Protein AF-I1L4G7-F1 (afdb_monomer_lite)

Structure (mmCIF, N/CA/C/O backbone):
data_AF-I1L4G7-F1
#
_entry.id   AF-I1L4G7-F1
#
loop_
_atom_site.group_PDB
_atom_site.id
_atom_site.type_symbol
_atom_site.label_atom_id
_atom_site.label_alt_id
_atom_site.label_comp_id
_atom_site.label_asym_id
_atom_site.label_entity_id
_atom_site.label_seq_id
_atom_site.pdbx_PDB_ins_code
_atom_site.Cartn_x
_atom_site.Cartn_y
_atom_site.Cartn_z
_atom_site.occupancy
_atom_site.B_iso_or_equiv
_atom_site.auth_seq_id
_atom_site.auth_comp_id
_atom_site.auth_asym_id
_atom_site.auth_atom_id
_atom_site.pdbx_PDB_model_num
ATOM 1 N N . MET A 1 1 ? 3.525 -75.421 36.377 1.00 30.59 1 MET A N 1
ATOM 2 C CA . MET A 1 1 ? 3.636 -74.479 35.249 1.00 30.59 1 MET A CA 1
ATOM 3 C C . MET A 1 1 ? 3.169 -73.144 35.765 1.00 30.59 1 MET A C 1
ATOM 5 O O . MET A 1 1 ? 2.004 -73.036 36.117 1.00 30.59 1 MET A O 1
ATOM 9 N N . GLU A 1 2 ? 4.141 -72.256 35.947 1.00 32.69 2 GLU A N 1
ATOM 10 C CA . GLU A 1 2 ? 4.046 -70.801 36.100 1.00 32.69 2 GLU A CA 1
ATOM 11 C C . GLU A 1 2 ? 2.660 -70.237 36.428 1.00 32.69 2 GLU A C 1
ATOM 13 O O . GLU A 1 2 ? 1.808 -70.086 35.557 1.00 32.69 2 GLU A O 1
ATOM 18 N N . LYS A 1 3 ? 2.482 -69.908 37.708 1.00 35.00 3 LYS A N 1
ATOM 19 C CA . LYS A 1 3 ? 1.844 -68.676 38.192 1.00 35.00 3 LYS A CA 1
ATOM 20 C C . LYS A 1 3 ? 2.205 -68.527 39.673 1.00 35.00 3 LYS A C 1
ATOM 22 O O . LYS A 1 3 ? 1.368 -68.604 40.564 1.00 35.00 3 LYS A O 1
ATOM 27 N N . GLU A 1 4 ? 3.506 -68.407 39.914 1.00 33.47 4 GLU A N 1
ATOM 28 C CA . GLU A 1 4 ? 4.057 -67.818 41.133 1.00 33.47 4 GLU A CA 1
ATOM 29 C C . GLU A 1 4 ? 4.459 -66.391 40.766 1.00 33.47 4 GLU A C 1
ATOM 31 O O . GLU A 1 4 ? 5.563 -66.186 40.293 1.00 33.47 4 GLU A O 1
ATOM 36 N N . GLU A 1 5 ? 3.517 -65.455 40.872 1.00 33.84 5 GLU A N 1
ATOM 37 C CA . GLU A 1 5 ? 3.715 -64.002 40.997 1.00 33.84 5 GLU A CA 1
ATOM 38 C C . GLU A 1 5 ? 2.311 -63.378 40.971 1.00 33.84 5 GLU A C 1
ATOM 40 O O . GLU A 1 5 ? 1.745 -63.203 39.902 1.00 33.84 5 GLU A O 1
ATOM 45 N N . ASP A 1 6 ? 1.687 -63.239 42.153 1.00 34.72 6 ASP A N 1
ATOM 46 C CA . ASP A 1 6 ? 0.624 -62.256 42.490 1.00 34.72 6 ASP A CA 1
ATOM 47 C C . ASP A 1 6 ? -0.043 -62.572 43.851 1.00 34.72 6 ASP A C 1
ATOM 49 O O . ASP A 1 6 ? -1.261 -62.603 44.005 1.00 34.72 6 ASP A O 1
ATOM 53 N N . PHE A 1 7 ? 0.765 -62.798 44.894 1.00 36.66 7 PHE A N 1
ATOM 54 C CA . PHE A 1 7 ? 0.280 -62.918 46.284 1.00 36.66 7 PHE A CA 1
ATOM 55 C C . PHE A 1 7 ? 0.758 -61.772 47.192 1.00 36.66 7 PHE A C 1
ATOM 57 O O . PHE A 1 7 ? 0.937 -61.949 48.395 1.00 36.66 7 PHE A O 1
ATOM 64 N N . MET A 1 8 ? 0.934 -60.568 46.632 1.00 36.12 8 MET A N 1
ATOM 65 C CA . MET A 1 8 ? 1.314 -59.356 47.377 1.00 36.12 8 MET A CA 1
ATOM 66 C C . MET A 1 8 ? 0.514 -58.107 46.944 1.00 36.12 8 MET A C 1
ATOM 68 O O . MET A 1 8 ? 1.087 -57.040 46.780 1.00 36.12 8 MET A O 1
ATOM 72 N N . HIS A 1 9 ? -0.815 -58.192 46.794 1.00 36.53 9 HIS A N 1
ATOM 73 C CA . HIS A 1 9 ? -1.684 -57.006 46.648 1.00 36.53 9 HIS A CA 1
ATOM 74 C C . HIS A 1 9 ? -3.100 -57.218 47.237 1.00 36.53 9 HIS A C 1
ATOM 76 O O . HIS A 1 9 ? -4.095 -57.104 46.538 1.00 36.53 9 HIS A O 1
ATOM 82 N N . ASP A 1 10 ? -3.223 -57.479 48.546 1.00 45.41 10 ASP A N 1
ATOM 83 C CA . ASP A 1 10 ? -4.520 -57.347 49.265 1.00 45.41 10 ASP A CA 1
ATOM 84 C C . ASP A 1 10 ? -4.439 -56.425 50.501 1.00 45.41 10 ASP A C 1
ATOM 86 O O . ASP A 1 10 ? -5.319 -56.360 51.357 1.00 45.41 10 ASP A O 1
ATOM 90 N N . ASP A 1 11 ? -3.365 -55.637 50.583 1.00 48.50 11 ASP A N 1
ATOM 91 C CA . ASP A 1 11 ? -3.226 -54.586 51.596 1.00 48.50 11 ASP A CA 1
ATOM 92 C C . ASP A 1 11 ? -3.733 -53.219 51.080 1.00 48.50 11 ASP A C 1
ATOM 94 O O . ASP A 1 11 ? -3.867 -52.267 51.847 1.00 48.50 11 ASP A O 1
ATOM 98 N N . GLY A 1 12 ? -4.067 -53.121 49.783 1.00 48.00 12 GLY A N 1
ATOM 99 C CA . GLY A 1 12 ? -4.656 -51.934 49.147 1.00 48.00 12 GLY A CA 1
ATOM 100 C C . GLY A 1 12 ? -6.128 -51.722 49.518 1.00 48.00 12 GLY A C 1
ATOM 101 O O . GLY A 1 12 ? -6.483 -50.646 49.991 1.00 48.00 12 GLY A O 1
ATOM 102 N N . SER A 1 13 ? -6.954 -52.772 49.431 1.00 50.81 13 SER A N 1
ATOM 103 C CA . SER A 1 13 ? -8.403 -52.737 49.715 1.00 50.81 13 SER A CA 1
ATOM 104 C C . SER A 1 13 ? -8.709 -52.417 51.191 1.00 50.81 13 SER A C 1
ATOM 106 O O . SER A 1 13 ? -9.568 -51.592 51.527 1.00 50.81 13 SER A O 1
ATOM 108 N N . LYS A 1 14 ? -7.933 -52.999 52.118 1.00 51.75 14 LYS A N 1
ATOM 109 C CA . LYS A 1 14 ? -7.999 -52.694 53.558 1.00 51.75 14 LYS A CA 1
ATOM 110 C C . LYS A 1 14 ? -7.421 -51.320 53.901 1.00 51.75 14 LYS A C 1
ATOM 112 O O . LYS A 1 14 ? -7.923 -50.671 54.823 1.00 51.75 14 LYS A O 1
ATOM 117 N N . LYS A 1 15 ? -6.392 -50.841 53.186 1.00 54.00 15 LYS A N 1
ATOM 118 C CA . LYS A 1 15 ? -5.889 -49.464 53.348 1.00 54.00 15 LYS A CA 1
ATOM 119 C C . LYS A 1 15 ? -6.890 -48.433 52.840 1.00 54.00 15 LYS A C 1
ATOM 121 O O . LYS A 1 15 ? -7.075 -47.431 53.525 1.00 54.00 15 LYS A O 1
ATOM 126 N N . GLU A 1 16 ? -7.554 -48.671 51.714 1.00 57.62 16 GLU A N 1
ATOM 127 C CA . GLU A 1 16 ? -8.590 -47.783 51.177 1.00 57.62 16 GLU A CA 1
ATOM 128 C C . GLU A 1 16 ? -9.814 -47.722 52.083 1.00 57.62 16 GLU A C 1
ATOM 130 O O . GLU A 1 16 ? -10.214 -46.631 52.476 1.00 57.62 16 GLU A O 1
ATOM 135 N N . THR A 1 17 ? -10.338 -48.861 52.539 1.00 64.31 17 THR A N 1
ATOM 136 C CA . THR A 1 17 ? -11.467 -48.880 53.488 1.00 64.31 17 THR A CA 1
ATOM 137 C C . THR A 1 17 ? -11.116 -48.243 54.838 1.00 64.31 17 THR A C 1
ATOM 139 O O . THR A 1 17 ? -11.939 -47.529 55.417 1.00 64.31 17 THR A O 1
ATOM 142 N N . ARG A 1 18 ? -9.883 -48.415 55.349 1.00 70.75 18 ARG A N 1
ATOM 143 C CA . ARG A 1 18 ? -9.408 -47.692 56.549 1.00 70.75 18 ARG A CA 1
ATOM 144 C C . ARG A 1 18 ? -9.251 -46.191 56.305 1.00 70.75 18 ARG A C 1
ATOM 146 O O . ARG A 1 18 ? -9.633 -45.412 57.178 1.00 70.75 18 ARG A O 1
ATOM 153 N N . LYS A 1 19 ? -8.697 -45.775 55.160 1.00 75.75 19 LYS A N 1
ATOM 154 C CA . LYS A 1 19 ? -8.604 -44.358 54.762 1.00 75.75 19 LYS A CA 1
ATOM 155 C C . LYS A 1 19 ? -9.996 -43.739 54.638 1.00 75.75 19 LYS A C 1
ATOM 157 O O . LYS A 1 19 ? -10.215 -42.659 55.173 1.00 75.75 19 LYS A O 1
ATOM 162 N N . PHE A 1 20 ? -10.935 -44.450 54.021 1.00 76.31 20 PHE A N 1
ATOM 163 C CA . PHE A 1 20 ? -12.320 -44.032 53.849 1.00 76.31 20 PHE A CA 1
ATOM 164 C C . PHE A 1 20 ? -13.026 -43.836 55.193 1.00 76.31 20 PHE A C 1
ATOM 166 O O . PHE A 1 20 ? -13.511 -42.744 55.473 1.00 76.31 20 PHE A O 1
ATOM 173 N N . LYS A 1 21 ? -12.985 -44.835 56.088 1.00 75.25 21 LYS A N 1
ATOM 174 C CA . LYS A 1 21 ? -13.561 -44.709 57.440 1.00 75.25 21 LYS A CA 1
ATOM 175 C C . LYS A 1 21 ? -12.927 -43.573 58.248 1.00 75.25 21 LYS A C 1
ATOM 177 O O . LYS A 1 21 ? -13.637 -42.851 58.939 1.00 75.25 21 LYS A O 1
ATOM 182 N N . ARG A 1 22 ? -11.603 -43.378 58.148 1.00 79.75 22 ARG A N 1
ATOM 183 C CA . ARG A 1 22 ? -10.918 -42.232 58.778 1.00 79.75 22 ARG A CA 1
ATOM 184 C C . ARG A 1 22 ? -11.379 -40.895 58.198 1.00 79.75 22 ARG A C 1
ATOM 186 O O . ARG A 1 22 ? -11.544 -39.954 58.965 1.00 79.75 22 ARG A O 1
ATOM 193 N N . ARG A 1 23 ? -11.607 -40.811 56.882 1.00 81.88 23 ARG A N 1
ATOM 194 C CA . ARG A 1 23 ? -12.144 -39.611 56.223 1.00 81.88 23 ARG A CA 1
ATOM 195 C C . ARG A 1 23 ? -13.555 -39.301 56.726 1.00 81.88 23 ARG A C 1
ATOM 197 O O . ARG A 1 23 ? -13.777 -38.184 57.171 1.00 81.88 23 ARG A O 1
ATOM 204 N N . GLN A 1 24 ? -14.454 -40.288 56.755 1.00 81.56 24 GLN A N 1
ATOM 205 C CA . GLN A 1 24 ? -15.820 -40.122 57.278 1.00 81.56 24 GLN A CA 1
ATOM 206 C C . GLN A 1 24 ? -15.825 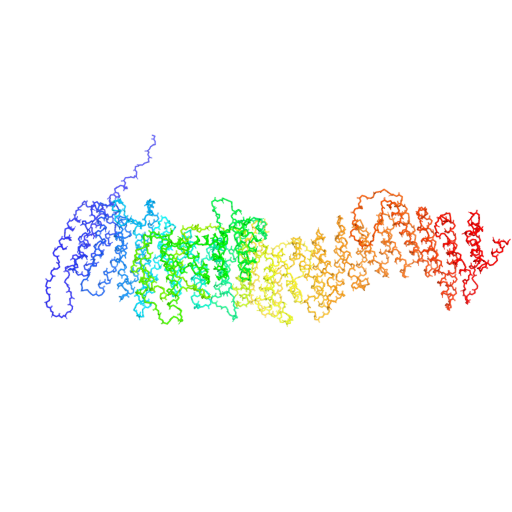-39.676 58.747 1.00 81.56 24 GLN A C 1
ATOM 208 O O . GLN A 1 24 ? -16.501 -38.715 59.101 1.00 81.56 24 GLN A O 1
ATOM 213 N N . MET A 1 25 ? -14.994 -40.300 59.592 1.00 82.44 25 MET A N 1
ATOM 214 C CA . MET A 1 25 ? -14.829 -39.882 60.988 1.00 82.44 25 MET A CA 1
ATOM 215 C C . MET A 1 25 ? -14.300 -38.445 61.099 1.00 82.44 25 MET A C 1
ATOM 217 O O . MET A 1 25 ? -14.779 -37.681 61.933 1.00 82.44 25 MET A O 1
ATOM 221 N N . GLY A 1 26 ? -13.349 -38.058 60.243 1.00 86.31 26 GLY A N 1
ATOM 222 C CA . GLY A 1 26 ? -12.851 -36.685 60.156 1.00 86.31 26 GLY A CA 1
ATOM 223 C C . GLY A 1 26 ? -13.949 -35.673 59.814 1.00 86.31 26 GLY A C 1
ATOM 224 O O . GLY A 1 26 ? -14.021 -34.627 60.458 1.00 86.31 26 GLY A O 1
ATOM 225 N N . LEU A 1 27 ? -14.836 -36.003 58.868 1.00 87.75 27 LEU A N 1
ATOM 226 C CA . LEU A 1 27 ? -15.993 -35.173 58.506 1.00 87.75 27 LEU A CA 1
ATOM 227 C C . LEU A 1 27 ? -17.011 -35.075 59.652 1.00 87.75 27 LEU A C 1
ATOM 229 O O . LEU A 1 27 ? -17.458 -33.976 59.969 1.00 87.75 27 LEU A O 1
ATOM 233 N N . SER A 1 28 ? -17.311 -36.181 60.342 1.00 87.44 28 SER A N 1
ATOM 234 C CA . SER A 1 28 ? -18.175 -36.167 61.532 1.00 87.44 28 SER A CA 1
ATOM 235 C C . SER A 1 28 ? -17.598 -35.287 62.645 1.00 87.44 28 SER A C 1
ATOM 237 O O . SER A 1 28 ? -18.309 -34.473 63.234 1.00 87.44 28 SER A O 1
ATOM 239 N N . CYS A 1 29 ? -16.294 -35.404 62.928 1.00 87.62 29 CYS A N 1
ATOM 240 C CA . CYS A 1 29 ? -15.620 -34.548 63.904 1.00 87.62 29 CYS A CA 1
ATOM 241 C C . CYS A 1 29 ? -15.711 -33.073 63.510 1.00 87.62 29 CYS A C 1
ATOM 243 O O . CYS A 1 29 ? -16.047 -32.247 64.354 1.00 87.62 29 CYS A O 1
ATOM 245 N N . MET A 1 30 ? -15.462 -32.765 62.237 1.00 91.56 30 MET A N 1
ATOM 246 C CA . MET A 1 30 ? -15.588 -31.417 61.698 1.00 91.56 30 MET A CA 1
ATOM 247 C C . MET A 1 30 ? -17.007 -30.867 61.886 1.00 91.56 30 MET A C 1
ATOM 249 O O . MET A 1 30 ? -17.147 -29.825 62.515 1.00 91.56 30 MET A O 1
ATOM 253 N N . LEU A 1 31 ? -18.048 -31.564 61.414 1.00 90.00 31 LEU A N 1
ATOM 254 C CA . LEU A 1 31 ? -19.442 -31.121 61.547 1.00 90.00 31 LEU A CA 1
ATOM 255 C C . LEU A 1 31 ? -19.833 -30.900 63.013 1.00 90.00 31 LEU A C 1
ATOM 257 O O . LEU A 1 31 ? -20.485 -29.912 63.338 1.00 90.00 31 LEU A O 1
ATOM 261 N N . ASN A 1 32 ? -19.388 -31.767 63.927 1.00 88.94 32 ASN A N 1
ATOM 262 C CA . ASN A 1 32 ? -19.646 -31.580 65.356 1.00 88.94 32 ASN A CA 1
ATOM 263 C C . ASN A 1 32 ? -18.934 -30.338 65.918 1.00 88.94 32 ASN A C 1
ATOM 265 O O . ASN A 1 32 ? -19.498 -29.646 66.769 1.00 88.94 32 ASN A O 1
ATOM 269 N N . THR A 1 33 ? -17.712 -30.047 65.463 1.00 92.12 33 THR A N 1
ATOM 270 C CA . THR A 1 33 ? -17.001 -28.809 65.813 1.00 92.12 33 THR A CA 1
ATOM 271 C C . THR A 1 33 ? -17.748 -27.581 65.299 1.00 92.12 33 THR A C 1
ATOM 273 O O . THR A 1 33 ? -17.924 -26.638 66.065 1.00 92.12 33 THR A O 1
ATOM 276 N N . GLU A 1 34 ? -18.237 -27.613 64.059 1.00 92.75 34 GLU A N 1
ATOM 277 C CA . GLU A 1 34 ? -19.009 -26.523 63.450 1.00 92.75 34 GLU A CA 1
ATOM 278 C C . GLU A 1 34 ? -20.331 -26.265 64.197 1.00 92.75 34 GLU A C 1
ATOM 280 O O . GLU A 1 34 ? -20.578 -25.149 64.652 1.00 92.75 34 GLU A O 1
ATOM 285 N N . VAL A 1 35 ? -21.134 -27.308 64.453 1.00 90.88 35 VAL A N 1
ATOM 286 C CA . VAL A 1 35 ? -22.365 -27.204 65.266 1.00 90.88 35 VAL A CA 1
ATOM 287 C C . VAL A 1 35 ? -22.059 -26.657 66.664 1.00 90.88 35 VAL A C 1
ATOM 289 O O . VAL A 1 35 ? -22.798 -25.833 67.204 1.00 90.88 35 VAL A O 1
ATOM 292 N N . GLY A 1 36 ? -20.959 -27.112 67.272 1.00 88.44 36 GLY A N 1
ATOM 293 C CA . GLY A 1 36 ? -20.502 -26.627 68.571 1.00 88.44 36 GLY A CA 1
ATOM 294 C C . GLY A 1 36 ? -20.130 -25.144 68.562 1.00 88.44 36 GLY A C 1
ATOM 295 O O . GLY A 1 36 ? -20.474 -24.439 69.509 1.00 88.44 36 GLY A O 1
ATOM 296 N N . ALA A 1 37 ? -19.466 -24.674 67.506 1.00 90.81 37 ALA A N 1
ATOM 297 C CA . ALA A 1 37 ? -19.070 -23.280 67.347 1.00 90.81 37 ALA A CA 1
ATOM 298 C C . ALA A 1 37 ? -20.291 -22.361 67.197 1.00 90.81 37 ALA A C 1
ATOM 300 O O . ALA A 1 37 ? -20.397 -21.383 67.937 1.00 90.81 37 ALA A O 1
ATOM 301 N N . VAL A 1 38 ? -21.248 -22.713 66.329 1.00 90.31 38 VAL A N 1
ATOM 302 C CA . VAL A 1 38 ? -22.491 -21.942 66.139 1.00 90.31 38 VAL A CA 1
ATOM 303 C C . VAL A 1 38 ? -23.276 -21.845 67.450 1.00 90.31 38 VAL A C 1
ATOM 305 O O . VAL A 1 38 ? -23.602 -20.751 67.908 1.00 90.31 38 VAL A O 1
ATOM 308 N N . LEU A 1 39 ? -23.495 -22.978 68.129 1.00 87.00 39 LEU A N 1
ATOM 309 C CA . LEU A 1 39 ? -24.181 -23.003 69.425 1.00 87.00 39 LEU A CA 1
ATOM 310 C C . LEU A 1 39 ? -23.457 -22.189 70.505 1.00 87.00 39 LEU A C 1
ATOM 312 O O . LEU A 1 39 ? -24.114 -21.631 71.383 1.00 87.00 39 LEU A O 1
ATOM 316 N N . ALA A 1 40 ? -22.122 -22.155 70.493 1.00 86.25 40 ALA A N 1
ATOM 317 C CA . ALA A 1 40 ? -21.348 -21.385 71.461 1.00 86.25 40 ALA A CA 1
ATOM 318 C C . ALA A 1 40 ? -21.528 -19.875 71.265 1.00 86.25 40 ALA A C 1
ATOM 320 O O . ALA A 1 40 ? -21.610 -19.152 72.256 1.00 86.25 40 ALA A O 1
ATOM 321 N N . VAL A 1 41 ? -21.616 -19.409 70.013 1.00 87.12 41 VAL A N 1
ATOM 322 C CA . VAL A 1 41 ? -21.833 -17.989 69.708 1.00 87.12 41 VAL A CA 1
ATOM 323 C C . VAL A 1 41 ? -23.273 -17.569 69.992 1.00 87.12 41 VAL A C 1
ATOM 325 O O . VAL A 1 41 ? -23.454 -16.564 70.669 1.00 87.12 41 VAL A O 1
ATOM 328 N N . ILE A 1 42 ? -24.276 -18.367 69.600 1.00 84.06 42 ILE A N 1
ATOM 329 C CA . ILE A 1 42 ? -25.697 -18.096 69.910 1.00 84.06 42 ILE A CA 1
ATOM 330 C C . ILE A 1 42 ? -25.931 -17.977 71.428 1.00 84.06 42 ILE A C 1
ATOM 332 O O . ILE A 1 42 ? -26.753 -17.193 71.882 1.00 84.06 42 ILE A O 1
ATOM 336 N N . ARG A 1 43 ? -25.196 -18.745 72.245 1.00 81.88 43 ARG A N 1
ATOM 337 C CA . ARG A 1 43 ? -25.318 -18.716 73.716 1.00 81.88 43 ARG A CA 1
ATOM 338 C C . ARG A 1 43 ? -24.495 -17.622 74.398 1.00 81.88 43 ARG A C 1
ATOM 340 O O . ARG A 1 43 ? -24.540 -17.529 75.626 1.00 81.88 43 ARG A O 1
ATOM 347 N N . ARG A 1 44 ? -23.677 -16.864 73.665 1.00 74.19 44 ARG A N 1
ATOM 348 C CA . ARG A 1 44 ? -22.784 -15.863 74.256 1.00 74.19 44 ARG A CA 1
ATOM 349 C C . ARG A 1 44 ? -23.597 -14.603 74.598 1.00 74.19 44 ARG A C 1
ATOM 351 O O . ARG A 1 44 ? -24.172 -14.026 73.687 1.00 74.19 44 ARG A O 1
ATOM 358 N N . PRO A 1 45 ? -23.640 -14.147 75.864 1.00 57.62 45 PRO A N 1
ATOM 359 C CA . PRO A 1 45 ? -24.321 -12.898 76.207 1.00 57.62 45 PRO A CA 1
ATOM 360 C C . PRO A 1 45 ? -23.586 -11.693 75.596 1.00 57.62 45 PRO A C 1
ATOM 362 O O . PRO A 1 45 ? -22.353 -11.627 75.664 1.00 57.62 45 PRO A O 1
ATOM 365 N N . GLU A 1 46 ? -24.327 -10.752 75.005 1.00 55.97 46 GLU A N 1
ATOM 366 C CA . GLU A 1 46 ? -23.786 -9.500 74.464 1.00 55.97 46 GLU A CA 1
ATOM 367 C C . GLU A 1 46 ? -23.139 -8.666 75.585 1.00 55.97 46 GLU A C 1
ATOM 369 O O . GLU A 1 46 ? -23.774 -8.309 76.575 1.00 55.97 46 GLU A O 1
ATOM 374 N N . LEU A 1 47 ? -21.844 -8.359 75.459 1.00 47.19 47 LEU A N 1
ATOM 375 C CA . LEU A 1 47 ? -21.142 -7.437 76.359 1.00 47.19 47 LEU A CA 1
ATOM 376 C C . LEU A 1 47 ? -21.376 -6.000 75.875 1.00 47.19 47 LEU A C 1
ATOM 378 O O . LEU A 1 47 ? -20.511 -5.412 75.230 1.00 47.19 47 LEU A O 1
ATOM 382 N N . THR A 1 48 ? -22.540 -5.425 76.167 1.00 50.19 48 THR A N 1
ATOM 383 C CA . THR A 1 48 ? -22.800 -4.002 75.907 1.00 50.19 48 THR A CA 1
ATOM 384 C C . THR A 1 48 ? -21.996 -3.137 76.898 1.00 50.19 48 THR A C 1
ATOM 386 O O . THR A 1 48 ? -22.115 -3.337 78.113 1.00 50.19 48 THR A O 1
ATOM 389 N N . PRO A 1 49 ? -21.176 -2.161 76.456 1.00 42.53 49 PRO A N 1
ATOM 390 C CA . PRO A 1 49 ? -20.520 -1.226 77.363 1.00 42.53 49 PRO A CA 1
ATOM 391 C C . PRO A 1 49 ? -21.544 -0.220 77.908 1.00 42.53 49 PRO A C 1
ATOM 393 O O . PRO A 1 49 ? -22.065 0.601 77.163 1.00 42.53 49 PRO A O 1
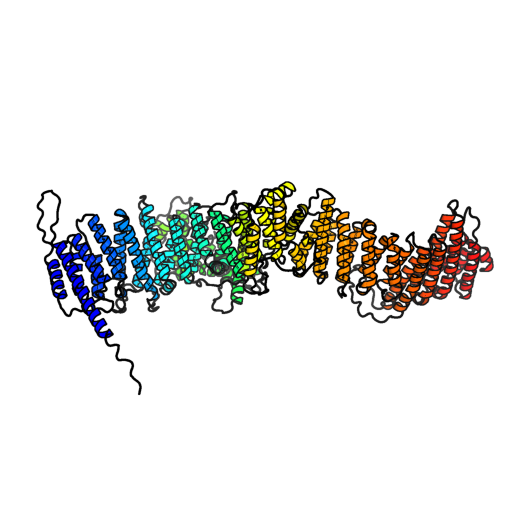ATOM 396 N N . LEU A 1 50 ? -21.807 -0.301 79.216 1.00 40.88 50 LEU A N 1
ATOM 397 C CA . LEU A 1 50 ? -22.274 0.769 80.113 1.00 40.88 50 LEU A CA 1
ATOM 398 C C . LEU A 1 50 ? -23.147 1.873 79.476 1.00 40.88 50 LEU A C 1
ATOM 400 O O . LEU A 1 50 ? -22.640 2.960 79.251 1.00 40.88 50 LEU A O 1
ATOM 404 N N . TYR A 1 51 ? -24.454 1.646 79.308 1.00 41.53 51 TYR A N 1
ATOM 405 C CA . TYR A 1 51 ? -25.509 2.614 79.664 1.00 41.53 51 TYR A CA 1
ATOM 406 C C . TYR A 1 51 ? -26.849 1.878 79.836 1.00 41.53 51 TYR A C 1
ATOM 408 O O . TYR A 1 51 ? -27.325 1.177 78.951 1.00 41.53 51 TYR A O 1
ATOM 416 N N . ASN A 1 52 ? -27.424 2.022 81.031 1.00 38.19 52 ASN A N 1
ATOM 417 C CA . ASN A 1 52 ? -28.614 1.326 81.516 1.00 38.19 52 ASN A CA 1
ATOM 418 C C . ASN A 1 52 ? -29.896 1.753 80.779 1.00 38.19 52 ASN A C 1
ATOM 420 O O . ASN A 1 52 ? -30.456 2.801 81.102 1.00 38.19 52 ASN A O 1
ATOM 424 N N . ILE A 1 53 ? -30.419 0.899 79.898 1.00 40.31 53 ILE A N 1
ATOM 425 C CA . ILE A 1 53 ? -31.858 0.779 79.612 1.00 40.31 53 ILE A CA 1
ATOM 426 C C . ILE A 1 53 ? -32.167 -0.726 79.519 1.00 40.31 53 ILE A C 1
ATOM 428 O O . ILE A 1 53 ? -31.516 -1.411 78.735 1.00 40.31 53 ILE A O 1
ATOM 432 N N . PRO A 1 54 ? -33.106 -1.277 80.310 1.00 42.12 54 PRO A N 1
ATOM 433 C CA . PRO A 1 54 ? -33.501 -2.673 80.192 1.00 42.12 54 PRO A CA 1
ATOM 434 C C . PRO A 1 54 ? -34.496 -2.809 79.032 1.00 42.12 54 PRO A C 1
ATOM 436 O O . PRO A 1 54 ? -35.680 -2.517 79.194 1.00 42.12 54 PRO A O 1
ATOM 439 N N . SER A 1 55 ? -34.020 -3.213 77.857 1.00 40.69 55 SER A N 1
ATOM 440 C CA . SER A 1 55 ? -34.874 -3.740 76.788 1.00 40.69 55 SER A CA 1
ATOM 441 C C . SER A 1 55 ? -34.863 -5.268 76.833 1.00 40.69 55 SER A C 1
ATOM 443 O O . SER A 1 55 ? -33.810 -5.867 77.032 1.00 40.69 55 SER A O 1
ATOM 445 N N . SER A 1 56 ? -36.075 -5.817 76.738 1.00 40.97 56 SER A N 1
ATOM 446 C CA . SER A 1 56 ? -36.512 -7.211 76.583 1.00 40.97 56 SER A CA 1
ATOM 447 C C . SER A 1 56 ? -35.442 -8.301 76.462 1.00 40.97 56 SER A C 1
ATOM 449 O O . SER A 1 56 ? -34.580 -8.278 75.592 1.00 40.97 56 SER A O 1
ATOM 451 N N . GLU A 1 57 ? -35.597 -9.331 77.298 1.00 38.75 57 GLU A N 1
ATOM 452 C CA . GLU A 1 57 ? -35.090 -10.684 77.057 1.00 38.75 57 GLU A CA 1
ATOM 453 C C . GLU A 1 57 ? -35.747 -11.258 75.786 1.00 38.75 57 GLU A C 1
ATOM 455 O O . GLU A 1 57 ? -36.645 -12.094 75.867 1.00 38.75 57 GLU A O 1
ATOM 460 N N . ASP A 1 58 ? -35.347 -10.789 74.606 1.00 43.34 58 ASP A N 1
ATOM 461 C CA . ASP A 1 58 ? -35.728 -11.425 73.348 1.00 43.34 58 ASP A CA 1
ATOM 462 C C . ASP A 1 58 ? -34.889 -12.700 73.205 1.00 43.34 58 ASP A C 1
ATOM 464 O O . ASP A 1 58 ? -33.690 -12.708 72.921 1.00 43.34 58 ASP A O 1
ATOM 468 N N . SER A 1 59 ? -35.527 -13.812 73.560 1.00 49.88 59 SER A N 1
ATOM 469 C CA . SER A 1 59 ? -34.988 -15.156 73.452 1.00 49.88 59 SER A CA 1
ATOM 470 C C . SER A 1 59 ? -34.762 -15.505 71.982 1.00 49.88 59 SER A C 1
ATOM 472 O O . SER A 1 59 ? -35.729 -15.716 71.257 1.00 49.88 59 SER A O 1
ATOM 474 N N . CYS A 1 60 ? -33.498 -15.618 71.574 1.00 51.44 60 CYS A N 1
ATOM 475 C CA . CYS A 1 60 ? -33.094 -16.201 70.293 1.00 51.44 60 CYS A CA 1
ATOM 476 C C . CYS A 1 60 ? -33.847 -17.530 70.060 1.00 51.44 60 CYS A C 1
ATOM 478 O O . CYS A 1 60 ? -33.918 -18.380 70.959 1.00 51.44 60 CYS A O 1
ATOM 480 N N . ASP A 1 61 ? -34.450 -17.668 68.883 1.00 58.06 61 ASP A N 1
ATOM 481 C CA . ASP A 1 61 ? -35.551 -18.582 68.589 1.00 58.06 61 ASP A CA 1
ATOM 482 C C . ASP A 1 61 ? -35.280 -20.058 68.995 1.00 58.06 61 ASP A C 1
ATOM 484 O O . ASP A 1 61 ? -34.237 -20.655 68.693 1.00 58.06 61 ASP A O 1
ATOM 488 N N . SER A 1 62 ? -36.224 -20.701 69.702 1.00 69.06 62 SER A N 1
ATOM 489 C CA . SER A 1 62 ? -36.066 -22.087 70.203 1.00 69.06 62 SER A CA 1
ATOM 490 C C . SER A 1 62 ? -35.956 -23.125 69.071 1.00 69.06 62 SER A C 1
ATOM 492 O O . SER A 1 62 ? -35.504 -24.254 69.309 1.00 69.06 62 SER A O 1
ATOM 494 N N . SER A 1 63 ? -36.388 -22.762 67.864 1.00 78.75 63 SER A N 1
ATOM 495 C CA . SER A 1 63 ? -36.397 -23.570 66.643 1.00 78.75 63 SER A CA 1
ATOM 496 C C . SER A 1 63 ? -34.969 -23.887 66.162 1.00 78.75 63 SER A C 1
ATOM 498 O O . SER A 1 63 ? -34.600 -25.061 66.065 1.00 78.75 63 SER A O 1
ATOM 500 N N . VAL A 1 64 ? -34.120 -22.869 66.002 1.00 81.62 64 VAL A N 1
ATOM 501 C CA . VAL A 1 64 ? -32.739 -22.959 65.488 1.00 81.62 64 VAL A CA 1
ATOM 502 C C . VAL A 1 64 ? -31.846 -23.810 66.396 1.00 81.62 64 VAL A C 1
ATOM 504 O O . VAL A 1 64 ? -31.080 -24.674 65.963 1.00 81.62 64 VAL A O 1
ATOM 507 N N . ILE A 1 65 ? -31.974 -23.640 67.715 1.00 82.00 65 ILE A N 1
ATOM 508 C CA . ILE A 1 65 ? -31.214 -24.450 68.678 1.00 82.00 65 ILE A CA 1
ATOM 509 C C . ILE A 1 65 ? -31.648 -25.927 68.610 1.00 82.00 65 ILE A C 1
ATOM 511 O O . ILE A 1 65 ? -30.833 -26.825 68.858 1.00 82.00 65 ILE A O 1
ATOM 515 N N . SER A 1 66 ? -32.917 -26.201 68.289 1.00 82.94 66 SER A N 1
ATOM 516 C CA . SER A 1 66 ? -33.444 -27.564 68.160 1.00 82.94 66 SER A CA 1
ATOM 517 C C . SER A 1 66 ? -32.964 -28.271 66.883 1.00 82.94 66 SER A C 1
ATOM 519 O O . SER A 1 66 ? -32.596 -29.450 66.957 1.00 82.94 66 SER A O 1
ATOM 521 N N . SER A 1 67 ? -32.862 -27.563 65.751 1.00 85.25 67 SER A N 1
ATOM 522 C CA . SER A 1 67 ? -32.346 -28.122 64.492 1.00 85.25 67 SER A CA 1
ATOM 523 C C . SER A 1 67 ? -30.858 -28.483 64.618 1.00 85.25 67 SER A C 1
ATOM 525 O O . SER A 1 67 ? -30.464 -29.614 64.319 1.00 85.25 67 SER A O 1
ATOM 527 N N . LEU A 1 68 ? -30.045 -27.610 65.229 1.00 86.38 68 LEU A N 1
ATOM 528 C CA . LEU A 1 68 ? -28.626 -27.876 65.526 1.00 86.38 68 LEU A CA 1
ATOM 529 C C . LEU A 1 68 ? -28.420 -29.074 66.477 1.00 86.38 68 LEU A C 1
ATOM 531 O O . LEU A 1 68 ? -27.471 -29.851 66.326 1.00 86.38 68 LEU A O 1
ATOM 535 N N . ARG A 1 69 ? -29.310 -29.270 67.462 1.00 83.38 69 ARG A N 1
ATOM 536 C CA . ARG A 1 69 ? -29.280 -30.456 68.345 1.00 83.38 69 ARG A CA 1
ATOM 537 C C . ARG A 1 69 ? -29.639 -31.740 67.597 1.00 83.38 69 ARG A C 1
ATOM 539 O O . ARG A 1 69 ? -29.016 -32.771 67.854 1.00 83.38 69 ARG A O 1
ATOM 546 N N . SER A 1 70 ? -30.601 -31.672 66.681 1.00 84.88 70 SER A N 1
ATOM 547 C CA . SER A 1 70 ? -31.019 -32.812 65.859 1.00 84.88 70 SER A CA 1
ATOM 548 C C . SER A 1 70 ? -29.874 -33.288 64.963 1.00 84.88 70 SER A C 1
ATOM 550 O O . SER A 1 70 ? -29.545 -34.474 64.973 1.00 84.88 70 SER A O 1
ATOM 552 N N . LEU A 1 71 ? -29.151 -32.366 64.320 1.00 86.62 71 LEU A N 1
ATOM 553 C CA . LEU A 1 71 ? -27.943 -32.690 63.553 1.00 86.62 71 LEU A CA 1
ATOM 554 C C . LEU A 1 71 ? -26.847 -33.328 64.417 1.00 86.62 71 LEU A C 1
ATOM 556 O O . LEU A 1 71 ? -26.227 -34.315 64.023 1.00 86.62 71 LEU A O 1
ATOM 560 N N . ARG A 1 72 ? -26.641 -32.830 65.641 1.00 83.25 72 ARG A N 1
ATOM 561 C CA . ARG A 1 72 ? -25.677 -33.430 66.575 1.00 83.25 72 ARG A CA 1
ATOM 562 C C . ARG A 1 72 ? -25.997 -34.893 66.891 1.00 83.25 72 ARG A C 1
ATOM 564 O O . ARG A 1 72 ? -25.066 -35.674 67.068 1.00 83.25 72 ARG A O 1
ATOM 571 N N . SER A 1 73 ? -27.275 -35.280 66.930 1.00 80.62 73 SER A N 1
ATOM 572 C CA . SER A 1 73 ? -27.668 -36.684 67.123 1.00 80.62 73 SER A CA 1
ATOM 573 C C . SER A 1 73 ? -27.296 -37.580 65.930 1.00 80.62 73 SER A C 1
ATOM 575 O O . SER A 1 73 ? -26.854 -38.707 66.142 1.00 80.62 73 SER A O 1
ATOM 577 N N . LEU A 1 74 ? -27.372 -37.053 64.700 1.00 81.75 74 LEU A N 1
ATOM 578 C CA . LEU A 1 74 ? -26.978 -37.747 63.468 1.00 81.75 74 LEU A CA 1
ATOM 579 C C . LEU A 1 74 ? -25.456 -37.970 63.395 1.00 81.75 74 LEU A C 1
ATOM 581 O O . LEU A 1 74 ? -24.996 -39.042 63.008 1.00 81.75 74 LEU A O 1
ATOM 585 N N . ILE A 1 75 ? -24.661 -36.980 63.823 1.00 82.56 75 ILE A N 1
ATOM 586 C CA . ILE A 1 75 ? -23.190 -37.019 63.742 1.00 82.56 75 ILE A CA 1
ATOM 587 C C . ILE A 1 75 ? -22.573 -38.161 64.574 1.00 82.56 75 ILE A C 1
ATOM 589 O O . ILE A 1 75 ? -21.537 -38.710 64.193 1.00 82.56 75 ILE A O 1
ATOM 593 N N . PHE A 1 76 ? -23.190 -38.547 65.697 1.00 77.00 76 PHE A N 1
ATOM 594 C CA . PHE A 1 76 ? -22.686 -39.617 66.570 1.00 77.00 76 PHE A CA 1
ATOM 595 C C . PHE A 1 76 ? -23.053 -41.041 66.103 1.00 77.00 76 PHE A C 1
ATOM 597 O O . PHE A 1 76 ? -22.804 -42.001 66.836 1.00 77.00 76 PHE A O 1
ATOM 604 N N . ASN A 1 77 ? -23.590 -41.211 64.888 1.00 75.50 77 ASN A N 1
ATOM 605 C CA . ASN A 1 77 ? -23.848 -42.527 64.303 1.00 75.50 77 ASN A CA 1
ATOM 606 C C . ASN A 1 77 ? -22.537 -43.207 63.823 1.00 75.50 77 ASN A C 1
ATOM 608 O O . ASN A 1 77 ? -21.870 -42.697 62.920 1.00 75.50 77 ASN A O 1
ATOM 612 N N . PRO A 1 78 ? -22.143 -44.376 64.371 1.00 65.38 78 PRO A N 1
ATOM 613 C CA . PRO A 1 78 ? -20.859 -45.020 64.065 1.00 65.38 78 PRO A CA 1
ATOM 614 C C . PRO A 1 78 ? -20.723 -45.584 62.637 1.00 65.38 78 PRO A C 1
ATOM 616 O O . PRO A 1 78 ? -19.613 -45.956 62.252 1.00 65.38 78 PRO A O 1
ATOM 619 N N . GLN A 1 79 ? -21.807 -45.671 61.857 1.00 69.00 79 GLN A N 1
ATOM 620 C CA . GLN A 1 79 ? -21.787 -46.141 60.461 1.00 69.00 79 GLN A CA 1
ATOM 621 C C . GLN A 1 79 ? -22.078 -45.032 59.437 1.00 69.00 79 GLN A C 1
ATOM 623 O O . GLN A 1 79 ? -22.495 -45.327 58.322 1.00 69.00 79 GLN A O 1
ATOM 628 N N . GLN A 1 80 ? -21.867 -43.762 59.797 1.00 76.00 80 GLN A N 1
ATOM 629 C CA . GLN A 1 80 ? -22.234 -42.660 58.913 1.00 76.00 80 GLN A CA 1
ATOM 630 C C . GLN A 1 80 ? -21.313 -42.546 57.691 1.00 76.00 80 GLN A C 1
ATOM 632 O O . GLN A 1 80 ? -20.095 -42.406 57.814 1.00 76.00 80 GLN A O 1
ATOM 637 N N . GLU A 1 81 ? -21.924 -42.556 56.511 1.00 81.88 81 GLU A N 1
ATOM 638 C CA . GLU A 1 81 ? -21.289 -42.232 55.241 1.00 81.88 81 GLU A CA 1
ATOM 639 C C . GLU A 1 81 ? -21.928 -40.949 54.709 1.00 81.88 81 GLU A C 1
ATOM 641 O O . GLU A 1 81 ? -23.068 -40.956 54.270 1.00 81.88 81 GLU A O 1
ATOM 646 N N . TRP A 1 82 ? -21.226 -39.819 54.798 1.00 83.75 82 TRP A N 1
ATOM 647 C CA . TRP A 1 82 ? -21.832 -38.512 54.511 1.00 83.75 82 TRP A CA 1
ATOM 648 C C . TRP A 1 82 ? -22.285 -38.352 53.052 1.00 83.75 82 TRP A C 1
ATOM 650 O O . TRP A 1 82 ? -23.295 -37.705 52.811 1.00 83.75 82 TRP A O 1
ATOM 660 N N . ARG A 1 83 ? -21.613 -39.019 52.102 1.00 85.12 83 ARG A N 1
ATOM 661 C CA . ARG A 1 83 ? -21.948 -38.984 50.663 1.00 85.12 83 ARG A CA 1
ATOM 662 C C . ARG A 1 83 ? -23.218 -39.756 50.284 1.00 85.12 83 ARG A C 1
ATOM 664 O O . ARG A 1 83 ? -23.660 -39.655 49.148 1.00 85.12 83 ARG A O 1
ATOM 671 N N . THR A 1 84 ? -23.793 -40.545 51.194 1.00 84.94 84 THR A N 1
ATOM 672 C CA . THR A 1 84 ? -25.048 -41.287 50.950 1.00 84.94 84 THR A CA 1
ATOM 673 C C . THR A 1 84 ? -26.259 -40.648 51.623 1.00 84.94 84 THR A C 1
ATOM 675 O O . THR A 1 84 ? -27.377 -41.134 51.465 1.00 84.94 84 THR A O 1
ATOM 678 N N . ILE A 1 85 ? -26.053 -39.563 52.371 1.00 86.88 85 ILE A N 1
ATOM 679 C CA . ILE A 1 85 ? -27.119 -38.776 52.987 1.00 86.88 85 ILE A CA 1
ATOM 680 C C . ILE A 1 85 ? -27.459 -37.623 52.048 1.00 86.88 85 ILE A C 1
ATOM 682 O O . ILE A 1 85 ? -26.555 -37.026 51.468 1.00 86.88 85 ILE A O 1
ATOM 686 N N . ASP A 1 86 ? -28.740 -37.271 51.977 1.00 89.12 86 ASP A N 1
ATOM 687 C CA . ASP A 1 86 ? -29.167 -36.007 51.383 1.00 89.12 86 ASP A CA 1
ATOM 688 C C . ASP A 1 86 ? -28.480 -34.817 52.084 1.00 89.12 86 ASP A C 1
ATOM 690 O O . ASP A 1 86 ? -28.663 -34.637 53.299 1.00 89.12 86 ASP A O 1
ATOM 694 N N . PRO A 1 87 ? -27.701 -33.991 51.357 1.00 91.69 87 PRO A N 1
ATOM 695 C CA . PRO A 1 87 ? -27.032 -32.834 51.928 1.00 91.69 87 PRO A CA 1
ATOM 696 C C . PRO A 1 87 ? -27.952 -31.865 52.661 1.00 91.69 87 PRO A C 1
ATOM 698 O O . PRO A 1 87 ? -27.543 -31.275 53.666 1.00 91.69 87 PRO A O 1
ATOM 701 N N . SER A 1 88 ? -29.203 -31.744 52.218 1.00 91.25 88 SER A N 1
ATOM 702 C CA . SER A 1 88 ? -30.218 -30.865 52.806 1.00 91.25 88 SER A CA 1
ATOM 703 C C . SER A 1 88 ? -30.402 -31.129 54.304 1.00 91.25 88 SER A C 1
ATOM 705 O O . SER A 1 88 ? -30.571 -30.196 55.088 1.00 91.25 88 SER A O 1
ATOM 707 N N . ILE A 1 89 ? -30.265 -32.390 54.732 1.00 88.56 89 ILE A N 1
ATOM 708 C CA . ILE A 1 89 ? -30.461 -32.820 56.125 1.00 88.56 89 ILE A CA 1
ATOM 709 C C . ILE A 1 89 ? -29.440 -32.178 57.072 1.00 88.56 89 ILE A C 1
ATOM 711 O O . ILE A 1 89 ? -29.784 -31.808 58.196 1.00 88.56 89 ILE A O 1
ATOM 715 N N . TYR A 1 90 ? -28.177 -32.066 56.653 1.00 90.44 90 TYR A N 1
ATOM 716 C CA . TYR A 1 90 ? -27.115 -31.497 57.489 1.00 90.44 90 TYR A CA 1
ATOM 717 C C . TYR A 1 90 ? -26.759 -30.051 57.140 1.00 90.44 90 TYR A C 1
ATOM 719 O O . TYR A 1 90 ? -26.043 -29.419 57.915 1.00 90.44 90 TYR A O 1
ATOM 727 N N . LEU A 1 91 ? -27.260 -29.517 56.025 1.00 93.50 91 LEU A N 1
ATOM 728 C CA . LEU A 1 91 ? -27.136 -28.105 55.658 1.00 93.50 91 LEU A CA 1
ATOM 729 C C . LEU A 1 91 ? -28.216 -27.239 56.315 1.00 93.50 91 LEU A C 1
ATOM 731 O O . LEU A 1 91 ? -27.878 -26.179 56.840 1.00 93.50 91 LEU A O 1
ATOM 735 N N . ALA A 1 92 ? -29.475 -27.700 56.344 1.00 92.56 92 ALA A N 1
ATOM 736 C CA . ALA A 1 92 ? -30.617 -26.922 56.835 1.00 92.56 92 ALA A CA 1
ATOM 737 C C . ALA A 1 92 ? -30.383 -26.266 58.211 1.00 92.56 92 ALA A C 1
ATOM 739 O O . ALA A 1 92 ? -30.566 -25.061 58.308 1.00 92.56 92 ALA A O 1
ATOM 740 N N . PRO A 1 93 ? -29.835 -26.950 59.240 1.00 92.12 93 PRO A N 1
ATOM 741 C CA . PRO A 1 93 ? -29.604 -26.324 60.545 1.00 92.12 93 PRO A CA 1
ATOM 742 C C . PRO A 1 93 ? -28.627 -25.143 60.531 1.00 92.12 93 PRO A C 1
ATOM 744 O O . PRO A 1 93 ? -28.668 -24.316 61.434 1.00 92.12 93 PRO A O 1
ATOM 747 N N . PHE A 1 94 ? -27.710 -25.081 59.561 1.00 94.44 94 PHE A N 1
ATOM 748 C CA . PHE A 1 94 ? -26.827 -23.926 59.381 1.00 94.44 94 PHE A CA 1
ATOM 749 C C . PHE A 1 94 ? -27.500 -22.834 58.547 1.00 94.44 94 PHE A C 1
ATOM 751 O O . PHE A 1 94 ? -27.293 -21.658 58.827 1.00 94.44 94 PHE A O 1
ATOM 758 N N . LEU A 1 95 ? -28.302 -23.209 57.547 1.00 92.94 95 LEU A N 1
ATOM 759 C CA . LEU A 1 95 ? -29.060 -22.269 56.718 1.00 92.94 95 LEU A CA 1
ATOM 760 C C . LEU A 1 95 ? -30.155 -21.563 57.530 1.00 92.94 95 LEU A C 1
ATOM 762 O O . LEU A 1 95 ? -30.259 -20.347 57.439 1.00 92.94 95 LEU A O 1
ATOM 766 N N . ASP A 1 96 ? -30.853 -22.276 58.419 1.00 89.94 96 ASP A N 1
ATOM 767 C CA . ASP A 1 96 ? -31.818 -21.705 59.369 1.00 89.94 96 ASP A CA 1
ATOM 768 C C . ASP A 1 96 ? -31.180 -20.584 60.209 1.00 89.94 96 ASP A C 1
ATOM 770 O O . ASP A 1 96 ? -31.791 -19.549 60.448 1.00 89.94 96 ASP A O 1
ATOM 774 N N . VAL A 1 97 ? -29.922 -20.767 60.639 1.00 90.38 97 VAL A N 1
ATOM 775 C CA . VAL A 1 97 ? -29.164 -19.753 61.399 1.00 90.38 97 VAL A CA 1
ATOM 776 C C . VAL A 1 97 ? -28.858 -18.529 60.533 1.00 90.38 97 VAL A C 1
ATOM 778 O O . VAL A 1 97 ? -28.864 -17.414 61.039 1.00 90.38 97 VAL A O 1
ATOM 781 N N . ILE A 1 98 ? -28.557 -18.730 59.246 1.00 91.12 98 ILE A N 1
ATOM 782 C CA . ILE A 1 98 ? -28.214 -17.660 58.295 1.00 91.12 98 ILE A CA 1
ATOM 783 C C . ILE A 1 98 ? -29.451 -16.841 57.904 1.00 91.12 98 ILE A C 1
ATOM 785 O O . ILE A 1 98 ? -29.345 -15.636 57.692 1.00 91.12 98 ILE A O 1
ATOM 789 N N . GLN A 1 99 ? -30.608 -17.493 57.800 1.00 89.44 99 GLN A N 1
ATOM 790 C CA . GLN A 1 99 ? -31.876 -16.881 57.399 1.00 89.44 99 GLN A CA 1
ATOM 791 C C . GLN A 1 99 ? -32.676 -16.295 58.571 1.00 89.44 99 GLN A C 1
ATOM 793 O O . GLN A 1 99 ? -33.684 -15.636 58.340 1.00 89.44 99 GLN A O 1
ATOM 798 N N . SER A 1 100 ? -32.266 -16.560 59.812 1.00 86.12 100 SER A N 1
ATOM 799 C CA . SER A 1 100 ? -32.951 -16.083 61.011 1.00 86.12 100 SER A CA 1
ATOM 800 C C . SER A 1 100 ? -32.598 -14.629 61.317 1.00 86.12 100 SER A C 1
ATOM 802 O O . SER A 1 100 ? -31.435 -14.317 61.569 1.00 86.12 100 SER A O 1
ATOM 804 N N . ASP A 1 101 ? -33.617 -13.780 61.439 1.00 79.25 101 ASP A N 1
ATOM 805 C CA . ASP A 1 101 ? -33.459 -12.370 61.820 1.00 79.25 101 ASP A CA 1
ATOM 806 C C . ASP A 1 101 ? -33.051 -12.198 63.307 1.00 79.25 101 ASP A C 1
ATOM 808 O O . ASP A 1 101 ? -32.388 -11.228 63.666 1.00 79.25 101 ASP A O 1
ATOM 812 N N . ASP A 1 102 ? -33.364 -13.177 64.169 1.00 79.25 102 ASP A N 1
ATOM 813 C CA . ASP A 1 102 ? -33.123 -13.122 65.627 1.00 79.25 102 ASP A CA 1
ATOM 814 C C . ASP A 1 102 ? -31.715 -13.575 66.079 1.00 79.25 102 ASP A C 1
ATOM 816 O O . ASP A 1 102 ? -31.457 -13.767 67.273 1.00 79.25 102 ASP A O 1
ATOM 820 N N . VAL A 1 103 ? -30.794 -13.832 65.147 1.00 82.38 103 VAL A N 1
ATOM 821 C CA . VAL A 1 103 ? -29.466 -14.395 65.441 1.00 82.38 103 VAL A CA 1
ATOM 822 C C . VAL A 1 103 ? -28.396 -13.295 65.388 1.00 82.38 103 VAL A C 1
ATOM 824 O O . VAL A 1 103 ? -28.360 -12.516 64.439 1.00 82.38 103 VAL A O 1
ATOM 827 N N . PRO A 1 104 ? -27.454 -13.232 66.353 1.00 84.56 104 PRO A N 1
ATOM 828 C CA . PRO A 1 104 ? -26.389 -12.233 66.313 1.00 84.56 104 PRO A CA 1
ATOM 829 C C . PRO A 1 104 ? -25.480 -12.439 65.093 1.00 84.56 104 PRO A C 1
ATOM 831 O O . PRO A 1 104 ? -25.106 -13.572 64.783 1.00 84.56 104 PRO A O 1
ATOM 834 N N . ALA A 1 105 ? -25.003 -11.354 64.473 1.00 85.81 105 ALA A N 1
ATOM 835 C CA . ALA A 1 105 ? -24.159 -11.406 63.266 1.00 85.81 105 ALA A CA 1
ATOM 836 C C . ALA A 1 105 ? -22.928 -12.321 63.385 1.00 85.81 105 ALA A C 1
ATOM 838 O O . ALA A 1 105 ? -22.510 -12.956 62.416 1.00 85.81 105 ALA A O 1
ATOM 839 N N . ALA A 1 106 ? -22.351 -12.437 64.585 1.00 87.06 106 ALA A N 1
ATOM 840 C CA . ALA A 1 106 ? -21.249 -13.358 64.840 1.00 87.06 106 ALA A CA 1
ATOM 841 C C . ALA A 1 106 ? -21.652 -14.832 64.638 1.00 87.06 106 ALA A C 1
ATOM 843 O O . ALA A 1 106 ? -20.844 -15.625 64.156 1.00 87.06 106 ALA A O 1
ATOM 844 N N . ALA A 1 107 ? -22.880 -15.217 64.998 1.00 88.88 107 ALA A N 1
ATOM 845 C CA . ALA A 1 107 ? -23.392 -16.568 64.786 1.00 88.88 107 ALA A CA 1
ATOM 846 C C . ALA A 1 107 ? -23.702 -16.816 63.304 1.00 88.88 107 ALA A C 1
ATOM 848 O O . ALA A 1 107 ? -23.294 -17.860 62.794 1.00 88.88 107 ALA A O 1
ATOM 849 N N . THR A 1 108 ? -24.283 -15.838 62.598 1.00 90.81 108 THR A N 1
ATOM 850 C CA . THR A 1 108 ? -24.425 -15.860 61.130 1.00 90.81 108 THR A CA 1
ATOM 851 C C . THR A 1 108 ? -23.062 -16.072 60.462 1.00 90.81 108 THR A C 1
ATOM 853 O O . THR A 1 108 ? -22.891 -16.987 59.661 1.00 90.81 108 THR A O 1
ATOM 856 N N . GLY A 1 109 ? -22.033 -15.315 60.864 1.00 91.12 109 GLY A N 1
ATOM 857 C CA . GLY A 1 109 ? -20.669 -15.443 60.337 1.00 91.12 109 GLY A CA 1
ATOM 858 C C . GLY A 1 109 ? -20.014 -16.813 60.581 1.00 91.12 109 GLY A C 1
ATOM 859 O O . GLY A 1 109 ? -19.280 -17.318 59.719 1.00 91.12 109 GLY A O 1
ATOM 860 N N . VAL A 1 110 ? -20.283 -17.451 61.728 1.00 93.19 110 VAL A N 1
ATOM 861 C CA . VAL A 1 110 ? -19.816 -18.822 62.004 1.00 93.19 110 VAL A CA 1
ATOM 862 C C . VAL A 1 110 ? -20.598 -19.842 61.180 1.00 93.19 110 VAL A C 1
ATOM 864 O O . VAL A 1 110 ? -19.965 -20.705 60.579 1.00 93.19 110 VAL A O 1
ATOM 867 N N . ALA A 1 111 ? -21.925 -19.721 61.072 1.00 93.38 111 ALA A N 1
ATOM 868 C CA . ALA A 1 111 ? -22.747 -20.617 60.256 1.00 93.38 111 ALA A CA 1
ATOM 869 C C . ALA A 1 111 ? -22.348 -20.570 58.771 1.00 93.38 111 ALA A C 1
ATOM 871 O O . ALA A 1 111 ? -22.148 -21.617 58.153 1.00 93.38 111 ALA A O 1
ATOM 872 N N . LEU A 1 112 ? -22.099 -19.372 58.233 1.00 94.81 112 LEU A N 1
ATOM 873 C CA . LEU A 1 112 ? -21.528 -19.175 56.898 1.00 94.81 112 LEU A CA 1
ATOM 874 C C . LEU A 1 112 ? -20.172 -19.887 56.759 1.00 94.81 112 LEU A C 1
ATOM 876 O O . LEU A 1 112 ? -19.932 -20.623 55.801 1.00 94.81 112 LEU A O 1
ATOM 880 N N . SER A 1 113 ? -19.284 -19.736 57.746 1.00 95.00 113 SER A N 1
ATOM 881 C CA . SER A 1 113 ? -17.983 -20.423 57.743 1.00 95.00 113 SER A CA 1
ATOM 882 C C . SER A 1 113 ? -18.126 -21.951 57.768 1.00 95.00 113 SER A C 1
ATOM 884 O O . SER A 1 113 ? -17.335 -22.645 57.126 1.00 95.00 113 SER A O 1
ATOM 886 N N . SER A 1 114 ? -19.142 -22.473 58.455 1.00 95.62 114 SER A N 1
ATOM 887 C CA . SER A 1 114 ? -19.455 -23.900 58.489 1.00 95.62 114 SER A CA 1
ATOM 888 C C . SER A 1 114 ? -19.955 -24.408 57.133 1.00 95.62 114 SER A C 1
ATOM 890 O O . SER A 1 114 ? -19.420 -25.401 56.640 1.00 95.62 114 SER A O 1
ATOM 892 N N . VAL A 1 115 ? -20.887 -23.702 56.478 1.00 95.69 115 VAL A N 1
ATOM 893 C CA . VAL A 1 115 ? -21.360 -24.036 55.116 1.00 95.69 115 VAL A CA 1
ATOM 894 C C . VAL A 1 115 ? -20.204 -24.005 54.111 1.00 95.69 115 VAL A C 1
ATOM 896 O O . VAL A 1 115 ? -20.007 -24.960 53.359 1.00 95.69 115 VAL A O 1
ATOM 899 N N . LEU A 1 116 ? -19.363 -22.966 54.157 1.00 95.12 116 LEU A N 1
ATOM 900 C CA . LEU A 1 116 ? -18.171 -22.866 53.311 1.00 95.12 116 LEU A CA 1
ATOM 901 C C . LEU A 1 116 ? -17.234 -24.065 53.490 1.00 95.12 116 LEU A C 1
ATOM 903 O O . LEU A 1 116 ? -16.662 -24.576 52.528 1.00 95.12 116 LEU A O 1
ATOM 907 N N . LYS A 1 117 ? -17.047 -24.509 54.734 1.00 95.12 117 LYS A N 1
ATOM 908 C CA . LYS A 1 117 ? -16.187 -25.649 55.046 1.00 95.12 117 LYS A CA 1
ATOM 909 C C . LYS A 1 117 ? -16.784 -26.964 54.551 1.00 95.12 117 LYS A C 1
ATOM 911 O O . LYS A 1 117 ? -16.031 -27.793 54.048 1.00 95.12 117 LYS A O 1
ATOM 916 N N . ILE A 1 118 ? -18.106 -27.132 54.642 1.00 94.38 118 ILE A N 1
ATOM 917 C CA . ILE A 1 118 ? -18.831 -28.287 54.092 1.00 94.38 118 ILE A CA 1
ATOM 918 C C . ILE A 1 118 ? -18.601 -28.394 52.577 1.00 94.38 118 ILE A C 1
ATOM 920 O O . ILE A 1 118 ? -18.244 -29.474 52.102 1.00 94.38 118 ILE A O 1
ATOM 924 N N . LEU A 1 119 ? -18.713 -27.276 51.849 1.00 94.25 119 LEU A N 1
ATOM 925 C CA . LEU A 1 119 ? -18.424 -27.208 50.411 1.00 94.25 119 LEU A CA 1
ATOM 926 C C . LEU A 1 119 ? -16.951 -27.528 50.113 1.00 94.25 119 LEU A C 1
ATOM 928 O O . LEU A 1 119 ? -16.648 -28.429 49.335 1.00 94.25 119 LEU A O 1
ATOM 932 N N . LYS A 1 120 ? -16.009 -26.847 50.781 1.00 92.81 120 LYS A N 1
ATOM 933 C CA . LYS A 1 120 ? -14.563 -27.012 50.526 1.00 92.81 120 LYS A CA 1
ATOM 934 C C . LYS A 1 120 ? -14.028 -28.409 50.838 1.00 92.81 120 LYS A C 1
ATOM 936 O O . LYS A 1 120 ? -13.038 -28.826 50.247 1.00 92.81 120 LYS A O 1
ATOM 941 N N . PHE A 1 121 ? -14.627 -29.113 51.795 1.00 91.06 121 PHE A N 1
ATOM 942 C CA . PHE A 1 121 ? -14.197 -30.460 52.178 1.00 91.06 121 PHE A CA 1
ATOM 943 C C . PHE A 1 121 ? -14.853 -31.558 51.317 1.00 91.06 121 PHE A C 1
ATOM 945 O O . PHE A 1 121 ? -14.556 -32.739 51.541 1.00 91.06 121 PHE A O 1
ATOM 952 N N . GLU A 1 122 ? -15.703 -31.189 50.344 1.00 89.88 122 GLU A N 1
ATOM 953 C CA . GLU A 1 122 ? -16.495 -32.104 49.506 1.00 89.88 122 GLU A CA 1
ATOM 954 C C . GLU A 1 122 ? -17.196 -33.176 50.365 1.00 89.88 122 GLU A C 1
ATOM 956 O O . GLU A 1 122 ? -17.021 -34.391 50.156 1.00 89.88 122 GLU A O 1
ATOM 961 N N . VAL A 1 123 ? -17.921 -32.725 51.405 1.00 90.06 123 VAL A N 1
ATOM 962 C CA . VAL A 1 123 ? -18.726 -33.609 52.276 1.00 90.06 123 VAL A CA 1
ATOM 963 C C . VAL A 1 123 ? -19.718 -34.411 51.429 1.00 90.06 123 VAL A C 1
ATOM 965 O O . VAL A 1 123 ? -19.911 -35.602 51.677 1.00 90.06 123 VAL A O 1
ATOM 968 N N . PHE A 1 124 ? -20.244 -33.767 50.388 1.00 92.12 124 PHE A N 1
ATOM 969 C CA . PHE A 1 124 ? -20.986 -34.347 49.277 1.00 92.12 124 PHE A CA 1
ATOM 970 C C . PHE A 1 124 ? -20.287 -34.029 47.947 1.00 92.12 124 PHE A C 1
ATOM 972 O O . PHE A 1 124 ? -19.377 -33.205 47.896 1.00 92.12 124 PHE A O 1
ATOM 979 N N . ASP A 1 125 ? -20.693 -34.706 46.880 1.00 87.94 125 ASP A N 1
ATOM 980 C CA . ASP A 1 125 ? -20.225 -34.507 45.505 1.00 87.94 125 ASP A CA 1
ATOM 981 C C . ASP A 1 125 ? -21.410 -34.517 44.523 1.00 87.94 125 ASP A C 1
ATOM 983 O O . ASP A 1 125 ? -22.562 -34.635 44.933 1.00 87.94 125 ASP A O 1
ATOM 987 N N . ASP A 1 126 ? -21.130 -34.407 43.225 1.00 86.25 126 ASP A N 1
ATOM 988 C CA . ASP A 1 126 ? -22.099 -34.445 42.119 1.00 86.25 126 ASP A CA 1
ATOM 989 C C . ASP A 1 126 ? -22.918 -35.748 42.036 1.00 86.25 126 ASP A C 1
ATOM 991 O O . ASP A 1 126 ? -23.915 -35.803 41.323 1.00 86.25 126 ASP A O 1
ATOM 995 N N . LYS A 1 127 ? -22.531 -36.791 42.784 1.00 86.19 127 LYS A N 1
ATOM 996 C CA . LYS A 1 127 ? -23.192 -38.106 42.809 1.00 86.19 127 LYS A CA 1
ATOM 997 C C . LYS A 1 127 ? -23.966 -38.367 44.097 1.00 86.19 127 LYS A C 1
ATOM 999 O O . LYS A 1 127 ? -24.592 -39.419 44.229 1.00 86.19 127 LYS A O 1
ATOM 1004 N N . SER A 1 128 ? -23.898 -37.453 45.060 1.00 89.25 128 SER A N 1
ATOM 1005 C CA . SER A 1 128 ? -24.614 -37.588 46.324 1.00 89.25 128 SER A CA 1
ATOM 1006 C C . SER A 1 128 ? -26.130 -37.450 46.097 1.00 89.25 128 SER A C 1
ATOM 1008 O O . SER A 1 128 ? -26.562 -36.612 45.305 1.00 89.25 128 SER A O 1
ATOM 1010 N N . PRO A 1 129 ? -26.964 -38.270 46.758 1.00 88.50 129 PRO A N 1
ATOM 1011 C CA . PRO A 1 129 ? -28.412 -38.221 46.574 1.00 88.50 129 PRO A CA 1
ATOM 1012 C C . PRO A 1 129 ? -28.960 -36.880 47.075 1.00 88.50 129 PRO A C 1
ATOM 1014 O O . PRO A 1 129 ? -28.517 -36.403 48.112 1.00 88.50 129 PRO A O 1
ATOM 1017 N N . GLY A 1 130 ? -29.902 -36.263 46.359 1.00 89.44 130 GLY A N 1
ATOM 1018 C CA . GLY A 1 130 ? -30.472 -34.965 46.756 1.00 89.44 130 GLY A CA 1
ATOM 1019 C C . GLY A 1 130 ? -29.497 -33.782 46.664 1.00 89.44 130 GLY A C 1
ATOM 1020 O O . GLY A 1 130 ? -29.746 -32.719 47.228 1.00 89.44 130 GLY A O 1
ATOM 1021 N N . VAL A 1 131 ? -28.345 -33.944 45.992 1.00 90.25 131 VAL A N 1
ATOM 1022 C CA . VAL A 1 131 ? -27.333 -32.878 45.911 1.00 90.25 131 VAL A CA 1
ATOM 1023 C C . VAL A 1 131 ? -27.855 -31.620 45.225 1.00 90.25 131 VAL A C 1
ATOM 1025 O O . VAL A 1 131 ? -27.459 -30.524 45.612 1.00 90.25 131 VAL A O 1
ATOM 1028 N N . ARG A 1 132 ? -28.748 -31.754 44.239 1.00 90.00 132 ARG A N 1
ATOM 1029 C CA . ARG A 1 132 ? -29.338 -30.607 43.548 1.00 90.00 132 ARG A CA 1
ATOM 1030 C C . ARG A 1 132 ? -30.148 -29.769 44.528 1.00 90.00 132 ARG A C 1
ATOM 1032 O O . ARG A 1 132 ? -29.851 -28.596 44.696 1.00 90.00 132 ARG A O 1
ATOM 1039 N N . GLU A 1 133 ? -31.095 -30.383 45.227 1.00 91.50 133 GLU A N 1
ATOM 1040 C CA . GLU A 1 133 ? -31.923 -29.739 46.247 1.00 91.50 133 GLU A CA 1
ATOM 1041 C C . GLU A 1 133 ? -31.065 -29.154 47.376 1.00 91.50 133 GLU A C 1
ATOM 1043 O O . GLU A 1 133 ? -31.318 -28.040 47.836 1.00 91.50 133 GLU A O 1
ATOM 1048 N N . GLY A 1 134 ? -30.004 -29.862 47.775 1.00 92.12 134 GLY A N 1
ATOM 1049 C CA . GLY A 1 134 ? -29.035 -29.375 48.752 1.00 92.12 134 GLY A CA 1
ATOM 1050 C C . GLY A 1 134 ? -28.286 -28.127 48.278 1.00 92.12 134 GLY A C 1
ATOM 1051 O O . GLY A 1 134 ? -28.175 -27.159 49.027 1.00 92.12 134 GLY A O 1
ATOM 1052 N N . MET A 1 135 ? -27.803 -28.116 47.034 1.00 93.94 135 MET A N 1
ATOM 1053 C CA . MET A 1 135 ? -27.135 -26.960 46.428 1.00 93.94 135 MET A CA 1
ATOM 1054 C C . MET A 1 135 ? -28.099 -25.779 46.269 1.00 93.94 135 MET A C 1
ATOM 1056 O O . MET A 1 135 ? -27.755 -24.668 46.661 1.00 93.94 135 MET A O 1
ATOM 1060 N N . GLU A 1 136 ? -29.316 -26.021 45.785 1.00 93.25 136 GLU A N 1
ATOM 1061 C CA . GLU A 1 136 ? -30.376 -25.012 45.657 1.00 93.25 136 GLU A CA 1
ATOM 1062 C C . GLU A 1 136 ? -30.761 -24.405 47.014 1.00 93.25 136 GLU A C 1
ATOM 1064 O O . GLU A 1 136 ? -30.907 -23.189 47.146 1.00 93.25 136 GLU A O 1
ATOM 1069 N N . SER A 1 137 ? -30.831 -25.231 48.062 1.00 93.81 137 SER A N 1
ATOM 1070 C CA . SER A 1 137 ? -31.074 -24.771 49.434 1.00 93.81 137 SER A CA 1
ATOM 1071 C C . SER A 1 137 ? -29.949 -23.864 49.935 1.00 93.81 137 SER A C 1
ATOM 1073 O O . SER A 1 137 ? -30.224 -22.850 50.575 1.00 93.81 137 SER A O 1
ATOM 1075 N N . ILE A 1 138 ? -28.683 -24.180 49.618 1.00 95.19 138 ILE A N 1
ATOM 1076 C CA . ILE A 1 138 ? -27.554 -23.291 49.932 1.00 95.19 138 ILE A CA 1
ATOM 1077 C C . ILE A 1 138 ? -27.714 -21.959 49.192 1.00 95.19 138 ILE A C 1
ATOM 1079 O O . ILE A 1 138 ? -27.585 -20.913 49.824 1.00 95.19 138 ILE A O 1
ATOM 1083 N N . VAL A 1 139 ? -28.010 -21.967 47.887 1.00 95.00 139 VAL A N 1
ATOM 1084 C CA . VAL A 1 139 ? -28.208 -20.729 47.111 1.00 95.00 139 VAL A CA 1
ATOM 1085 C C . VAL A 1 139 ? -29.320 -19.881 47.732 1.00 95.00 139 VAL A C 1
ATOM 1087 O O . VAL A 1 139 ? -29.085 -18.726 48.090 1.00 95.00 139 VAL A O 1
ATOM 1090 N N . SER A 1 140 ? -30.506 -20.455 47.939 1.00 93.00 140 SER A N 1
ATOM 1091 C CA . SER A 1 140 ? -31.633 -19.752 48.559 1.00 93.00 140 SER A CA 1
ATOM 1092 C C . SER A 1 140 ? -31.278 -19.207 49.944 1.00 93.00 140 SER A C 1
ATOM 1094 O O . SER A 1 140 ? -31.604 -18.062 50.241 1.00 93.00 140 SER A O 1
ATOM 1096 N N . GLY A 1 141 ? -30.604 -19.998 50.784 1.00 91.62 141 GLY A N 1
ATOM 1097 C CA . GLY A 1 141 ? -30.240 -19.594 52.141 1.00 91.62 141 GLY A CA 1
ATOM 1098 C C . GLY A 1 141 ? -29.216 -18.465 52.208 1.00 91.62 141 GLY A C 1
ATOM 1099 O O . GLY A 1 141 ? -29.331 -17.576 53.047 1.00 91.62 141 GLY A O 1
ATOM 1100 N N . ILE A 1 142 ? -28.230 -18.468 51.310 1.00 93.19 142 ILE A N 1
ATOM 1101 C CA . ILE A 1 142 ? -27.178 -17.445 51.270 1.00 93.19 142 ILE A CA 1
ATOM 1102 C C . ILE A 1 142 ? -27.695 -16.138 50.662 1.00 93.19 142 ILE A C 1
ATOM 1104 O O . ILE A 1 142 ? -27.415 -15.066 51.194 1.00 93.19 142 ILE A O 1
ATOM 1108 N N . THR A 1 143 ? -28.464 -16.214 49.574 1.00 90.31 143 THR A N 1
ATOM 1109 C CA . THR A 1 143 ? -29.016 -15.032 48.886 1.00 90.31 143 THR A CA 1
ATOM 1110 C C . THR A 1 143 ? -30.108 -14.318 49.690 1.00 90.31 143 THR A C 1
ATOM 1112 O O . THR A 1 143 ? -30.295 -13.114 49.520 1.00 90.31 143 THR A O 1
ATOM 1115 N N . SER A 1 144 ? -30.796 -15.014 50.603 1.00 87.81 144 SER A N 1
ATOM 1116 C CA . SER A 1 144 ? -31.789 -14.418 51.507 1.00 87.81 144 SER A CA 1
ATOM 1117 C C . SER A 1 144 ? -31.213 -13.930 52.843 1.00 87.81 144 SER A C 1
ATOM 1119 O O . SER A 1 144 ? -31.987 -13.515 53.702 1.00 87.81 144 SER A O 1
ATOM 1121 N N . CYS A 1 145 ? -29.894 -14.005 53.052 1.00 88.19 145 CYS A N 1
ATOM 1122 C CA . CYS A 1 145 ? -29.241 -13.578 54.291 1.00 88.19 145 CYS A CA 1
ATOM 1123 C C . CYS A 1 145 ? -29.488 -12.082 54.548 1.00 88.19 145 CYS A C 1
ATOM 1125 O O . CYS A 1 145 ? -29.131 -11.234 53.727 1.00 88.19 145 CYS A O 1
ATOM 1127 N N . ARG A 1 146 ? -30.057 -11.750 55.710 1.00 80.19 146 ARG A N 1
ATOM 1128 C CA . ARG A 1 146 ? -30.303 -10.374 56.161 1.00 80.19 146 ARG A CA 1
ATOM 1129 C C . ARG A 1 146 ? -29.648 -10.153 57.518 1.00 80.19 146 ARG A C 1
ATOM 1131 O O . ARG A 1 146 ? -29.567 -11.064 58.331 1.00 80.19 146 ARG A O 1
ATOM 1138 N N . LEU A 1 147 ? -29.139 -8.945 57.736 1.00 74.62 147 LEU A N 1
ATOM 1139 C CA . LEU A 1 147 ? -28.591 -8.512 59.018 1.00 74.62 147 LEU A CA 1
ATOM 1140 C C . LEU A 1 147 ? -29.379 -7.288 59.467 1.00 74.62 147 LEU A C 1
ATOM 1142 O O . LEU A 1 147 ? -29.387 -6.273 58.771 1.00 74.62 147 LEU A O 1
ATOM 1146 N N . GLU A 1 148 ? -30.042 -7.373 60.616 1.00 68.75 148 GLU A N 1
ATOM 1147 C CA . GLU A 1 148 ? -30.711 -6.226 61.223 1.00 68.75 148 GLU A CA 1
ATOM 1148 C C . GLU A 1 148 ? -29.856 -5.642 62.360 1.00 68.75 148 GLU A C 1
ATOM 1150 O O . GLU A 1 148 ? -29.399 -6.360 63.245 1.00 68.75 148 GLU A O 1
ATOM 1155 N N . LYS A 1 149 ? -29.674 -4.312 62.363 1.00 62.09 149 LYS A N 1
ATOM 1156 C CA . LYS A 1 149 ? -29.075 -3.526 63.468 1.00 62.09 149 LYS A CA 1
ATOM 1157 C C . LYS A 1 149 ? -27.672 -3.975 63.920 1.00 62.09 149 LYS A C 1
ATOM 1159 O O . LYS A 1 149 ? -27.419 -4.145 65.111 1.00 62.09 149 LYS A O 1
ATOM 1164 N N . THR A 1 150 ? -26.733 -4.084 62.989 1.00 75.44 150 THR A N 1
ATOM 1165 C CA . THR A 1 150 ? -25.344 -4.490 63.265 1.00 75.44 150 THR A CA 1
ATOM 1166 C C . THR A 1 150 ? -24.346 -3.350 63.099 1.00 75.44 150 THR A C 1
ATOM 1168 O O . THR A 1 150 ? -24.630 -2.338 62.461 1.00 75.44 150 THR A O 1
ATOM 1171 N N . ASP A 1 151 ? -23.162 -3.482 63.701 1.00 82.19 151 ASP A N 1
ATOM 1172 C CA . ASP A 1 151 ? -22.066 -2.560 63.417 1.00 82.19 151 ASP A CA 1
ATOM 1173 C C . ASP A 1 151 ? -21.500 -2.811 61.999 1.00 82.19 151 ASP A C 1
ATOM 1175 O O . ASP A 1 151 ? -21.492 -3.958 61.538 1.00 82.19 151 ASP A O 1
ATOM 1179 N N . PRO A 1 152 ? -20.976 -1.778 61.311 1.00 82.88 152 PRO A N 1
ATOM 1180 C CA . PRO A 1 152 ? -20.462 -1.921 59.946 1.00 82.88 152 PRO A CA 1
ATOM 1181 C C . PRO A 1 152 ? -19.366 -2.985 59.781 1.00 82.88 152 PRO A C 1
ATOM 1183 O O . PRO A 1 152 ? -19.281 -3.614 58.730 1.00 82.88 152 PRO A O 1
ATOM 1186 N N . ALA A 1 153 ? -18.536 -3.229 60.805 1.00 84.38 153 ALA A N 1
ATOM 1187 C CA . ALA A 1 153 ? -17.455 -4.209 60.704 1.00 84.38 153 ALA A CA 1
ATOM 1188 C C . ALA A 1 153 ? -17.986 -5.652 60.716 1.00 84.38 153 ALA A C 1
ATOM 1190 O O . ALA A 1 153 ? -17.458 -6.510 60.004 1.00 84.38 153 ALA A O 1
ATOM 1191 N N . SER A 1 154 ? -19.042 -5.920 61.489 1.00 86.06 154 SER A N 1
ATOM 1192 C CA . SER A 1 154 ? -19.744 -7.207 61.471 1.00 86.06 154 SER A CA 1
ATOM 1193 C C . SER A 1 154 ? -20.445 -7.462 60.133 1.00 86.06 154 SER A C 1
ATOM 1195 O O . SER A 1 154 ? -20.378 -8.579 59.617 1.00 86.06 154 SER A O 1
ATOM 1197 N N . GLU A 1 155 ? -21.060 -6.438 59.536 1.00 86.44 155 GLU A N 1
ATOM 1198 C CA . GLU A 1 155 ? -21.676 -6.551 58.207 1.00 86.44 155 GLU A CA 1
ATOM 1199 C C . GLU A 1 155 ? -20.646 -6.868 57.124 1.00 86.44 155 GLU A C 1
ATOM 1201 O O . GLU A 1 155 ? -20.835 -7.804 56.349 1.00 86.44 155 GLU A O 1
ATOM 1206 N N . ASP A 1 156 ? -19.524 -6.145 57.106 1.00 88.50 156 ASP A N 1
ATOM 1207 C CA . ASP A 1 156 ? -18.452 -6.367 56.135 1.00 88.50 156 ASP A CA 1
ATOM 1208 C C . ASP A 1 156 ? -17.849 -7.773 56.275 1.00 88.50 156 ASP A C 1
ATOM 1210 O O . ASP A 1 156 ? -17.550 -8.435 55.276 1.00 88.50 156 ASP A O 1
ATOM 1214 N N . ALA A 1 157 ? -17.715 -8.274 57.509 1.00 88.94 157 ALA A N 1
ATOM 1215 C CA . ALA A 1 157 ? -17.260 -9.636 57.768 1.00 88.94 157 ALA A CA 1
ATOM 1216 C C . ALA A 1 157 ? -18.238 -10.687 57.220 1.00 88.94 157 ALA A C 1
ATOM 1218 O O . ALA A 1 157 ? -17.798 -11.689 56.651 1.00 88.94 157 ALA A O 1
ATOM 1219 N N . VAL A 1 158 ? -19.548 -10.467 57.358 1.00 91.00 158 VAL A N 1
ATOM 1220 C CA . VAL A 1 158 ? -20.580 -11.357 56.808 1.00 91.00 158 VAL A CA 1
ATOM 1221 C C . VAL A 1 158 ? -20.624 -11.280 55.283 1.00 91.00 158 VAL A C 1
ATOM 1223 O O . VAL A 1 158 ? -20.601 -12.329 54.643 1.00 91.00 158 VAL A O 1
ATOM 1226 N N . MET A 1 159 ? -20.586 -10.087 54.680 1.00 90.94 159 MET A N 1
ATOM 1227 C CA . MET A 1 159 ? -20.521 -9.927 53.220 1.00 90.94 159 MET A CA 1
ATOM 1228 C C . MET A 1 159 ? -19.296 -10.633 52.636 1.00 90.94 159 MET A C 1
ATOM 1230 O O . MET A 1 159 ? -19.409 -11.380 51.667 1.00 90.94 159 MET A O 1
ATOM 1234 N N . MET A 1 160 ? -18.131 -10.495 53.276 1.00 92.62 160 MET A N 1
ATOM 1235 C CA . MET A 1 160 ? -16.919 -11.214 52.880 1.00 92.62 160 MET A CA 1
ATOM 1236 C C . MET A 1 160 ? -17.101 -12.740 52.937 1.00 92.62 160 MET A C 1
ATOM 1238 O O . MET A 1 160 ? -16.561 -13.469 52.104 1.00 92.62 160 MET A O 1
ATOM 1242 N N . LYS A 1 161 ? -17.865 -13.250 53.910 1.00 93.81 161 LYS A N 1
ATOM 1243 C CA . LYS A 1 161 ? -18.187 -14.680 54.015 1.00 93.81 161 LYS A CA 1
ATOM 1244 C C . LYS A 1 161 ? -19.194 -15.136 52.968 1.00 93.81 161 LYS A C 1
ATOM 1246 O O . LYS A 1 161 ? -19.002 -16.218 52.420 1.00 93.81 161 LYS A O 1
ATOM 1251 N N . ILE A 1 162 ? -20.198 -14.316 52.659 1.00 94.38 162 ILE A N 1
ATOM 1252 C CA . ILE A 1 162 ? -21.135 -14.553 51.556 1.00 94.38 162 ILE A CA 1
ATOM 1253 C C . ILE A 1 162 ? -20.344 -14.701 50.256 1.00 94.38 162 ILE A C 1
ATOM 1255 O O . ILE A 1 162 ? -20.442 -15.746 49.625 1.00 94.38 162 ILE A O 1
ATOM 1259 N N . LEU A 1 163 ? -19.471 -13.743 49.923 1.00 95.38 163 LEU A N 1
ATOM 1260 C CA . LEU A 1 163 ? -18.619 -13.802 48.728 1.00 95.38 163 LEU A CA 1
ATOM 1261 C C . LEU A 1 163 ? -17.805 -15.107 48.651 1.00 95.38 163 LEU A C 1
ATOM 1263 O O . LEU A 1 163 ? -17.839 -15.798 47.637 1.00 95.38 163 LEU A O 1
ATOM 1267 N N . GLN A 1 164 ? -17.149 -15.506 49.750 1.00 95.94 164 GLN A N 1
ATOM 1268 C CA . GLN A 1 164 ? -16.392 -16.767 49.813 1.00 95.94 164 GLN A CA 1
ATOM 1269 C C . GLN A 1 164 ? -17.259 -18.004 49.538 1.00 95.94 164 GLN A C 1
ATOM 1271 O O . GLN A 1 164 ? -16.765 -18.987 48.981 1.00 95.94 164 GLN A O 1
ATOM 1276 N N . ILE A 1 165 ? -18.527 -17.978 49.950 1.00 96.19 165 ILE A N 1
ATOM 1277 C CA . ILE A 1 165 ? -19.480 -19.061 49.708 1.00 96.19 165 ILE A CA 1
ATOM 1278 C C . ILE A 1 165 ? -19.992 -19.028 48.276 1.00 96.19 165 ILE A C 1
ATOM 1280 O O . ILE A 1 165 ? -20.023 -20.091 47.674 1.00 96.19 165 ILE A O 1
ATOM 1284 N N . LEU A 1 166 ? -20.312 -17.864 47.699 1.00 96.44 166 LEU A N 1
ATOM 1285 C CA . LEU A 1 166 ? -20.705 -17.760 46.286 1.00 96.44 166 LEU A CA 1
ATOM 1286 C C . LEU A 1 166 ? -19.639 -18.400 45.381 1.00 96.44 166 LEU A C 1
ATOM 1288 O O . LEU A 1 166 ? -19.952 -19.274 44.572 1.00 96.44 166 LEU A O 1
ATOM 1292 N N . THR A 1 167 ? -18.362 -18.060 45.598 1.00 96.06 167 THR A N 1
ATOM 1293 C CA . THR A 1 167 ? -17.233 -18.703 44.907 1.00 96.06 167 THR A CA 1
ATOM 1294 C C . THR A 1 167 ? -17.169 -20.201 45.197 1.00 96.06 167 THR A C 1
ATOM 1296 O O . THR A 1 167 ? -16.963 -20.997 44.285 1.00 96.06 167 THR A O 1
ATOM 1299 N N . GLY A 1 168 ? -17.344 -20.598 46.462 1.00 95.00 168 GLY A N 1
ATOM 1300 C CA . GLY A 1 168 ? -17.311 -21.997 46.886 1.00 95.00 168 GLY A CA 1
ATOM 1301 C C . GLY A 1 168 ? -18.425 -22.856 46.282 1.00 95.00 168 GLY A C 1
ATOM 1302 O O . GLY A 1 168 ? -18.177 -24.021 45.991 1.00 95.00 168 GLY A O 1
ATOM 1303 N N . ILE A 1 169 ? -19.616 -22.288 46.069 1.00 96.19 169 ILE A N 1
ATOM 1304 C CA . ILE A 1 169 ? -20.753 -22.931 45.400 1.00 96.19 169 ILE A CA 1
ATOM 1305 C C . ILE A 1 169 ? -20.393 -23.184 43.938 1.00 96.19 169 ILE A C 1
ATOM 1307 O O . ILE A 1 169 ? -20.478 -24.324 43.491 1.00 96.19 169 ILE A O 1
ATOM 1311 N N . MET A 1 170 ? -19.949 -22.152 43.212 1.00 95.25 170 MET A N 1
ATOM 1312 C CA . MET A 1 170 ? -19.667 -22.268 41.775 1.00 95.25 170 MET A CA 1
ATOM 1313 C C . MET A 1 170 ? -18.466 -23.171 41.463 1.00 95.25 170 MET A C 1
ATOM 1315 O O . MET A 1 170 ? -18.499 -23.905 40.479 1.00 95.25 170 MET A O 1
ATOM 1319 N N . HIS A 1 171 ? -17.449 -23.203 42.328 1.00 94.12 171 HIS A N 1
ATOM 1320 C CA . HIS A 1 171 ? -16.292 -24.098 42.183 1.00 94.12 171 HIS A CA 1
ATOM 1321 C C . HIS A 1 171 ? -16.545 -25.543 42.640 1.00 94.12 171 HIS A C 1
ATOM 1323 O O . HIS A 1 171 ? -15.683 -26.408 42.471 1.00 94.12 171 HIS A O 1
ATOM 1329 N N . HIS A 1 172 ? -17.690 -25.827 43.261 1.00 94.69 172 HIS A N 1
ATOM 1330 C CA . HIS A 1 172 ? -18.017 -27.179 43.691 1.00 94.69 172 HIS A CA 1
ATOM 1331 C C . HIS A 1 172 ? -18.381 -28.056 42.485 1.00 94.69 172 HIS A C 1
ATOM 1333 O O . HIS A 1 172 ? -19.064 -27.601 41.577 1.00 94.69 172 HIS A O 1
ATOM 1339 N N . ARG A 1 173 ? -18.022 -29.347 42.496 1.00 89.69 173 ARG A N 1
ATOM 1340 C CA . ARG A 1 173 ? -18.316 -30.278 41.378 1.00 89.69 173 ARG A CA 1
ATOM 1341 C C . ARG A 1 173 ? -19.803 -30.370 41.028 1.00 89.69 173 ARG A C 1
ATOM 1343 O O . ARG A 1 173 ? -20.160 -30.595 39.881 1.00 89.69 173 ARG A O 1
ATOM 1350 N N . ALA A 1 174 ? -20.663 -30.189 42.028 1.00 91.31 174 ALA A N 1
ATOM 1351 C CA . ALA A 1 174 ? -22.113 -30.205 41.860 1.00 91.31 174 ALA A CA 1
ATOM 1352 C C . ALA A 1 174 ? -22.699 -28.883 41.321 1.00 91.31 174 ALA A C 1
ATOM 1354 O O . ALA A 1 174 ? -23.909 -28.806 41.130 1.00 91.31 174 ALA A O 1
ATOM 1355 N N . SER A 1 175 ? -21.889 -27.841 41.081 1.00 92.38 175 SER A N 1
ATOM 1356 C CA . SER A 1 175 ? -22.376 -26.557 40.551 1.00 92.38 175 SER A CA 1
ATOM 1357 C C . SER A 1 175 ? -23.026 -26.710 39.177 1.00 92.38 175 SER A C 1
ATOM 1359 O O . SER A 1 175 ? -24.004 -26.030 38.883 1.00 92.38 175 SER A O 1
ATOM 1361 N N . ALA A 1 176 ? -22.559 -27.674 38.379 1.00 88.12 176 ALA A N 1
ATOM 1362 C CA . ALA A 1 176 ? -23.118 -28.017 37.075 1.00 88.12 176 ALA A CA 1
ATOM 1363 C C . ALA A 1 176 ? -24.576 -28.517 37.119 1.00 88.12 176 ALA A C 1
ATOM 1365 O O . ALA A 1 176 ? -25.182 -28.646 36.060 1.00 88.12 176 ALA A O 1
ATOM 1366 N N . LEU A 1 177 ? -25.128 -28.802 38.309 1.00 90.06 177 LEU A N 1
ATOM 1367 C CA . LEU A 1 177 ? -26.514 -29.243 38.530 1.00 90.06 177 LEU A CA 1
ATOM 1368 C C . LEU A 1 177 ? -27.462 -28.104 38.952 1.00 90.06 177 LEU A C 1
ATOM 1370 O O . LEU A 1 177 ? -28.672 -28.323 39.019 1.00 90.06 177 LEU A O 1
ATOM 1374 N N . LEU A 1 178 ? -26.935 -26.910 39.253 1.00 93.06 178 LEU A N 1
ATOM 1375 C CA . LEU A 1 178 ? -27.739 -25.733 39.608 1.00 93.06 178 LEU A CA 1
ATOM 1376 C C . LEU A 1 178 ? -28.648 -25.317 38.450 1.00 93.06 178 LEU A C 1
ATOM 1378 O O . LEU A 1 178 ? -28.282 -25.502 37.292 1.00 93.06 178 LEU A O 1
ATOM 1382 N N . SER A 1 179 ? -29.807 -24.730 38.746 1.00 91.94 179 SER A N 1
ATOM 1383 C CA . SER A 1 179 ? -30.667 -24.130 37.719 1.00 91.94 179 SER A CA 1
ATOM 1384 C C . SER A 1 179 ? -30.094 -22.816 37.158 1.00 91.94 179 SER A C 1
ATOM 1386 O O . SER A 1 179 ? -29.281 -22.155 37.812 1.00 91.94 179 SER A O 1
ATOM 1388 N N . ASP A 1 180 ? -30.552 -22.405 35.967 1.00 91.31 180 ASP A N 1
ATOM 1389 C CA . ASP A 1 180 ? -30.195 -21.107 35.367 1.00 91.31 180 ASP A CA 1
ATOM 1390 C C . ASP A 1 180 ? -30.503 -19.944 36.318 1.00 91.31 180 ASP A C 1
ATOM 1392 O O . ASP A 1 180 ? -29.649 -19.096 36.582 1.00 91.31 180 ASP A O 1
ATOM 1396 N N . GLN A 1 181 ? -31.711 -19.957 36.894 1.00 92.00 181 GLN A N 1
ATOM 1397 C CA . GLN A 1 181 ? -32.173 -18.943 37.837 1.00 92.00 181 GLN A CA 1
ATOM 1398 C C . GLN A 1 181 ? -31.239 -18.847 39.043 1.00 92.00 181 GLN A C 1
ATOM 1400 O O . GLN A 1 181 ? -30.896 -17.749 39.479 1.00 92.00 181 GLN A O 1
ATOM 1405 N N . SER A 1 182 ? -30.791 -19.985 39.565 1.00 93.81 182 SER A N 1
ATOM 1406 C CA . SER A 1 182 ? -29.936 -20.044 40.748 1.00 93.81 182 SER A CA 1
ATOM 1407 C C . SER A 1 182 ? -28.568 -19.436 40.474 1.00 93.81 182 SER A C 1
ATOM 1409 O O . SER A 1 182 ? -28.100 -18.607 41.253 1.00 93.81 182 SER A O 1
ATOM 1411 N N . VAL A 1 183 ? -27.956 -19.735 39.329 1.00 95.06 183 VAL A N 1
ATOM 1412 C CA . VAL A 1 183 ? -26.684 -19.107 38.946 1.00 95.06 183 VAL A CA 1
ATOM 1413 C C . VAL A 1 183 ? -26.850 -17.600 38.723 1.00 95.06 183 VAL A C 1
ATOM 1415 O O . VAL A 1 183 ? -26.066 -16.818 39.264 1.00 95.06 183 VAL A O 1
ATOM 1418 N N . CYS A 1 184 ? -27.908 -17.163 38.036 1.00 94.44 184 CYS A N 1
ATOM 1419 C CA . CYS A 1 184 ? -28.211 -15.737 37.881 1.00 94.44 184 CYS A CA 1
ATOM 1420 C C . CYS A 1 184 ? -28.433 -15.043 39.235 1.00 94.44 184 CYS A C 1
ATOM 1422 O O . CYS A 1 184 ? -27.969 -13.922 39.436 1.00 94.44 184 CYS A O 1
ATOM 1424 N N . THR A 1 185 ? -29.085 -15.702 40.201 1.00 94.88 185 THR A N 1
ATOM 1425 C CA . THR A 1 185 ? -29.252 -15.150 41.556 1.00 94.88 185 THR A CA 1
ATOM 1426 C C . THR A 1 185 ? -27.924 -15.024 42.297 1.00 94.88 185 THR A C 1
ATOM 1428 O O . THR A 1 185 ? -27.699 -13.992 42.919 1.00 94.88 185 THR A O 1
ATOM 1431 N N . LEU A 1 186 ? -27.003 -15.990 42.171 1.00 95.94 186 LEU A N 1
ATOM 1432 C CA . LEU A 1 186 ? -25.659 -15.897 42.758 1.00 95.94 186 LEU A CA 1
ATOM 1433 C C . LEU A 1 186 ? -24.882 -14.699 42.199 1.00 95.94 186 LEU A C 1
ATOM 1435 O O . LEU A 1 186 ? -24.280 -13.939 42.960 1.00 95.94 186 LEU A O 1
ATOM 1439 N N . VAL A 1 187 ? -24.931 -14.513 40.878 1.00 95.00 187 VAL A N 1
ATOM 1440 C CA . VAL A 1 187 ? -24.304 -13.380 40.182 1.00 95.00 187 VAL A CA 1
ATOM 1441 C C . VAL A 1 187 ? -24.928 -12.056 40.633 1.00 95.00 187 VAL A C 1
ATOM 1443 O O . VAL A 1 187 ? -24.204 -11.133 41.003 1.00 95.00 187 VAL A O 1
ATOM 1446 N N . ASN A 1 188 ? -26.259 -11.976 40.703 1.00 93.62 188 ASN A N 1
ATOM 1447 C CA . ASN A 1 188 ? -26.971 -10.788 41.179 1.00 93.62 188 ASN A CA 1
ATOM 1448 C C . ASN A 1 188 ? -26.651 -10.460 42.641 1.00 93.62 188 ASN A C 1
ATOM 1450 O O . ASN A 1 188 ? -26.399 -9.302 42.964 1.00 93.62 188 ASN A O 1
ATOM 1454 N N . THR A 1 189 ? -26.611 -11.453 43.530 1.00 93.88 189 THR A N 1
ATOM 1455 C CA . THR A 1 189 ? -26.220 -11.249 44.931 1.00 93.88 189 THR A CA 1
ATOM 1456 C C . THR A 1 189 ? -24.772 -10.777 45.032 1.00 93.88 189 THR A C 1
ATOM 1458 O O . THR A 1 189 ? -24.490 -9.842 45.779 1.00 93.88 189 THR A O 1
ATOM 1461 N N . CYS A 1 190 ? -23.851 -11.345 44.247 1.00 95.19 190 CYS A N 1
ATOM 1462 C CA . CYS A 1 190 ? -22.474 -10.855 44.188 1.00 95.19 190 CYS A CA 1
ATOM 1463 C C . CYS A 1 190 ? -22.420 -9.392 43.729 1.00 95.19 190 CYS A C 1
ATOM 1465 O O . CYS A 1 190 ? -21.734 -8.573 44.340 1.00 95.19 190 CYS A O 1
ATOM 1467 N N . PHE A 1 191 ? -23.176 -9.042 42.690 1.00 92.75 191 PHE A N 1
ATOM 1468 C CA . PHE A 1 191 ? -23.240 -7.677 42.183 1.00 92.75 191 PHE A CA 1
ATOM 1469 C C . PHE A 1 191 ? -23.853 -6.694 43.190 1.00 92.75 191 PHE A C 1
ATOM 1471 O O . PHE A 1 191 ? -23.346 -5.585 43.347 1.00 92.75 191 PHE A O 1
ATOM 1478 N N . GLN A 1 192 ? -24.876 -7.100 43.945 1.00 90.19 192 GLN A N 1
ATOM 1479 C CA . GLN A 1 192 ? -25.414 -6.293 45.044 1.00 90.19 192 GLN A CA 1
ATOM 1480 C C . GLN A 1 192 ? -24.342 -6.005 46.100 1.00 90.19 192 GLN A C 1
ATOM 1482 O O . GLN A 1 192 ? -24.229 -4.867 46.553 1.00 90.19 192 GLN A O 1
ATOM 1487 N N . VAL A 1 193 ? -23.504 -6.990 46.448 1.00 90.56 193 VAL A N 1
ATOM 1488 C CA . VAL A 1 193 ? -22.363 -6.768 47.352 1.00 90.56 193 VAL A CA 1
ATOM 1489 C C . VAL A 1 193 ? -21.344 -5.812 46.723 1.00 90.56 193 VAL A C 1
ATOM 1491 O O . VAL A 1 193 ? -20.856 -4.916 47.410 1.00 90.56 193 VAL A O 1
ATOM 1494 N N . VAL A 1 194 ? -21.062 -5.924 45.417 1.00 89.19 194 VAL A N 1
ATOM 1495 C CA . VAL A 1 194 ? -20.210 -4.959 44.694 1.00 89.19 194 VAL A CA 1
ATOM 1496 C C . VAL A 1 194 ? -20.767 -3.537 44.832 1.00 89.19 194 VAL A C 1
ATOM 1498 O O . VAL A 1 194 ? -20.027 -2.640 45.235 1.00 89.19 194 VAL A O 1
ATOM 1501 N N . GLN A 1 195 ? -22.061 -3.329 44.586 1.00 86.25 195 GLN A N 1
ATOM 1502 C CA . GLN A 1 195 ? -22.703 -2.016 44.710 1.00 86.25 195 GLN A CA 1
ATOM 1503 C C . GLN A 1 195 ? -22.688 -1.486 46.151 1.00 86.25 195 GLN A C 1
ATOM 1505 O O . GLN A 1 195 ? -22.332 -0.333 46.383 1.00 86.25 195 GLN A O 1
ATOM 1510 N N . GLN A 1 196 ? -23.021 -2.326 47.133 1.00 85.25 196 GLN A N 1
ATOM 1511 C CA . GLN A 1 196 ? -23.036 -1.944 48.550 1.00 85.25 196 GLN A CA 1
ATOM 1512 C C . GLN A 1 196 ? -21.636 -1.632 49.090 1.00 85.25 196 GLN A C 1
ATOM 1514 O O . GLN A 1 196 ? -21.485 -0.776 49.961 1.00 85.25 196 GLN A O 1
ATOM 1519 N N . SER A 1 197 ? -20.605 -2.306 48.578 1.00 85.88 197 SER A N 1
ATOM 1520 C CA . SER A 1 197 ? -19.218 -2.109 49.005 1.00 85.88 197 SER A CA 1
ATOM 1521 C C . SER A 1 197 ? -18.593 -0.801 48.507 1.00 85.88 197 SER A C 1
ATOM 1523 O O . SER A 1 197 ? -17.609 -0.351 49.095 1.00 85.88 197 SER A O 1
ATOM 1525 N N . ALA A 1 198 ? -19.173 -0.160 47.483 1.00 79.12 198 ALA A N 1
ATOM 1526 C CA . ALA A 1 198 ? -18.633 1.053 46.865 1.00 79.12 198 ALA A CA 1
ATOM 1527 C C . ALA A 1 198 ? -18.525 2.248 47.832 1.00 79.12 198 ALA A C 1
ATOM 1529 O O . ALA A 1 198 ? -17.658 3.100 47.660 1.00 79.12 198 ALA A O 1
ATOM 1530 N N . THR A 1 199 ? -19.369 2.306 48.868 1.00 77.94 199 THR A N 1
ATOM 1531 C CA . THR A 1 199 ? -19.369 3.375 49.887 1.00 77.94 199 THR A CA 1
ATOM 1532 C C . THR A 1 199 ? -18.763 2.949 51.227 1.00 77.94 199 THR A C 1
ATOM 1534 O O . THR A 1 199 ? -18.729 3.751 52.160 1.00 77.94 199 THR A O 1
ATOM 1537 N N . ARG A 1 200 ? -18.295 1.698 51.340 1.00 74.50 200 ARG A N 1
ATOM 1538 C CA . ARG A 1 200 ? -17.830 1.095 52.598 1.00 74.50 200 ARG A CA 1
ATOM 1539 C C . ARG A 1 200 ? -16.304 1.074 52.694 1.00 74.50 200 ARG A C 1
ATOM 1541 O O . ARG A 1 200 ? -15.715 1.971 53.292 1.00 74.50 200 ARG A O 1
ATOM 1548 N N . GLY A 1 201 ? -15.656 0.058 52.114 1.00 76.62 201 GLY A N 1
ATOM 1549 C CA . GLY A 1 201 ? -14.223 -0.197 52.284 1.00 76.62 201 GLY A CA 1
ATOM 1550 C C . GLY A 1 201 ? -13.558 -0.875 51.082 1.00 76.62 201 GLY A C 1
ATOM 1551 O O . GLY A 1 201 ? -14.103 -1.809 50.493 1.00 76.62 201 GLY A O 1
ATOM 1552 N N . ASP A 1 202 ? -12.331 -0.441 50.777 1.00 83.31 202 ASP A N 1
ATOM 1553 C CA . ASP A 1 202 ? -11.545 -0.846 49.596 1.00 83.31 202 ASP A CA 1
ATOM 1554 C C . ASP A 1 202 ? -11.306 -2.369 49.522 1.00 83.31 202 ASP A C 1
ATOM 1556 O O . ASP A 1 202 ? -11.427 -2.982 48.463 1.00 83.31 202 ASP A O 1
ATOM 1560 N N . LEU A 1 203 ? -11.050 -3.034 50.659 1.00 88.56 203 LEU A N 1
ATOM 1561 C CA . LEU A 1 203 ? -10.824 -4.486 50.676 1.00 88.56 203 LEU A CA 1
ATOM 1562 C C . LEU A 1 203 ? -12.078 -5.283 50.286 1.00 88.56 203 LEU A C 1
ATOM 1564 O O . LEU A 1 203 ? -11.973 -6.251 49.528 1.00 88.56 203 LEU A O 1
ATOM 1568 N N . LEU A 1 204 ? -13.249 -4.899 50.805 1.00 89.62 204 LEU A N 1
ATOM 1569 C CA . LEU A 1 204 ? -14.509 -5.571 50.485 1.00 89.62 204 LEU A CA 1
ATOM 1570 C C . LEU A 1 204 ? -14.871 -5.344 49.019 1.00 89.62 204 LEU A C 1
ATOM 1572 O O . LEU A 1 204 ? -15.203 -6.303 48.331 1.00 89.62 204 LEU A O 1
ATOM 1576 N N . GLN A 1 205 ? -14.714 -4.115 48.525 1.00 88.19 205 GLN A N 1
ATOM 1577 C CA . GLN A 1 205 ? -14.974 -3.777 47.129 1.00 88.19 205 GLN A CA 1
ATOM 1578 C C . GLN A 1 205 ? -14.090 -4.572 46.163 1.00 88.19 205 GLN A C 1
ATOM 1580 O O . GLN A 1 205 ? -14.599 -5.191 45.227 1.00 88.19 205 GLN A O 1
ATOM 1585 N N . ARG A 1 206 ? -12.775 -4.636 46.415 1.00 89.69 206 ARG A N 1
ATOM 1586 C CA . ARG A 1 206 ? -11.852 -5.456 45.611 1.00 89.69 206 ARG A CA 1
ATOM 1587 C C . ARG A 1 206 ? -12.201 -6.938 45.672 1.00 89.69 206 ARG A C 1
ATOM 1589 O O . ARG A 1 206 ? -12.188 -7.604 44.642 1.00 89.69 206 ARG A O 1
ATOM 1596 N N . SER A 1 207 ? -12.551 -7.444 46.853 1.00 92.69 207 SER A N 1
ATOM 1597 C CA . SER A 1 207 ? -12.927 -8.851 47.031 1.00 92.69 207 SER A CA 1
ATOM 1598 C C . SER A 1 207 ? -14.241 -9.188 46.323 1.00 92.69 207 SER A C 1
ATOM 1600 O O . SER A 1 207 ? -14.353 -10.260 45.736 1.00 92.69 207 SER A O 1
ATOM 1602 N N . ALA A 1 208 ? -15.216 -8.275 46.326 1.00 93.12 208 ALA A N 1
ATOM 1603 C CA . ALA A 1 208 ? -16.490 -8.434 45.631 1.00 93.12 208 ALA A CA 1
ATOM 1604 C C . ALA A 1 208 ? -16.306 -8.414 44.109 1.00 93.12 208 ALA A C 1
ATOM 1606 O O . ALA A 1 208 ? -16.816 -9.295 43.421 1.00 93.12 208 ALA A O 1
ATOM 1607 N N . ARG A 1 209 ? -15.516 -7.464 43.582 1.00 92.62 209 ARG A N 1
ATOM 1608 C CA . ARG A 1 209 ? -15.174 -7.404 42.149 1.00 92.62 209 ARG A CA 1
ATOM 1609 C C . ARG A 1 209 ? -14.418 -8.659 41.698 1.00 92.62 209 ARG A C 1
ATOM 1611 O O . ARG A 1 209 ? -14.761 -9.230 40.668 1.00 92.62 209 ARG A O 1
ATOM 1618 N N . TYR A 1 210 ? -13.447 -9.119 42.491 1.00 94.81 210 TYR A N 1
ATOM 1619 C CA . TYR A 1 210 ? -12.725 -10.369 42.232 1.00 94.81 210 TYR A CA 1
ATOM 1620 C C . TYR A 1 210 ? -13.661 -11.584 42.251 1.00 94.81 210 TYR A C 1
ATOM 1622 O O . TYR A 1 210 ? -13.626 -12.410 41.348 1.00 94.81 210 TYR A O 1
ATOM 1630 N N . THR A 1 211 ? -14.558 -11.660 43.237 1.00 96.38 211 THR A N 1
ATOM 1631 C CA . THR A 1 211 ? -15.548 -12.742 43.323 1.00 96.38 211 THR A CA 1
ATOM 1632 C C . THR A 1 211 ? -16.451 -12.759 42.097 1.00 96.38 211 THR A C 1
ATOM 1634 O O . THR A 1 211 ? -16.657 -13.817 41.519 1.00 96.38 211 THR A O 1
ATOM 1637 N N . MET A 1 212 ? -16.947 -11.600 41.661 1.00 95.75 212 MET A N 1
ATOM 1638 C CA . MET A 1 212 ? -17.764 -11.502 40.453 1.00 95.75 212 MET A CA 1
ATOM 1639 C C . MET A 1 212 ? -17.011 -12.023 39.227 1.00 95.75 212 MET A C 1
ATOM 1641 O O . MET A 1 212 ? -17.576 -12.779 38.444 1.00 95.75 212 MET A O 1
ATOM 1645 N N . HIS A 1 213 ? -15.734 -11.657 39.080 1.00 95.88 213 HIS A N 1
ATOM 1646 C CA . HIS A 1 213 ? -14.886 -12.144 37.993 1.00 95.88 213 HIS A CA 1
ATOM 1647 C C . HIS A 1 213 ? -14.783 -13.669 37.999 1.00 95.88 213 HIS A C 1
ATOM 1649 O O . HIS A 1 213 ? -15.062 -14.286 36.978 1.00 95.88 213 HIS A O 1
ATOM 1655 N N . GLU A 1 214 ? -14.516 -14.278 39.153 1.00 96.56 214 GLU A N 1
ATOM 1656 C CA . GLU A 1 214 ? -14.487 -15.738 39.317 1.00 96.56 214 GLU A CA 1
ATOM 1657 C C . GLU A 1 214 ? -15.825 -16.401 38.939 1.00 96.56 214 GLU A C 1
ATOM 1659 O O . GLU A 1 214 ? -15.835 -17.434 38.273 1.00 96.56 214 GLU A O 1
ATOM 1664 N N . LEU A 1 215 ? -16.969 -15.808 39.313 1.00 97.00 215 LEU A N 1
ATOM 1665 C CA . LEU A 1 215 ? -18.285 -16.343 38.935 1.00 97.00 215 LEU A CA 1
ATOM 1666 C C . LEU A 1 215 ? -18.481 -16.329 37.413 1.00 97.00 215 LEU A C 1
ATOM 1668 O O . LEU A 1 215 ? -18.901 -17.335 36.845 1.00 97.00 215 LEU A O 1
ATOM 1672 N N . ILE A 1 216 ? -18.144 -15.216 36.754 1.00 96.06 216 ILE A N 1
ATOM 1673 C CA . ILE A 1 216 ? -18.203 -15.099 35.290 1.00 96.06 216 ILE A CA 1
ATOM 1674 C C . ILE A 1 216 ? -17.274 -16.123 34.634 1.00 96.06 216 ILE A C 1
ATOM 1676 O O . ILE A 1 216 ? -17.680 -16.786 33.681 1.00 96.06 216 ILE A O 1
ATOM 1680 N N . GLN A 1 217 ? -16.066 -16.317 35.170 1.00 95.62 217 GLN A N 1
ATOM 1681 C CA . GLN A 1 217 ? -15.136 -17.301 34.626 1.00 95.62 217 GLN A CA 1
ATOM 1682 C C . GLN A 1 217 ? -15.706 -18.719 34.666 1.00 95.62 217 GLN A C 1
ATOM 1684 O O . GLN A 1 217 ? -15.675 -19.415 33.652 1.00 95.62 217 GLN A O 1
ATOM 1689 N N . VAL A 1 218 ? -16.278 -19.141 35.798 1.00 94.62 218 VAL A N 1
ATOM 1690 C CA . VAL A 1 218 ? -16.881 -20.478 35.916 1.00 94.62 218 VAL A CA 1
ATOM 1691 C C . VAL A 1 218 ? -18.032 -20.658 34.922 1.00 94.62 218 VAL A C 1
ATOM 1693 O O . VAL A 1 218 ? -18.118 -21.703 34.279 1.00 94.62 218 VAL A O 1
ATOM 1696 N N . VAL A 1 219 ? -18.889 -19.645 34.762 1.00 94.31 219 VAL A N 1
ATOM 1697 C CA . VAL A 1 219 ? -20.038 -19.713 33.847 1.00 94.31 219 VAL A CA 1
ATOM 1698 C C . VAL A 1 219 ? -19.592 -19.847 32.389 1.00 94.31 219 VAL A C 1
ATOM 1700 O O . VAL A 1 219 ? -20.052 -20.753 31.697 1.00 94.31 219 VAL A O 1
ATOM 1703 N N . PHE A 1 220 ? -18.690 -18.983 31.914 1.00 94.69 220 PHE A N 1
ATOM 1704 C CA . PHE A 1 220 ? -18.306 -18.959 30.497 1.00 94.69 220 PHE A CA 1
ATOM 1705 C C . PHE A 1 220 ? -17.276 -20.031 30.117 1.00 94.69 220 PHE A C 1
ATOM 1707 O O . PHE A 1 220 ? -17.278 -20.471 28.973 1.00 94.69 220 PHE A O 1
ATOM 1714 N N . THR A 1 221 ? -16.484 -20.551 31.066 1.00 93.38 221 THR A N 1
ATOM 1715 C CA . THR A 1 221 ? -15.615 -21.726 30.821 1.00 93.38 221 THR A CA 1
ATOM 1716 C C . THR A 1 221 ? -16.428 -22.971 30.456 1.00 93.38 221 THR A C 1
ATOM 1718 O O . THR A 1 221 ? -15.937 -23.841 29.744 1.00 93.38 221 THR A O 1
ATOM 1721 N N . ARG A 1 222 ? -17.681 -23.059 30.920 1.00 90.12 222 ARG A N 1
ATOM 1722 C CA . ARG A 1 222 ? -18.587 -24.171 30.609 1.00 90.12 222 ARG A CA 1
ATOM 1723 C C . ARG A 1 222 ? -19.284 -24.017 29.254 1.00 90.12 222 ARG A C 1
ATOM 1725 O O . ARG A 1 222 ? -19.793 -25.006 28.738 1.00 90.12 222 ARG A O 1
ATOM 1732 N N . LEU A 1 223 ? -19.318 -22.818 28.662 1.00 89.19 223 LEU A N 1
ATOM 1733 C CA . LEU A 1 223 ? -20.051 -22.573 27.413 1.00 89.19 223 LEU A CA 1
ATOM 1734 C C . LEU A 1 223 ? -19.657 -23.540 26.272 1.00 89.19 223 LEU A C 1
ATOM 1736 O O . LEU A 1 223 ? -20.573 -24.089 25.664 1.00 89.19 223 LEU A O 1
ATOM 1740 N N . PRO A 1 224 ? -18.363 -23.853 26.035 1.00 86.75 224 PRO A N 1
ATOM 1741 C CA . PRO A 1 224 ? -17.949 -24.841 25.030 1.00 86.75 224 PRO A CA 1
ATOM 1742 C C . PRO A 1 224 ? -18.488 -26.267 25.241 1.00 86.75 224 PRO A C 1
ATOM 1744 O O . PRO A 1 224 ? -18.511 -27.063 24.305 1.00 86.75 224 PRO A O 1
ATOM 1747 N N . GLU A 1 225 ? -18.894 -26.621 26.464 1.00 83.69 225 GLU A N 1
ATOM 1748 C CA . GLU A 1 225 ? -19.440 -27.944 26.804 1.00 83.69 225 GLU A CA 1
ATOM 1749 C C . GLU A 1 225 ? -20.956 -28.036 26.561 1.00 83.69 225 GLU A C 1
ATOM 1751 O O . GLU A 1 225 ? -21.528 -29.128 26.583 1.00 83.69 225 GLU A O 1
ATOM 1756 N N . ILE A 1 226 ? -21.628 -26.898 26.360 1.00 81.62 226 ILE A N 1
ATOM 1757 C CA . ILE A 1 226 ? -23.077 -26.833 26.178 1.00 81.62 226 ILE A CA 1
ATOM 1758 C C . ILE A 1 226 ? -23.388 -27.113 24.707 1.00 81.62 226 ILE A C 1
ATOM 1760 O O . ILE A 1 226 ? -23.226 -26.254 23.842 1.00 81.62 226 ILE A O 1
ATOM 1764 N N . GLU A 1 227 ? -23.876 -28.322 24.417 1.00 69.19 227 GLU A N 1
ATOM 1765 C CA . GLU A 1 227 ? -24.362 -28.664 23.079 1.00 69.19 227 GLU A CA 1
ATOM 1766 C C . GLU A 1 227 ? -25.431 -27.658 22.621 1.00 69.19 227 GLU A C 1
ATOM 1768 O O . GLU A 1 227 ? -26.399 -27.374 23.335 1.00 69.19 227 GLU A O 1
ATOM 1773 N N . ALA A 1 228 ? -25.273 -27.130 21.405 1.00 62.00 228 ALA A N 1
ATOM 1774 C CA . ALA A 1 228 ? -26.288 -26.311 20.757 1.00 62.00 228 ALA A CA 1
ATOM 1775 C C . ALA A 1 228 ? -27.498 -27.196 20.411 1.00 62.00 228 ALA A C 1
ATOM 1777 O O . ALA A 1 228 ? -27.575 -27.742 19.312 1.00 62.00 228 ALA A O 1
ATOM 1778 N N . LYS A 1 229 ? -28.419 -27.386 21.363 1.00 52.75 229 LYS A N 1
ATOM 1779 C CA . LYS A 1 229 ? -29.691 -28.074 21.113 1.00 52.75 229 LYS A CA 1
ATOM 1780 C C . LYS A 1 229 ? -30.508 -27.278 20.093 1.00 52.75 229 LYS A C 1
ATOM 1782 O O . LYS A 1 229 ? -30.969 -26.183 20.387 1.00 52.75 229 LYS A O 1
ATOM 1787 N N . ASP A 1 230 ? -30.567 -27.869 18.904 1.00 41.12 230 ASP A N 1
ATOM 1788 C CA . ASP A 1 230 ? -31.449 -27.716 17.749 1.00 41.12 230 ASP A CA 1
ATOM 1789 C C . ASP A 1 230 ? -31.974 -26.327 17.345 1.00 41.12 230 ASP A C 1
ATOM 1791 O O . ASP A 1 230 ? -32.638 -25.598 18.074 1.00 41.12 230 ASP A O 1
ATOM 1795 N N . ARG A 1 231 ? -31.725 -26.030 16.062 1.00 37.75 231 ARG A N 1
ATOM 1796 C CA . ARG A 1 231 ? -32.215 -24.904 15.250 1.00 37.75 231 ARG A CA 1
ATOM 1797 C C . ARG A 1 231 ? -33.742 -24.923 15.027 1.00 37.75 231 ARG A C 1
ATOM 1799 O O . ARG A 1 231 ? -34.195 -24.703 13.902 1.00 37.75 231 ARG A O 1
ATOM 1806 N N . GLU A 1 232 ? -34.553 -25.197 16.040 1.00 32.09 232 GLU A N 1
ATOM 1807 C CA . GLU A 1 232 ? -36.010 -25.133 15.896 1.00 32.09 232 GLU A CA 1
ATOM 1808 C C . GLU A 1 232 ? -36.530 -23.719 16.196 1.00 32.09 232 GLU A C 1
ATOM 1810 O O . GLU A 1 232 ? -36.770 -23.341 17.336 1.00 32.09 232 GLU A O 1
ATOM 1815 N N . GLY A 1 233 ? -36.717 -22.942 15.122 1.00 33.44 233 GLY A N 1
ATOM 1816 C CA . GLY A 1 233 ? -37.681 -21.841 15.066 1.00 33.44 233 GLY A CA 1
ATOM 1817 C C . GLY A 1 233 ? -37.121 -20.426 15.226 1.00 33.44 233 GLY A C 1
ATOM 1818 O O . GLY A 1 233 ? -37.238 -19.827 16.288 1.00 33.44 233 GLY A O 1
ATOM 1819 N N . ASP A 1 234 ? -36.671 -19.824 14.120 1.00 34.19 234 ASP A N 1
ATOM 1820 C CA . ASP A 1 234 ? -36.512 -18.365 13.938 1.00 34.19 234 ASP A CA 1
ATOM 1821 C C . ASP A 1 234 ? -37.871 -17.611 13.948 1.00 34.19 234 ASP A C 1
ATOM 1823 O O . ASP A 1 234 ? -38.133 -16.745 13.114 1.00 34.19 234 ASP A O 1
ATOM 1827 N N . SER A 1 235 ? -38.778 -17.938 14.872 1.00 34.25 235 SER A N 1
ATOM 1828 C CA . SER A 1 235 ? -40.023 -17.185 15.058 1.00 34.25 235 SER A CA 1
ATOM 1829 C C . SER A 1 235 ? -39.801 -16.139 16.147 1.00 34.25 235 SER A C 1
ATOM 1831 O O . SER A 1 235 ? -39.754 -16.467 17.328 1.00 34.25 235 SER A O 1
ATOM 1833 N N . GLU A 1 236 ? -39.663 -14.870 15.749 1.00 40.97 236 GLU A N 1
ATOM 1834 C CA . GLU A 1 236 ? -39.480 -13.718 16.649 1.00 40.97 236 GLU A CA 1
ATOM 1835 C C . GLU A 1 236 ? -40.657 -13.481 17.627 1.00 40.97 236 GLU A C 1
ATOM 1837 O O . GLU A 1 236 ? -40.581 -12.553 18.427 1.00 40.97 236 GLU A O 1
ATOM 1842 N N . SER A 1 237 ? -41.728 -14.288 17.605 1.00 37.88 237 SER A N 1
ATOM 1843 C CA . SER A 1 237 ? -42.951 -14.027 18.381 1.00 37.88 237 SER A CA 1
ATOM 1844 C C . SER A 1 237 ? -43.359 -15.065 19.432 1.00 37.88 237 SER A C 1
ATOM 1846 O O . SER A 1 237 ? -44.178 -14.713 20.270 1.00 37.88 237 SER A O 1
ATOM 1848 N N . ASP A 1 238 ? -42.802 -16.279 19.475 1.00 30.83 238 ASP A N 1
ATOM 1849 C CA . ASP A 1 238 ? -43.356 -17.343 20.335 1.00 30.83 238 ASP A CA 1
ATOM 1850 C C . ASP A 1 238 ? -42.277 -18.026 21.190 1.00 30.83 238 ASP A C 1
ATOM 1852 O O . ASP A 1 238 ? -41.837 -19.123 20.877 1.00 30.83 238 ASP A O 1
ATOM 1856 N N . MET A 1 239 ? -41.837 -17.378 22.272 1.00 36.19 239 MET A N 1
ATOM 1857 C CA . MET A 1 239 ? -41.227 -18.048 23.440 1.00 36.19 239 MET A CA 1
ATOM 1858 C C . MET A 1 239 ? -41.443 -17.233 24.735 1.00 36.19 239 MET A C 1
ATOM 1860 O O . MET A 1 239 ? -40.651 -17.313 25.676 1.00 36.19 239 MET A O 1
ATOM 1864 N N . GLU A 1 240 ? -42.524 -16.451 24.812 1.00 36.91 240 GLU A N 1
ATOM 1865 C CA . GLU A 1 240 ? -43.164 -16.252 26.114 1.00 36.91 240 GLU A CA 1
ATOM 1866 C C . GLU A 1 240 ? -43.840 -17.600 26.447 1.00 36.91 240 GLU A C 1
ATOM 1868 O O . GLU A 1 240 ? -44.713 -18.063 25.719 1.00 36.91 240 GLU A O 1
ATOM 1873 N N . ASP A 1 241 ? -43.348 -18.275 27.489 1.00 43.72 241 ASP A N 1
ATOM 1874 C CA . ASP A 1 241 ? -43.933 -19.468 28.136 1.00 43.72 241 ASP A CA 1
ATOM 1875 C C . ASP A 1 241 ? -43.818 -20.853 27.454 1.00 43.72 241 ASP A C 1
ATOM 1877 O O . ASP A 1 241 ? -44.673 -21.721 27.647 1.00 43.72 241 ASP A O 1
ATOM 1881 N N . GLY A 1 242 ? -42.730 -21.125 26.724 1.00 36.81 242 GLY A N 1
ATOM 1882 C CA . GLY A 1 242 ? -42.637 -22.311 25.860 1.00 36.81 242 GLY A CA 1
ATOM 1883 C C . GLY A 1 242 ? -41.541 -23.359 26.090 1.00 36.81 242 GLY A C 1
ATOM 1884 O O . GLY A 1 242 ? -41.283 -24.070 25.133 1.00 36.81 242 GLY A O 1
ATOM 1885 N N . ASP A 1 243 ? -40.883 -23.500 27.255 1.00 38.75 243 ASP A N 1
ATOM 1886 C CA . ASP A 1 243 ? -40.157 -24.760 27.555 1.00 38.75 243 ASP A CA 1
ATOM 1887 C C . ASP A 1 243 ? -39.783 -24.947 29.046 1.00 38.75 243 ASP A C 1
ATOM 1889 O O . ASP A 1 243 ? -38.627 -24.862 29.458 1.00 38.75 243 ASP A O 1
ATOM 1893 N N . GLU A 1 244 ? -40.767 -25.265 29.892 1.00 40.12 244 GLU A N 1
ATOM 1894 C CA . GLU A 1 244 ? -40.511 -25.948 31.178 1.00 40.12 244 GLU A CA 1
ATOM 1895 C C . GLU A 1 244 ? -40.199 -27.460 30.980 1.00 40.12 244 GLU A C 1
ATOM 1897 O O . GLU A 1 244 ? -40.114 -28.215 31.948 1.00 40.12 244 GLU A O 1
ATOM 1902 N N . GLY A 1 245 ? -40.022 -27.939 29.735 1.00 38.44 245 GLY A N 1
ATOM 1903 C CA . GLY A 1 245 ? -39.900 -29.365 29.390 1.00 38.44 245 GLY A CA 1
ATOM 1904 C C . GLY A 1 245 ? -38.482 -29.909 29.149 1.00 38.44 245 GLY A C 1
ATOM 1905 O O . GLY A 1 245 ? -38.302 -31.126 29.041 1.00 38.44 245 GLY A O 1
ATOM 1906 N N . GLY A 1 246 ? -37.457 -29.057 29.086 1.00 37.75 246 GLY A N 1
ATOM 1907 C CA . GLY A 1 246 ? -36.093 -29.437 28.703 1.00 37.75 246 GLY A CA 1
ATOM 1908 C C . GLY A 1 246 ? -35.256 -30.096 29.807 1.00 37.75 246 GLY A C 1
ATOM 1909 O O . GLY A 1 246 ? -34.319 -29.491 30.306 1.00 37.75 246 GLY A O 1
ATOM 1910 N N . GLY A 1 247 ? -35.541 -31.358 30.142 1.00 40.81 247 GLY A N 1
ATOM 1911 C CA . GLY A 1 247 ? -34.603 -32.268 30.817 1.00 40.81 247 GLY A CA 1
ATOM 1912 C C . GLY A 1 247 ? -34.289 -31.946 32.282 1.00 40.81 247 GLY A C 1
ATOM 1913 O O . GLY A 1 247 ? -33.297 -31.299 32.600 1.00 40.81 247 GLY A O 1
ATOM 1914 N N . LEU A 1 248 ? -35.060 -32.542 33.192 1.00 43.12 248 LEU A N 1
ATOM 1915 C CA . LEU A 1 248 ? -34.876 -32.506 34.651 1.00 43.12 248 LEU A CA 1
ATOM 1916 C C . LEU A 1 248 ? -33.477 -32.976 35.146 1.00 43.12 248 LEU A C 1
ATOM 1918 O O . LEU A 1 248 ? -33.210 -32.894 36.341 1.00 43.12 248 LEU A O 1
ATOM 1922 N N . GLU A 1 249 ? -32.580 -33.433 34.263 1.00 49.69 249 GLU A N 1
ATOM 1923 C CA . GLU A 1 249 ? -31.233 -33.943 34.577 1.00 49.69 249 GLU A CA 1
ATOM 1924 C C . GLU A 1 249 ? -30.059 -33.046 34.116 1.00 49.69 249 GLU A C 1
ATOM 1926 O O . GLU A 1 249 ? -28.929 -33.295 34.531 1.00 49.69 249 GLU A O 1
ATOM 1931 N N . SER A 1 250 ? -30.270 -31.988 33.318 1.00 65.38 250 SER A N 1
ATOM 1932 C CA . SER A 1 250 ? -29.192 -31.053 32.934 1.00 65.38 250 SER A CA 1
ATOM 1933 C C . SER A 1 250 ? -29.248 -29.782 33.784 1.00 65.38 250 SER A C 1
ATOM 1935 O O . SER A 1 250 ? -30.294 -29.140 33.828 1.00 65.38 250 SER A O 1
ATOM 1937 N N . GLY A 1 251 ? -28.165 -29.404 34.477 1.00 81.50 251 GLY A N 1
ATOM 1938 C CA . GLY A 1 251 ? -28.118 -28.102 35.166 1.00 81.50 251 GLY A CA 1
ATOM 1939 C C . GLY A 1 251 ? -27.923 -26.926 34.203 1.00 81.50 251 GLY A C 1
ATOM 1940 O O . GLY A 1 251 ? -28.191 -27.065 33.014 1.00 81.50 251 GLY A O 1
ATOM 1941 N N . TYR A 1 252 ? -27.466 -25.775 34.709 1.00 88.19 252 TYR A N 1
ATOM 1942 C CA . TYR A 1 252 ? -27.548 -24.486 34.009 1.00 88.19 252 TYR A CA 1
ATOM 1943 C C . TYR A 1 252 ? -26.943 -24.527 32.598 1.00 88.19 252 TYR A C 1
ATOM 1945 O O . TYR A 1 252 ? -25.898 -25.147 32.385 1.00 88.19 252 TYR A O 1
ATOM 1953 N N . GLY A 1 253 ? -27.616 -23.896 31.640 1.00 85.94 253 GLY A N 1
ATOM 1954 C CA . GLY A 1 253 ? -27.319 -23.954 30.212 1.00 85.94 253 GLY A CA 1
ATOM 1955 C C . GLY A 1 253 ? -27.066 -22.579 29.589 1.00 85.94 253 GLY A C 1
ATOM 1956 O O . GLY A 1 253 ? -26.701 -21.613 30.261 1.00 85.94 253 GLY A O 1
ATOM 1957 N N . VAL A 1 254 ? -27.274 -22.481 28.271 1.00 88.44 254 VAL A N 1
ATOM 1958 C CA . VAL A 1 254 ? -26.991 -21.257 27.496 1.00 88.44 254 VAL A CA 1
ATOM 1959 C C . VAL A 1 254 ? -27.858 -20.065 27.917 1.00 88.44 254 VAL A C 1
ATOM 1961 O O . VAL A 1 254 ? -27.408 -18.927 27.827 1.00 88.44 254 VAL A O 1
ATOM 1964 N N . ARG A 1 255 ? -29.082 -20.303 28.413 1.00 89.38 255 ARG A N 1
ATOM 1965 C CA . ARG A 1 255 ? -29.986 -19.242 28.887 1.00 89.38 255 ARG A CA 1
ATOM 1966 C C . ARG A 1 255 ? -29.346 -18.427 30.009 1.00 89.38 255 ARG A C 1
ATOM 1968 O O . ARG A 1 255 ? -29.352 -17.205 29.938 1.00 89.38 255 ARG A O 1
ATOM 1975 N N . CYS A 1 256 ? -28.709 -19.093 30.972 1.00 91.31 256 CYS A N 1
ATOM 1976 C CA . CYS A 1 256 ? -27.966 -18.424 32.036 1.00 91.31 256 CYS A CA 1
ATOM 1977 C C . CYS A 1 256 ? -26.842 -17.527 31.486 1.00 91.31 256 CYS A C 1
ATOM 1979 O O . CYS A 1 256 ? -26.716 -16.372 31.891 1.00 91.31 256 CYS A O 1
ATOM 1981 N N . ALA A 1 257 ? -26.056 -18.026 30.525 1.00 92.06 257 ALA A N 1
ATOM 1982 C CA . ALA A 1 257 ? -24.991 -17.246 29.892 1.00 92.06 257 ALA A CA 1
ATOM 1983 C C . ALA A 1 257 ? -25.537 -16.024 29.130 1.00 92.06 257 ALA A C 1
ATOM 1985 O O . ALA A 1 257 ? -24.939 -14.953 29.201 1.00 92.06 257 ALA A O 1
ATOM 1986 N N . ILE A 1 258 ? -26.685 -16.162 28.454 1.00 93.12 258 ILE A N 1
ATOM 1987 C CA . ILE A 1 258 ? -27.393 -15.063 27.776 1.00 93.12 258 ILE A CA 1
ATOM 1988 C C . ILE A 1 258 ? -27.827 -13.998 28.787 1.00 93.12 258 ILE A C 1
ATOM 1990 O O . ILE A 1 258 ? -27.489 -12.830 28.614 1.00 93.12 258 ILE A O 1
ATOM 1994 N N . ASP A 1 259 ? -28.520 -14.388 29.857 1.00 93.25 259 ASP A N 1
ATOM 1995 C CA . ASP A 1 259 ? -29.033 -13.449 30.862 1.00 93.25 259 ASP A CA 1
ATOM 1996 C C . ASP A 1 259 ? -27.887 -12.697 31.559 1.00 93.25 259 ASP A C 1
ATOM 1998 O O . ASP A 1 259 ? -27.951 -11.480 31.759 1.00 93.25 259 ASP A O 1
ATOM 2002 N N . ILE A 1 260 ? -26.793 -13.402 31.867 1.00 94.69 260 ILE A N 1
ATOM 2003 C CA . ILE A 1 260 ? -25.588 -12.805 32.449 1.00 94.69 260 ILE A CA 1
ATOM 2004 C C . ILE A 1 260 ? -24.907 -11.865 31.452 1.00 94.69 260 ILE A C 1
ATOM 2006 O O . ILE A 1 260 ? -24.582 -10.741 31.823 1.00 94.69 260 ILE A O 1
ATOM 2010 N N . PHE A 1 261 ? -24.700 -12.271 30.197 1.00 94.88 261 PHE A N 1
ATOM 2011 C CA . PHE A 1 261 ? -24.068 -11.403 29.199 1.00 94.88 261 PHE A CA 1
ATOM 2012 C C . PHE A 1 261 ? -24.910 -10.148 28.935 1.00 94.88 261 PHE A C 1
ATOM 2014 O O . PHE A 1 261 ? -24.364 -9.054 28.826 1.00 94.88 261 PHE A O 1
ATOM 2021 N N . HIS A 1 262 ? -26.240 -10.281 28.922 1.00 92.81 262 HIS A N 1
ATOM 2022 C CA . HIS A 1 262 ? -27.172 -9.163 28.761 1.00 92.81 262 HIS A CA 1
ATOM 2023 C C . HIS A 1 262 ? -27.023 -8.183 29.916 1.00 92.81 262 HIS A C 1
ATOM 2025 O O . HIS A 1 262 ? -26.884 -6.977 29.710 1.00 92.81 262 HIS A O 1
ATOM 2031 N N . PHE A 1 263 ? -26.998 -8.715 31.139 1.00 92.62 263 PHE A N 1
ATOM 2032 C CA . PHE A 1 263 ? -26.726 -7.934 32.330 1.00 92.62 263 PHE A CA 1
ATOM 2033 C C . PHE A 1 263 ? -25.380 -7.199 32.219 1.00 92.62 263 PHE A C 1
ATOM 2035 O O . PHE A 1 263 ? -25.345 -5.987 32.422 1.00 92.62 263 PHE A O 1
ATOM 2042 N N . LEU A 1 264 ? -24.299 -7.871 31.808 1.00 93.38 264 LEU A N 1
ATOM 2043 C CA . LEU A 1 264 ? -22.990 -7.234 31.623 1.00 93.38 264 LEU A CA 1
ATOM 2044 C C . LEU A 1 264 ? -23.020 -6.112 30.573 1.00 93.38 264 LEU A C 1
ATOM 2046 O O . LEU A 1 264 ? -22.480 -5.036 30.824 1.00 93.38 264 LEU A O 1
ATOM 2050 N N . CYS A 1 265 ? -23.685 -6.315 29.432 1.00 91.31 265 CYS A N 1
ATOM 2051 C CA . CYS A 1 265 ? -23.875 -5.266 28.429 1.00 91.31 265 CYS A CA 1
ATOM 2052 C C . CYS A 1 265 ? -24.699 -4.093 28.980 1.00 91.31 265 CYS A C 1
ATOM 2054 O O . CYS A 1 265 ? -24.359 -2.939 28.728 1.00 91.31 265 CYS A O 1
ATOM 2056 N N . SER A 1 266 ? -25.733 -4.360 29.786 1.00 88.06 266 SER A N 1
ATOM 2057 C CA . SER A 1 266 ? -26.567 -3.317 30.398 1.00 88.06 266 SER A CA 1
ATOM 2058 C C . SER A 1 266 ? -25.793 -2.421 31.374 1.00 88.06 266 SER A C 1
ATOM 2060 O O . SER A 1 266 ? -26.108 -1.239 31.497 1.00 88.06 266 SER A O 1
ATOM 2062 N N . LEU A 1 267 ? -24.727 -2.935 32.004 1.00 87.44 267 LEU A N 1
ATOM 2063 C CA . LEU A 1 267 ? -23.841 -2.140 32.863 1.00 87.44 267 LEU A CA 1
ATOM 2064 C C . LEU A 1 267 ? -23.046 -1.082 32.087 1.00 87.44 267 LEU A C 1
ATOM 2066 O O . LEU A 1 267 ? -22.589 -0.109 32.683 1.00 87.44 267 LEU A O 1
ATOM 2070 N N . LEU A 1 268 ? -22.905 -1.226 30.766 1.00 84.94 268 LEU A N 1
ATOM 2071 C CA . LEU A 1 268 ? -22.313 -0.183 29.927 1.00 84.94 268 LEU A CA 1
ATOM 2072 C C . LEU A 1 268 ? -23.270 1.014 29.738 1.00 84.94 268 LEU A C 1
ATOM 2074 O O . LEU A 1 268 ? -22.796 2.122 29.493 1.00 84.94 268 LEU A O 1
ATOM 2078 N N . ASN A 1 269 ? -24.588 0.812 29.904 1.00 72.81 269 ASN A N 1
ATOM 2079 C CA . ASN A 1 269 ? -25.670 1.763 29.592 1.00 72.81 269 ASN A CA 1
ATOM 2080 C C . ASN A 1 269 ? -26.066 2.716 30.751 1.00 72.81 269 ASN A C 1
ATOM 2082 O O . ASN A 1 269 ? -27.038 3.465 30.644 1.00 72.81 269 ASN A O 1
ATOM 2086 N N . VAL A 1 270 ? -25.340 2.738 31.877 1.00 55.53 270 VAL A N 1
ATOM 2087 C CA . VAL A 1 270 ? -25.735 3.513 33.083 1.00 55.53 270 VAL A CA 1
ATOM 2088 C C . VAL A 1 270 ? -25.839 5.036 32.831 1.00 55.53 270 VAL A C 1
ATOM 2090 O O . VAL A 1 270 ? -26.533 5.742 33.558 1.00 55.53 270 VAL A O 1
ATOM 2093 N N . VAL A 1 271 ? -25.264 5.550 31.739 1.00 49.44 271 VAL A N 1
ATOM 2094 C CA . VAL A 1 271 ? -25.280 6.987 31.404 1.00 49.44 271 VAL A CA 1
ATOM 2095 C C . VAL A 1 271 ? -26.647 7.493 30.903 1.00 49.44 271 VAL A C 1
ATOM 2097 O O . VAL A 1 271 ? -26.945 8.676 31.063 1.00 49.44 271 VAL A O 1
ATOM 2100 N N . SER A 1 272 ? -27.531 6.638 30.370 1.00 42.66 272 SER A N 1
ATOM 2101 C CA . SER A 1 272 ? -28.842 7.108 29.874 1.00 42.66 272 SER A CA 1
ATOM 2102 C C . SER A 1 272 ? -29.796 7.586 30.981 1.00 42.66 272 SER A C 1
ATOM 2104 O O . SER A 1 272 ? -30.737 8.325 30.701 1.00 42.66 272 SER A O 1
ATOM 2106 N N . ILE A 1 273 ? -29.541 7.239 32.248 1.00 39.62 273 ILE A N 1
ATOM 2107 C CA . ILE A 1 273 ? -30.407 7.633 33.371 1.00 39.62 273 ILE A CA 1
ATOM 2108 C C . ILE A 1 273 ? -30.099 9.061 33.867 1.00 39.62 273 ILE A C 1
ATOM 2110 O O . ILE A 1 273 ? -30.967 9.696 34.461 1.00 39.62 273 ILE A O 1
ATOM 2114 N N . VAL A 1 274 ? -28.911 9.618 33.592 1.00 36.28 274 VAL A N 1
ATOM 2115 C CA . VAL A 1 274 ? -28.447 10.861 34.248 1.00 36.28 274 VAL A CA 1
ATOM 2116 C C . VAL A 1 274 ? -28.367 12.071 33.307 1.00 36.28 274 VAL A C 1
ATOM 2118 O O . VAL A 1 274 ? -28.324 13.199 33.785 1.00 36.28 274 VAL A O 1
ATOM 2121 N N . GLU A 1 275 ? -28.508 11.918 31.982 1.00 37.62 275 GLU A N 1
ATOM 2122 C CA . GLU A 1 275 ? -28.772 13.098 31.127 1.00 37.62 275 GLU A CA 1
ATOM 2123 C C . GLU A 1 275 ? -30.091 13.817 31.501 1.00 37.62 275 GLU A C 1
ATOM 2125 O O . GLU A 1 275 ? -30.284 14.979 31.143 1.00 37.62 275 GLU A O 1
ATOM 2130 N N . ALA A 1 276 ? -30.963 13.177 32.293 1.00 42.84 276 ALA A N 1
ATOM 2131 C CA . ALA A 1 276 ? -32.138 13.806 32.891 1.00 42.84 276 ALA A CA 1
ATOM 2132 C C . ALA A 1 276 ? -31.833 14.669 34.135 1.00 42.84 276 ALA A C 1
ATOM 2134 O O . ALA A 1 276 ? -32.521 15.666 34.350 1.00 42.84 276 ALA A O 1
ATOM 2135 N N . ASP A 1 277 ? -30.799 14.346 34.920 1.00 32.25 277 ASP A N 1
ATOM 2136 C CA . ASP A 1 277 ? -30.495 15.005 36.195 1.00 32.25 277 ASP A CA 1
ATOM 2137 C C . ASP A 1 277 ? -29.011 15.395 36.246 1.00 32.25 277 ASP A C 1
ATOM 2139 O O . ASP A 1 277 ? -28.141 14.567 36.482 1.00 32.25 277 ASP A O 1
ATOM 2143 N N . GLY A 1 278 ? -28.706 16.679 36.031 1.00 40.94 278 GLY A N 1
ATOM 2144 C CA . GLY A 1 278 ? -27.347 17.232 35.901 1.00 40.94 278 GLY A CA 1
ATOM 2145 C C . GLY A 1 278 ? -26.442 17.184 37.148 1.00 40.94 278 GLY A C 1
ATOM 2146 O O . GLY A 1 278 ? -25.846 18.202 37.505 1.00 40.94 278 GLY A O 1
ATOM 2147 N N . SER A 1 279 ? -26.311 16.036 37.817 1.00 36.31 279 SER A N 1
ATOM 2148 C CA . SER A 1 279 ? -25.403 15.810 38.945 1.00 36.31 279 SER A CA 1
ATOM 2149 C C . SER A 1 279 ? -24.056 15.217 38.512 1.00 36.31 279 SER A C 1
ATOM 2151 O O . SER A 1 279 ? -23.974 14.196 37.839 1.00 36.31 279 SER A O 1
ATOM 2153 N N . THR A 1 280 ? -22.981 15.875 38.942 1.00 38.53 280 THR A N 1
ATOM 2154 C CA . THR A 1 280 ? -21.569 15.660 38.591 1.00 38.53 280 THR A CA 1
ATOM 2155 C C . THR A 1 280 ? -20.891 14.489 39.326 1.00 38.53 280 THR A C 1
ATOM 2157 O O . THR A 1 280 ? -20.063 14.725 40.208 1.00 38.53 280 THR A O 1
ATOM 2160 N N . SER A 1 281 ? -21.150 13.233 38.950 1.00 41.41 281 SER A N 1
ATOM 2161 C CA . SER A 1 281 ? -20.346 12.087 39.430 1.00 41.41 281 SER A CA 1
ATOM 2162 C C . SER A 1 281 ? -19.817 11.175 38.318 1.00 41.41 281 SER A C 1
ATOM 2164 O O . SER A 1 281 ? -19.857 9.958 38.457 1.00 41.41 281 SER A O 1
ATOM 2166 N N . HIS A 1 282 ? -19.250 11.750 37.250 1.00 49.06 282 HIS A N 1
ATOM 2167 C CA . HIS A 1 282 ? -18.644 11.000 36.135 1.00 49.06 282 HIS A CA 1
ATOM 2168 C C . HIS A 1 282 ? -17.668 9.881 36.571 1.00 49.06 282 HIS A C 1
ATOM 2170 O O . HIS A 1 282 ? -17.570 8.862 35.902 1.00 49.06 282 HIS A O 1
ATOM 2176 N N . THR A 1 283 ? -16.968 10.021 37.705 1.00 52.53 283 THR A N 1
ATOM 2177 C CA . THR A 1 283 ? -15.965 9.039 38.160 1.00 52.53 283 THR A CA 1
ATOM 2178 C C . THR A 1 283 ? -16.551 7.718 38.662 1.00 52.53 283 THR A C 1
ATOM 2180 O O . THR A 1 283 ? -15.895 6.691 38.544 1.00 52.53 283 THR A O 1
ATOM 2183 N N . ALA A 1 284 ? -17.748 7.725 39.262 1.00 54.34 284 ALA A N 1
ATOM 2184 C CA . ALA A 1 284 ? -18.360 6.498 39.783 1.00 54.34 284 ALA A CA 1
ATOM 2185 C C . ALA A 1 284 ? -18.886 5.602 38.647 1.00 54.34 284 ALA A C 1
ATOM 2187 O O . ALA A 1 284 ? -18.857 4.378 38.767 1.00 54.34 284 ALA A O 1
ATOM 2188 N N . ASP A 1 285 ? -19.302 6.216 37.538 1.00 67.69 285 ASP A N 1
ATOM 2189 C CA . ASP A 1 285 ? -19.845 5.525 36.368 1.00 67.69 285 ASP A CA 1
ATOM 2190 C C . ASP A 1 285 ? -18.738 4.883 35.518 1.00 67.69 285 ASP A C 1
ATOM 2192 O O . ASP A 1 285 ? -18.889 3.741 35.078 1.00 67.69 285 ASP A O 1
ATOM 2196 N N . GLU A 1 286 ? -17.589 5.558 35.359 1.00 78.88 286 GLU A N 1
ATOM 2197 C CA . GLU A 1 286 ? -16.423 4.993 34.659 1.00 78.88 286 GLU A CA 1
ATOM 2198 C C . GLU A 1 286 ? -15.951 3.689 35.320 1.00 78.88 286 GLU A C 1
ATOM 2200 O O . GLU A 1 286 ? -15.675 2.704 34.640 1.00 78.88 286 GLU A O 1
ATOM 2205 N N . ASP A 1 287 ? -15.933 3.648 36.652 1.00 82.38 287 ASP A N 1
ATOM 2206 C CA . ASP A 1 287 ? -15.551 2.477 37.444 1.00 82.38 287 ASP A CA 1
ATOM 2207 C C . ASP A 1 287 ? -16.447 1.253 37.177 1.00 82.38 287 ASP A C 1
ATOM 2209 O O . ASP A 1 287 ? -15.964 0.116 37.129 1.00 82.38 287 ASP A O 1
ATOM 2213 N N . VAL A 1 288 ? -17.754 1.477 36.994 1.00 85.44 288 VAL A N 1
ATOM 2214 C CA . VAL A 1 288 ? -18.726 0.426 36.653 1.00 85.44 288 VAL A CA 1
ATOM 2215 C C . VAL A 1 288 ? -18.536 -0.036 35.210 1.00 85.44 288 VAL A C 1
ATOM 2217 O O . VAL A 1 288 ? -18.554 -1.240 34.957 1.00 85.44 288 VAL A O 1
ATOM 2220 N N . GLN A 1 289 ? -18.291 0.887 34.276 1.00 86.81 289 GLN A N 1
ATOM 2221 C CA . GLN A 1 289 ? -18.032 0.557 32.871 1.00 86.81 289 GLN A CA 1
ATOM 2222 C C . GLN A 1 289 ? -16.736 -0.240 32.698 1.00 86.81 289 GLN A C 1
ATOM 2224 O O . GLN A 1 289 ? -16.729 -1.256 32.008 1.00 86.81 289 GLN A O 1
ATOM 2229 N N . ILE A 1 290 ? -15.652 0.172 33.360 1.00 88.94 290 ILE A N 1
ATOM 2230 C CA . ILE A 1 290 ? -14.376 -0.557 33.386 1.00 88.94 290 ILE A CA 1
ATOM 2231 C C . ILE A 1 290 ? -14.604 -1.967 33.921 1.00 88.94 290 ILE A C 1
ATOM 2233 O O . ILE A 1 290 ? -14.158 -2.944 33.322 1.00 88.94 290 ILE A O 1
ATOM 2237 N N . PHE A 1 291 ? -15.318 -2.080 35.041 1.00 91.38 291 PHE A N 1
ATOM 2238 C CA . PHE A 1 291 ? -15.634 -3.368 35.636 1.00 91.38 291 PHE A CA 1
ATOM 2239 C C . PHE A 1 291 ? -16.439 -4.256 34.677 1.00 91.38 291 PHE A C 1
ATOM 2241 O O . PHE A 1 291 ? -16.079 -5.415 34.485 1.00 91.38 291 PHE A O 1
ATOM 2248 N N . ALA A 1 292 ? -17.463 -3.714 34.018 1.00 92.88 292 ALA A N 1
ATOM 2249 C CA . ALA A 1 292 ? -18.244 -4.434 33.018 1.00 92.88 292 ALA A CA 1
ATOM 2250 C C . ALA A 1 292 ? -17.386 -4.886 31.826 1.00 92.88 292 ALA A C 1
ATOM 2252 O O . ALA A 1 292 ? -17.462 -6.049 31.440 1.00 92.88 292 ALA A O 1
ATOM 2253 N N . LEU A 1 293 ? -16.524 -4.016 31.287 1.00 94.25 293 LEU A N 1
ATOM 2254 C CA . LEU A 1 293 ? -15.617 -4.351 30.185 1.00 94.25 293 LEU A CA 1
ATOM 2255 C C . LEU A 1 293 ? -14.652 -5.479 30.560 1.00 94.25 293 LEU A C 1
ATOM 2257 O O . LEU A 1 293 ? -14.468 -6.391 29.762 1.00 94.25 293 LEU A O 1
ATOM 2261 N N . VAL A 1 294 ? -14.094 -5.479 31.776 1.00 94.69 294 VAL A N 1
ATOM 2262 C CA . VAL A 1 294 ? -13.236 -6.578 32.260 1.00 94.69 294 VAL A CA 1
ATOM 2263 C C . VAL A 1 294 ? -13.997 -7.907 32.267 1.00 94.69 294 VAL A C 1
ATOM 2265 O O . VAL A 1 294 ? -13.474 -8.918 31.799 1.00 94.69 294 VAL A O 1
ATOM 2268 N N . LEU A 1 295 ? -15.242 -7.913 32.752 1.00 96.50 295 LEU A N 1
ATOM 2269 C CA . LEU A 1 295 ? -16.072 -9.121 32.794 1.00 96.50 295 LEU A CA 1
ATOM 2270 C C . LEU A 1 295 ? -16.486 -9.595 31.394 1.00 96.50 295 LEU A C 1
ATOM 2272 O O . LEU A 1 295 ? -16.406 -10.789 31.114 1.00 96.50 295 LEU A O 1
ATOM 2276 N N . ILE A 1 296 ? -16.890 -8.677 30.510 1.00 96.00 296 ILE A N 1
ATOM 2277 C CA . ILE A 1 296 ? -17.240 -8.975 29.111 1.00 96.00 296 ILE A CA 1
ATOM 2278 C C . ILE A 1 296 ? -16.030 -9.551 28.382 1.00 96.00 296 ILE A C 1
ATOM 2280 O O . ILE A 1 296 ? -16.150 -10.548 27.673 1.00 96.00 296 ILE A O 1
ATOM 2284 N N . ASN A 1 297 ? -14.859 -8.950 28.580 1.00 94.81 297 ASN A N 1
ATOM 2285 C CA . ASN A 1 297 ? -13.633 -9.396 27.949 1.00 94.81 297 ASN A CA 1
ATOM 2286 C C . ASN A 1 297 ? -13.287 -10.834 28.366 1.00 94.81 297 ASN A C 1
ATOM 2288 O O . ASN A 1 297 ? -13.053 -11.678 27.506 1.00 94.81 297 ASN A O 1
ATOM 2292 N N . SER A 1 298 ? -13.374 -11.152 29.662 1.00 95.62 298 SER A N 1
ATOM 2293 C CA . SER A 1 298 ? -13.182 -12.526 30.143 1.00 95.62 298 SER A CA 1
ATOM 2294 C C . SER A 1 298 ? -14.255 -13.499 29.655 1.00 95.62 298 SER A C 1
ATOM 2296 O O . SER A 1 298 ? -13.939 -14.649 29.363 1.00 95.62 298 SER A O 1
ATOM 2298 N N . ALA A 1 299 ? -15.509 -13.059 29.520 1.00 95.88 299 ALA A N 1
ATOM 2299 C CA . ALA A 1 299 ? -16.563 -13.886 28.939 1.00 95.88 299 ALA A CA 1
ATOM 2300 C C . ALA A 1 299 ? -16.248 -14.257 27.478 1.00 95.88 299 ALA A C 1
ATOM 2302 O O . ALA A 1 299 ? -16.394 -15.419 27.102 1.00 95.88 299 ALA A O 1
ATOM 2303 N N . ILE A 1 300 ? -15.763 -13.305 26.673 1.00 95.25 300 ILE A N 1
ATOM 2304 C CA . ILE A 1 300 ? -15.360 -13.544 25.277 1.00 95.25 300 ILE A CA 1
ATOM 2305 C C . ILE A 1 300 ? -14.129 -14.460 25.208 1.00 95.25 300 ILE A C 1
ATOM 2307 O O . ILE A 1 300 ? -14.140 -15.429 24.453 1.00 95.25 300 ILE A O 1
ATOM 2311 N N . GLU A 1 301 ? -13.094 -14.188 26.009 1.00 94.62 301 GLU A N 1
ATOM 2312 C CA . GLU A 1 301 ? -11.842 -14.962 26.031 1.00 94.62 301 GLU A CA 1
ATOM 2313 C C . GLU A 1 301 ? -12.056 -16.437 26.390 1.00 94.62 301 GLU A C 1
ATOM 2315 O O . GLU A 1 301 ? -11.453 -17.314 25.776 1.00 94.62 301 GLU A O 1
ATOM 2320 N N . LEU A 1 302 ? -12.918 -16.718 27.371 1.00 94.44 302 LEU A N 1
ATOM 2321 C CA . LEU A 1 302 ? -13.183 -18.085 27.829 1.00 94.44 302 LEU A CA 1
ATOM 2322 C C . LEU A 1 302 ? -14.113 -18.860 26.902 1.00 94.44 302 LEU A C 1
ATOM 2324 O O . LEU A 1 302 ? -14.006 -20.079 26.800 1.00 94.44 302 LEU A O 1
ATOM 2328 N N . SER A 1 303 ? -15.026 -18.156 26.240 1.00 92.81 303 SER A N 1
ATOM 2329 C CA . SER A 1 303 ? -15.980 -18.781 25.332 1.00 92.81 303 SER A CA 1
ATOM 2330 C C . SER A 1 303 ? -15.377 -19.101 23.967 1.00 92.81 303 SER A C 1
ATOM 2332 O O . SER A 1 303 ? -15.808 -20.046 23.312 1.00 92.81 303 SER A O 1
ATOM 2334 N N . GLY A 1 304 ? -14.418 -18.299 23.502 1.00 89.94 304 GLY A N 1
ATOM 2335 C CA . GLY A 1 304 ? -13.824 -18.462 22.181 1.00 89.94 304 GLY A CA 1
ATOM 2336 C C . GLY A 1 304 ? -14.839 -18.332 21.038 1.00 89.94 304 GLY A C 1
ATOM 2337 O O . GLY A 1 304 ? -15.753 -17.505 21.074 1.00 89.94 304 GLY A O 1
ATOM 2338 N N . ASP A 1 305 ? -14.667 -19.137 19.990 1.00 89.12 305 ASP A N 1
ATOM 2339 C CA . ASP A 1 305 ? -15.524 -19.160 18.798 1.00 89.12 305 ASP A CA 1
ATOM 2340 C C . ASP A 1 305 ? -16.879 -19.856 19.023 1.00 89.12 305 ASP A C 1
ATOM 2342 O O . ASP A 1 305 ? -17.805 -19.683 18.223 1.00 89.12 305 ASP A O 1
ATOM 2346 N N . GLU A 1 306 ? -17.041 -20.570 20.143 1.00 90.00 306 GLU A N 1
ATOM 2347 C CA . GLU A 1 306 ? -18.266 -21.287 20.523 1.00 90.00 306 GLU A CA 1
ATOM 2348 C C . GLU A 1 306 ? -19.466 -20.354 20.717 1.00 90.00 306 GLU A C 1
ATOM 2350 O O . GLU A 1 306 ? -20.603 -20.744 20.450 1.00 90.00 306 GLU A O 1
ATOM 2355 N N . ILE A 1 307 ? -19.229 -19.079 21.049 1.00 91.44 307 ILE A N 1
ATOM 2356 C CA . ILE A 1 307 ? -20.271 -18.040 21.044 1.00 91.44 307 ILE A CA 1
ATOM 2357 C C . ILE A 1 307 ? -21.027 -18.021 19.709 1.00 91.44 307 ILE A C 1
ATOM 2359 O O . ILE A 1 307 ? -22.247 -17.853 19.682 1.00 91.44 307 ILE A O 1
ATOM 2363 N N . GLY A 1 308 ? -20.317 -18.230 18.594 1.00 87.62 308 GLY A N 1
ATOM 2364 C CA . GLY A 1 308 ? -20.898 -18.250 17.255 1.00 87.62 308 GLY A CA 1
ATOM 2365 C C . GLY A 1 308 ? -21.907 -19.380 17.026 1.00 87.62 308 GLY A C 1
ATOM 2366 O O . GLY A 1 308 ? -22.720 -19.281 16.107 1.00 87.62 308 GLY A O 1
ATOM 2367 N N . LYS A 1 309 ? -21.904 -20.434 17.856 1.00 87.44 309 LYS A N 1
ATOM 2368 C CA . LYS A 1 309 ? -22.888 -21.528 17.800 1.00 87.44 309 LYS A CA 1
ATOM 2369 C C . LYS A 1 309 ? -24.216 -21.174 18.476 1.00 87.44 309 LYS A C 1
ATOM 2371 O O . LYS A 1 309 ? -25.194 -21.894 18.280 1.00 87.44 309 LYS A O 1
ATOM 2376 N N . HIS A 1 310 ? -24.278 -20.068 19.221 1.00 90.00 310 HIS A N 1
ATOM 2377 C CA . HIS A 1 310 ? -25.456 -19.635 19.972 1.00 90.00 310 HIS A CA 1
ATOM 2378 C C . HIS A 1 310 ? -26.022 -18.314 19.405 1.00 90.00 310 HIS A C 1
ATOM 2380 O O . HIS A 1 310 ? -25.539 -17.236 19.756 1.00 90.00 310 HIS A O 1
ATOM 2386 N N . PRO A 1 311 ? -27.080 -18.350 18.564 1.00 88.88 311 PRO A N 1
ATOM 2387 C CA . PRO A 1 311 ? -27.550 -17.181 17.807 1.00 88.88 311 PRO A CA 1
ATOM 2388 C C . PRO A 1 311 ? -27.933 -15.966 18.658 1.00 88.88 311 PRO A C 1
ATOM 2390 O O . PRO A 1 311 ? -27.628 -14.837 18.282 1.00 88.88 311 PRO A O 1
ATOM 2393 N N . LYS A 1 312 ? -28.576 -16.180 19.816 1.00 90.44 312 LYS A N 1
ATOM 2394 C CA . LYS A 1 312 ? -28.955 -15.088 20.728 1.00 90.44 312 LYS A CA 1
ATOM 2395 C C . LYS A 1 312 ? -27.725 -14.392 21.316 1.00 90.44 312 LYS A C 1
ATOM 2397 O O . LYS A 1 312 ? -27.652 -13.172 21.267 1.00 90.44 312 LYS A O 1
ATOM 2402 N N . LEU A 1 313 ? -26.738 -15.156 21.789 1.00 92.50 313 LEU A N 1
ATOM 2403 C CA . LEU A 1 313 ? -25.497 -14.602 22.337 1.00 92.50 313 LEU A CA 1
ATOM 2404 C C . LEU A 1 313 ? -24.686 -13.878 21.252 1.00 92.50 313 LEU A C 1
ATOM 2406 O O . LEU A 1 313 ? -24.202 -12.769 21.466 1.00 92.50 313 LEU A O 1
ATOM 2410 N N . LEU A 1 314 ? -24.608 -14.463 20.052 1.00 92.31 314 LEU A N 1
ATOM 2411 C CA . LEU A 1 314 ? -23.970 -13.825 18.905 1.00 92.31 314 LEU A CA 1
ATOM 2412 C C . LEU A 1 314 ? -24.659 -12.507 18.522 1.00 92.31 314 LEU A C 1
ATOM 2414 O O . LEU A 1 314 ? -23.973 -11.514 18.284 1.00 92.31 314 LEU A O 1
ATOM 2418 N N . ARG A 1 315 ? -25.999 -12.477 18.497 1.00 91.31 315 ARG A N 1
ATOM 2419 C CA . ARG A 1 315 ? -26.778 -11.257 18.234 1.00 91.31 315 ARG A CA 1
ATOM 2420 C C . ARG A 1 315 ? -26.474 -10.178 19.266 1.00 91.31 315 ARG A C 1
ATOM 2422 O O . ARG A 1 315 ? -26.281 -9.035 18.875 1.00 91.31 315 ARG A O 1
ATOM 2429 N N . MET A 1 316 ? -26.382 -10.528 20.545 1.00 92.94 316 MET A N 1
ATOM 2430 C CA . MET A 1 316 ? -26.046 -9.562 21.594 1.00 92.94 316 MET A CA 1
ATOM 2431 C C . MET A 1 316 ? -24.641 -8.997 21.431 1.00 92.94 316 MET A C 1
ATOM 2433 O O . MET A 1 316 ? -24.413 -7.832 21.720 1.00 92.94 316 MET A O 1
ATOM 2437 N N . ILE A 1 317 ? -23.686 -9.779 20.928 1.00 93.81 317 ILE A N 1
ATOM 2438 C CA . ILE A 1 317 ? -22.378 -9.224 20.574 1.00 93.81 317 ILE A CA 1
ATOM 2439 C C . ILE A 1 317 ? -22.516 -8.274 19.388 1.00 93.81 317 ILE A C 1
ATOM 2441 O O . ILE A 1 317 ? -22.097 -7.122 19.468 1.00 93.81 317 ILE A O 1
ATOM 2445 N N . GLN A 1 318 ? -23.104 -8.752 18.293 1.00 92.88 318 GLN A N 1
ATOM 2446 C CA . GLN A 1 318 ? -23.210 -8.017 17.035 1.00 92.88 318 GLN A CA 1
ATOM 2447 C C . GLN A 1 318 ? -23.995 -6.710 17.148 1.00 92.88 318 GLN A C 1
ATOM 2449 O O . GLN A 1 318 ? -23.631 -5.759 16.455 1.00 92.88 318 GLN A O 1
ATOM 2454 N N . ASP A 1 319 ? -25.064 -6.707 17.942 1.00 91.12 319 ASP A N 1
ATOM 2455 C CA . ASP A 1 319 ? -26.020 -5.614 18.102 1.00 91.12 319 ASP A CA 1
ATOM 2456 C C . ASP A 1 319 ? -25.758 -4.871 19.415 1.00 91.12 319 ASP A C 1
ATOM 2458 O O . ASP A 1 319 ? -25.217 -3.773 19.385 1.00 91.12 319 ASP A O 1
ATOM 2462 N N . ASP A 1 320 ? -26.009 -5.487 20.571 1.00 90.00 320 ASP A N 1
ATOM 2463 C CA . ASP A 1 320 ? -25.931 -4.780 21.853 1.00 90.00 320 ASP A CA 1
ATOM 2464 C C . ASP A 1 320 ? -24.498 -4.334 22.178 1.00 90.00 320 ASP A C 1
ATOM 2466 O O . ASP A 1 320 ? -24.230 -3.143 22.315 1.00 90.00 320 ASP A O 1
ATOM 2470 N N . LEU A 1 321 ? -23.535 -5.253 22.277 1.00 94.38 321 LEU A N 1
ATOM 2471 C CA . LEU A 1 321 ? -22.170 -4.931 22.693 1.00 94.38 321 LEU A CA 1
ATOM 2472 C C . LEU A 1 321 ? -21.522 -3.924 21.742 1.00 94.38 321 LEU A C 1
ATOM 2474 O O . LEU A 1 321 ? -21.091 -2.861 22.187 1.00 94.38 321 LEU A O 1
ATOM 2478 N N . PHE A 1 322 ? -21.453 -4.222 20.441 1.00 94.25 322 PHE A N 1
ATOM 2479 C CA . PHE A 1 322 ? -20.787 -3.319 19.502 1.00 94.25 322 PHE A CA 1
ATOM 2480 C C . PHE A 1 322 ? -21.492 -1.962 19.372 1.00 94.25 322 PHE A C 1
ATOM 2482 O O . PHE A 1 322 ? -20.795 -0.967 19.155 1.00 94.25 322 PHE A O 1
ATOM 2489 N N . HIS A 1 323 ? -22.816 -1.881 19.565 1.00 90.69 323 HIS A N 1
ATOM 2490 C CA . HIS A 1 323 ? -23.513 -0.595 19.638 1.00 90.69 323 HIS A CA 1
ATOM 2491 C C . HIS A 1 323 ? -22.941 0.265 20.764 1.00 90.69 323 HIS A C 1
ATOM 2493 O O . HIS A 1 323 ? -22.517 1.398 20.524 1.00 90.69 323 HIS A O 1
ATOM 2499 N N . HIS A 1 324 ? -22.853 -0.298 21.974 1.00 88.94 324 HIS A N 1
ATOM 2500 C CA . HIS A 1 324 ? -22.300 0.397 23.135 1.00 88.94 324 HIS A CA 1
ATOM 2501 C C . HIS A 1 324 ? -20.814 0.732 22.936 1.00 88.94 324 HIS A C 1
ATOM 2503 O O . HIS A 1 324 ? -20.409 1.866 23.182 1.00 88.94 324 HIS A O 1
ATOM 2509 N N . LEU A 1 325 ? -19.996 -0.204 22.440 1.00 92.81 325 LEU A N 1
ATOM 2510 C CA . LEU A 1 325 ? -18.559 0.025 22.230 1.00 92.81 325 LEU A CA 1
ATOM 2511 C C . LEU A 1 325 ? -18.288 1.146 21.215 1.00 92.81 325 LEU A C 1
ATOM 2513 O O . LEU A 1 325 ? -17.377 1.949 21.416 1.00 92.81 325 LEU A O 1
ATOM 2517 N N . ILE A 1 326 ? -19.076 1.232 20.139 1.00 91.31 326 ILE A N 1
ATOM 2518 C CA . ILE A 1 326 ? -18.920 2.284 19.126 1.00 91.31 326 ILE A CA 1
ATOM 2519 C C . ILE A 1 326 ? -19.460 3.619 19.627 1.00 91.31 326 ILE A C 1
ATOM 2521 O O . ILE A 1 326 ? -18.806 4.645 19.434 1.00 91.31 326 ILE A O 1
ATOM 2525 N N . TYR A 1 327 ? -20.629 3.612 20.270 1.00 84.31 327 TYR A N 1
ATOM 2526 C CA . TYR A 1 327 ? -21.230 4.824 20.807 1.00 84.31 327 TYR A CA 1
ATOM 2527 C C . TYR A 1 327 ? -20.347 5.446 21.890 1.00 84.31 327 TYR A C 1
ATOM 2529 O O . TYR A 1 327 ? -20.001 6.616 21.783 1.00 84.31 327 TYR A O 1
ATOM 2537 N N . TYR A 1 328 ? -19.917 4.678 22.894 1.00 78.88 328 TYR A N 1
ATOM 2538 C CA . TYR A 1 328 ? -19.089 5.200 23.984 1.00 78.88 328 TYR A CA 1
ATOM 2539 C C . TYR A 1 328 ? -17.632 5.397 23.599 1.00 78.88 328 TYR A C 1
ATOM 2541 O O . TYR A 1 328 ? -17.013 6.330 24.103 1.00 78.88 328 TYR A O 1
ATOM 2549 N N . GLY A 1 329 ? -17.094 4.592 22.678 1.00 83.69 329 GLY A N 1
ATOM 2550 C CA . GLY A 1 329 ? -15.714 4.735 22.222 1.00 83.69 329 GLY A CA 1
ATOM 2551 C C . GLY A 1 329 ? -15.397 6.155 21.750 1.00 83.69 329 GLY A C 1
ATOM 2552 O O . GLY A 1 329 ? -14.298 6.643 21.981 1.00 83.69 329 GLY A O 1
ATOM 2553 N N . THR A 1 330 ? -16.364 6.872 21.164 1.00 78.31 330 THR A N 1
ATOM 2554 C CA . THR A 1 330 ? -16.158 8.258 20.709 1.00 78.31 330 THR A CA 1
ATOM 2555 C C . THR A 1 330 ? -16.112 9.310 21.820 1.00 78.31 330 THR A C 1
ATOM 2557 O O . THR A 1 330 ? -15.643 10.417 21.560 1.00 78.31 330 THR A O 1
ATOM 2560 N N . TRP A 1 331 ? -16.577 8.991 23.031 1.00 77.75 331 TRP A N 1
ATOM 2561 C CA . TRP A 1 331 ? -16.694 9.932 24.159 1.00 77.75 331 TRP A CA 1
ATOM 2562 C C . TRP A 1 331 ? -15.975 9.454 25.428 1.00 77.75 331 TRP A C 1
ATOM 2564 O O . TRP A 1 331 ? -16.043 10.115 26.461 1.00 77.75 331 TRP A O 1
ATOM 2574 N N . SER A 1 332 ? -15.312 8.302 25.370 1.00 82.88 332 SER A N 1
ATOM 2575 C CA . SER A 1 332 ? -14.703 7.645 26.523 1.00 82.88 332 SER A CA 1
ATOM 2576 C C . SER A 1 332 ? -13.393 8.293 26.975 1.00 82.88 332 SER A C 1
ATOM 2578 O O . SER A 1 332 ? -12.666 8.890 26.176 1.00 82.88 332 SER A O 1
ATOM 2580 N N . SER A 1 333 ? -13.038 8.091 28.249 1.00 88.06 333 SER A N 1
ATOM 2581 C CA . SER A 1 333 ? -11.695 8.371 28.762 1.00 88.06 333 SER A CA 1
ATOM 2582 C C . SER A 1 333 ? -10.645 7.448 28.116 1.00 88.06 333 SER A C 1
ATOM 2584 O O . SER A 1 333 ? -10.966 6.397 27.561 1.00 88.06 333 SER A O 1
ATOM 2586 N N . SER A 1 334 ? -9.364 7.833 28.178 1.00 90.94 334 SER A N 1
ATOM 2587 C CA . SER A 1 334 ? -8.246 7.077 27.576 1.00 90.94 334 SER A CA 1
ATOM 2588 C C . SER A 1 334 ? -8.171 5.630 28.086 1.00 90.94 334 SER A C 1
ATOM 2590 O O . SER A 1 334 ? -7.947 4.702 27.309 1.00 90.94 334 SER A O 1
ATOM 2592 N N . PHE A 1 335 ? -8.462 5.415 29.371 1.00 90.62 335 PHE A N 1
ATOM 2593 C CA . PHE A 1 335 ? -8.470 4.078 29.954 1.00 90.62 335 PHE A CA 1
ATOM 2594 C C . PHE A 1 335 ? -9.647 3.226 29.460 1.00 90.62 335 PHE A C 1
ATOM 2596 O O . PHE A 1 335 ? -9.444 2.081 29.060 1.00 90.62 335 PHE A O 1
ATOM 2603 N N . ILE A 1 336 ? -10.857 3.791 29.405 1.00 91.06 336 ILE A N 1
ATOM 2604 C CA . ILE A 1 336 ? -12.030 3.089 28.866 1.00 91.06 336 ILE A CA 1
ATOM 2605 C C . ILE A 1 336 ? -11.819 2.750 27.389 1.00 91.06 336 ILE A C 1
ATOM 2607 O O . ILE A 1 336 ? -12.077 1.617 26.991 1.00 91.06 336 ILE A O 1
ATOM 2611 N N . LEU A 1 337 ? -11.284 3.678 26.588 1.00 93.06 337 LEU A N 1
ATOM 2612 C CA . LEU A 1 337 ? -10.974 3.415 25.182 1.00 93.06 337 LEU A CA 1
ATOM 2613 C C . LEU A 1 337 ? -9.995 2.242 25.027 1.00 93.06 337 LEU A C 1
ATOM 2615 O O . LEU A 1 337 ? -10.191 1.399 24.158 1.00 93.06 337 LEU A O 1
ATOM 2619 N N . SER A 1 338 ? -8.984 2.146 25.894 1.00 94.75 338 SER A N 1
ATOM 2620 C CA . SER A 1 338 ? -8.039 1.022 25.902 1.00 94.75 338 SER A CA 1
ATOM 2621 C C . SER A 1 338 ? -8.742 -0.315 26.179 1.00 94.75 338 SER A C 1
ATOM 2623 O O . SER A 1 338 ? -8.529 -1.297 25.463 1.00 94.75 338 SER A O 1
ATOM 2625 N N . MET A 1 339 ? -9.662 -0.347 27.149 1.00 94.50 339 MET A N 1
ATOM 2626 C CA . MET A 1 339 ? -10.458 -1.543 27.456 1.00 94.50 339 MET A CA 1
ATOM 2627 C C . MET A 1 339 ? -11.431 -1.907 26.326 1.00 94.50 339 MET A C 1
ATOM 2629 O O . MET A 1 339 ? -11.591 -3.088 26.007 1.00 94.50 339 MET A O 1
ATOM 2633 N N . ILE A 1 340 ? -12.029 -0.910 25.666 1.00 95.19 340 ILE A N 1
ATOM 2634 C CA . ILE A 1 340 ? -12.847 -1.106 24.462 1.00 95.19 340 ILE A CA 1
ATOM 2635 C C . ILE A 1 340 ? -11.994 -1.731 23.349 1.00 95.19 340 ILE A C 1
ATOM 2637 O O . ILE A 1 340 ? -12.392 -2.748 22.784 1.00 95.19 340 ILE A O 1
ATOM 2641 N N . CYS A 1 341 ? -10.808 -1.182 23.067 1.00 96.25 341 CYS A N 1
ATOM 2642 C CA . CYS A 1 341 ? -9.883 -1.726 22.069 1.00 96.25 341 CYS A CA 1
ATOM 2643 C C . CYS A 1 341 ? -9.517 -3.188 22.363 1.00 96.25 341 CYS A C 1
ATOM 2645 O O . CYS A 1 341 ? -9.574 -4.014 21.454 1.00 96.25 341 CYS A O 1
ATOM 2647 N N . SER A 1 342 ? -9.209 -3.522 23.621 1.00 95.62 342 SER A N 1
ATOM 2648 C CA . SER A 1 342 ? -8.918 -4.901 24.043 1.00 95.62 342 SER A CA 1
ATOM 2649 C C . SER A 1 342 ? -10.109 -5.836 23.814 1.00 95.62 342 SER A C 1
ATOM 2651 O O . SER A 1 342 ? -9.954 -6.921 23.256 1.00 95.62 342 SER A O 1
ATOM 2653 N N . THR A 1 343 ? -11.315 -5.389 24.172 1.00 95.94 343 THR A N 1
ATOM 2654 C CA . THR A 1 343 ? -12.550 -6.168 23.992 1.00 95.94 343 THR A CA 1
ATOM 2655 C C . THR A 1 343 ? -12.818 -6.446 22.511 1.00 95.94 343 THR A C 1
ATOM 2657 O O . THR A 1 343 ? -13.113 -7.579 22.129 1.00 95.94 343 THR A O 1
ATOM 2660 N N . VAL A 1 344 ? -12.667 -5.435 21.646 1.00 97.19 344 VAL A N 1
ATOM 2661 C CA . VAL A 1 344 ? -12.847 -5.604 20.195 1.00 97.19 344 VAL A CA 1
ATOM 2662 C C . VAL A 1 344 ? -11.742 -6.472 19.589 1.00 97.19 344 VAL A C 1
ATOM 2664 O O . VAL A 1 344 ? -12.021 -7.254 18.682 1.00 97.19 344 VAL A O 1
ATOM 2667 N N . LEU A 1 345 ? -10.504 -6.384 20.085 1.00 97.06 345 LEU A N 1
ATOM 2668 C CA . LEU A 1 345 ? -9.400 -7.233 19.632 1.00 97.06 345 LEU A CA 1
ATOM 2669 C C . LEU A 1 345 ? -9.660 -8.711 19.942 1.00 97.06 345 LEU A C 1
ATOM 2671 O O . LEU A 1 345 ? -9.482 -9.559 19.067 1.00 97.06 345 LEU A O 1
ATOM 2675 N N . ASN A 1 346 ? -10.157 -9.017 21.139 1.00 95.81 346 ASN A N 1
ATOM 2676 C CA . ASN A 1 346 ? -10.569 -10.374 21.492 1.00 95.81 346 ASN A CA 1
ATOM 2677 C C . ASN A 1 346 ? -11.773 -10.836 20.663 1.00 95.81 346 ASN A C 1
ATOM 2679 O O . ASN A 1 346 ? -11.767 -11.947 20.129 1.00 95.81 346 ASN A O 1
ATOM 2683 N N . ALA A 1 347 ? -12.762 -9.966 20.438 1.00 96.12 347 ALA A N 1
ATOM 2684 C CA . ALA A 1 347 ? -13.866 -10.266 19.529 1.00 96.12 347 ALA A CA 1
ATOM 2685 C C . ALA A 1 347 ? -13.377 -10.540 18.092 1.00 96.12 347 ALA A C 1
ATOM 2687 O O . ALA A 1 347 ? -13.891 -11.430 17.423 1.00 96.12 347 ALA A O 1
ATOM 2688 N N . TYR A 1 348 ? -12.352 -9.842 17.603 1.00 95.88 348 TYR A N 1
ATOM 2689 C CA . TYR A 1 348 ? -11.713 -10.164 16.326 1.00 95.88 348 TYR A CA 1
ATOM 2690 C C . TYR A 1 348 ? -11.013 -11.534 16.362 1.00 95.88 348 TYR A C 1
ATOM 2692 O O . TYR A 1 348 ? -11.195 -12.350 15.453 1.00 95.88 348 TYR A O 1
ATOM 2700 N N . HIS A 1 349 ? -10.248 -11.822 17.415 1.00 94.25 349 HIS A N 1
ATOM 2701 C CA . HIS A 1 349 ? -9.499 -13.071 17.523 1.00 94.25 349 HIS A CA 1
ATOM 2702 C C . HIS A 1 349 ? -10.417 -14.304 17.467 1.00 94.25 349 HIS A C 1
ATOM 2704 O O . HIS A 1 349 ? -10.140 -15.238 16.712 1.00 94.25 349 HIS A O 1
ATOM 2710 N N . PHE A 1 350 ? -11.547 -14.267 18.175 1.00 94.06 350 PHE A N 1
ATOM 2711 C CA . PHE A 1 350 ? -12.455 -15.412 18.285 1.00 94.06 350 PHE A CA 1
ATOM 2712 C C . PHE A 1 350 ? -13.664 -15.355 17.339 1.00 94.06 350 PHE A C 1
ATOM 2714 O O . PHE A 1 350 ? -14.138 -16.388 16.876 1.00 94.06 350 PHE A O 1
ATOM 2721 N N . LEU A 1 351 ? -14.160 -14.160 16.999 1.00 94.62 351 LEU A N 1
ATOM 2722 C CA . LEU A 1 351 ? -15.460 -13.978 16.339 1.00 94.62 351 LEU A CA 1
ATOM 2723 C C . LEU A 1 351 ? -15.401 -13.212 15.014 1.00 94.62 351 LEU A C 1
ATOM 2725 O O . LEU A 1 351 ? -16.464 -12.971 14.440 1.00 94.62 351 LEU A O 1
ATOM 2729 N N . ARG A 1 352 ? -14.215 -12.868 14.471 1.00 94.38 352 ARG A N 1
ATOM 2730 C CA . ARG A 1 352 ? -14.090 -12.068 13.223 1.00 94.38 352 ARG A CA 1
ATOM 2731 C C . ARG A 1 352 ? -14.995 -12.531 12.086 1.00 94.38 352 ARG A C 1
ATOM 2733 O O . ARG A 1 352 ? -15.543 -11.680 11.393 1.00 94.38 352 ARG A O 1
ATOM 2740 N N . ARG A 1 353 ? -15.232 -13.847 11.955 1.00 91.69 353 ARG A N 1
ATOM 2741 C CA . ARG A 1 353 ? -16.160 -14.451 10.977 1.00 91.69 353 ARG A CA 1
ATOM 2742 C C . ARG A 1 353 ? -17.532 -13.762 10.960 1.00 91.69 353 ARG A C 1
ATOM 2744 O O . ARG A 1 353 ? -18.109 -13.593 9.891 1.00 91.69 353 ARG A O 1
ATOM 2751 N N . PHE A 1 354 ? -18.032 -13.343 12.119 1.00 92.56 354 PHE A N 1
ATOM 2752 C CA . PHE A 1 354 ? -19.392 -12.842 12.302 1.00 92.56 354 PHE A CA 1
ATOM 2753 C C . PHE A 1 354 ? -19.489 -11.317 12.464 1.00 92.56 354 PHE A C 1
ATOM 2755 O O . PHE A 1 354 ? -20.596 -10.789 12.461 1.00 92.56 354 PHE A O 1
ATOM 2762 N N . ILE A 1 355 ? -18.376 -10.590 12.602 1.00 94.50 355 ILE A N 1
ATOM 2763 C CA . ILE A 1 355 ? -18.381 -9.159 12.979 1.00 94.50 355 ILE A CA 1
ATOM 2764 C C . ILE A 1 355 ? -17.789 -8.231 11.903 1.00 94.50 355 ILE A C 1
ATOM 2766 O O . ILE A 1 355 ? -17.267 -7.164 12.216 1.00 94.50 355 ILE A O 1
ATOM 2770 N N . ARG A 1 356 ? -17.865 -8.616 10.618 1.00 94.69 356 ARG A N 1
ATOM 2771 C CA . ARG A 1 356 ? -17.295 -7.867 9.471 1.00 94.69 356 ARG A CA 1
ATOM 2772 C C . ARG A 1 356 ? -17.656 -6.373 9.494 1.00 94.69 356 ARG A C 1
ATOM 2774 O O . ARG A 1 356 ? -16.780 -5.516 9.513 1.00 94.69 356 ARG A O 1
ATOM 2781 N N . PHE A 1 357 ? -18.941 -6.029 9.521 1.00 94.38 357 PHE A N 1
ATOM 2782 C CA . PHE A 1 357 ? -19.352 -4.618 9.443 1.00 94.38 357 PHE A CA 1
ATOM 2783 C C . PHE A 1 357 ? -19.221 -3.872 10.771 1.00 94.38 357 PHE A C 1
ATOM 2785 O O . PHE A 1 357 ? -19.022 -2.660 10.772 1.00 94.38 357 PHE A O 1
ATOM 2792 N N . GLN A 1 358 ? -19.282 -4.579 11.898 1.00 95.06 358 GLN A N 1
ATOM 2793 C CA . GLN A 1 358 ? -19.005 -4.012 13.213 1.00 95.06 358 GLN A CA 1
ATOM 2794 C C . GLN A 1 358 ? -17.535 -3.595 13.331 1.00 95.06 358 GLN A C 1
ATOM 2796 O O . GLN A 1 358 ? -17.256 -2.510 13.833 1.00 95.06 358 GLN A O 1
ATOM 2801 N N . LEU A 1 359 ? -16.605 -4.397 12.800 1.00 96.44 359 LEU A N 1
ATOM 2802 C CA . LEU A 1 359 ? -15.190 -4.033 12.710 1.00 96.44 359 LEU A CA 1
ATOM 2803 C C . LEU A 1 359 ? -14.988 -2.819 11.800 1.00 96.44 359 LEU A C 1
ATOM 2805 O O . LEU A 1 359 ? -14.363 -1.850 12.224 1.00 96.44 359 LEU A O 1
ATOM 2809 N N . GLU A 1 360 ? -15.559 -2.814 10.589 1.00 95.62 360 GLU A N 1
ATOM 2810 C CA . GLU A 1 360 ? -15.496 -1.641 9.700 1.00 95.62 360 GLU A CA 1
ATOM 2811 C C . GLU A 1 360 ? -16.002 -0.371 10.407 1.00 95.62 360 GLU A C 1
ATOM 2813 O O . GLU A 1 360 ? -15.372 0.688 10.334 1.00 95.62 360 GLU A O 1
ATOM 2818 N N . ALA A 1 361 ? -17.124 -0.480 11.122 1.00 94.06 361 ALA A N 1
ATOM 2819 C CA . ALA A 1 361 ? -17.709 0.624 11.862 1.00 94.06 361 ALA A CA 1
ATOM 2820 C C . ALA A 1 361 ? -16.829 1.070 13.038 1.00 94.06 361 ALA A C 1
ATOM 2822 O O . ALA A 1 361 ? -16.623 2.268 13.216 1.00 94.06 361 ALA A O 1
ATOM 2823 N N . PHE A 1 362 ? -16.263 0.140 13.806 1.00 96.38 362 PHE A N 1
ATOM 2824 C CA . PHE A 1 362 ? -15.355 0.456 14.905 1.00 96.38 362 PHE A CA 1
ATOM 2825 C C . PHE A 1 362 ? -14.114 1.212 14.413 1.00 96.38 362 PHE A C 1
ATOM 2827 O O . PHE A 1 362 ? -13.795 2.285 14.928 1.00 96.38 362 PHE A O 1
ATOM 2834 N N . PHE A 1 363 ? -13.467 0.731 13.349 1.00 96.56 363 PHE A N 1
ATOM 2835 C CA . PHE A 1 363 ? -12.335 1.437 12.749 1.00 96.56 363 PHE A CA 1
ATOM 2836 C C . PHE A 1 363 ? -12.743 2.817 12.218 1.00 96.56 363 PHE A C 1
ATOM 2838 O O . PHE A 1 363 ? -12.107 3.821 12.538 1.00 96.56 363 PHE A O 1
ATOM 2845 N N . GLY A 1 364 ? -13.830 2.887 11.447 1.00 92.81 364 GLY A N 1
ATOM 2846 C CA . GLY A 1 364 ? -14.244 4.109 10.762 1.00 92.81 364 GLY A CA 1
ATOM 2847 C C . GLY A 1 364 ? -14.835 5.199 11.661 1.00 92.81 364 GLY A C 1
ATOM 2848 O O . GLY A 1 364 ? -14.645 6.380 11.371 1.00 92.81 364 GLY A O 1
ATOM 2849 N N . TYR A 1 365 ? -15.575 4.832 12.709 1.00 91.56 365 TYR A N 1
ATOM 2850 C CA . TYR A 1 365 ? -16.295 5.778 13.573 1.00 91.56 365 TYR A CA 1
ATOM 2851 C C . TYR A 1 365 ? -15.597 6.038 14.910 1.00 91.56 365 TYR A C 1
ATOM 2853 O O . TYR A 1 365 ? -15.804 7.111 15.478 1.00 91.56 365 TYR A O 1
ATOM 2861 N N . VAL A 1 366 ? -14.755 5.110 15.382 1.00 93.31 366 VAL A N 1
ATOM 2862 C CA . VAL A 1 366 ? -14.022 5.234 16.651 1.00 93.31 366 VAL A CA 1
ATOM 2863 C C . VAL A 1 366 ? -12.539 5.468 16.386 1.00 93.31 366 VAL A C 1
ATOM 2865 O O . VAL A 1 366 ? -12.072 6.594 16.548 1.00 93.31 366 VAL A O 1
ATOM 2868 N N . LEU A 1 367 ? -11.798 4.453 15.925 1.00 95.00 367 LEU A N 1
ATOM 2869 C CA . LEU A 1 367 ? -10.330 4.514 15.878 1.00 95.00 367 LEU A CA 1
ATOM 2870 C C . LEU A 1 367 ? -9.811 5.626 14.962 1.00 95.00 367 LEU A C 1
ATOM 2872 O O . LEU A 1 367 ? -9.079 6.496 15.423 1.00 95.00 367 LEU A O 1
ATOM 2876 N N . PHE A 1 368 ? -10.214 5.663 13.689 1.00 94.62 368 PHE A N 1
ATOM 2877 C CA . PHE A 1 368 ? -9.722 6.676 12.744 1.00 94.62 368 PHE A CA 1
ATOM 2878 C C . PHE A 1 368 ? -10.183 8.085 13.101 1.00 94.62 368 PHE A C 1
ATOM 2880 O O . PHE A 1 368 ? -9.455 9.061 12.898 1.00 94.62 368 PHE A O 1
ATOM 2887 N N . ARG A 1 369 ? -11.379 8.201 13.683 1.00 90.88 369 ARG A N 1
ATOM 2888 C CA . ARG A 1 369 ? -11.912 9.475 14.155 1.00 90.88 369 ARG A CA 1
ATOM 2889 C C . ARG A 1 369 ? -11.094 10.015 15.326 1.00 90.88 369 ARG A C 1
ATOM 2891 O O . ARG A 1 369 ? -10.705 11.179 15.293 1.00 90.88 369 ARG A O 1
ATOM 2898 N N . ILE A 1 370 ? -10.837 9.188 16.337 1.00 92.12 370 ILE A N 1
ATOM 2899 C CA . ILE A 1 370 ? -10.091 9.586 17.536 1.00 92.12 370 ILE A CA 1
ATOM 2900 C C . ILE A 1 370 ? -8.619 9.762 17.211 1.00 92.12 370 ILE A C 1
ATOM 2902 O O . ILE A 1 370 ? -8.010 10.694 17.704 1.00 92.12 370 ILE A O 1
ATOM 2906 N N . ALA A 1 371 ? -8.035 8.941 16.350 1.00 91.94 371 ALA A N 1
ATOM 2907 C CA . ALA A 1 371 ? -6.655 9.134 15.937 1.00 91.94 371 ALA A CA 1
ATOM 2908 C C . ALA A 1 371 ? -6.479 10.359 15.019 1.00 91.94 371 ALA A C 1
ATOM 2910 O O . ALA A 1 371 ? -5.364 10.830 14.839 1.00 91.94 371 ALA A O 1
ATOM 2911 N N . SER A 1 372 ? -7.536 10.921 14.429 1.00 87.56 372 SER A N 1
ATOM 2912 C CA . SER A 1 372 ? -7.424 12.160 13.649 1.00 87.56 372 SER A CA 1
ATOM 2913 C C . SER A 1 372 ? -7.098 13.382 14.531 1.00 87.56 372 SER A C 1
ATOM 2915 O O . SER A 1 372 ? -7.374 13.405 15.726 1.00 87.56 372 SER A O 1
ATOM 2917 N N . PHE A 1 373 ? -6.568 14.450 13.919 1.00 74.56 373 PHE A N 1
ATOM 2918 C CA . PHE A 1 373 ? -6.010 15.660 14.568 1.00 74.56 373 PHE A CA 1
ATOM 2919 C C . PHE A 1 373 ? -7.023 16.572 15.313 1.00 74.56 373 PHE A C 1
ATOM 2921 O O . PHE A 1 373 ? -6.792 17.770 15.444 1.00 74.56 373 PHE A O 1
ATOM 2928 N N . GLY A 1 374 ? -8.155 16.047 15.788 1.00 76.25 374 GLY A N 1
ATOM 2929 C CA . GLY A 1 374 ? -9.173 16.799 16.541 1.00 76.25 374 GLY A CA 1
ATOM 2930 C C . GLY A 1 374 ? -9.302 16.422 18.021 1.00 76.25 374 GLY A C 1
ATOM 2931 O O . GLY A 1 374 ? -9.950 17.140 18.775 1.00 76.25 374 GLY A O 1
ATOM 2932 N N . SER A 1 375 ? -8.715 15.304 18.433 1.00 82.50 375 SER A N 1
ATOM 2933 C CA . SER A 1 375 ? -8.784 14.740 19.789 1.00 82.50 375 SER A CA 1
ATOM 2934 C C . SER A 1 375 ? -7.559 15.107 20.642 1.00 82.50 375 SER A C 1
ATOM 2936 O O . SER A 1 375 ? -6.592 15.699 20.158 1.00 82.50 375 SER A O 1
ATOM 2938 N N . THR A 1 376 ? -7.595 14.766 21.933 1.00 88.44 376 THR A N 1
ATOM 2939 C CA . THR A 1 376 ? -6.458 14.961 22.845 1.00 88.44 376 THR A CA 1
ATOM 2940 C C . THR A 1 376 ? -5.354 13.932 22.585 1.00 88.44 376 THR A C 1
ATOM 2942 O O . THR A 1 376 ? -5.636 12.793 22.218 1.00 88.44 376 THR A O 1
ATOM 2945 N N . ILE A 1 377 ? -4.092 14.308 22.820 1.00 90.00 377 ILE A N 1
ATOM 2946 C CA . ILE A 1 377 ? -2.927 13.437 22.568 1.00 90.00 377 ILE A CA 1
ATOM 2947 C C . ILE A 1 377 ? -3.047 12.072 23.280 1.00 90.00 377 ILE A C 1
ATOM 2949 O O . ILE A 1 377 ? -2.901 11.066 22.595 1.00 90.00 377 ILE A O 1
ATOM 2953 N N . PRO A 1 378 ? -3.426 11.973 24.573 1.00 91.94 378 PRO A N 1
ATOM 2954 C CA . PRO A 1 378 ? -3.561 10.666 25.231 1.00 91.94 378 PRO A CA 1
ATOM 2955 C C . PRO A 1 378 ? -4.654 9.769 24.630 1.00 91.94 378 PRO A C 1
ATOM 2957 O O . PRO A 1 378 ? -4.588 8.546 24.728 1.00 91.94 378 PRO A O 1
ATOM 2960 N N . LEU A 1 379 ? -5.692 10.355 24.019 1.00 92.06 379 LEU A N 1
ATOM 2961 C CA . LEU A 1 379 ? -6.704 9.589 23.286 1.00 92.06 379 LEU A CA 1
ATOM 2962 C C . LEU A 1 379 ? -6.175 9.131 21.924 1.00 92.06 379 LEU A C 1
ATOM 2964 O O . LEU A 1 379 ? -6.469 8.013 21.506 1.00 92.06 379 LEU A O 1
ATOM 2968 N N . GLN A 1 380 ? -5.381 9.967 21.250 1.00 94.12 380 GLN A N 1
ATOM 2969 C CA . GLN A 1 380 ? -4.708 9.595 20.002 1.00 94.12 380 GLN A CA 1
ATOM 2970 C C . GLN A 1 380 ? -3.738 8.440 20.224 1.00 94.12 380 GLN A C 1
ATOM 2972 O O . GLN A 1 380 ? -3.790 7.481 19.464 1.00 94.12 380 GLN A O 1
ATOM 2977 N N . GLU A 1 381 ? -2.923 8.494 21.279 1.00 94.69 381 GLU A N 1
ATOM 2978 C CA . GLU A 1 381 ? -1.976 7.431 21.648 1.00 94.69 381 GLU A CA 1
ATOM 2979 C C . GLU A 1 381 ? -2.686 6.093 21.871 1.00 94.69 381 GLU A C 1
ATOM 2981 O O . GLU A 1 381 ? -2.252 5.071 21.346 1.00 94.69 381 GLU A O 1
ATOM 2986 N N . VAL A 1 382 ? -3.825 6.085 22.570 1.00 95.50 382 VAL A N 1
ATOM 2987 C CA . VAL A 1 382 ? -4.601 4.851 22.781 1.00 95.50 382 VAL A CA 1
ATOM 2988 C C . VAL A 1 382 ? -5.288 4.366 21.505 1.00 95.50 382 VAL A C 1
ATOM 2990 O O . VAL A 1 382 ? -5.326 3.164 21.252 1.00 95.50 382 VAL A O 1
ATOM 2993 N N . ALA A 1 383 ? -5.824 5.265 20.677 1.00 95.50 383 ALA A N 1
ATOM 2994 C CA . ALA A 1 383 ? -6.424 4.872 19.402 1.00 95.50 383 ALA A CA 1
ATOM 2995 C C . ALA A 1 383 ? -5.374 4.288 18.442 1.00 95.50 383 ALA A C 1
ATOM 2997 O O . ALA A 1 383 ? -5.631 3.280 17.782 1.00 95.50 383 ALA A O 1
ATOM 2998 N N . VAL A 1 384 ? -4.184 4.891 18.397 1.00 96.50 384 VAL A N 1
ATOM 2999 C CA . VAL A 1 384 ? -3.033 4.381 17.647 1.00 96.50 384 VAL A CA 1
ATOM 3000 C C . VAL A 1 384 ? -2.571 3.042 18.223 1.00 96.50 384 VAL A C 1
ATOM 3002 O O . VAL A 1 384 ? -2.431 2.100 17.450 1.00 96.50 384 VAL A O 1
ATOM 3005 N N . GLU A 1 385 ? -2.455 2.896 19.547 1.00 97.00 385 GLU A N 1
ATOM 3006 C CA . GLU A 1 385 ? -2.127 1.611 20.191 1.00 97.00 385 GLU A CA 1
ATOM 3007 C C . GLU A 1 385 ? -3.134 0.523 19.819 1.00 97.00 385 GLU A C 1
ATOM 3009 O O . GLU A 1 385 ? -2.764 -0.611 19.524 1.00 97.00 385 GLU A O 1
ATOM 3014 N N . GLY A 1 386 ? -4.421 0.876 19.790 1.00 96.56 386 GLY A N 1
ATOM 3015 C CA . GLY A 1 386 ? -5.487 -0.003 19.327 1.00 96.56 386 GLY A CA 1
ATOM 3016 C C . GLY A 1 386 ? -5.206 -0.514 17.916 1.00 96.56 386 GLY A C 1
ATOM 3017 O O . GLY A 1 386 ? -5.141 -1.723 17.711 1.00 96.56 386 GLY A O 1
ATOM 3018 N N . ILE A 1 387 ? -4.968 0.391 16.960 1.00 97.69 387 ILE A N 1
ATOM 3019 C CA . ILE A 1 387 ? -4.637 0.042 15.566 1.00 97.69 387 ILE A CA 1
ATOM 3020 C C . ILE A 1 387 ? -3.394 -0.858 15.502 1.00 97.69 387 ILE A C 1
ATOM 3022 O O . ILE A 1 387 ? -3.401 -1.862 14.791 1.00 97.69 387 ILE A O 1
ATOM 3026 N N . ILE A 1 388 ? -2.346 -0.533 16.259 1.00 97.69 388 ILE A N 1
ATOM 3027 C CA . ILE A 1 388 ? -1.088 -1.288 16.274 1.00 97.69 388 ILE A CA 1
ATOM 3028 C C . ILE A 1 388 ? -1.305 -2.709 16.789 1.00 97.69 388 ILE A C 1
ATOM 3030 O O . ILE A 1 388 ? -0.828 -3.659 16.172 1.00 97.69 388 ILE A O 1
ATOM 3034 N N . ASN A 1 389 ? -2.074 -2.883 17.863 1.00 97.75 389 ASN A N 1
ATOM 3035 C CA . ASN A 1 389 ? -2.375 -4.205 18.410 1.00 97.75 389 ASN A CA 1
ATOM 3036 C C . ASN A 1 389 ? -3.119 -5.108 17.422 1.00 97.75 389 ASN A C 1
ATOM 3038 O O . ASN A 1 389 ? -2.859 -6.313 17.384 1.00 97.75 389 ASN A O 1
ATOM 3042 N N . PHE A 1 390 ? -3.980 -4.538 16.576 1.00 97.56 390 PHE A N 1
ATOM 3043 C CA . PHE A 1 390 ? -4.540 -5.276 15.447 1.00 97.56 390 PHE A CA 1
ATOM 3044 C C . PHE A 1 390 ? -3.472 -5.608 14.397 1.00 97.56 390 PHE A C 1
ATOM 3046 O O . PHE A 1 390 ? -3.380 -6.757 13.975 1.00 97.56 390 PHE A O 1
ATOM 3053 N N . CYS A 1 391 ? -2.626 -4.651 14.007 1.00 95.62 391 CYS A N 1
ATOM 3054 C CA . CYS A 1 391 ? -1.548 -4.876 13.035 1.00 95.62 391 CYS A CA 1
ATOM 3055 C C . CYS A 1 391 ? -0.508 -5.920 13.482 1.00 95.62 391 CYS A C 1
ATOM 3057 O O . CYS A 1 391 ? 0.096 -6.564 12.624 1.00 95.62 391 CYS A O 1
ATOM 3059 N N . ARG A 1 392 ? -0.314 -6.116 14.795 1.00 94.88 392 ARG A N 1
ATOM 3060 C CA . ARG A 1 392 ? 0.537 -7.178 15.367 1.00 94.88 392 ARG A CA 1
ATOM 3061 C C . ARG A 1 392 ? -0.022 -8.584 15.117 1.00 94.88 392 ARG A C 1
ATOM 3063 O O . ARG A 1 392 ? 0.736 -9.549 15.147 1.00 94.88 392 ARG A O 1
ATOM 3070 N N . GLN A 1 393 ? -1.325 -8.724 14.862 1.00 93.06 393 GLN A N 1
ATOM 3071 C CA . GLN A 1 393 ? -1.922 -10.023 14.555 1.00 93.06 393 GLN A CA 1
ATOM 3072 C C . GLN A 1 393 ? -1.473 -10.493 13.161 1.00 93.06 393 GLN A C 1
ATOM 3074 O O . GLN A 1 393 ? -1.685 -9.758 12.193 1.00 93.06 393 GLN A O 1
ATOM 3079 N N . PRO A 1 394 ? -0.927 -11.720 13.017 1.00 86.50 394 PRO A N 1
ATOM 3080 C CA . PRO A 1 394 ? -0.302 -12.166 11.775 1.00 86.50 394 PRO A CA 1
ATOM 3081 C C . PRO A 1 394 ? -1.178 -11.969 10.534 1.00 86.50 394 PRO A C 1
ATOM 3083 O O . PRO A 1 394 ? -0.744 -11.342 9.583 1.00 86.50 394 PRO A O 1
ATOM 3086 N N . THR A 1 395 ? -2.430 -12.425 10.524 1.00 90.88 395 THR A N 1
ATOM 3087 C CA . THR A 1 395 ? -3.273 -12.363 9.315 1.00 90.88 395 THR A CA 1
ATOM 3088 C C . THR A 1 395 ? -4.057 -11.058 9.155 1.00 90.88 395 THR A C 1
ATOM 3090 O O . THR A 1 395 ? -4.665 -10.841 8.109 1.00 90.88 395 THR A O 1
ATOM 3093 N N . PHE A 1 396 ? -4.035 -10.148 10.135 1.00 95.12 396 PHE A N 1
ATOM 3094 C CA . PHE A 1 396 ? -4.959 -9.008 10.158 1.00 95.12 396 PHE A CA 1
ATOM 3095 C C . PHE A 1 396 ? -4.816 -8.093 8.945 1.00 95.12 396 PHE A C 1
ATOM 3097 O O . PHE A 1 396 ? -5.807 -7.788 8.284 1.00 95.12 396 PHE A O 1
ATOM 3104 N N . ILE A 1 397 ? -3.595 -7.674 8.604 1.00 94.81 397 ILE A N 1
ATOM 3105 C CA . ILE A 1 397 ? -3.407 -6.685 7.535 1.00 94.81 397 ILE A CA 1
ATOM 3106 C C . ILE A 1 397 ? -3.837 -7.214 6.158 1.00 94.81 397 ILE A C 1
ATOM 3108 O O . ILE A 1 397 ? -4.366 -6.447 5.354 1.00 94.81 397 ILE A O 1
ATOM 3112 N N . VAL A 1 398 ? -3.657 -8.514 5.889 1.00 93.38 398 VAL A N 1
ATOM 3113 C CA . VAL A 1 398 ? -4.087 -9.138 4.626 1.00 93.38 398 VAL A CA 1
ATOM 3114 C C . VAL A 1 398 ? -5.593 -9.387 4.620 1.00 93.38 398 VAL A C 1
ATOM 3116 O O . VAL A 1 398 ? -6.251 -9.101 3.620 1.00 93.38 398 VAL A O 1
ATOM 3119 N N . GLU A 1 399 ? -6.159 -9.829 5.744 1.00 94.19 399 GLU A N 1
ATOM 3120 C CA . GLU A 1 399 ? -7.597 -10.046 5.883 1.00 94.19 399 GLU A CA 1
ATOM 3121 C C . GLU A 1 399 ? -8.377 -8.734 5.733 1.00 94.19 399 GLU A C 1
ATOM 3123 O O . GLU A 1 399 ? -9.343 -8.671 4.973 1.00 94.19 399 GLU A O 1
ATOM 3128 N N . VAL A 1 400 ? -7.941 -7.656 6.387 1.00 95.81 400 VAL A N 1
ATOM 3129 C CA . VAL A 1 400 ? -8.561 -6.328 6.266 1.00 95.81 400 VAL A CA 1
ATOM 3130 C C . VAL A 1 400 ? -8.443 -5.794 4.842 1.00 95.81 400 VAL A C 1
ATOM 3132 O O . VAL A 1 400 ? -9.419 -5.280 4.291 1.00 95.81 400 VAL A O 1
ATOM 3135 N N . PHE A 1 401 ? -7.283 -5.962 4.204 1.00 95.69 401 PHE A N 1
ATOM 3136 C CA . PHE A 1 401 ? -7.107 -5.550 2.816 1.00 95.69 401 PHE A CA 1
ATOM 3137 C C . PHE A 1 401 ? -8.051 -6.305 1.863 1.00 95.69 401 PHE A C 1
ATOM 3139 O O . PHE A 1 401 ? -8.678 -5.692 0.996 1.00 95.69 401 PHE A O 1
ATOM 3146 N N . ALA A 1 402 ? -8.193 -7.622 2.029 1.00 92.62 402 ALA A N 1
ATOM 3147 C CA . ALA A 1 402 ? -9.063 -8.442 1.190 1.00 92.62 402 ALA A CA 1
ATOM 3148 C C . ALA A 1 402 ? -10.558 -8.152 1.426 1.00 92.62 402 ALA A C 1
ATOM 3150 O O . ALA A 1 402 ? -11.310 -8.015 0.462 1.00 92.62 402 ALA A O 1
ATOM 3151 N N . ASN A 1 403 ? -10.984 -8.019 2.687 1.00 93.19 403 ASN A N 1
ATOM 3152 C CA . ASN A 1 403 ? -12.397 -7.854 3.048 1.00 93.19 403 ASN A CA 1
ATOM 3153 C C . ASN A 1 403 ? -12.931 -6.431 2.848 1.00 93.19 403 ASN A C 1
ATOM 3155 O O . ASN A 1 403 ? -14.132 -6.271 2.624 1.00 93.19 403 ASN A O 1
ATOM 3159 N N . TYR A 1 404 ? -12.075 -5.406 2.943 1.00 95.75 404 TYR A N 1
ATOM 3160 C CA . TYR A 1 404 ? -12.507 -4.005 2.897 1.00 95.75 404 TYR A CA 1
ATOM 3161 C C . TYR A 1 404 ? -11.883 -3.245 1.724 1.00 95.75 404 TYR A C 1
ATOM 3163 O O . TYR A 1 404 ? -12.600 -2.772 0.841 1.00 95.75 404 TYR A O 1
ATOM 3171 N N . ASP A 1 405 ? -10.554 -3.158 1.640 1.00 95.69 405 ASP A N 1
ATOM 3172 C CA . ASP A 1 405 ? -9.861 -2.354 0.619 1.00 95.69 405 ASP A CA 1
ATOM 3173 C C . ASP A 1 405 ? -10.045 -2.880 -0.806 1.00 95.69 405 ASP A C 1
ATOM 3175 O O . ASP A 1 405 ? -9.985 -2.101 -1.768 1.00 95.69 405 ASP A O 1
ATOM 3179 N N . CYS A 1 406 ? -10.278 -4.184 -0.945 1.00 93.19 406 CYS A N 1
ATOM 3180 C CA . CYS A 1 406 ? -10.597 -4.823 -2.214 1.00 93.19 406 CYS A CA 1
ATOM 3181 C C . CYS A 1 406 ? -12.101 -4.889 -2.487 1.00 93.19 406 CYS A C 1
ATOM 3183 O O . CYS A 1 406 ? -12.463 -4.980 -3.653 1.00 93.19 406 CYS A O 1
ATOM 3185 N N . ASP A 1 407 ? -12.972 -4.775 -1.481 1.00 92.62 407 ASP A N 1
ATOM 3186 C CA . ASP A 1 407 ? -14.425 -4.743 -1.678 1.00 92.62 407 ASP A CA 1
ATOM 3187 C C . ASP A 1 407 ? -14.882 -3.335 -2.115 1.00 92.62 407 ASP A C 1
ATOM 3189 O O . ASP A 1 407 ? -14.740 -2.369 -1.354 1.00 92.62 407 ASP A O 1
ATOM 3193 N N . PRO A 1 408 ? -15.456 -3.168 -3.323 1.00 90.94 408 PRO A N 1
ATOM 3194 C CA . PRO A 1 408 ? -15.960 -1.880 -3.793 1.00 90.94 408 PRO A CA 1
ATOM 3195 C C . PRO A 1 408 ? -17.087 -1.285 -2.940 1.00 90.94 408 PRO A C 1
ATOM 3197 O O . PRO A 1 408 ? -17.336 -0.085 -3.041 1.00 90.94 408 PRO A O 1
ATOM 3200 N N . CYS A 1 409 ? -17.753 -2.098 -2.116 1.00 90.44 409 CYS A N 1
ATOM 3201 C CA . CYS A 1 409 ? -18.871 -1.693 -1.268 1.00 90.44 409 CYS A CA 1
ATOM 3202 C C . CYS A 1 409 ? -18.463 -1.314 0.168 1.00 90.44 409 CYS A C 1
ATOM 3204 O O . CYS A 1 409 ? -19.335 -0.970 0.974 1.00 90.44 409 CYS A O 1
ATOM 3206 N N . CYS A 1 410 ? -17.175 -1.397 0.507 1.00 92.00 410 CYS A N 1
ATOM 3207 C CA . CYS A 1 410 ? -16.641 -1.114 1.844 1.00 92.00 410 CYS A CA 1
ATOM 3208 C C . CYS A 1 410 ? -15.615 0.032 1.828 1.00 92.00 410 CYS A C 1
ATOM 3210 O O . CYS A 1 410 ? -15.143 0.467 0.773 1.00 92.00 410 CYS A O 1
ATOM 3212 N N . ARG A 1 411 ? -15.245 0.537 3.007 1.00 91.31 411 ARG A N 1
ATOM 3213 C CA . ARG A 1 411 ? -14.155 1.510 3.200 1.00 91.31 411 ARG A CA 1
ATOM 3214 C C . ARG A 1 411 ? -12.777 0.880 2.959 1.00 91.31 411 ARG A C 1
ATOM 3216 O O . ARG A 1 411 ? -12.646 -0.333 2.874 1.00 91.31 411 ARG A O 1
ATOM 3223 N N . ASN A 1 412 ? -11.743 1.706 2.802 1.00 94.81 412 ASN A N 1
ATOM 3224 C CA . ASN A 1 412 ? -10.357 1.239 2.671 1.00 94.81 412 ASN A CA 1
ATOM 3225 C C . ASN A 1 412 ? -9.679 1.241 4.048 1.00 94.81 412 ASN A C 1
ATOM 3227 O O . ASN A 1 412 ? -8.923 2.157 4.364 1.00 94.81 412 ASN A O 1
ATOM 3231 N N . VAL A 1 413 ? -10.017 0.265 4.889 1.00 96.81 413 VAL A N 1
ATOM 3232 C CA . VAL A 1 413 ? -9.579 0.219 6.291 1.00 96.81 413 VAL A CA 1
ATOM 3233 C C . VAL A 1 413 ? -8.057 0.051 6.400 1.00 96.81 413 VAL A C 1
ATOM 3235 O O . VAL A 1 413 ? -7.433 0.752 7.191 1.00 96.81 413 VAL A O 1
ATOM 3238 N N . PHE A 1 414 ? -7.436 -0.805 5.582 1.00 97.50 414 PHE A N 1
ATOM 3239 C CA . PHE A 1 414 ? -5.981 -0.991 5.575 1.00 97.50 414 PHE A CA 1
ATOM 3240 C C . PHE A 1 414 ? -5.257 0.280 5.106 1.00 97.50 414 PHE A C 1
ATOM 3242 O O . PHE A 1 414 ? -4.342 0.761 5.774 1.00 97.50 414 PHE A O 1
ATOM 3249 N N . GLU A 1 415 ? -5.673 0.858 3.976 1.00 97.19 415 GLU A N 1
ATOM 3250 C CA . GLU A 1 415 ? -5.059 2.068 3.415 1.00 97.19 415 GLU A CA 1
ATOM 3251 C C . GLU A 1 415 ? -5.199 3.274 4.356 1.00 97.19 415 GLU A C 1
ATOM 3253 O O . GLU A 1 415 ? -4.277 4.083 4.460 1.00 97.19 415 GLU A O 1
ATOM 3258 N N . GLU A 1 416 ? -6.335 3.405 5.043 1.00 96.19 416 GLU A N 1
ATOM 3259 C CA . GLU A 1 416 ? -6.583 4.483 6.002 1.00 96.19 416 GLU A CA 1
ATOM 3260 C C . GLU A 1 416 ? -5.770 4.300 7.290 1.00 96.19 416 GLU A C 1
ATOM 3262 O O . GLU A 1 416 ? -5.104 5.250 7.705 1.00 96.19 416 GLU A O 1
ATOM 3267 N N . ALA A 1 417 ? -5.719 3.085 7.850 1.00 97.56 417 ALA A N 1
ATOM 3268 C CA . ALA A 1 417 ? -4.853 2.761 8.986 1.00 97.56 417 ALA A CA 1
ATOM 3269 C C . ALA A 1 417 ? -3.380 3.047 8.662 1.00 97.56 417 ALA A C 1
ATOM 3271 O O . ALA A 1 417 ? -2.695 3.743 9.413 1.00 97.56 417 ALA A O 1
ATOM 3272 N N . GLY A 1 418 ? -2.912 2.586 7.500 1.00 97.12 418 GLY A N 1
ATOM 3273 C CA . GLY A 1 418 ? -1.533 2.788 7.080 1.00 97.12 418 GLY A CA 1
ATOM 3274 C C . GLY A 1 418 ? -1.180 4.258 6.859 1.00 97.12 418 GLY A C 1
ATOM 3275 O O . GLY A 1 418 ? -0.148 4.724 7.334 1.00 97.12 418 GLY A O 1
ATOM 3276 N N . ARG A 1 419 ? -2.059 5.034 6.214 1.00 96.94 419 ARG A N 1
ATOM 3277 C CA . ARG A 1 419 ? -1.852 6.482 6.036 1.00 96.94 419 ARG A CA 1
ATOM 3278 C C . ARG A 1 419 ? -1.871 7.256 7.341 1.00 96.94 419 ARG A C 1
ATOM 3280 O O . ARG A 1 419 ? -1.139 8.234 7.464 1.00 96.94 419 ARG A O 1
ATOM 3287 N N . LEU A 1 420 ? -2.728 6.862 8.274 1.00 96.06 420 LEU A N 1
ATOM 3288 C CA . LEU A 1 420 ? -2.820 7.483 9.584 1.00 96.06 420 LEU A CA 1
ATOM 3289 C C . LEU A 1 420 ? -1.535 7.253 10.387 1.00 96.06 420 LEU A C 1
ATOM 3291 O O . LEU A 1 420 ? -0.999 8.217 10.929 1.00 96.06 420 LEU A O 1
ATOM 3295 N N . LEU A 1 421 ? -1.002 6.026 10.374 1.00 97.31 421 LEU A N 1
ATOM 3296 C CA . LEU A 1 421 ? 0.298 5.707 10.969 1.00 97.31 421 LEU A CA 1
ATOM 3297 C C . LEU A 1 421 ? 1.415 6.520 10.303 1.00 97.31 421 LEU A C 1
ATOM 3299 O O . LEU A 1 421 ? 2.111 7.245 11.001 1.00 97.31 421 LEU A O 1
ATOM 3303 N N . CYS A 1 422 ? 1.498 6.556 8.964 1.00 97.06 422 CYS A N 1
ATOM 3304 C CA . CYS A 1 422 ? 2.461 7.420 8.261 1.00 97.06 422 CYS A CA 1
ATOM 3305 C C . CYS A 1 422 ? 2.349 8.895 8.682 1.00 97.06 422 CYS A C 1
ATOM 3307 O O . CYS A 1 422 ? 3.359 9.578 8.829 1.00 97.06 422 CYS A O 1
ATOM 3309 N N . LYS A 1 423 ? 1.123 9.405 8.845 1.00 95.06 423 LYS A N 1
ATOM 3310 C CA . LYS A 1 423 ? 0.869 10.808 9.185 1.00 95.06 423 LYS A CA 1
ATOM 3311 C C . LYS A 1 423 ? 1.304 11.151 10.610 1.00 95.06 423 LYS A C 1
ATOM 3313 O O . LYS A 1 423 ? 1.783 12.260 10.815 1.00 95.06 423 LYS A O 1
ATOM 3318 N N . HIS A 1 424 ? 1.136 10.234 11.560 1.00 94.56 424 HIS A N 1
ATOM 3319 C CA . HIS A 1 424 ? 1.582 10.421 12.945 1.00 94.56 424 HIS A CA 1
ATOM 3320 C C . HIS A 1 424 ? 3.053 10.097 13.160 1.00 94.56 424 HIS A C 1
ATOM 3322 O O . HIS A 1 424 ? 3.653 10.672 14.053 1.00 94.56 424 HIS A O 1
ATOM 3328 N N . SER A 1 425 ? 3.661 9.241 12.339 1.00 94.19 425 SER A N 1
ATOM 3329 C CA . SER A 1 425 ? 5.117 9.046 12.327 1.00 94.19 425 SER A CA 1
ATOM 3330 C C . SER A 1 425 ? 5.867 10.246 11.744 1.00 94.19 425 SER A C 1
ATOM 3332 O O . SER A 1 425 ? 7.055 10.416 12.003 1.00 94.19 425 SER A O 1
ATOM 3334 N N . PHE A 1 426 ? 5.199 11.072 10.934 1.00 93.12 426 PHE A N 1
ATOM 3335 C CA . PHE A 1 426 ? 5.811 12.223 10.278 1.00 93.12 426 PHE A CA 1
ATOM 3336 C C . PHE A 1 426 ? 5.970 13.402 11.252 1.00 93.12 426 PHE A C 1
ATOM 3338 O O . PHE A 1 426 ? 4.998 14.073 11.606 1.00 93.12 426 PHE A O 1
ATOM 3345 N N . ALA A 1 427 ? 7.210 13.697 11.643 1.00 88.06 427 ALA A N 1
ATOM 3346 C CA . ALA A 1 427 ? 7.536 14.768 12.576 1.00 88.06 427 ALA A CA 1
ATOM 3347 C C . ALA A 1 427 ? 7.674 16.124 11.860 1.00 88.06 427 ALA A C 1
ATOM 3349 O O . ALA A 1 427 ? 8.641 16.386 11.149 1.00 88.06 427 ALA A O 1
ATOM 3350 N N . LEU A 1 428 ? 6.700 17.018 12.071 1.00 80.44 428 LEU A N 1
ATOM 3351 C CA . LEU A 1 428 ? 6.697 18.381 11.507 1.00 80.44 428 LEU A CA 1
ATOM 3352 C C . LEU A 1 428 ? 7.528 19.392 12.317 1.00 80.44 428 LEU A C 1
ATOM 3354 O O . LEU A 1 428 ? 7.945 20.411 11.772 1.00 80.44 428 LEU A O 1
ATOM 3358 N N . ASN A 1 429 ? 7.729 19.143 13.616 1.00 79.38 429 ASN A N 1
ATOM 3359 C CA . ASN A 1 429 ? 8.188 20.152 14.582 1.00 79.38 429 ASN A CA 1
ATOM 3360 C C . ASN A 1 429 ? 9.633 19.958 15.078 1.00 79.38 429 ASN A C 1
ATOM 3362 O O . ASN A 1 429 ? 10.015 20.587 16.063 1.00 79.38 429 ASN A O 1
ATOM 3366 N N . GLY A 1 430 ? 10.437 19.096 14.453 1.00 78.50 430 GLY A N 1
ATOM 3367 C CA . GLY A 1 430 ? 11.845 18.925 14.832 1.00 78.50 430 GLY A CA 1
ATOM 3368 C C . GLY A 1 430 ? 12.121 17.912 15.953 1.00 78.50 430 GLY A C 1
ATOM 3369 O O . GLY A 1 430 ? 13.259 17.484 16.099 1.00 78.50 430 GLY A O 1
ATOM 3370 N N . HIS A 1 431 ? 11.111 17.513 16.732 1.00 85.31 431 HIS A N 1
ATOM 3371 C CA . HIS A 1 431 ? 11.269 16.590 17.862 1.00 85.31 431 HIS A CA 1
ATOM 3372 C C . HIS A 1 431 ? 10.269 15.436 17.788 1.00 85.31 431 HIS A C 1
ATOM 3374 O O . HIS A 1 431 ? 9.078 15.659 17.547 1.00 85.31 431 HIS A O 1
ATOM 3380 N N . LEU A 1 432 ? 10.753 14.218 18.042 1.00 90.62 432 LEU A N 1
ATOM 3381 C CA . LEU A 1 432 ? 9.908 13.038 18.183 1.00 90.62 432 LEU A CA 1
ATOM 3382 C C . LEU A 1 432 ? 9.161 13.077 19.519 1.00 90.62 432 LEU A C 1
ATOM 3384 O O . LEU A 1 432 ? 9.708 13.423 20.564 1.00 90.62 432 LEU A O 1
ATOM 3388 N N . THR A 1 433 ? 7.888 12.710 19.474 1.00 92.06 433 THR A N 1
ATOM 3389 C CA . THR A 1 433 ? 7.056 12.499 20.665 1.00 92.06 433 THR A CA 1
ATOM 3390 C C . THR A 1 433 ? 6.767 11.009 20.808 1.00 92.06 433 THR A C 1
ATOM 3392 O O . THR A 1 433 ? 6.959 10.252 19.855 1.00 92.06 433 THR A O 1
ATOM 3395 N N . SER A 1 434 ? 6.242 10.598 21.963 1.00 91.75 434 SER A N 1
ATOM 3396 C CA . SER A 1 434 ? 5.717 9.244 22.201 1.00 91.75 434 SER A CA 1
ATOM 3397 C C . SER A 1 434 ? 4.809 8.766 21.065 1.00 91.75 434 SER A C 1
ATOM 3399 O O . SER A 1 434 ? 5.030 7.692 20.515 1.00 91.75 434 SER A O 1
ATOM 3401 N N . LEU A 1 435 ? 3.860 9.607 20.642 1.00 93.19 435 LEU A N 1
ATOM 3402 C CA . LEU A 1 435 ? 2.950 9.308 19.534 1.00 93.19 435 LEU A CA 1
ATOM 3403 C C . LEU A 1 435 ? 3.680 9.059 18.202 1.00 93.19 435 LEU A C 1
ATOM 3405 O O . LEU A 1 435 ? 3.273 8.170 17.455 1.00 93.19 435 LEU A O 1
ATOM 3409 N N . HIS A 1 436 ? 4.749 9.809 17.898 1.00 94.88 436 HIS A N 1
ATOM 3410 C CA . HIS A 1 436 ? 5.529 9.596 16.671 1.00 94.88 436 HIS A CA 1
ATOM 3411 C C . HIS A 1 436 ? 6.249 8.244 16.701 1.00 94.88 436 HIS A C 1
ATOM 3413 O O . HIS A 1 436 ? 6.164 7.497 15.729 1.00 94.88 436 HIS A O 1
ATOM 3419 N N . ILE A 1 437 ? 6.916 7.927 17.818 1.00 94.94 437 ILE A N 1
ATOM 3420 C CA . ILE A 1 437 ? 7.663 6.673 18.021 1.00 94.94 437 ILE A CA 1
ATOM 3421 C C . ILE A 1 437 ? 6.716 5.477 17.921 1.00 94.94 437 ILE A C 1
ATOM 3423 O O . ILE A 1 437 ? 6.929 4.573 17.121 1.00 94.94 437 ILE A O 1
ATOM 3427 N N . GLN A 1 438 ? 5.606 5.526 18.652 1.00 95.44 438 GLN A N 1
ATOM 3428 C CA . GLN A 1 438 ? 4.591 4.481 18.647 1.00 95.44 438 GLN A CA 1
ATOM 3429 C C . GLN A 1 438 ? 3.972 4.286 17.253 1.00 95.44 438 GLN A C 1
ATOM 3431 O O . GLN A 1 438 ? 3.859 3.169 16.754 1.00 95.44 438 GLN A O 1
ATOM 3436 N N . SER A 1 439 ? 3.598 5.375 16.573 1.00 96.38 439 SER A N 1
ATOM 3437 C CA . SER A 1 439 ? 3.040 5.282 15.216 1.00 96.38 439 SER A CA 1
ATOM 3438 C C . SER A 1 439 ? 4.053 4.715 14.224 1.00 96.38 439 SER A C 1
ATOM 3440 O O . SER A 1 439 ? 3.675 4.003 13.293 1.00 96.38 439 SER A O 1
ATOM 3442 N N . PHE A 1 440 ? 5.337 5.031 14.418 1.00 97.44 440 PHE A N 1
ATOM 3443 C CA . PHE A 1 440 ? 6.431 4.501 13.615 1.00 97.44 440 PHE A CA 1
ATOM 3444 C C . PHE A 1 440 ? 6.632 3.002 13.834 1.00 97.44 440 PHE A C 1
ATOM 3446 O O . PHE A 1 440 ? 6.697 2.273 12.849 1.00 97.44 440 PHE A O 1
ATOM 3453 N N . GLU A 1 441 ? 6.595 2.521 15.078 1.00 96.12 441 GLU A N 1
ATOM 3454 C CA . GLU A 1 441 ? 6.573 1.085 15.391 1.00 96.12 441 GLU A CA 1
ATOM 3455 C C . GLU A 1 441 ? 5.416 0.384 14.657 1.00 96.12 441 GLU A C 1
ATOM 3457 O O . GLU A 1 441 ? 5.605 -0.616 13.964 1.00 96.12 441 GLU A O 1
ATOM 3462 N N . GLY A 1 442 ? 4.213 0.965 14.719 1.00 97.00 442 GLY A N 1
ATOM 3463 C CA . GLY A 1 442 ? 3.044 0.484 13.983 1.00 97.00 442 GLY A CA 1
ATOM 3464 C C . GLY A 1 442 ? 3.248 0.403 12.471 1.00 97.00 442 GLY A C 1
ATOM 3465 O O . GLY A 1 442 ? 2.854 -0.576 11.827 1.00 97.00 442 GLY A O 1
ATOM 3466 N N . LEU A 1 443 ? 3.867 1.437 11.896 1.00 97.69 443 LEU A N 1
ATOM 3467 C CA . LEU A 1 443 ? 4.231 1.483 10.483 1.00 97.69 443 LEU A CA 1
ATOM 3468 C C . LEU A 1 443 ? 5.235 0.382 10.127 1.00 97.69 443 LEU A C 1
ATOM 3470 O O . LEU A 1 443 ? 5.031 -0.322 9.133 1.00 97.69 443 LEU A O 1
ATOM 3474 N N . LEU A 1 444 ? 6.272 0.199 10.945 1.00 97.31 444 LEU A N 1
ATOM 3475 C CA . LEU A 1 444 ? 7.274 -0.845 10.767 1.00 97.31 444 LEU A CA 1
ATOM 3476 C C . LEU A 1 444 ? 6.653 -2.237 10.835 1.00 97.31 444 LEU A C 1
ATOM 3478 O O . LEU A 1 444 ? 6.911 -3.037 9.943 1.00 97.31 444 LEU A O 1
ATOM 3482 N N . ILE A 1 445 ? 5.765 -2.514 11.794 1.00 96.50 445 ILE A N 1
ATOM 3483 C CA . ILE A 1 445 ? 5.058 -3.803 11.893 1.00 96.50 445 ILE A CA 1
ATOM 3484 C C . ILE A 1 445 ? 4.332 -4.135 10.582 1.00 96.50 445 ILE A C 1
ATOM 3486 O O . ILE A 1 445 ? 4.466 -5.245 10.065 1.00 96.50 445 ILE A O 1
ATOM 3490 N N . MET A 1 446 ? 3.601 -3.181 9.992 1.00 95.50 446 MET A N 1
ATOM 3491 C CA . MET A 1 446 ? 2.939 -3.409 8.701 1.00 95.50 446 MET A CA 1
ATOM 3492 C C . MET A 1 446 ? 3.945 -3.673 7.574 1.00 95.50 446 MET A C 1
ATOM 3494 O O . MET A 1 446 ? 3.735 -4.579 6.768 1.00 95.50 446 MET A O 1
ATOM 3498 N N . ILE A 1 447 ? 5.025 -2.890 7.502 1.00 95.88 447 ILE A N 1
ATOM 3499 C CA . ILE A 1 447 ? 6.049 -3.021 6.457 1.00 95.88 447 ILE A CA 1
ATOM 3500 C C . ILE A 1 447 ? 6.781 -4.362 6.586 1.00 95.88 447 ILE A C 1
ATOM 3502 O O . ILE A 1 447 ? 6.903 -5.076 5.590 1.00 95.88 447 ILE A O 1
ATOM 3506 N N . HIS A 1 448 ? 7.220 -4.738 7.788 1.00 94.06 448 HIS A N 1
ATOM 3507 C CA . HIS A 1 448 ? 7.877 -6.015 8.065 1.00 94.06 448 HIS A CA 1
ATOM 3508 C C . HIS A 1 448 ? 6.953 -7.192 7.757 1.00 94.06 448 HIS A C 1
ATOM 3510 O O . HIS A 1 448 ? 7.354 -8.079 7.009 1.00 94.06 448 HIS A O 1
ATOM 3516 N N . ASN A 1 449 ? 5.688 -7.157 8.194 1.00 92.00 449 ASN A N 1
ATOM 3517 C CA . ASN A 1 449 ? 4.719 -8.211 7.882 1.00 92.00 449 ASN A CA 1
ATOM 3518 C C . ASN A 1 449 ? 4.522 -8.399 6.367 1.00 92.00 449 ASN A C 1
ATOM 3520 O O . ASN A 1 449 ? 4.427 -9.531 5.890 1.00 92.00 449 ASN A O 1
ATOM 3524 N N . ILE A 1 450 ? 4.487 -7.318 5.580 1.00 93.19 450 ILE A N 1
ATOM 3525 C CA . ILE A 1 450 ? 4.414 -7.416 4.112 1.00 93.19 450 ILE A CA 1
ATOM 3526 C C . ILE A 1 450 ? 5.718 -7.991 3.547 1.00 93.19 450 ILE A C 1
ATOM 3528 O O . ILE A 1 450 ? 5.689 -8.888 2.701 1.00 93.19 450 ILE A O 1
ATOM 3532 N N . ALA A 1 451 ? 6.856 -7.480 4.009 1.00 91.25 451 ALA A N 1
ATOM 3533 C CA . ALA A 1 451 ? 8.171 -7.839 3.507 1.00 91.25 451 ALA A CA 1
ATOM 3534 C C . ALA A 1 451 ? 8.563 -9.291 3.852 1.00 91.25 451 ALA A C 1
ATOM 3536 O O . ALA A 1 451 ? 9.206 -9.958 3.051 1.00 91.25 451 ALA A O 1
ATOM 3537 N N . ASP A 1 452 ? 8.135 -9.830 4.990 1.00 88.62 452 ASP A N 1
ATOM 3538 C CA . ASP A 1 452 ? 8.412 -11.218 5.380 1.00 88.62 452 ASP A CA 1
ATOM 3539 C C . ASP A 1 452 ? 7.563 -12.232 4.612 1.00 88.62 452 ASP A C 1
ATOM 3541 O O . ASP A 1 452 ? 7.962 -13.384 4.428 1.00 88.62 452 ASP A O 1
ATOM 3545 N N . ASN A 1 453 ? 6.400 -11.806 4.116 1.00 87.81 453 ASN A N 1
ATOM 3546 C CA . ASN A 1 453 ? 5.505 -12.666 3.354 1.00 87.81 453 ASN A CA 1
ATOM 3547 C C . ASN A 1 453 ? 5.705 -12.586 1.835 1.00 87.81 453 ASN A C 1
ATOM 3549 O O . ASN A 1 453 ? 5.236 -13.481 1.133 1.00 87.81 453 ASN A O 1
ATOM 3553 N N . ILE A 1 454 ? 6.423 -11.583 1.312 1.00 84.88 454 ILE A N 1
ATOM 3554 C CA . ILE A 1 454 ? 6.662 -11.455 -0.136 1.00 84.88 454 ILE A CA 1
ATOM 3555 C C . ILE A 1 454 ? 7.684 -12.477 -0.674 1.00 84.88 454 ILE A C 1
ATOM 3557 O O . ILE A 1 454 ? 7.579 -12.892 -1.826 1.00 84.88 454 ILE A O 1
ATOM 3561 N N . ASP A 1 455 ? 8.624 -12.933 0.163 1.00 67.62 455 ASP A N 1
ATOM 3562 C CA . ASP A 1 455 ? 9.752 -13.801 -0.226 1.00 67.62 455 ASP A CA 1
ATOM 3563 C C . ASP A 1 455 ? 9.416 -15.308 -0.300 1.00 67.62 455 ASP A C 1
ATOM 3565 O O . ASP A 1 455 ? 10.285 -16.130 -0.609 1.00 67.62 455 ASP A O 1
ATOM 3569 N N . LYS A 1 456 ? 8.179 -15.716 0.009 1.00 62.06 456 LYS A N 1
ATOM 3570 C CA . LYS A 1 456 ? 7.773 -17.132 -0.014 1.00 62.06 456 LYS A CA 1
ATOM 3571 C C . LYS A 1 456 ? 7.667 -17.639 -1.469 1.00 62.06 456 LYS A C 1
ATOM 3573 O O . LYS A 1 456 ? 6.705 -17.345 -2.162 1.00 62.06 456 LYS A O 1
ATOM 3578 N N . ASP A 1 457 ? 8.635 -18.427 -1.937 1.00 54.06 457 ASP A N 1
ATOM 3579 C CA . ASP A 1 457 ? 8.696 -19.090 -3.260 1.00 54.06 457 ASP A CA 1
ATOM 3580 C C . ASP A 1 457 ? 9.039 -18.200 -4.489 1.00 54.06 457 ASP A C 1
ATOM 3582 O O . ASP A 1 457 ? 8.654 -17.040 -4.611 1.00 54.06 457 ASP A O 1
ATOM 3586 N N . GLY A 1 458 ? 9.779 -18.758 -5.458 1.00 51.28 458 GLY A N 1
ATOM 3587 C CA . GLY A 1 458 ? 10.516 -18.019 -6.505 1.00 51.28 458 GLY A CA 1
ATOM 3588 C C . GLY A 1 458 ? 9.846 -17.838 -7.881 1.00 51.28 458 GLY A C 1
ATOM 3589 O O . GLY A 1 458 ? 10.503 -18.045 -8.897 1.00 51.28 458 GLY A O 1
ATOM 3590 N N . HIS A 1 459 ? 8.567 -17.446 -7.962 1.00 47.53 459 HIS A N 1
ATOM 3591 C CA . HIS A 1 459 ? 7.930 -17.086 -9.261 1.00 47.53 459 HIS A CA 1
ATOM 3592 C C . HIS A 1 459 ? 7.824 -15.564 -9.489 1.00 47.53 459 HIS A C 1
ATOM 3594 O O . HIS A 1 459 ? 7.788 -14.785 -8.538 1.00 47.53 459 HIS A O 1
ATOM 3600 N N . HIS A 1 460 ? 7.719 -15.146 -10.756 1.00 53.31 460 HIS A N 1
ATOM 3601 C CA . HIS A 1 460 ? 7.672 -13.747 -11.207 1.00 53.31 460 HIS A CA 1
ATOM 3602 C C . HIS A 1 460 ? 6.584 -12.896 -10.518 1.00 53.31 460 HIS A C 1
ATOM 3604 O O . HIS A 1 460 ? 5.427 -12.859 -10.939 1.00 53.31 460 HIS A O 1
ATOM 3610 N N . LEU A 1 461 ? 6.983 -12.151 -9.487 1.00 57.00 461 LEU A N 1
ATOM 3611 C CA . LEU A 1 461 ? 6.225 -11.067 -8.864 1.00 57.00 461 LEU A CA 1
ATOM 3612 C C . LEU A 1 461 ? 6.503 -9.760 -9.630 1.00 57.00 461 LEU A C 1
ATOM 3614 O O . LEU A 1 461 ? 7.230 -8.890 -9.171 1.00 57.00 461 LEU A O 1
ATOM 3618 N N . GLY A 1 462 ? 5.989 -9.654 -10.855 1.00 55.66 462 GLY A N 1
ATOM 3619 C CA . GLY A 1 462 ? 5.976 -8.387 -11.598 1.00 55.66 462 GLY A CA 1
ATOM 3620 C C . GLY A 1 462 ? 4.675 -7.612 -11.363 1.00 55.66 462 GLY A C 1
ATOM 3621 O O . GLY A 1 462 ? 3.737 -8.171 -10.779 1.00 55.66 462 GLY A O 1
ATOM 3622 N N . PRO A 1 463 ? 4.552 -6.367 -11.868 1.00 54.53 463 PRO A N 1
ATOM 3623 C CA . PRO A 1 463 ? 3.264 -5.690 -11.958 1.00 54.53 463 PRO A CA 1
ATOM 3624 C C . PRO A 1 463 ? 2.338 -6.546 -12.828 1.00 54.53 463 PRO A C 1
ATOM 3626 O O . PRO A 1 463 ? 2.385 -6.508 -14.059 1.00 54.53 463 PRO A O 1
ATOM 3629 N N . HIS A 1 464 ? 1.511 -7.377 -12.194 1.00 56.72 464 HIS A N 1
ATOM 3630 C CA . HIS A 1 464 ? 0.550 -8.190 -12.913 1.00 56.72 464 HIS A CA 1
ATOM 3631 C C . HIS A 1 464 ? -0.525 -7.232 -13.412 1.00 56.72 464 HIS A C 1
ATOM 3633 O O . HIS A 1 464 ? -1.413 -6.818 -12.666 1.00 56.72 464 HIS A O 1
ATOM 3639 N N . THR A 1 465 ? -0.376 -6.795 -14.663 1.00 56.16 465 THR A N 1
ATOM 3640 C CA . THR A 1 465 ? -1.296 -5.852 -15.293 1.00 56.16 465 THR A CA 1
ATOM 3641 C C . THR A 1 465 ? -2.583 -6.595 -15.583 1.00 56.16 465 THR A C 1
ATOM 3643 O O . THR A 1 465 ? -2.812 -7.119 -16.670 1.00 56.16 465 THR A O 1
ATOM 3646 N N . ILE A 1 466 ? -3.427 -6.668 -14.567 1.00 62.78 466 ILE A N 1
ATOM 3647 C CA . ILE A 1 466 ? -4.778 -7.157 -14.712 1.00 62.78 466 ILE A CA 1
ATOM 3648 C C . ILE A 1 466 ? -5.521 -6.106 -15.524 1.00 62.78 466 ILE A C 1
ATOM 3650 O O . ILE A 1 466 ? -5.762 -4.982 -15.085 1.00 62.78 466 ILE A O 1
ATOM 3654 N N . GLN A 1 467 ? -5.840 -6.457 -16.759 1.00 66.44 467 GLN A N 1
ATOM 3655 C CA . GLN A 1 467 ? -6.812 -5.715 -17.542 1.00 66.44 467 GLN A CA 1
ATOM 3656 C C . GLN A 1 467 ? -8.198 -6.263 -17.191 1.00 66.44 467 GLN A C 1
ATOM 3658 O O . GLN A 1 467 ? -8.320 -7.429 -16.838 1.00 66.44 467 GLN A O 1
ATOM 3663 N N . LEU A 1 468 ? -9.249 -5.443 -17.286 1.00 72.38 468 LEU A N 1
ATOM 3664 C CA . LEU A 1 468 ? -10.615 -5.973 -17.352 1.00 72.38 468 LEU A CA 1
ATOM 3665 C C . LEU A 1 468 ? -10.853 -6.391 -18.817 1.00 72.38 468 LEU A C 1
ATOM 3667 O O . LEU A 1 468 ? -11.098 -5.507 -19.647 1.00 72.38 468 LEU A O 1
ATOM 3671 N N . PRO A 1 469 ? -10.741 -7.674 -19.214 1.00 74.31 469 PRO A N 1
ATOM 3672 C CA . PRO A 1 469 ? -11.035 -8.068 -20.590 1.00 74.31 469 PRO A CA 1
ATOM 3673 C C . PRO A 1 469 ? -12.537 -7.978 -20.871 1.00 74.31 469 PRO A C 1
ATOM 3675 O O . PRO A 1 469 ? -12.936 -7.485 -21.925 1.00 74.31 469 PRO A O 1
ATOM 3678 N N . THR A 1 470 ? -13.362 -8.366 -19.903 1.00 80.56 470 THR A N 1
ATOM 3679 C CA . THR A 1 470 ? -14.822 -8.406 -19.990 1.00 80.56 470 THR A CA 1
ATOM 3680 C C . THR A 1 470 ? -15.437 -7.740 -18.765 1.00 80.56 470 THR A C 1
ATOM 3682 O O . THR A 1 470 ? -14.801 -7.644 -17.713 1.00 80.56 470 THR A O 1
ATOM 3685 N N . TYR A 1 471 ? -16.672 -7.260 -18.912 1.00 85.12 471 TYR A N 1
ATOM 3686 C CA . TYR A 1 471 ? -17.464 -6.796 -17.778 1.00 85.12 471 TYR A CA 1
ATOM 3687 C C . TYR A 1 471 ? -17.687 -7.954 -16.796 1.00 85.12 471 TYR A C 1
ATOM 3689 O O . TYR A 1 471 ? -18.021 -9.066 -17.207 1.00 85.12 471 TYR A O 1
ATOM 3697 N N . ARG A 1 472 ? -17.475 -7.678 -15.509 1.00 84.88 472 ARG A N 1
ATOM 3698 C CA . ARG A 1 472 ? -17.866 -8.525 -14.380 1.00 84.88 472 ARG A CA 1
ATOM 3699 C C . ARG A 1 472 ? -18.518 -7.621 -13.330 1.00 84.88 472 ARG A C 1
ATOM 3701 O O . ARG A 1 472 ? -17.935 -6.563 -13.058 1.00 84.88 472 ARG A O 1
ATOM 3708 N N . PRO A 1 473 ? -19.672 -7.986 -12.753 1.00 89.81 473 PRO A N 1
ATOM 3709 C CA . PRO A 1 473 ? -20.296 -7.206 -11.690 1.00 89.81 473 PRO A CA 1
ATOM 3710 C C . PRO A 1 473 ? -19.329 -7.000 -10.520 1.00 89.81 473 PRO A C 1
ATOM 3712 O O . PRO A 1 473 ? -18.767 -7.947 -9.985 1.00 89.81 473 PRO A O 1
ATOM 3715 N N . PHE A 1 474 ? -19.082 -5.749 -10.133 1.00 90.94 474 PHE A N 1
ATOM 3716 C CA . PHE A 1 474 ? -18.069 -5.431 -9.116 1.00 90.94 474 PHE A CA 1
ATOM 3717 C C . PHE A 1 474 ? -18.549 -5.691 -7.674 1.00 90.94 474 PHE A C 1
ATOM 3719 O O . PHE A 1 474 ? -17.747 -5.737 -6.740 1.00 90.94 474 PHE A O 1
ATOM 3726 N N . TRP A 1 475 ? -19.854 -5.882 -7.479 1.00 88.75 475 TRP A N 1
ATOM 3727 C CA . TRP A 1 475 ? -20.461 -6.205 -6.185 1.00 88.75 475 TRP A CA 1
ATOM 3728 C C . TRP A 1 475 ? -20.602 -7.706 -5.912 1.00 88.75 475 TRP A C 1
ATOM 3730 O O . TRP A 1 475 ? -20.941 -8.064 -4.790 1.00 88.75 475 TRP A O 1
ATOM 3740 N N . GLU A 1 476 ? -20.359 -8.570 -6.900 1.00 84.31 476 GLU A N 1
ATOM 3741 C CA . GLU A 1 476 ? -20.378 -10.022 -6.700 1.00 84.31 476 GLU A CA 1
ATOM 3742 C C . GLU A 1 476 ? -19.105 -10.469 -5.968 1.00 84.31 476 GLU A C 1
ATOM 3744 O O . GLU A 1 476 ? -17.992 -10.084 -6.342 1.00 84.31 476 GLU A O 1
ATOM 3749 N N . GLU A 1 477 ? -19.285 -11.247 -4.900 1.00 77.75 477 GLU A N 1
ATOM 3750 C CA . GLU A 1 477 ? -18.201 -11.884 -4.145 1.00 77.75 477 GLU A CA 1
ATOM 3751 C C . GLU A 1 477 ? -18.005 -13.316 -4.671 1.00 77.75 477 GLU A C 1
ATOM 3753 O O . GLU A 1 477 ? -18.959 -13.930 -5.149 1.00 77.75 477 GLU A O 1
ATOM 3758 N N . MET A 1 478 ? -16.776 -13.836 -4.623 1.00 72.69 478 MET A N 1
ATOM 3759 C CA . MET A 1 478 ? -16.510 -15.256 -4.877 1.00 72.69 478 MET A CA 1
ATOM 3760 C C . MET A 1 478 ? -16.546 -16.040 -3.568 1.00 72.69 478 MET A C 1
ATOM 3762 O O . MET A 1 478 ? -15.898 -15.642 -2.597 1.00 72.69 478 MET A O 1
ATOM 3766 N N . ASP A 1 479 ? -17.237 -17.180 -3.575 1.00 60.22 479 ASP A N 1
ATOM 3767 C CA . ASP A 1 479 ? -17.209 -18.123 -2.464 1.00 60.22 479 ASP A CA 1
ATOM 3768 C C . ASP A 1 479 ? -15.819 -18.754 -2.365 1.00 60.22 479 ASP A C 1
ATOM 3770 O O . ASP A 1 479 ? -15.306 -19.346 -3.315 1.00 60.22 479 ASP A O 1
ATOM 3774 N N . LYS A 1 480 ? -15.190 -18.638 -1.191 1.00 57.38 480 LYS A N 1
ATOM 3775 C CA . LYS A 1 480 ? -13.842 -19.178 -0.952 1.00 57.38 480 LYS A CA 1
ATOM 3776 C C . LYS A 1 480 ? -13.766 -20.711 -1.031 1.00 57.38 480 LYS A C 1
ATOM 3778 O O . LYS A 1 480 ? -12.670 -21.254 -0.976 1.00 57.38 480 LYS A O 1
ATOM 3783 N N . GLU A 1 481 ? -14.910 -21.392 -1.118 1.00 55.06 481 GLU A N 1
ATOM 3784 C CA . GLU A 1 481 ? -14.999 -22.846 -1.291 1.00 55.06 481 GLU A CA 1
ATOM 3785 C C . GLU A 1 481 ? -14.511 -23.307 -2.681 1.00 55.06 481 GLU A C 1
ATOM 3787 O O . GLU A 1 481 ? -14.273 -24.497 -2.879 1.00 55.06 481 GLU A O 1
ATOM 3792 N N . GLU A 1 482 ? -14.284 -22.389 -3.630 1.00 53.00 482 GLU A N 1
ATOM 3793 C CA . GLU A 1 482 ? -13.572 -22.684 -4.877 1.00 53.00 482 GLU A CA 1
ATOM 3794 C C . GLU A 1 482 ? -12.055 -22.812 -4.603 1.00 53.00 482 GLU A C 1
ATOM 3796 O O . GLU A 1 482 ? -11.345 -21.822 -4.453 1.00 53.00 482 GLU A O 1
ATOM 3801 N N . GLU A 1 483 ? -11.567 -24.057 -4.507 1.00 56.69 483 GLU A N 1
ATOM 3802 C CA . GLU A 1 483 ? -10.242 -24.489 -4.007 1.00 56.69 483 GLU A CA 1
ATOM 3803 C C . GLU A 1 483 ? -8.980 -23.866 -4.664 1.00 56.69 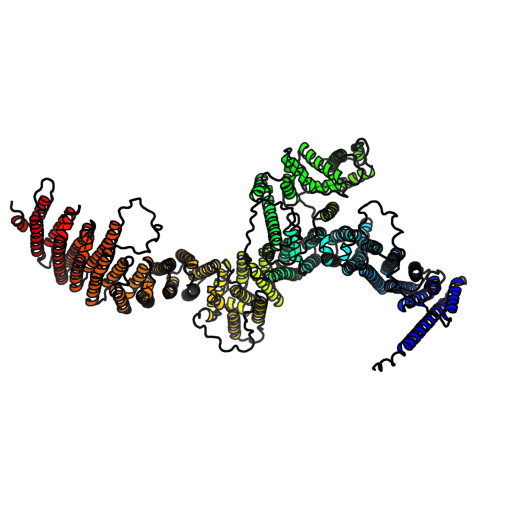483 GLU A C 1
ATOM 3805 O O . GLU A 1 483 ? -7.866 -24.151 -4.213 1.00 56.69 483 GLU A O 1
ATOM 3810 N N . ASP A 1 484 ? -9.084 -23.017 -5.695 1.00 73.69 484 ASP A N 1
ATOM 3811 C CA . ASP A 1 484 ? -7.906 -22.446 -6.368 1.00 73.69 484 ASP A CA 1
ATOM 3812 C C . ASP A 1 484 ? -7.487 -21.074 -5.799 1.00 73.69 484 ASP A C 1
ATOM 3814 O O . ASP A 1 484 ? -8.062 -20.018 -6.087 1.00 73.69 484 ASP A O 1
ATOM 3818 N N . LEU A 1 485 ? -6.391 -21.081 -5.032 1.00 75.25 485 LEU A N 1
ATOM 3819 C CA . LEU A 1 485 ? -5.733 -19.885 -4.498 1.00 75.25 485 LEU A CA 1
ATOM 3820 C C . LEU A 1 485 ? -5.360 -18.873 -5.600 1.00 75.25 485 LEU A C 1
ATOM 3822 O O . LEU A 1 485 ? -5.353 -17.666 -5.356 1.00 75.25 485 LEU A O 1
ATOM 3826 N N . GLU A 1 486 ? -5.018 -19.325 -6.811 1.00 78.06 486 GLU A N 1
ATOM 3827 C CA . GLU A 1 486 ? -4.682 -18.434 -7.924 1.00 78.06 486 GLU A CA 1
ATOM 3828 C C . GLU A 1 486 ? -5.890 -17.626 -8.410 1.00 78.06 486 GLU A C 1
ATOM 3830 O O . GLU A 1 486 ? -5.768 -16.416 -8.640 1.00 78.06 486 GLU A O 1
ATOM 3835 N N . ASP A 1 487 ? -7.051 -18.262 -8.531 1.00 80.12 487 ASP A N 1
ATOM 3836 C CA . ASP A 1 487 ? -8.270 -17.592 -8.974 1.00 80.12 487 ASP A CA 1
ATOM 3837 C C . ASP A 1 487 ? -8.806 -16.634 -7.907 1.00 80.12 487 ASP A C 1
ATOM 3839 O O . ASP A 1 487 ? -9.208 -15.513 -8.243 1.00 80.12 487 ASP A O 1
ATOM 3843 N N . TRP A 1 488 ? -8.669 -16.979 -6.622 1.00 83.31 488 TRP A N 1
ATOM 3844 C CA . TRP A 1 488 ? -8.955 -16.053 -5.525 1.00 83.31 488 TRP A CA 1
ATOM 3845 C C . TRP A 1 488 ? -8.062 -14.800 -5.573 1.00 83.31 488 TRP A C 1
ATOM 3847 O O . TRP A 1 488 ? -8.563 -13.674 -5.516 1.00 83.31 488 TRP A O 1
ATOM 3857 N N . VAL A 1 489 ? -6.744 -14.945 -5.770 1.00 84.50 489 VAL A N 1
ATOM 3858 C CA . VAL A 1 489 ? -5.829 -13.791 -5.896 1.00 84.50 489 VAL A CA 1
ATOM 3859 C C . VAL A 1 489 ? -6.178 -12.918 -7.102 1.00 84.50 489 VAL A C 1
ATOM 3861 O O . VAL A 1 489 ? -6.169 -11.683 -7.004 1.00 84.50 489 VAL A O 1
ATOM 3864 N N . LYS A 1 490 ? -6.496 -13.530 -8.253 1.00 84.50 490 LYS A N 1
ATOM 3865 C CA . LYS A 1 490 ? -6.964 -12.793 -9.439 1.00 84.50 490 LYS A CA 1
ATOM 3866 C C . LYS A 1 490 ? -8.238 -12.018 -9.121 1.00 84.50 490 LYS A C 1
ATOM 3868 O O . LYS A 1 490 ? -8.339 -10.853 -9.508 1.00 84.50 490 LYS A O 1
ATOM 3873 N N . HIS A 1 491 ? -9.178 -12.626 -8.402 1.00 85.75 491 HIS A N 1
ATOM 3874 C CA . HIS A 1 491 ? -10.422 -11.987 -7.994 1.00 85.75 491 HIS A CA 1
ATOM 3875 C C . HIS A 1 491 ? -10.185 -10.787 -7.068 1.00 85.75 491 HIS A C 1
ATOM 3877 O O . HIS A 1 491 ? -10.646 -9.687 -7.377 1.00 85.75 491 HIS A O 1
ATOM 3883 N N . VAL A 1 492 ? -9.396 -10.945 -6.000 1.00 87.94 492 VAL A N 1
ATOM 3884 C CA . VAL A 1 492 ? -9.070 -9.863 -5.050 1.00 87.94 492 VAL A CA 1
ATOM 3885 C C . VAL A 1 492 ? -8.463 -8.656 -5.773 1.00 87.94 492 VAL A C 1
ATOM 3887 O O . VAL A 1 492 ? -8.935 -7.523 -5.630 1.00 87.94 492 VAL A O 1
ATOM 3890 N N . ARG A 1 493 ? -7.465 -8.885 -6.636 1.00 88.19 493 ARG A N 1
ATOM 3891 C CA . ARG A 1 493 ? -6.840 -7.807 -7.416 1.00 88.19 493 ARG A CA 1
ATOM 3892 C C . ARG A 1 493 ? -7.794 -7.180 -8.437 1.00 88.19 493 ARG A C 1
ATOM 3894 O O . ARG A 1 493 ? -7.756 -5.965 -8.648 1.00 88.19 493 ARG A O 1
ATOM 3901 N N . MET A 1 494 ? -8.658 -7.981 -9.067 1.00 88.06 494 MET A N 1
ATOM 3902 C CA . MET A 1 494 ? -9.706 -7.486 -9.966 1.00 88.06 494 MET A CA 1
ATOM 3903 C C . MET A 1 494 ? -10.661 -6.540 -9.240 1.00 88.06 494 MET A C 1
ATOM 3905 O O . MET A 1 494 ? -10.901 -5.438 -9.739 1.00 88.06 494 MET A O 1
ATOM 3909 N N . ARG A 1 495 ? -11.154 -6.912 -8.051 1.00 90.88 495 ARG A N 1
ATOM 3910 C CA . ARG A 1 495 ? -12.047 -6.044 -7.272 1.00 90.88 495 ARG A CA 1
ATOM 3911 C C . ARG A 1 495 ? -11.344 -4.762 -6.824 1.00 90.88 495 ARG A C 1
ATOM 3913 O O . ARG A 1 495 ? -11.899 -3.673 -6.986 1.00 90.88 495 ARG A O 1
ATOM 3920 N N . ARG A 1 496 ? -10.072 -4.844 -6.405 1.00 91.38 496 ARG A N 1
ATOM 3921 C CA . ARG A 1 496 ? -9.245 -3.661 -6.098 1.00 91.38 496 ARG A CA 1
ATOM 3922 C C . ARG A 1 496 ? -9.127 -2.712 -7.293 1.00 91.38 496 ARG A C 1
ATOM 3924 O O . ARG A 1 496 ? -9.284 -1.496 -7.150 1.00 91.38 496 ARG A O 1
ATOM 3931 N N . LEU A 1 497 ? -8.886 -3.250 -8.489 1.00 90.38 497 LEU A N 1
ATOM 3932 C CA . LEU A 1 497 ? -8.831 -2.464 -9.721 1.00 90.38 497 LEU A CA 1
ATOM 3933 C C . LEU A 1 497 ? -10.186 -1.825 -10.055 1.00 90.38 497 LEU A C 1
ATOM 3935 O O . LEU A 1 497 ? -10.227 -0.652 -10.439 1.00 90.38 497 LEU A O 1
ATOM 3939 N N . GLN A 1 498 ? -11.286 -2.568 -9.907 1.00 93.38 498 GLN A N 1
ATOM 3940 C CA . GLN A 1 498 ? -12.636 -2.043 -10.114 1.00 93.38 498 GLN A CA 1
ATOM 3941 C C . GLN A 1 498 ? -12.927 -0.890 -9.151 1.00 93.38 498 GLN A C 1
ATOM 3943 O O . GLN A 1 498 ? -13.315 0.183 -9.609 1.00 93.38 498 GLN A O 1
ATOM 3948 N N . LYS A 1 499 ? -12.632 -1.051 -7.855 1.00 94.62 499 LYS A N 1
ATOM 3949 C CA . LYS A 1 499 ? -12.783 -0.004 -6.831 1.00 94.62 499 LYS A CA 1
ATOM 3950 C C . LYS A 1 499 ? -12.011 1.270 -7.180 1.00 94.62 499 LYS A C 1
ATOM 3952 O O . LYS A 1 499 ? -12.575 2.364 -7.166 1.00 94.62 499 LYS A O 1
ATOM 3957 N N . LYS A 1 500 ? -10.744 1.142 -7.597 1.00 92.50 500 LYS A N 1
ATOM 3958 C CA . LYS A 1 500 ? -9.929 2.287 -8.048 1.00 92.50 500 LYS A CA 1
ATOM 3959 C C . LYS A 1 500 ? -10.551 2.995 -9.257 1.00 92.50 500 LYS A C 1
ATOM 3961 O O . LYS A 1 500 ? -10.600 4.224 -9.298 1.00 92.50 500 LYS A O 1
ATOM 3966 N N . LYS A 1 501 ? -11.043 2.237 -10.241 1.00 93.62 501 LYS A N 1
ATOM 3967 C CA . LYS A 1 501 ? -11.711 2.792 -11.429 1.00 93.62 501 LYS A CA 1
ATOM 3968 C C . LYS A 1 501 ? -13.055 3.447 -11.096 1.00 93.62 501 LYS A C 1
ATOM 3970 O O . LYS A 1 501 ? -13.361 4.473 -11.694 1.00 93.62 501 LYS A O 1
ATOM 3975 N N . LEU A 1 502 ? -13.823 2.917 -10.141 1.00 95.19 502 LEU A N 1
ATOM 3976 C CA . LEU A 1 502 ? -15.073 3.527 -9.667 1.00 95.19 502 LEU A CA 1
ATOM 3977 C C . LEU A 1 502 ? -14.812 4.913 -9.063 1.00 95.19 502 LEU A C 1
ATOM 3979 O O . LEU A 1 502 ? -15.518 5.862 -9.391 1.00 95.19 502 LEU A O 1
ATOM 3983 N N . LEU A 1 503 ? -13.740 5.079 -8.282 1.00 93.50 503 LEU A N 1
ATOM 3984 C CA . LEU A 1 503 ? -13.358 6.389 -7.741 1.00 93.50 503 LEU A CA 1
ATOM 3985 C C . LEU A 1 503 ? -12.959 7.391 -8.843 1.00 93.50 503 LEU A C 1
ATOM 3987 O O . LEU A 1 503 ? -13.321 8.568 -8.792 1.00 93.50 503 LEU A O 1
ATOM 3991 N N . ILE A 1 504 ? -12.250 6.932 -9.880 1.00 94.12 504 ILE A N 1
ATOM 3992 C CA . ILE A 1 504 ? -11.943 7.759 -11.060 1.00 94.12 504 ILE A CA 1
ATOM 3993 C C . ILE A 1 504 ? -13.236 8.137 -11.800 1.00 94.12 504 ILE A C 1
ATOM 3995 O O . ILE A 1 504 ? -13.417 9.298 -12.175 1.00 94.12 504 ILE A O 1
ATOM 3999 N N . ALA A 1 505 ? -14.159 7.187 -11.961 1.00 94.38 505 ALA A N 1
ATOM 4000 C CA . ALA A 1 505 ? -15.461 7.420 -12.573 1.00 94.38 505 ALA A CA 1
ATOM 4001 C C . ALA A 1 505 ? -16.289 8.448 -11.793 1.00 94.38 505 ALA A C 1
ATOM 4003 O O . ALA A 1 505 ? -16.873 9.334 -12.411 1.00 94.38 505 ALA A O 1
ATOM 4004 N N . ALA A 1 506 ? -16.282 8.394 -10.457 1.00 94.81 506 ALA A N 1
ATOM 4005 C CA . ALA A 1 506 ? -16.927 9.383 -9.594 1.00 94.81 506 ALA A CA 1
ATOM 4006 C C . ALA A 1 506 ? -16.361 10.792 -9.824 1.00 94.81 506 ALA A C 1
ATOM 4008 O O . ALA A 1 506 ? -17.118 11.744 -10.010 1.00 94.81 506 ALA A O 1
ATOM 4009 N N . ASN A 1 507 ? -15.034 10.925 -9.920 1.00 95.12 507 ASN A N 1
ATOM 4010 C CA . ASN A 1 507 ? -14.392 12.202 -10.236 1.00 95.12 507 ASN A CA 1
ATOM 4011 C C . ASN A 1 507 ? -14.791 12.740 -11.621 1.00 95.12 507 ASN A C 1
ATOM 4013 O O . ASN A 1 507 ? -15.004 13.944 -11.772 1.00 95.12 507 ASN A O 1
ATOM 4017 N N . HIS A 1 508 ? -14.906 11.873 -12.632 1.00 94.81 508 HIS A N 1
ATOM 4018 C CA . HIS A 1 508 ? -15.395 12.271 -13.954 1.00 94.81 508 HIS A CA 1
ATOM 4019 C C . HIS A 1 508 ? -16.877 12.643 -13.933 1.00 94.81 508 HIS A C 1
ATOM 4021 O O . HIS A 1 508 ? -17.229 13.679 -14.486 1.00 94.81 508 HIS A O 1
ATOM 4027 N N . PHE A 1 509 ? -17.712 11.856 -13.255 1.00 95.25 509 PHE A N 1
ATOM 4028 C CA . PHE A 1 509 ? -19.147 12.093 -13.117 1.00 95.25 509 PHE A CA 1
ATOM 4029 C C . PHE A 1 509 ? -19.429 13.437 -12.443 1.00 95.25 509 PHE A C 1
ATOM 4031 O O . PHE A 1 509 ? -20.221 14.221 -12.947 1.00 95.25 509 PHE A O 1
ATOM 4038 N N . ASN A 1 510 ? -18.698 13.765 -11.375 1.00 93.50 510 ASN A N 1
ATOM 4039 C CA . ASN A 1 510 ? -18.834 15.046 -10.678 1.00 93.50 510 ASN A CA 1
ATOM 4040 C C . ASN A 1 510 ? -18.476 16.263 -11.540 1.00 93.50 510 ASN A C 1
ATOM 4042 O O . ASN A 1 510 ? -18.968 17.359 -11.277 1.00 93.50 510 ASN A O 1
ATOM 4046 N N . ARG A 1 511 ? -17.591 16.091 -12.530 1.00 93.19 511 ARG A N 1
ATOM 4047 C CA . ARG A 1 511 ? -17.231 17.147 -13.489 1.00 93.19 511 ARG A CA 1
ATOM 4048 C C . ARG A 1 511 ? -18.236 17.227 -14.635 1.00 93.19 511 ARG A C 1
ATOM 4050 O O . ARG A 1 511 ? -18.574 18.323 -15.066 1.00 93.19 511 ARG A O 1
ATOM 4057 N N . ASP A 1 512 ? -18.657 16.076 -15.148 1.00 93.56 512 ASP A N 1
ATOM 4058 C CA . ASP A 1 512 ? -19.613 15.922 -16.241 1.00 93.56 512 ASP A CA 1
ATOM 4059 C C . ASP A 1 512 ? -20.255 14.528 -16.158 1.00 93.56 512 ASP A C 1
ATOM 4061 O O . ASP A 1 512 ? -19.598 13.509 -16.407 1.00 93.56 512 ASP A O 1
ATOM 4065 N N . ASN A 1 513 ? -21.555 14.492 -15.843 1.00 91.38 513 ASN A N 1
ATOM 4066 C CA . ASN A 1 513 ? -22.308 13.251 -15.665 1.00 91.38 513 ASN A CA 1
ATOM 4067 C C . ASN A 1 513 ? -22.148 12.316 -16.874 1.00 91.38 513 ASN A C 1
ATOM 4069 O O . ASN A 1 513 ? -21.921 11.123 -16.696 1.00 91.38 513 ASN A O 1
ATOM 4073 N N . LYS A 1 514 ? -22.201 12.837 -18.111 1.00 91.25 514 LYS A N 1
ATOM 4074 C CA . LYS A 1 514 ? -22.119 12.003 -19.322 1.00 91.25 514 LYS A CA 1
ATOM 4075 C C . LYS A 1 514 ? -20.744 11.365 -19.460 1.00 91.25 514 LYS A C 1
ATOM 4077 O O . LYS A 1 514 ? -20.663 10.156 -19.656 1.00 91.25 514 LYS A O 1
ATOM 4082 N N . LYS A 1 515 ? -19.673 12.140 -19.263 1.00 91.69 515 LYS A N 1
ATOM 4083 C CA . LYS A 1 515 ? -18.294 11.620 -19.312 1.00 91.69 515 LYS A CA 1
ATOM 4084 C C . LYS A 1 515 ? -18.024 10.595 -18.217 1.00 91.69 515 LYS A C 1
ATOM 4086 O O . LYS A 1 515 ? -17.308 9.629 -18.459 1.00 91.69 515 LYS A O 1
ATOM 4091 N N . GLY A 1 516 ? -18.593 10.782 -17.024 1.00 92.38 516 GLY A N 1
ATOM 4092 C CA . GLY A 1 516 ? -18.518 9.789 -15.951 1.00 92.38 516 GLY A CA 1
ATOM 4093 C C . GLY A 1 516 ? -19.150 8.455 -16.346 1.00 92.38 516 GLY A C 1
ATOM 4094 O O . GLY A 1 516 ? -18.523 7.406 -16.204 1.00 92.38 516 GLY A O 1
ATOM 4095 N N . LEU A 1 517 ? -20.362 8.491 -16.908 1.00 93.06 517 LEU A N 1
ATOM 4096 C CA . LEU A 1 517 ? -21.075 7.290 -17.358 1.00 93.06 517 LEU A CA 1
ATOM 4097 C C . LEU A 1 517 ? -20.400 6.635 -18.576 1.00 93.06 517 LEU A C 1
ATOM 4099 O O . LEU A 1 517 ? -20.347 5.409 -18.661 1.00 93.06 517 LEU A O 1
ATOM 4103 N N . GLU A 1 518 ? -19.849 7.425 -19.501 1.00 92.31 518 GLU A N 1
ATOM 4104 C CA . GLU A 1 518 ? -19.030 6.930 -20.616 1.00 92.31 518 GLU A CA 1
ATOM 4105 C C . GLU A 1 518 ? -17.743 6.267 -20.123 1.00 92.31 518 GLU A C 1
ATOM 4107 O O . GLU A 1 518 ? -17.375 5.199 -20.613 1.00 92.31 518 GLU A O 1
ATOM 4112 N N . TYR A 1 519 ? -17.085 6.845 -19.114 1.00 94.31 519 TYR A N 1
ATOM 4113 C CA . TYR A 1 519 ? -15.912 6.238 -18.499 1.00 94.31 519 TYR A CA 1
ATOM 4114 C C . TYR A 1 519 ? -16.253 4.893 -17.854 1.00 94.31 519 TYR A C 1
ATOM 4116 O O . TYR A 1 519 ? -15.495 3.947 -18.036 1.00 94.31 519 TYR A O 1
ATOM 4124 N N . LEU A 1 520 ? -17.392 4.761 -17.161 1.00 93.31 520 LEU A N 1
ATOM 4125 C CA . LEU A 1 520 ? -17.831 3.473 -16.600 1.00 93.31 520 LEU A CA 1
ATOM 4126 C C . LEU A 1 520 ? -17.951 2.388 -17.683 1.00 93.31 520 LEU A C 1
ATOM 4128 O O . LEU A 1 520 ? -17.473 1.268 -17.481 1.00 93.31 520 LEU A O 1
ATOM 4132 N N . LYS A 1 521 ? -18.511 2.736 -18.850 1.00 91.75 521 LYS A N 1
ATOM 4133 C CA . LYS A 1 521 ? -18.599 1.840 -20.015 1.00 91.75 521 LYS A CA 1
ATOM 4134 C C . LYS A 1 521 ? -17.215 1.502 -20.573 1.00 91.75 521 LYS A C 1
ATOM 4136 O O . LYS A 1 521 ? -16.862 0.332 -20.685 1.00 91.75 521 LYS A O 1
ATOM 4141 N N . HIS A 1 522 ? -16.392 2.513 -20.853 1.00 90.31 522 HIS A N 1
ATOM 4142 C CA . HIS A 1 522 ? -15.037 2.330 -21.387 1.00 90.31 522 HIS A CA 1
ATOM 4143 C C . HIS A 1 522 ? -14.137 1.518 -20.439 1.00 90.31 522 HIS A C 1
ATOM 4145 O O . HIS A 1 522 ? -13.345 0.678 -20.865 1.00 90.31 522 HIS A O 1
ATOM 4151 N N . ALA A 1 523 ? -14.276 1.732 -19.131 1.00 91.19 523 ALA A N 1
ATOM 4152 C CA . ALA A 1 523 ? -13.541 1.023 -18.093 1.00 91.19 523 ALA A CA 1
ATOM 4153 C C . ALA A 1 523 ? -14.041 -0.414 -17.860 1.00 91.19 523 ALA A C 1
ATOM 4155 O O . ALA A 1 523 ? -13.392 -1.131 -17.085 1.00 91.19 523 ALA A O 1
ATOM 4156 N N . LYS A 1 524 ? -15.134 -0.817 -18.538 1.00 91.50 524 LYS A N 1
ATOM 4157 C CA . LYS A 1 524 ? -15.841 -2.106 -18.435 1.00 91.50 524 LYS A CA 1
ATOM 4158 C C . LYS A 1 524 ? -16.372 -2.395 -17.032 1.00 91.50 524 LYS A C 1
ATOM 4160 O O . LYS A 1 524 ? -16.412 -3.541 -16.596 1.00 91.50 524 LYS A O 1
ATOM 4165 N N . LEU A 1 525 ? -16.767 -1.343 -16.319 1.00 91.81 525 LEU A N 1
ATOM 4166 C CA . LEU A 1 525 ? -17.453 -1.442 -15.028 1.00 91.81 525 LEU A CA 1
ATOM 4167 C C . LEU A 1 525 ? -18.964 -1.624 -15.187 1.00 91.81 525 LEU A C 1
ATOM 4169 O O . LEU A 1 525 ? -19.652 -1.860 -14.201 1.00 91.81 525 LEU A O 1
ATOM 4173 N N . ILE A 1 526 ? -19.464 -1.490 -16.415 1.00 91.56 526 ILE A N 1
ATOM 4174 C CA . ILE A 1 526 ? -20.859 -1.674 -16.810 1.00 91.56 526 ILE A CA 1
ATOM 4175 C C . ILE A 1 526 ? -20.871 -2.438 -18.141 1.00 91.56 526 ILE A C 1
ATOM 4177 O O . ILE A 1 526 ? -19.956 -2.268 -18.953 1.00 91.56 526 ILE A O 1
ATOM 4181 N N . SER A 1 527 ? -21.878 -3.287 -18.346 1.00 89.56 527 SER A N 1
ATOM 4182 C CA . SER A 1 527 ? -22.124 -4.011 -19.598 1.00 89.56 527 SER A CA 1
ATOM 4183 C C . SER A 1 527 ? -22.572 -3.096 -20.748 1.00 89.56 527 SER A C 1
ATOM 4185 O O . SER A 1 527 ? -22.878 -1.918 -20.557 1.00 89.56 527 SER A O 1
ATOM 4187 N N . ASP A 1 528 ? -22.640 -3.654 -21.956 1.00 84.62 528 ASP A N 1
ATOM 4188 C CA . ASP A 1 528 ? -23.332 -3.046 -23.094 1.00 84.62 528 ASP A CA 1
ATOM 4189 C C . ASP A 1 528 ? -24.342 -4.065 -23.664 1.00 84.62 528 ASP A C 1
ATOM 4191 O O . ASP A 1 528 ? -23.904 -5.116 -24.144 1.00 84.62 528 ASP A O 1
ATOM 4195 N N . PRO A 1 529 ? -25.670 -3.832 -23.560 1.00 87.25 529 PRO A N 1
ATOM 4196 C CA . PRO A 1 529 ? -26.332 -2.650 -22.990 1.00 87.25 529 PRO A CA 1
ATOM 4197 C C . PRO A 1 529 ? -26.084 -2.490 -21.477 1.00 87.25 529 PRO A C 1
ATOM 4199 O O . PRO A 1 529 ? -25.761 -3.472 -20.800 1.00 87.25 529 PRO A O 1
ATOM 4202 N N . PRO A 1 530 ? -26.207 -1.265 -20.931 1.00 88.12 530 PRO A N 1
ATOM 4203 C CA . PRO A 1 530 ? -25.865 -0.992 -19.542 1.00 88.12 530 PRO A CA 1
ATOM 4204 C C . PRO A 1 530 ? -26.803 -1.695 -18.562 1.00 88.12 530 PRO A C 1
ATOM 4206 O O . PRO A 1 530 ? -28.018 -1.584 -18.681 1.00 88.12 530 PRO A O 1
ATOM 4209 N N . ASP A 1 531 ? -26.229 -2.377 -17.575 1.00 90.75 531 ASP A N 1
ATOM 4210 C CA . ASP A 1 531 ? -26.959 -2.980 -16.461 1.00 90.75 531 ASP A CA 1
ATOM 4211 C C . ASP A 1 531 ? -27.461 -1.892 -15.482 1.00 90.75 531 ASP A C 1
ATOM 4213 O O . ASP A 1 531 ? -26.637 -1.148 -14.928 1.00 90.75 531 ASP A O 1
ATOM 4217 N N . PRO A 1 532 ? -28.784 -1.778 -15.235 1.00 94.75 532 PRO A N 1
ATOM 4218 C CA . PRO A 1 532 ? -29.331 -0.843 -14.254 1.00 94.75 532 PRO A CA 1
ATOM 4219 C C . PRO A 1 532 ? -28.754 -1.023 -12.843 1.00 94.75 532 PRO A C 1
ATOM 4221 O O . PRO A 1 532 ? -28.505 -0.032 -12.145 1.00 94.75 532 PRO A O 1
ATOM 4224 N N . LYS A 1 533 ? -28.484 -2.270 -12.433 1.00 95.31 533 LYS A N 1
ATOM 4225 C CA . LYS A 1 533 ? -27.943 -2.590 -11.107 1.00 95.31 533 LYS A CA 1
ATOM 4226 C C . LYS A 1 533 ? -26.523 -2.054 -10.936 1.00 95.31 533 LYS A C 1
ATOM 4228 O O . LYS A 1 533 ? -26.169 -1.567 -9.863 1.00 95.31 533 LYS A O 1
ATOM 4233 N N . ALA A 1 534 ? -25.739 -2.010 -12.012 1.00 94.38 534 ALA A N 1
ATOM 4234 C CA . ALA A 1 534 ? -24.403 -1.428 -11.979 1.00 94.38 534 ALA A CA 1
ATOM 4235 C C . ALA A 1 534 ? -24.400 0.070 -11.677 1.00 94.38 534 ALA A C 1
ATOM 4237 O O . ALA A 1 534 ? -23.581 0.538 -10.880 1.00 94.38 534 ALA A O 1
ATOM 4238 N N . TYR A 1 535 ? -25.336 0.823 -12.259 1.00 95.19 535 TYR A N 1
ATOM 4239 C CA . TYR A 1 535 ? -25.498 2.235 -11.917 1.00 95.19 535 TYR A CA 1
ATOM 4240 C C . TYR A 1 535 ? -25.976 2.415 -10.478 1.00 95.19 535 TYR A C 1
ATOM 4242 O O . TYR A 1 535 ? -25.433 3.258 -9.764 1.00 95.19 535 TYR A O 1
ATOM 4250 N N . ALA A 1 536 ? -26.925 1.594 -10.026 1.00 96.31 536 ALA A N 1
ATOM 4251 C CA . ALA A 1 536 ? -27.411 1.619 -8.652 1.00 96.31 536 ALA A CA 1
ATOM 4252 C C . ALA A 1 536 ? -26.277 1.427 -7.628 1.00 96.31 536 ALA A C 1
ATOM 4254 O O . ALA A 1 536 ? -26.102 2.256 -6.735 1.00 96.31 536 ALA A O 1
ATOM 4255 N N . TYR A 1 537 ? -25.454 0.388 -7.793 1.00 95.06 537 TYR A N 1
ATOM 4256 C CA . TYR A 1 537 ? -24.326 0.121 -6.897 1.00 95.06 537 TYR A CA 1
ATOM 4257 C C . TYR A 1 537 ? -23.239 1.196 -6.982 1.00 95.06 537 TYR A C 1
ATOM 4259 O O . TYR A 1 537 ? -22.681 1.580 -5.953 1.00 95.06 537 TYR A O 1
ATOM 4267 N N . PHE A 1 538 ? -22.970 1.728 -8.180 1.00 95.62 538 PHE A N 1
ATOM 4268 C CA . PHE A 1 538 ? -22.055 2.856 -8.347 1.00 95.62 538 PHE A CA 1
ATOM 4269 C C . PHE A 1 538 ? -22.513 4.062 -7.519 1.00 95.62 538 PHE A C 1
ATOM 4271 O O . PHE A 1 538 ? -21.728 4.563 -6.715 1.00 95.62 538 PHE A O 1
ATOM 4278 N N . PHE A 1 539 ? -23.778 4.478 -7.648 1.00 96.00 539 PHE A N 1
ATOM 4279 C CA . PHE A 1 539 ? -24.324 5.617 -6.904 1.00 96.00 539 PHE A CA 1
ATOM 4280 C C . PHE A 1 539 ? -24.421 5.371 -5.399 1.00 96.00 539 PHE A C 1
ATOM 4282 O O . PHE A 1 539 ? -24.284 6.311 -4.620 1.00 96.00 539 PHE A O 1
ATOM 4289 N N . ARG A 1 540 ? -24.669 4.126 -4.984 1.00 93.12 540 ARG A N 1
ATOM 4290 C CA . ARG A 1 540 ? -24.867 3.777 -3.577 1.00 93.12 540 ARG A CA 1
ATOM 4291 C C . ARG A 1 540 ? -23.567 3.712 -2.784 1.00 93.12 540 ARG A C 1
ATOM 4293 O O . ARG A 1 540 ? -23.519 4.227 -1.670 1.00 93.12 540 ARG A O 1
ATOM 4300 N N . TYR A 1 541 ? -22.553 3.043 -3.327 1.00 92.00 541 TYR A N 1
ATOM 4301 C CA . TYR A 1 541 ? -21.378 2.643 -2.551 1.00 92.00 541 TYR A CA 1
ATOM 4302 C C . TYR A 1 541 ? -20.101 3.404 -2.909 1.00 92.00 541 TYR A C 1
ATOM 4304 O O . TYR A 1 541 ? -19.153 3.399 -2.125 1.00 92.00 541 TYR A O 1
ATOM 4312 N N . THR A 1 542 ? -20.052 4.085 -4.056 1.00 93.44 542 THR A N 1
ATOM 4313 C CA . THR A 1 542 ? -18.843 4.820 -4.445 1.00 93.44 542 THR A CA 1
ATOM 4314 C C . THR A 1 542 ? -18.779 6.162 -3.708 1.00 93.44 542 THR A C 1
ATOM 4316 O O . THR A 1 542 ? -19.667 7.004 -3.877 1.00 93.44 542 THR A O 1
ATOM 4319 N N . PRO A 1 543 ? -17.726 6.418 -2.914 1.00 88.69 543 PRO A N 1
ATOM 4320 C CA . PRO A 1 543 ? -17.621 7.648 -2.146 1.00 88.69 543 PRO A CA 1
ATOM 4321 C C . PRO A 1 543 ? -17.362 8.863 -3.043 1.00 88.69 543 PRO A C 1
ATOM 4323 O O . PRO A 1 543 ? -16.724 8.779 -4.093 1.00 88.69 543 PRO A O 1
ATOM 4326 N N . GLY A 1 544 ? -17.825 10.026 -2.585 1.00 88.19 544 GLY A N 1
ATOM 4327 C CA . GLY A 1 544 ? -17.521 11.315 -3.205 1.00 88.19 544 GLY A CA 1
ATOM 4328 C C . GLY A 1 544 ? -18.372 11.682 -4.420 1.00 88.19 544 GLY A C 1
ATOM 4329 O O . GLY A 1 544 ? -18.157 12.759 -4.965 1.00 88.19 544 GLY A O 1
ATOM 4330 N N . ILE A 1 545 ? -19.341 10.863 -4.844 1.00 92.31 545 ILE A N 1
ATOM 4331 C CA . ILE A 1 545 ? -20.278 11.241 -5.915 1.00 92.31 545 ILE A CA 1
ATOM 4332 C C . ILE A 1 545 ? -21.173 12.402 -5.451 1.00 92.31 545 ILE A C 1
ATOM 4334 O O . ILE A 1 545 ? -21.675 12.425 -4.326 1.00 92.31 545 ILE A O 1
ATOM 4338 N N . ASN A 1 546 ? -21.396 13.375 -6.334 1.00 90.50 546 ASN A N 1
ATOM 4339 C CA . ASN A 1 546 ? -22.268 14.510 -6.083 1.00 90.50 546 ASN A CA 1
ATOM 4340 C C . ASN A 1 546 ? -23.720 14.051 -5.857 1.00 90.50 546 ASN A C 1
ATOM 4342 O O . ASN A 1 546 ? -24.430 13.688 -6.797 1.00 90.50 546 ASN A O 1
ATOM 4346 N N . LYS A 1 547 ? -24.179 14.154 -4.606 1.00 91.38 547 LYS A N 1
ATOM 4347 C CA . LYS A 1 547 ? -25.526 13.771 -4.155 1.00 91.38 547 LYS A CA 1
ATOM 4348 C C . LYS A 1 547 ? -26.660 14.442 -4.934 1.00 91.38 547 LYS A C 1
ATOM 4350 O O . LYS A 1 547 ? -27.707 13.826 -5.121 1.00 91.38 547 LYS A O 1
ATOM 4355 N N . LYS A 1 548 ? -26.459 15.672 -5.420 1.00 91.00 548 LYS A N 1
ATOM 4356 C CA . LYS A 1 548 ? -27.441 16.371 -6.262 1.00 91.00 548 LYS A CA 1
ATOM 4357 C C . LYS A 1 548 ? -27.615 15.684 -7.614 1.00 91.00 548 LYS A C 1
ATOM 4359 O O . LYS A 1 548 ? -28.737 15.460 -8.054 1.00 91.00 548 LYS A O 1
ATOM 4364 N N . ALA A 1 549 ? -26.501 15.324 -8.248 1.00 91.62 549 ALA A N 1
ATOM 4365 C CA . ALA A 1 549 ? -26.504 14.669 -9.551 1.00 91.62 549 ALA A CA 1
ATOM 4366 C C . ALA A 1 549 ? -27.129 13.265 -9.485 1.00 91.62 549 ALA A C 1
ATOM 4368 O O . ALA A 1 549 ? -27.832 12.878 -10.414 1.00 91.62 549 ALA A O 1
ATOM 4369 N N . ILE A 1 550 ? -26.935 12.535 -8.377 1.00 93.50 550 ILE A N 1
ATOM 4370 C CA . ILE A 1 550 ? -27.614 11.250 -8.134 1.00 93.50 550 ILE A CA 1
ATOM 4371 C C . ILE A 1 550 ? -29.130 11.452 -8.096 1.00 93.50 550 ILE A C 1
ATOM 4373 O O . ILE A 1 550 ? -29.856 10.766 -8.807 1.00 93.50 550 ILE A O 1
ATOM 4377 N N . GLY A 1 551 ? -29.608 12.419 -7.308 1.00 92.56 551 GLY A N 1
ATOM 4378 C CA . GLY A 1 551 ? -31.036 12.707 -7.203 1.00 92.56 551 GLY A CA 1
ATOM 4379 C C . GLY A 1 551 ? -31.669 13.058 -8.545 1.00 92.56 551 GLY A C 1
ATOM 4380 O O . GLY A 1 551 ? -32.690 12.482 -8.919 1.00 92.56 551 GLY A O 1
ATOM 4381 N N . GLU A 1 552 ? -31.044 13.968 -9.299 1.00 92.38 552 GLU A N 1
ATOM 4382 C CA . GLU A 1 552 ? -31.511 14.351 -10.638 1.00 92.38 552 GLU A CA 1
ATOM 4383 C C . GLU A 1 552 ? -31.580 13.158 -11.599 1.00 92.38 552 GLU A C 1
ATOM 4385 O O . GLU A 1 552 ? -32.544 13.060 -12.356 1.00 92.38 552 GLU A O 1
ATOM 4390 N N . PHE A 1 553 ? -30.600 12.250 -11.536 1.00 94.06 553 PHE A N 1
ATOM 4391 C CA . PHE A 1 553 ? -30.542 11.044 -12.363 1.00 94.06 553 PHE A CA 1
ATOM 4392 C C . PHE A 1 553 ? -31.630 10.029 -11.989 1.00 94.06 553 PHE A C 1
ATOM 4394 O O . PHE A 1 553 ? -32.366 9.567 -12.854 1.00 94.06 553 PHE A O 1
ATOM 4401 N N . LEU A 1 554 ? -31.765 9.705 -10.699 1.00 95.19 554 LEU A N 1
ATOM 4402 C CA . LEU A 1 554 ? -32.750 8.735 -10.204 1.00 95.19 554 LEU A CA 1
ATOM 4403 C C . LEU A 1 554 ? -34.198 9.215 -10.386 1.00 95.19 554 LEU A C 1
ATOM 4405 O O . LEU A 1 554 ? -35.120 8.407 -10.451 1.00 95.19 554 LEU A O 1
ATOM 4409 N N . GLY A 1 555 ? -34.409 10.531 -10.453 1.00 92.88 555 GLY A N 1
ATOM 4410 C CA . GLY A 1 555 ? -35.724 11.123 -10.657 1.00 92.88 555 GLY A CA 1
ATOM 4411 C C . GLY A 1 555 ? -36.186 11.174 -12.115 1.00 92.88 555 GLY A C 1
ATOM 4412 O O . GLY A 1 555 ? -37.335 11.542 -12.351 1.00 92.88 555 GLY A O 1
ATOM 4413 N N . ASP A 1 556 ? -35.346 10.877 -13.103 1.00 93.62 556 ASP A N 1
ATOM 4414 C CA . ASP A 1 556 ? -35.695 11.019 -14.521 1.00 93.62 556 ASP A CA 1
ATOM 4415 C C . ASP A 1 556 ? -36.814 10.031 -14.952 1.00 93.62 556 ASP A C 1
ATOM 4417 O O . ASP A 1 556 ? -36.860 8.904 -14.457 1.00 93.62 556 ASP A O 1
ATOM 4421 N N . PRO A 1 557 ? -37.786 10.448 -15.793 1.00 92.69 557 PRO A N 1
ATOM 4422 C CA . PRO A 1 557 ? -38.912 9.597 -16.191 1.00 92.69 557 PRO A CA 1
ATOM 4423 C C . PRO A 1 557 ? -38.567 8.480 -17.189 1.00 92.69 557 PRO A C 1
ATOM 4425 O O . PRO A 1 557 ? -39.443 7.658 -17.464 1.00 92.69 557 PRO A O 1
ATOM 4428 N N . ASP A 1 558 ? -37.363 8.451 -17.772 1.00 94.00 558 ASP A N 1
ATOM 4429 C CA . ASP A 1 558 ? -36.983 7.388 -18.708 1.00 94.00 558 ASP A CA 1
ATOM 4430 C C . ASP A 1 558 ? -37.063 5.993 -18.061 1.00 94.00 558 ASP A C 1
ATOM 4432 O O . ASP A 1 558 ? -36.683 5.784 -16.904 1.00 94.00 558 ASP A O 1
ATOM 4436 N N . ALA A 1 559 ? -37.528 5.008 -18.834 1.00 93.44 559 ALA A N 1
ATOM 4437 C CA . ALA A 1 559 ? -37.721 3.639 -18.364 1.00 93.44 559 ALA A CA 1
ATOM 4438 C C . ALA A 1 559 ? -36.430 3.001 -17.824 1.00 93.44 559 ALA A C 1
ATOM 4440 O O . ALA A 1 559 ? -36.492 2.195 -16.896 1.00 93.44 559 ALA A O 1
ATOM 4441 N N . PHE A 1 560 ? -35.268 3.357 -18.376 1.00 94.56 560 PHE A N 1
ATOM 4442 C CA . PHE A 1 560 ? -33.982 2.872 -17.894 1.00 94.56 560 PHE A CA 1
ATOM 4443 C C . PHE A 1 560 ? -33.628 3.463 -16.525 1.00 94.56 560 PHE A C 1
ATOM 4445 O O . PHE A 1 560 ? -33.243 2.728 -15.617 1.00 94.56 560 PHE A O 1
ATOM 4452 N N . TYR A 1 561 ? -33.801 4.773 -16.336 1.00 94.56 561 TYR A N 1
ATOM 4453 C CA . TYR A 1 561 ? -33.514 5.424 -15.054 1.00 94.56 561 TYR A CA 1
ATOM 4454 C C . TYR A 1 561 ? -34.466 4.964 -13.948 1.00 94.56 561 TYR A C 1
ATOM 4456 O O . TYR A 1 561 ? -34.035 4.782 -12.812 1.00 94.56 561 TYR A O 1
ATOM 4464 N N . LEU A 1 562 ? -35.719 4.656 -14.292 1.00 95.69 562 LEU A N 1
ATOM 4465 C CA . LEU A 1 562 ? -36.668 4.007 -13.387 1.00 95.69 562 LEU A CA 1
ATOM 4466 C C . LEU A 1 562 ? -36.208 2.612 -12.937 1.00 95.69 562 LEU A C 1
ATOM 4468 O O . LEU A 1 562 ? -36.376 2.258 -11.770 1.00 95.69 562 LEU A O 1
ATOM 4472 N N . GLN A 1 563 ? -35.598 1.824 -13.829 1.00 96.81 563 GLN A N 1
ATOM 4473 C CA . GLN A 1 563 ? -34.990 0.543 -13.449 1.00 96.81 563 GLN A CA 1
ATOM 4474 C C . GLN A 1 563 ? -33.791 0.753 -12.516 1.00 96.81 563 GLN A C 1
ATOM 4476 O O . GLN A 1 563 ? -33.671 0.045 -11.520 1.00 96.81 563 GLN A O 1
ATOM 4481 N N . VAL A 1 564 ? -32.946 1.757 -12.784 1.00 97.06 564 VAL A N 1
ATOM 4482 C CA . VAL A 1 564 ? -31.827 2.112 -11.892 1.00 97.06 564 VAL A CA 1
ATOM 4483 C C . VAL A 1 564 ? -32.336 2.546 -10.519 1.00 97.06 564 VAL A C 1
ATOM 4485 O O . VAL A 1 564 ? -31.774 2.123 -9.515 1.00 97.06 564 VAL A O 1
ATOM 4488 N N . LEU A 1 565 ? -33.405 3.347 -10.455 1.00 97.69 565 LEU A N 1
ATOM 4489 C CA . LEU A 1 565 ? -34.049 3.734 -9.199 1.00 97.69 565 LEU A CA 1
ATOM 4490 C C . LEU A 1 565 ? -34.511 2.503 -8.421 1.00 97.69 565 LEU A C 1
ATOM 4492 O O . LEU A 1 565 ? -34.168 2.382 -7.251 1.00 97.69 565 LEU A O 1
ATOM 4496 N N . LYS A 1 566 ? -35.203 1.560 -9.068 1.00 97.25 566 LYS A N 1
ATOM 4497 C CA . LYS A 1 566 ? -35.650 0.322 -8.417 1.00 97.25 566 LYS A CA 1
ATOM 4498 C C . LYS A 1 566 ? -34.482 -0.490 -7.843 1.00 97.25 566 LYS A C 1
ATOM 4500 O O . LYS A 1 566 ? -34.529 -0.879 -6.677 1.00 97.25 566 LYS A O 1
ATOM 4505 N N . GLU A 1 567 ? -33.424 -0.707 -8.625 1.00 96.94 567 GLU A N 1
ATOM 4506 C CA . GLU A 1 567 ? -32.220 -1.421 -8.170 1.00 96.94 567 GLU A CA 1
ATOM 4507 C C . GLU A 1 567 ? -31.467 -0.650 -7.071 1.00 96.94 567 GLU A C 1
ATOM 4509 O O . GLU A 1 567 ? -30.945 -1.246 -6.131 1.00 96.94 567 GLU A O 1
ATOM 4514 N N . PHE A 1 568 ? -31.448 0.685 -7.134 1.00 97.12 568 PHE A N 1
ATOM 4515 C CA . PHE A 1 568 ? -30.853 1.539 -6.106 1.00 97.12 568 PHE A CA 1
ATOM 4516 C C . PHE A 1 568 ? -31.612 1.409 -4.791 1.00 97.12 568 PHE A C 1
ATOM 4518 O O . PHE A 1 568 ? -30.998 1.170 -3.750 1.00 97.12 568 PHE A O 1
ATOM 4525 N N . THR A 1 569 ? -32.942 1.490 -4.827 1.00 96.81 569 THR A N 1
ATOM 4526 C CA . THR A 1 569 ? -33.794 1.305 -3.651 1.00 96.81 569 THR A CA 1
ATOM 4527 C C . THR A 1 569 ? -33.687 -0.117 -3.088 1.00 96.81 569 THR A C 1
ATOM 4529 O O . THR A 1 569 ? -33.727 -0.294 -1.871 1.00 96.81 569 THR A O 1
ATOM 4532 N N . ALA A 1 570 ? -33.448 -1.130 -3.929 1.00 94.25 570 ALA A N 1
ATOM 4533 C CA . ALA A 1 570 ? -33.227 -2.505 -3.477 1.00 94.25 570 ALA A CA 1
ATOM 4534 C C . ALA A 1 570 ? -31.986 -2.663 -2.571 1.00 94.25 570 ALA A C 1
ATOM 4536 O O . ALA A 1 570 ? -31.968 -3.552 -1.721 1.00 94.25 570 ALA A O 1
ATOM 4537 N N . THR A 1 571 ? -30.993 -1.767 -2.660 1.00 92.00 571 THR A N 1
ATOM 4538 C CA . THR A 1 571 ? -29.809 -1.759 -1.767 1.00 92.00 571 THR A CA 1
ATOM 4539 C C . THR A 1 571 ? -30.098 -1.295 -0.329 1.00 92.00 571 THR A C 1
ATOM 4541 O O . THR A 1 571 ? -29.193 -1.246 0.512 1.00 92.00 571 THR A O 1
ATOM 4544 N N . PHE A 1 572 ? -31.339 -0.901 -0.030 1.00 92.38 572 PHE A N 1
ATOM 4545 C CA . PHE A 1 572 ? -31.769 -0.467 1.296 1.00 92.38 572 PHE A CA 1
ATOM 4546 C C . PHE A 1 572 ? -32.570 -1.569 1.991 1.00 92.38 572 PHE A C 1
ATOM 4548 O O . PHE A 1 572 ? -33.488 -2.148 1.404 1.00 92.38 572 PHE A O 1
ATOM 4555 N N . HIS A 1 573 ? -32.234 -1.813 3.260 1.00 89.44 573 HIS A N 1
ATOM 4556 C CA . HIS A 1 573 ? -32.889 -2.777 4.143 1.00 89.44 573 HIS A CA 1
ATOM 4557 C C . HIS A 1 573 ? -33.492 -2.032 5.337 1.00 89.44 573 HIS A C 1
ATOM 4559 O O . HIS A 1 573 ? -32.754 -1.527 6.181 1.00 89.44 573 HIS A O 1
ATOM 4565 N N . PHE A 1 574 ? -34.823 -1.947 5.381 1.00 90.12 574 PHE A N 1
ATOM 4566 C CA . PHE A 1 574 ? -35.572 -1.134 6.351 1.00 90.12 574 PHE A CA 1
ATOM 4567 C C . PHE A 1 574 ? -36.160 -1.951 7.509 1.00 90.12 574 PHE A C 1
ATOM 4569 O O . PHE A 1 574 ? -36.921 -1.410 8.306 1.00 90.12 574 PHE A O 1
ATOM 4576 N N . GLN A 1 575 ? -35.811 -3.237 7.611 1.00 87.00 575 GLN A N 1
ATOM 4577 C CA . GLN A 1 575 ? -36.293 -4.111 8.677 1.00 87.00 575 GLN A CA 1
ATOM 4578 C C . GLN A 1 575 ? -36.003 -3.481 10.048 1.00 87.00 575 GLN A C 1
ATOM 4580 O O . GLN A 1 575 ? -34.864 -3.100 10.324 1.00 87.00 575 GLN A O 1
ATOM 4585 N N . GLY A 1 576 ? -37.037 -3.352 10.882 1.00 82.50 576 GLY A N 1
ATOM 4586 C CA . GLY A 1 576 ? -36.932 -2.778 12.228 1.00 82.50 576 GLY A CA 1
ATOM 4587 C C . GLY A 1 576 ? -36.782 -1.251 12.296 1.00 82.50 576 GLY A C 1
ATOM 4588 O O . GLY A 1 576 ? -36.525 -0.726 13.374 1.00 82.50 576 GLY A O 1
ATOM 4589 N N . MET A 1 577 ? -36.923 -0.517 11.186 1.00 87.25 577 MET A N 1
ATOM 4590 C CA . MET A 1 577 ? -36.838 0.950 11.183 1.00 87.25 577 MET A CA 1
ATOM 4591 C C . MET A 1 577 ? -38.222 1.607 11.240 1.00 87.25 577 MET A C 1
ATOM 4593 O O . MET A 1 577 ? -39.135 1.214 10.518 1.00 87.25 577 MET A O 1
ATOM 4597 N N . ASN A 1 578 ? -38.345 2.696 12.005 1.00 89.50 578 ASN A N 1
ATOM 4598 C CA . ASN A 1 578 ? -39.486 3.610 11.896 1.00 89.50 578 ASN A CA 1
ATOM 4599 C C . ASN A 1 578 ? -39.445 4.388 10.568 1.00 89.50 578 ASN A C 1
ATOM 4601 O O . ASN A 1 578 ? -38.379 4.577 9.974 1.00 89.50 578 ASN A O 1
ATOM 4605 N N . LEU A 1 579 ? -40.604 4.866 10.100 1.00 91.81 579 LEU A N 1
ATOM 4606 C CA . LEU A 1 579 ? -40.742 5.481 8.776 1.00 91.81 579 LEU A CA 1
ATOM 4607 C C . LEU A 1 579 ? -39.855 6.716 8.593 1.00 91.81 579 LEU A C 1
ATOM 4609 O O . LEU A 1 579 ? -39.198 6.860 7.564 1.00 91.81 579 LEU A O 1
ATOM 4613 N N . ASP A 1 580 ? -39.813 7.606 9.580 1.00 90.06 580 ASP A N 1
ATOM 4614 C CA . ASP A 1 580 ? -38.948 8.785 9.556 1.00 90.06 580 ASP A CA 1
ATOM 4615 C C . ASP A 1 580 ? -37.462 8.401 9.508 1.00 90.06 580 ASP A C 1
ATOM 4617 O O . ASP A 1 580 ? -36.693 9.006 8.766 1.00 90.06 580 ASP A O 1
ATOM 4621 N N . THR A 1 581 ? -37.067 7.367 10.252 1.00 88.00 581 THR A N 1
ATOM 4622 C CA . THR A 1 581 ? -35.693 6.859 10.331 1.00 88.00 581 THR A CA 1
ATOM 4623 C C . THR A 1 581 ? -35.276 6.241 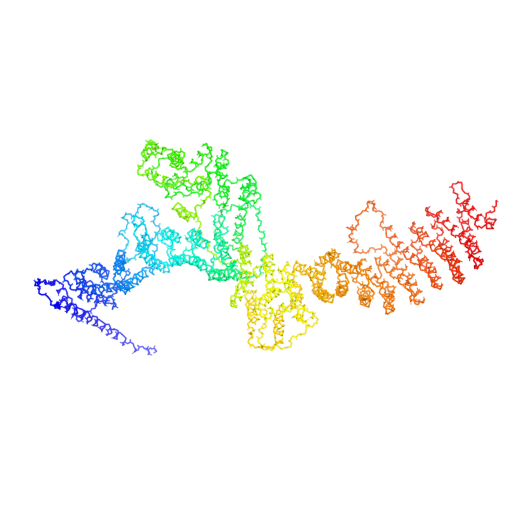8.996 1.00 88.00 581 THR A C 1
ATOM 4625 O O . THR A 1 581 ? -34.206 6.557 8.468 1.00 88.00 581 THR A O 1
ATOM 4628 N N . GLY A 1 582 ? -36.148 5.416 8.405 1.00 90.25 582 GLY A N 1
ATOM 4629 C CA . GLY A 1 582 ? -35.958 4.850 7.071 1.00 90.25 582 GLY A CA 1
ATOM 4630 C C . GLY A 1 582 ? -35.874 5.935 5.995 1.00 90.25 582 GLY A C 1
ATOM 4631 O O . GLY A 1 582 ? -34.974 5.904 5.154 1.00 90.25 582 GLY A O 1
ATOM 4632 N N . LEU A 1 583 ? -36.750 6.942 6.062 1.00 91.31 583 LEU A N 1
ATOM 4633 C CA . LEU A 1 583 ? -36.775 8.050 5.108 1.00 91.31 583 LEU A CA 1
ATOM 4634 C C . LEU A 1 583 ? -35.537 8.953 5.236 1.00 91.31 583 LEU A C 1
ATOM 4636 O O . LEU A 1 583 ? -34.926 9.279 4.219 1.00 91.31 583 LEU A O 1
ATOM 4640 N N . ARG A 1 584 ? -35.109 9.311 6.459 1.00 87.50 584 ARG A N 1
ATOM 4641 C CA . ARG A 1 584 ? -33.852 10.051 6.719 1.00 87.50 584 ARG A CA 1
ATOM 4642 C C . ARG A 1 584 ? -32.674 9.353 6.056 1.00 87.50 584 ARG A C 1
ATOM 4644 O O . ARG A 1 584 ? -31.904 9.990 5.345 1.00 87.50 584 ARG A O 1
ATOM 4651 N N . PHE A 1 585 ? -32.559 8.049 6.281 1.00 86.06 585 PHE A N 1
ATOM 4652 C CA . PHE A 1 585 ? -31.469 7.236 5.767 1.00 86.06 585 PHE A CA 1
ATOM 4653 C C . PHE A 1 585 ? -31.482 7.130 4.235 1.00 86.06 585 PHE A C 1
ATOM 4655 O O . PHE A 1 585 ? -30.441 7.264 3.583 1.00 86.06 585 PHE A O 1
ATOM 4662 N N . TYR A 1 586 ? -32.664 6.944 3.642 1.00 91.56 586 TYR A N 1
ATOM 4663 C CA . TYR A 1 586 ? -32.822 6.920 2.191 1.00 91.56 586 TYR A CA 1
ATOM 4664 C C . TYR A 1 586 ? -32.362 8.240 1.555 1.00 91.56 586 TYR A C 1
ATOM 4666 O O . TYR A 1 586 ? -31.519 8.245 0.653 1.00 91.56 586 TYR A O 1
ATOM 4674 N N . LEU A 1 587 ? -32.829 9.363 2.106 1.00 89.75 587 LEU A N 1
ATOM 4675 C CA . LEU A 1 587 ? -32.509 10.712 1.634 1.00 89.75 587 LEU A CA 1
ATOM 4676 C C . LEU A 1 587 ? -31.108 11.200 2.034 1.00 89.75 587 LEU A C 1
ATOM 4678 O O . LEU A 1 587 ? -30.626 12.195 1.506 1.00 89.75 587 LEU A O 1
ATOM 4682 N N . GLU A 1 588 ? -30.399 10.512 2.928 1.00 86.00 588 GLU A N 1
ATOM 4683 C CA . GLU A 1 588 ? -28.998 10.832 3.214 1.00 86.00 588 GLU A CA 1
ATOM 4684 C C . GLU A 1 588 ? -28.086 10.498 2.018 1.00 86.00 588 GLU A C 1
ATOM 4686 O O . GLU A 1 588 ? -27.024 11.106 1.840 1.00 86.00 588 GLU A O 1
ATOM 4691 N N . SER A 1 589 ? -28.500 9.551 1.174 1.00 88.06 589 SER A N 1
ATOM 4692 C CA . SER A 1 589 ? -27.684 9.041 0.066 1.00 88.06 589 SER A CA 1
ATOM 4693 C C . SER A 1 589 ? -27.639 9.985 -1.140 1.00 88.06 589 SER A C 1
ATOM 4695 O O . SER A 1 589 ? -26.662 9.978 -1.884 1.00 88.06 589 SER A O 1
ATOM 4697 N N . PHE A 1 590 ? -28.662 10.820 -1.333 1.00 90.81 590 PHE A N 1
ATOM 4698 C CA . PHE A 1 590 ? -28.785 11.736 -2.469 1.00 90.81 590 PHE A CA 1
ATOM 4699 C C . PHE A 1 590 ? -29.730 12.898 -2.131 1.00 90.81 590 PHE A C 1
ATOM 4701 O O . PHE A 1 590 ? -30.536 12.799 -1.215 1.00 90.81 590 PHE A O 1
ATOM 4708 N N . TRP A 1 591 ? -29.664 14.006 -2.868 1.00 86.88 591 TRP A N 1
ATOM 4709 C CA . TRP A 1 591 ? -30.595 15.120 -2.647 1.00 86.88 591 TRP A CA 1
ATOM 4710 C C . TRP A 1 591 ? -31.892 14.915 -3.420 1.00 86.88 591 TRP A C 1
ATOM 4712 O O . TRP A 1 591 ? -31.860 14.521 -4.584 1.00 86.88 591 TRP A O 1
ATOM 4722 N N . LEU A 1 592 ? -33.033 15.238 -2.811 1.00 86.38 592 LEU A N 1
ATOM 4723 C CA . LEU A 1 592 ? -34.307 15.210 -3.525 1.00 86.38 592 LEU A CA 1
ATOM 4724 C C . LEU A 1 592 ? -34.292 16.191 -4.715 1.00 86.38 592 LEU A C 1
ATOM 4726 O O . LEU A 1 592 ? -33.875 17.342 -4.555 1.00 86.38 592 LEU A O 1
ATOM 4730 N N . PRO A 1 593 ? -34.769 15.776 -5.901 1.00 85.88 593 PRO A N 1
ATOM 4731 C CA . PRO A 1 593 ? -34.971 16.679 -7.031 1.00 85.88 593 PRO A CA 1
ATOM 4732 C C . PRO A 1 593 ? -35.964 17.802 -6.709 1.00 85.88 593 PRO A C 1
ATOM 4734 O O . PRO A 1 593 ? -36.883 17.608 -5.923 1.00 85.88 593 PRO A O 1
ATOM 4737 N N . GLY A 1 594 ? -35.843 18.956 -7.374 1.00 83.31 594 GLY A N 1
ATOM 4738 C CA . GLY A 1 594 ? -36.777 20.078 -7.178 1.00 83.31 594 GLY A CA 1
ATOM 4739 C C . GLY A 1 594 ? -38.137 19.929 -7.883 1.00 83.31 594 GLY A C 1
ATOM 4740 O O . GLY A 1 594 ? -39.094 20.612 -7.531 1.00 83.31 594 GLY A O 1
ATOM 4741 N N . GLU A 1 595 ? -38.242 19.058 -8.891 1.00 87.94 595 GLU A N 1
ATOM 4742 C CA . GLU A 1 595 ? -39.472 18.848 -9.669 1.00 87.94 595 GLU A CA 1
ATOM 4743 C C . GLU A 1 595 ? -40.413 17.855 -8.968 1.00 87.94 595 GLU A C 1
ATOM 4745 O O . GLU A 1 595 ? -40.023 16.726 -8.667 1.00 87.94 595 GLU A O 1
ATOM 4750 N N . SER A 1 596 ? -41.685 18.226 -8.784 1.00 87.12 596 SER A N 1
ATOM 4751 C CA . SER A 1 596 ? -42.677 17.416 -8.055 1.00 87.12 596 SER A CA 1
ATOM 4752 C C . SER A 1 596 ? -42.848 15.992 -8.601 1.00 87.12 596 SER A C 1
ATOM 4754 O O . SER A 1 596 ? -42.915 15.041 -7.826 1.00 87.12 596 SER A O 1
ATOM 4756 N N . GLN A 1 597 ? -42.853 15.826 -9.928 1.00 91.25 597 GLN A N 1
ATOM 4757 C CA . GLN A 1 597 ? -42.968 14.516 -10.581 1.00 91.25 597 GLN A CA 1
ATOM 4758 C C . GLN A 1 597 ? -41.751 13.614 -10.321 1.00 91.25 597 GLN A C 1
ATOM 4760 O O . GLN A 1 597 ? -41.894 12.396 -10.248 1.00 91.25 597 GLN A O 1
ATOM 4765 N N . LYS A 1 598 ? -40.551 14.195 -10.183 1.00 92.88 598 LYS A N 1
ATOM 4766 C CA . LYS A 1 598 ? -39.324 13.448 -9.868 1.00 92.88 598 LYS A CA 1
ATOM 4767 C C . LYS A 1 598 ? -39.335 12.975 -8.415 1.00 92.88 598 LYS A C 1
ATOM 4769 O O . LYS A 1 598 ? -39.009 11.823 -8.151 1.00 92.88 598 LYS A O 1
ATOM 4774 N N . ILE A 1 599 ? -39.765 13.846 -7.496 1.00 91.31 599 ILE A N 1
ATOM 4775 C CA . ILE A 1 599 ? -39.953 13.502 -6.077 1.00 91.31 599 ILE A CA 1
ATOM 4776 C C . ILE A 1 599 ? -40.930 12.330 -5.945 1.00 91.31 599 ILE A C 1
ATOM 4778 O O . ILE A 1 599 ? -40.633 11.378 -5.232 1.00 91.31 599 ILE A O 1
ATOM 4782 N N . GLN A 1 600 ? -42.053 12.373 -6.669 1.00 94.00 600 GLN A N 1
ATOM 4783 C CA . GLN A 1 600 ? -43.066 11.317 -6.638 1.00 94.00 600 GLN A CA 1
ATOM 4784 C C . GLN A 1 600 ? -42.482 9.937 -6.944 1.00 94.00 600 GLN A C 1
ATOM 4786 O O . GLN A 1 600 ? -42.635 9.033 -6.132 1.00 94.00 600 GLN A O 1
ATOM 4791 N N . ARG A 1 601 ? -41.743 9.791 -8.050 1.00 94.69 601 ARG A N 1
ATOM 4792 C CA . ARG A 1 601 ? -41.120 8.511 -8.432 1.00 94.69 601 ARG A CA 1
ATOM 4793 C C . ARG A 1 601 ? -40.173 7.975 -7.359 1.00 94.69 601 ARG A C 1
ATOM 4795 O O . ARG A 1 601 ? -40.208 6.794 -7.026 1.00 94.69 601 ARG A O 1
ATOM 4802 N N . VAL A 1 602 ? -39.336 8.854 -6.808 1.00 94.69 602 VAL A N 1
ATOM 4803 C CA . VAL A 1 602 ? -38.361 8.499 -5.768 1.00 94.69 602 VAL A CA 1
ATOM 4804 C C . VAL A 1 602 ? -39.056 8.019 -4.492 1.00 94.69 602 VAL A C 1
ATOM 4806 O O . VAL A 1 602 ? -38.625 7.028 -3.900 1.00 94.69 602 VAL A O 1
ATOM 4809 N N . LEU A 1 603 ? -40.117 8.711 -4.066 1.00 95.19 603 LEU A N 1
ATOM 4810 C CA . LEU A 1 603 ? -40.868 8.355 -2.863 1.00 95.19 603 LEU A CA 1
ATOM 4811 C C . LEU A 1 603 ? -41.757 7.126 -3.065 1.00 95.19 603 LEU A C 1
ATOM 4813 O O . LEU A 1 603 ? -41.904 6.351 -2.130 1.00 95.19 603 LEU A O 1
ATOM 4817 N N . GLU A 1 604 ? -42.309 6.914 -4.260 1.00 96.31 604 GLU A N 1
ATOM 4818 C CA . GLU A 1 604 ? -43.053 5.695 -4.603 1.00 96.31 604 GLU A CA 1
ATOM 4819 C C . GLU A 1 604 ? -42.161 4.455 -4.489 1.00 96.31 604 GLU A C 1
ATOM 4821 O O . GLU A 1 604 ? -42.550 3.482 -3.844 1.00 96.31 604 GLU A O 1
ATOM 4826 N N . ALA A 1 605 ? -40.942 4.515 -5.038 1.00 96.12 605 ALA A N 1
ATOM 4827 C CA . ALA A 1 605 ? -39.970 3.429 -4.921 1.00 96.12 605 ALA A CA 1
ATOM 4828 C C . ALA A 1 605 ? -39.598 3.155 -3.453 1.00 96.12 605 ALA A C 1
ATOM 4830 O O . ALA A 1 605 ? -39.560 2.001 -3.022 1.00 96.12 605 ALA A O 1
ATOM 4831 N N . PHE A 1 606 ? -39.365 4.213 -2.667 1.00 96.06 606 PHE A N 1
ATOM 4832 C CA . PHE A 1 606 ? -39.118 4.091 -1.229 1.00 96.06 606 PHE A CA 1
ATOM 4833 C C . PHE A 1 606 ? -40.300 3.452 -0.493 1.00 96.06 606 PHE A C 1
ATOM 4835 O O . PHE A 1 606 ? -40.095 2.516 0.273 1.00 96.06 606 PHE A O 1
ATOM 4842 N N . ALA A 1 607 ? -41.520 3.938 -0.726 1.00 96.06 607 ALA A N 1
ATOM 4843 C CA . ALA A 1 607 ? -42.720 3.474 -0.042 1.00 96.06 607 ALA A CA 1
ATOM 4844 C C . ALA A 1 607 ? -43.010 1.998 -0.333 1.00 96.06 607 ALA A C 1
ATOM 4846 O O . ALA A 1 607 ? -43.361 1.257 0.581 1.00 96.06 607 ALA A O 1
ATOM 4847 N N . GLU A 1 608 ? -42.811 1.562 -1.580 1.00 95.81 608 GLU A N 1
ATOM 4848 C CA . GLU A 1 608 ? -42.897 0.152 -1.968 1.00 95.81 608 GLU A CA 1
ATOM 4849 C C . GLU A 1 608 ? -41.872 -0.699 -1.207 1.00 95.81 608 GLU A C 1
ATOM 4851 O O . GLU A 1 608 ? -42.246 -1.641 -0.515 1.00 95.81 608 GLU A O 1
ATOM 4856 N N . ARG A 1 609 ? -40.590 -0.311 -1.228 1.00 94.88 609 ARG A N 1
ATOM 4857 C CA . ARG A 1 609 ? -39.530 -1.057 -0.531 1.00 94.88 609 ARG A CA 1
ATOM 4858 C C . ARG A 1 609 ? -39.691 -1.071 0.990 1.00 94.88 609 ARG A C 1
ATOM 4860 O O . ARG A 1 609 ? -39.313 -2.048 1.630 1.00 94.88 609 ARG A O 1
ATOM 4867 N N . PHE A 1 610 ? -40.164 0.024 1.578 1.00 94.44 610 PHE A N 1
ATOM 4868 C CA . PHE A 1 610 ? -40.393 0.127 3.018 1.00 94.44 610 PHE A CA 1
ATOM 4869 C C . PHE A 1 610 ? -41.555 -0.773 3.447 1.00 94.44 610 PHE A C 1
ATOM 4871 O O . PHE A 1 610 ? -41.429 -1.492 4.433 1.00 94.44 610 PHE A O 1
ATOM 4878 N N . TYR A 1 611 ? -42.642 -0.788 2.669 1.00 94.00 611 TYR A N 1
ATOM 4879 C CA . TYR A 1 611 ? -43.784 -1.672 2.895 1.00 94.00 611 TYR A CA 1
ATOM 4880 C C . TYR A 1 611 ? -43.383 -3.154 2.859 1.00 94.00 611 TYR A C 1
ATOM 4882 O O . TYR A 1 611 ? -43.740 -3.900 3.765 1.00 94.00 611 TYR A O 1
ATOM 4890 N N . ASP A 1 612 ? -42.575 -3.559 1.871 1.00 91.81 612 ASP A N 1
ATOM 4891 C CA . ASP A 1 612 ? -42.117 -4.948 1.704 1.00 91.81 612 ASP A CA 1
ATOM 4892 C C . ASP A 1 612 ? -41.241 -5.466 2.864 1.00 91.81 612 ASP A C 1
ATOM 4894 O O . ASP A 1 612 ? -41.107 -6.674 3.050 1.00 91.81 612 ASP A O 1
ATOM 4898 N N . HIS A 1 613 ? -40.611 -4.571 3.632 1.00 88.81 613 HIS A N 1
ATOM 4899 C CA . HIS A 1 613 ? -39.740 -4.909 4.766 1.00 88.81 613 HIS A CA 1
ATOM 4900 C C . HIS A 1 613 ? -40.418 -4.746 6.130 1.00 88.81 613 HIS A C 1
ATOM 4902 O O . HIS A 1 613 ? -39.755 -4.798 7.167 1.00 88.81 613 HIS A O 1
ATOM 4908 N N . GLN A 1 614 ? -41.723 -4.500 6.162 1.00 83.19 614 GLN A N 1
ATOM 4909 C CA . GLN A 1 614 ? -42.428 -4.343 7.418 1.00 83.19 614 GLN A CA 1
ATOM 4910 C C . GLN A 1 614 ? -43.020 -5.676 7.880 1.00 83.19 614 GLN A C 1
ATOM 4912 O O . GLN A 1 614 ? -43.750 -6.330 7.146 1.00 83.19 614 GLN A O 1
ATOM 4917 N N . SER A 1 615 ? -42.740 -6.060 9.126 1.00 74.69 615 SER A N 1
ATOM 4918 C CA . SER A 1 615 ? -43.349 -7.231 9.776 1.00 74.69 615 SER A CA 1
ATOM 4919 C C . SER A 1 615 ? -44.681 -6.918 10.471 1.00 74.69 615 SER A C 1
ATOM 4921 O O . SER A 1 615 ? -45.435 -7.825 10.799 1.00 74.69 615 SER A O 1
ATOM 4923 N N . SER A 1 616 ? -44.967 -5.636 10.715 1.00 77.06 616 SER A N 1
ATOM 4924 C CA . SER A 1 616 ? -46.159 -5.162 11.423 1.00 77.06 616 SER A CA 1
ATOM 4925 C C . SER A 1 616 ? -47.296 -4.783 10.470 1.00 77.06 616 SER A C 1
ATOM 4927 O O . SER A 1 616 ? -47.103 -3.960 9.571 1.00 77.06 616 SER A O 1
ATOM 4929 N N . ASP A 1 617 ? -48.513 -5.247 10.767 1.00 80.06 617 ASP A N 1
ATOM 4930 C CA . ASP A 1 617 ? -49.762 -4.933 10.048 1.00 80.06 617 ASP A CA 1
ATOM 4931 C C . ASP A 1 617 ? -50.243 -3.466 10.200 1.00 80.06 617 ASP A C 1
ATOM 4933 O O . ASP A 1 617 ? -51.396 -3.129 9.915 1.00 80.06 617 ASP A O 1
ATOM 4937 N N . MET A 1 618 ? -49.380 -2.552 10.661 1.00 87.25 618 MET A N 1
ATOM 4938 C CA . MET A 1 618 ? -49.723 -1.147 10.906 1.00 87.25 618 MET A CA 1
ATOM 4939 C C . MET A 1 618 ? -50.146 -0.385 9.635 1.00 87.25 618 MET A C 1
ATOM 4941 O O . MET A 1 618 ? -51.089 0.412 9.684 1.00 87.25 618 MET A O 1
ATOM 4945 N N . PHE A 1 619 ? -49.478 -0.602 8.496 1.00 90.94 619 PHE A N 1
ATOM 4946 C CA . PHE A 1 619 ? -49.831 0.049 7.228 1.00 90.94 619 PHE A CA 1
ATOM 4947 C C . PHE A 1 619 ? -50.670 -0.881 6.350 1.00 90.94 619 PHE A C 1
ATOM 4949 O O . PHE A 1 619 ? -50.279 -2.002 6.056 1.00 90.94 619 PHE A O 1
ATOM 4956 N N . ALA A 1 620 ? -51.808 -0.390 5.863 1.00 89.94 620 ALA A N 1
ATOM 4957 C CA . ALA A 1 620 ? -52.706 -1.146 4.995 1.00 89.94 620 ALA A CA 1
ATOM 4958 C C . ALA A 1 620 ? -52.185 -1.283 3.554 1.00 89.94 620 ALA A C 1
ATOM 4960 O O . ALA A 1 620 ? -52.584 -2.200 2.843 1.00 89.94 620 ALA A O 1
ATOM 4961 N N . SER A 1 621 ? -51.351 -0.345 3.093 1.00 91.44 621 SER A N 1
ATOM 4962 C CA . SER A 1 621 ? -50.804 -0.335 1.733 1.00 91.44 621 SER A CA 1
ATOM 4963 C C . SER A 1 621 ? -49.576 0.574 1.628 1.00 91.44 621 SER A C 1
ATOM 4965 O O . SER A 1 621 ? -49.395 1.475 2.454 1.00 91.44 621 SER A O 1
ATOM 4967 N N . LYS A 1 622 ? -48.790 0.409 0.556 1.00 92.62 622 LYS A N 1
ATOM 4968 C CA . LYS A 1 622 ? -47.698 1.331 0.199 1.00 92.62 622 LYS A CA 1
ATOM 4969 C C . LYS A 1 622 ? -48.161 2.774 -0.044 1.00 92.62 622 LYS A C 1
ATOM 4971 O O . LYS A 1 622 ? -47.403 3.704 0.221 1.00 92.62 622 LYS A O 1
ATOM 4976 N N . ASP A 1 623 ? -49.409 2.981 -0.469 1.00 93.75 623 ASP A N 1
ATOM 4977 C CA . ASP A 1 623 ? -49.961 4.323 -0.701 1.00 93.75 623 ASP A CA 1
ATOM 4978 C C . ASP A 1 623 ? -50.085 5.112 0.610 1.00 93.75 623 ASP A C 1
ATOM 4980 O O . ASP A 1 623 ? -49.813 6.313 0.638 1.00 93.75 623 ASP A O 1
ATOM 4984 N N . THR A 1 624 ? -50.412 4.435 1.720 1.00 94.56 624 THR A N 1
ATOM 4985 C CA . THR A 1 624 ? -50.414 5.045 3.058 1.00 94.56 624 THR A CA 1
ATOM 4986 C C . THR A 1 624 ? -49.034 5.612 3.394 1.00 94.56 624 THR A C 1
ATOM 4988 O O . THR A 1 624 ? -48.924 6.747 3.860 1.00 94.56 624 THR A O 1
ATOM 4991 N N . ILE A 1 625 ? -47.979 4.830 3.138 1.00 94.94 625 ILE A N 1
ATOM 4992 C CA . ILE A 1 625 ? -46.590 5.222 3.397 1.00 94.94 625 ILE A CA 1
ATOM 4993 C C . ILE A 1 625 ? -46.199 6.396 2.501 1.00 94.94 625 ILE A C 1
ATOM 4995 O O . ILE A 1 625 ? -45.653 7.373 3.000 1.00 94.94 625 ILE A O 1
ATOM 4999 N N . LEU A 1 626 ? -46.532 6.351 1.208 1.00 95.69 626 LEU A N 1
ATOM 5000 C CA . LEU A 1 626 ? -46.247 7.433 0.263 1.00 95.69 626 LEU A CA 1
ATOM 5001 C C . LEU A 1 626 ? -46.873 8.765 0.699 1.00 95.69 626 LEU A C 1
ATOM 5003 O O . LEU A 1 626 ? -46.186 9.789 0.738 1.00 95.69 626 LEU A O 1
ATOM 5007 N N . ILE A 1 627 ? -48.164 8.756 1.050 1.00 94.88 627 ILE A N 1
ATOM 5008 C CA . ILE A 1 627 ? -48.873 9.943 1.551 1.00 94.88 627 ILE A CA 1
ATOM 5009 C C . ILE A 1 627 ? -48.188 10.460 2.818 1.00 94.88 627 ILE A C 1
ATOM 5011 O O . ILE A 1 627 ? -47.916 11.657 2.933 1.00 94.88 627 ILE A O 1
ATOM 5015 N N . LEU A 1 628 ? -47.851 9.559 3.745 1.00 95.38 628 LEU A N 1
ATOM 5016 C CA . LEU A 1 628 ? -47.191 9.929 4.989 1.00 95.38 628 LEU A CA 1
ATOM 5017 C C . LEU A 1 628 ? -45.771 10.472 4.752 1.00 95.38 628 LEU A C 1
ATOM 5019 O O . LEU A 1 628 ? -45.390 11.439 5.404 1.00 95.38 628 LEU A O 1
ATOM 5023 N N . CYS A 1 629 ? -45.010 9.961 3.778 1.00 94.62 629 CYS A N 1
ATOM 5024 C CA . CYS A 1 629 ? -43.714 10.523 3.380 1.00 94.62 629 CYS A CA 1
ATOM 5025 C C . CYS A 1 629 ? -43.840 11.979 2.920 1.00 94.62 629 CYS A C 1
ATOM 5027 O O . CYS A 1 629 ? -43.052 12.824 3.350 1.00 94.62 629 CYS A O 1
ATOM 5029 N N . TYR A 1 630 ? -44.839 12.298 2.090 1.00 94.38 630 TYR A N 1
ATOM 5030 C CA . TYR A 1 630 ? -45.119 13.686 1.713 1.00 94.38 630 TYR A CA 1
ATOM 5031 C C . TYR A 1 630 ? -45.460 14.541 2.931 1.00 94.38 630 TYR A C 1
ATOM 5033 O O . TYR A 1 630 ? -44.924 15.642 3.068 1.00 94.38 630 TYR A O 1
ATOM 5041 N N . SER A 1 631 ? -46.297 14.031 3.837 1.00 94.88 631 SER A N 1
ATOM 5042 C CA . SER A 1 631 ? -46.619 14.709 5.094 1.00 94.88 631 SER A CA 1
ATOM 5043 C C . SER A 1 631 ? -45.380 14.971 5.952 1.00 94.88 631 SER A C 1
ATOM 5045 O O . SER A 1 631 ? -45.247 16.071 6.481 1.00 94.88 631 SER A O 1
ATOM 5047 N N . LEU A 1 632 ? -44.448 14.018 6.055 1.00 94.31 632 LEU A N 1
ATOM 5048 C CA . LEU A 1 632 ? -43.197 14.181 6.804 1.00 94.31 632 LEU A CA 1
ATOM 5049 C C . LEU A 1 632 ? -42.257 15.194 6.143 1.00 94.31 632 LEU A C 1
ATOM 5051 O O . LEU A 1 632 ? -41.655 16.009 6.837 1.00 94.31 632 LEU A O 1
ATOM 5055 N N . ILE A 1 633 ? -42.140 15.188 4.813 1.00 90.81 633 ILE A N 1
ATOM 5056 C CA . ILE A 1 633 ? -41.324 16.169 4.081 1.00 90.81 633 ILE A CA 1
ATOM 5057 C C . ILE A 1 633 ? -41.911 17.577 4.242 1.00 90.81 633 ILE A C 1
ATOM 5059 O O . ILE A 1 633 ? -41.168 18.515 4.535 1.00 90.81 633 ILE A O 1
ATOM 5063 N N . MET A 1 634 ? -43.237 17.724 4.124 1.00 91.19 634 MET A N 1
ATOM 5064 C CA . MET A 1 634 ? -43.930 18.990 4.381 1.00 91.19 634 MET A CA 1
ATOM 5065 C C . MET A 1 634 ? -43.753 19.444 5.830 1.00 91.19 634 MET A C 1
ATOM 5067 O O . MET A 1 634 ? -43.450 20.614 6.051 1.00 91.19 634 MET A O 1
ATOM 5071 N N . LEU A 1 635 ? -43.879 18.534 6.803 1.00 94.50 635 LEU A N 1
ATOM 5072 C CA . LEU A 1 635 ? -43.636 18.824 8.216 1.00 94.50 635 LEU A CA 1
ATOM 5073 C C . LEU A 1 635 ? -42.189 19.274 8.444 1.00 94.50 635 LEU A C 1
ATOM 5075 O O . LEU A 1 635 ? -41.964 20.256 9.135 1.00 94.50 635 LEU A O 1
ATOM 5079 N N . ASN A 1 636 ? -41.203 18.619 7.833 1.00 90.44 636 ASN A N 1
ATOM 5080 C CA . ASN A 1 636 ? -39.802 19.013 7.958 1.00 90.44 636 ASN A CA 1
ATOM 5081 C C . ASN A 1 636 ? -39.550 20.429 7.419 1.00 90.44 636 ASN A C 1
ATOM 5083 O O . ASN A 1 636 ? -38.885 21.230 8.077 1.00 90.44 636 ASN A O 1
ATOM 5087 N N . THR A 1 637 ? -40.084 20.756 6.237 1.00 89.94 637 THR A N 1
ATOM 5088 C CA . THR A 1 637 ? -40.010 22.122 5.699 1.00 89.94 637 THR A CA 1
ATOM 5089 C C . THR A 1 637 ? -40.733 23.106 6.612 1.00 89.94 637 THR A C 1
ATOM 5091 O O . THR A 1 637 ? -40.202 24.180 6.878 1.00 89.94 637 THR A O 1
ATOM 5094 N N . ASP A 1 638 ? -41.908 22.743 7.120 1.00 93.00 638 ASP A N 1
ATOM 5095 C CA . ASP A 1 638 ? -42.680 23.570 8.039 1.00 93.00 638 ASP A CA 1
ATOM 5096 C C . ASP A 1 638 ? -41.897 23.866 9.327 1.00 93.00 638 ASP A C 1
ATOM 5098 O O . ASP A 1 638 ? -41.690 25.039 9.630 1.00 93.00 638 ASP A O 1
ATOM 5102 N N . GLN A 1 639 ? -41.364 22.846 10.009 1.00 91.88 639 GLN A N 1
ATOM 5103 C CA . GLN A 1 639 ? -40.624 22.968 11.271 1.00 91.88 639 GLN A CA 1
ATOM 5104 C C . GLN A 1 639 ? -39.290 23.710 11.101 1.00 91.88 639 GLN A C 1
ATOM 5106 O O . GLN A 1 639 ? -39.017 24.665 11.832 1.00 91.88 639 GLN A O 1
ATOM 5111 N N . HIS A 1 640 ? -38.491 23.374 10.083 1.00 89.62 640 HIS A N 1
ATOM 5112 C CA . HIS A 1 640 ? -37.091 23.821 9.996 1.00 89.62 640 HIS A CA 1
ATOM 5113 C C . HIS A 1 640 ? -36.825 24.988 9.037 1.00 89.62 640 HIS A C 1
ATOM 5115 O O . HIS A 1 640 ? -35.775 25.618 9.144 1.00 89.62 640 HIS A O 1
ATOM 5121 N N . ASN A 1 641 ? -37.742 25.338 8.124 1.00 87.06 641 ASN A N 1
ATOM 5122 C CA . ASN A 1 641 ? -37.551 26.503 7.248 1.00 87.06 641 ASN A CA 1
ATOM 5123 C C . ASN A 1 641 ? -37.829 27.819 8.017 1.00 87.06 641 ASN A C 1
ATOM 5125 O O . ASN A 1 641 ? -38.957 28.025 8.485 1.00 87.06 641 ASN A O 1
ATOM 5129 N N . PRO A 1 642 ? -36.861 28.756 8.114 1.00 87.50 642 PRO A N 1
ATOM 5130 C CA . PRO A 1 642 ? -37.048 30.039 8.802 1.00 87.50 642 PRO A CA 1
ATOM 5131 C C . PRO A 1 642 ? -38.140 30.933 8.195 1.00 87.50 642 PRO A C 1
ATOM 5133 O O . PRO A 1 642 ? -38.653 31.825 8.867 1.00 87.50 642 PRO A O 1
ATOM 5136 N N . GLN A 1 643 ? -38.500 30.720 6.925 1.00 88.81 643 GLN A N 1
ATOM 5137 C CA . GLN A 1 643 ? -39.543 31.498 6.247 1.00 88.81 643 GLN A CA 1
ATOM 5138 C C . GLN A 1 643 ? -40.960 31.153 6.736 1.00 88.81 643 GLN A C 1
ATOM 5140 O O . GLN A 1 643 ? -41.887 31.947 6.556 1.00 88.81 643 GLN A O 1
ATOM 5145 N N . VAL A 1 644 ? -41.138 29.999 7.384 1.00 87.88 644 VAL A N 1
ATOM 5146 C CA . VAL A 1 644 ? -42.426 29.558 7.925 1.00 87.88 644 VAL A CA 1
ATOM 5147 C C . VAL A 1 644 ? -42.619 30.164 9.316 1.00 87.88 644 VAL A C 1
ATOM 5149 O O . VAL A 1 644 ? -41.969 29.762 10.276 1.00 87.88 644 VAL A O 1
ATOM 5152 N N . LYS A 1 645 ? -43.506 31.164 9.427 1.00 88.00 645 LYS A N 1
ATOM 5153 C CA . LYS A 1 645 ? -43.758 31.899 10.685 1.00 88.00 645 LYS A CA 1
ATOM 5154 C C . LYS A 1 645 ? -44.708 31.183 11.644 1.00 88.00 645 LYS A C 1
ATOM 5156 O O . LYS A 1 645 ? -44.512 31.253 12.851 1.00 88.00 645 LYS A O 1
ATOM 5161 N N . LYS A 1 646 ? -45.758 30.546 11.117 1.00 91.19 646 LYS A N 1
ATOM 5162 C CA . LYS A 1 646 ? -46.694 29.731 11.898 1.00 91.19 646 LYS A CA 1
ATOM 5163 C C . LYS A 1 646 ? -46.376 28.268 11.609 1.00 91.19 646 LYS A C 1
ATOM 5165 O O . LYS A 1 646 ? -46.672 27.815 10.511 1.00 91.19 646 LYS A O 1
ATOM 5170 N N . LYS A 1 647 ? -45.773 27.591 12.583 1.00 91.94 647 LYS A N 1
ATOM 5171 C CA . LYS A 1 647 ? -45.459 26.161 12.526 1.00 91.94 647 LYS A CA 1
ATOM 5172 C C . LYS A 1 647 ? -46.720 25.334 12.779 1.00 91.94 647 LYS A C 1
ATOM 5174 O O . LYS A 1 647 ? -47.585 25.758 13.550 1.00 91.94 647 LYS A O 1
ATOM 5179 N N . MET A 1 648 ? -46.813 24.183 12.133 1.00 93.62 648 MET A N 1
ATOM 5180 C CA . MET A 1 648 ? -47.853 23.183 12.330 1.00 93.62 648 MET A CA 1
ATOM 5181 C C . MET A 1 648 ? -47.743 22.604 13.741 1.00 93.62 648 MET A C 1
ATOM 5183 O O . MET A 1 648 ? -46.652 22.228 14.173 1.00 93.62 648 MET A O 1
ATOM 5187 N N . THR A 1 649 ? -48.862 22.539 14.463 1.00 94.94 649 THR A N 1
ATOM 5188 C CA . THR A 1 649 ? -48.900 21.870 15.775 1.00 94.94 649 THR A CA 1
ATOM 5189 C C . THR A 1 649 ? -49.021 20.354 15.618 1.00 94.94 649 THR A C 1
ATOM 5191 O O . THR A 1 649 ? -49.424 19.866 14.560 1.00 94.94 649 THR A O 1
ATOM 5194 N N . GLU A 1 650 ? -48.724 19.605 16.681 1.00 95.50 650 GLU A N 1
ATOM 5195 C CA . GLU A 1 650 ? -48.882 18.146 16.706 1.00 95.50 650 GLU A CA 1
ATOM 5196 C C . GLU A 1 650 ? -50.323 17.735 16.354 1.00 95.50 650 GLU A C 1
ATOM 5198 O O . GLU A 1 650 ? -50.552 16.879 15.500 1.00 95.50 650 GLU A O 1
ATOM 5203 N N . GLU A 1 651 ? -51.321 18.414 16.925 1.00 94.75 651 GLU A N 1
ATOM 5204 C CA . GLU A 1 651 ? -52.735 18.163 16.635 1.00 94.75 651 GLU A CA 1
ATOM 5205 C C . GLU A 1 651 ? -53.105 18.508 15.191 1.00 94.75 651 GLU A C 1
ATOM 5207 O O . GLU A 1 651 ? -53.930 17.819 14.585 1.00 94.75 651 GLU A O 1
ATOM 5212 N N . GLU A 1 652 ? -52.523 19.572 14.626 1.00 94.69 652 GLU A N 1
ATOM 5213 C CA . GLU A 1 652 ? -52.719 19.914 13.218 1.00 94.69 652 GLU A CA 1
ATOM 5214 C C . GLU A 1 652 ? -52.120 18.823 12.314 1.00 94.69 652 GLU A C 1
ATOM 5216 O O . GLU A 1 652 ? -52.784 18.416 11.359 1.00 94.69 652 GLU A O 1
ATOM 5221 N N . PHE A 1 653 ? -50.937 18.291 12.641 1.00 95.94 653 PHE A N 1
ATOM 5222 C CA . PHE A 1 653 ? -50.294 17.196 11.908 1.00 95.94 653 PHE A CA 1
ATOM 5223 C C . PHE A 1 653 ? -51.098 15.892 11.972 1.00 95.94 653 PHE A C 1
ATOM 5225 O O . PHE A 1 653 ? -51.370 15.289 10.931 1.00 95.94 653 PHE A O 1
ATOM 5232 N N . ILE A 1 654 ? -51.543 15.483 13.165 1.00 95.25 654 ILE A N 1
ATOM 5233 C CA . ILE A 1 654 ? -52.383 14.290 13.350 1.00 95.25 654 ILE A CA 1
ATOM 5234 C C . ILE A 1 654 ? -53.689 14.439 12.561 1.00 95.25 654 ILE A C 1
ATOM 5236 O O . ILE A 1 654 ? -54.092 13.535 11.832 1.00 95.25 654 ILE A O 1
ATOM 5240 N N . ARG A 1 655 ? -54.333 15.611 12.639 1.00 94.31 655 ARG A N 1
ATOM 5241 C CA . ARG A 1 655 ? -55.566 15.896 11.894 1.00 94.31 655 ARG A CA 1
ATOM 5242 C C . ARG A 1 655 ? -55.357 15.842 10.379 1.00 94.31 655 ARG A C 1
ATOM 5244 O O . ARG A 1 655 ? -56.236 15.348 9.677 1.00 94.31 655 ARG A O 1
ATOM 5251 N N . ASN A 1 656 ? -54.234 16.355 9.874 1.00 93.62 656 ASN A N 1
ATOM 5252 C CA . ASN A 1 656 ? -53.920 16.361 8.441 1.00 93.62 656 ASN A CA 1
ATOM 5253 C C . ASN A 1 656 ? -53.689 14.945 7.884 1.00 93.62 656 ASN A C 1
ATOM 5255 O O . ASN A 1 656 ? -53.914 14.723 6.699 1.00 93.62 656 ASN A O 1
ATOM 5259 N N . ASN A 1 657 ? -53.295 13.993 8.735 1.00 94.00 657 ASN A N 1
ATOM 5260 C CA . ASN A 1 657 ? -53.068 12.589 8.381 1.00 94.00 657 ASN A CA 1
ATOM 5261 C C . ASN A 1 657 ? -54.246 11.669 8.761 1.00 94.00 657 ASN A C 1
ATOM 5263 O O . ASN A 1 657 ? -54.086 10.454 8.864 1.00 94.00 657 ASN A O 1
ATOM 5267 N N . ARG A 1 658 ? -55.449 12.219 8.962 1.00 93.81 658 ARG A N 1
ATOM 5268 C CA . ARG A 1 658 ? -56.651 11.423 9.238 1.00 93.81 658 ARG A CA 1
ATOM 5269 C C . ARG A 1 658 ? -57.066 10.594 8.016 1.00 93.81 658 ARG A C 1
ATOM 5271 O O . ARG A 1 658 ? -57.049 11.089 6.893 1.00 93.81 658 ARG A O 1
ATOM 5278 N N . ALA A 1 659 ? -57.515 9.365 8.251 1.00 92.19 659 ALA A N 1
ATOM 5279 C CA . ALA A 1 659 ? -58.065 8.430 7.273 1.00 92.19 659 ALA A CA 1
ATOM 5280 C C . ALA A 1 659 ? -57.111 8.036 6.126 1.00 92.19 659 ALA A C 1
ATOM 5282 O O . ALA A 1 659 ? -57.559 7.460 5.132 1.00 92.19 659 ALA A O 1
ATOM 5283 N N . ILE A 1 660 ? -55.804 8.306 6.250 1.00 92.69 660 ILE A N 1
ATOM 5284 C CA . ILE A 1 660 ? -54.828 7.992 5.194 1.00 92.69 660 ILE A CA 1
ATOM 5285 C C . ILE A 1 660 ? -54.563 6.487 5.057 1.00 92.69 660 ILE A C 1
ATOM 5287 O O . ILE A 1 660 ? -54.132 6.040 3.999 1.00 92.69 660 ILE A O 1
ATOM 5291 N N . ASN A 1 661 ? -54.842 5.687 6.094 1.00 92.88 661 ASN A N 1
ATOM 5292 C CA . ASN A 1 661 ? -54.548 4.256 6.114 1.00 92.88 661 ASN A CA 1
ATOM 5293 C C . ASN A 1 661 ? -55.699 3.435 5.512 1.00 92.88 661 ASN A C 1
ATOM 5295 O O . ASN A 1 661 ? -56.432 2.754 6.230 1.00 92.88 661 ASN A O 1
ATOM 5299 N N . ALA A 1 662 ? -55.913 3.567 4.199 1.00 89.19 662 ALA A N 1
ATOM 5300 C CA . ALA A 1 662 ? -57.051 2.975 3.481 1.00 89.19 662 ALA A CA 1
ATOM 5301 C C . ALA A 1 662 ? -58.421 3.327 4.112 1.00 89.19 662 ALA A C 1
ATOM 5303 O O . ALA A 1 662 ? -59.307 2.482 4.251 1.00 89.19 662 ALA A O 1
ATOM 5304 N N . GLY A 1 663 ? -58.587 4.587 4.533 1.00 90.25 663 GLY A N 1
ATOM 5305 C CA . GLY A 1 663 ? -59.796 5.089 5.195 1.00 90.25 663 GLY A CA 1
ATOM 5306 C C . GLY A 1 663 ? -59.788 4.976 6.724 1.00 90.25 663 GLY A C 1
ATOM 5307 O O . GLY A 1 663 ? -60.713 5.479 7.362 1.00 90.25 663 GLY A O 1
ATOM 5308 N N . LYS A 1 664 ? -58.762 4.353 7.321 1.00 91.44 664 LYS A N 1
ATOM 5309 C CA . LYS A 1 664 ? -58.548 4.290 8.776 1.00 91.44 664 LYS A CA 1
ATOM 5310 C C . LYS A 1 664 ? -57.483 5.292 9.232 1.00 91.44 664 LYS A C 1
ATOM 5312 O O . LYS A 1 664 ? -56.657 5.746 8.438 1.00 91.44 664 LYS A O 1
ATOM 5317 N N . ASP A 1 665 ? -57.502 5.613 10.520 1.00 92.12 665 ASP A N 1
ATOM 5318 C CA . ASP A 1 665 ? -56.469 6.422 11.169 1.00 92.12 665 ASP A CA 1
ATOM 5319 C C . ASP A 1 665 ? -55.272 5.533 11.553 1.00 92.12 665 ASP A C 1
ATOM 5321 O O . ASP A 1 665 ? -55.452 4.365 11.907 1.00 92.12 665 ASP A O 1
ATOM 5325 N N . LEU A 1 666 ? -54.052 6.069 11.459 1.00 93.31 666 LEU A N 1
ATOM 5326 C CA . LEU A 1 666 ? -52.869 5.447 12.066 1.00 93.31 666 LEU A CA 1
ATOM 5327 C C . LEU A 1 666 ? -52.899 5.647 13.594 1.00 93.31 666 LEU A C 1
ATOM 5329 O O . LEU A 1 666 ? -53.546 6.595 14.052 1.00 93.31 666 LEU A O 1
ATOM 5333 N N . PRO A 1 667 ? -52.207 4.800 14.384 1.00 93.25 667 PRO A N 1
ATOM 5334 C CA . PRO A 1 667 ? -52.094 4.990 15.829 1.00 93.25 667 PRO A CA 1
ATOM 5335 C C . PRO A 1 667 ? -51.624 6.406 16.167 1.00 93.25 667 PRO A C 1
ATOM 5337 O O . PRO A 1 667 ? -50.697 6.932 15.542 1.00 93.25 667 PRO A O 1
ATOM 5340 N N . ARG A 1 668 ? -52.285 7.041 17.140 1.00 93.88 668 ARG A N 1
ATOM 5341 C CA . ARG A 1 668 ? -51.996 8.433 17.497 1.00 93.88 668 ARG A CA 1
ATOM 5342 C C . ARG A 1 668 ? -50.578 8.560 18.038 1.00 93.88 668 ARG A C 1
ATOM 5344 O O . ARG A 1 668 ? -49.877 9.486 17.654 1.00 93.88 668 ARG A O 1
ATOM 5351 N N . GLU A 1 669 ? -50.177 7.611 18.874 1.00 92.56 669 GLU A N 1
ATOM 5352 C CA . GLU A 1 669 ? -48.868 7.529 19.518 1.00 92.56 669 GLU A CA 1
ATOM 5353 C C . GLU A 1 669 ? -47.753 7.519 18.465 1.00 92.56 669 GLU A C 1
ATOM 5355 O O . GLU A 1 669 ? -46.835 8.327 18.532 1.00 92.56 669 GLU A O 1
ATOM 5360 N N . TYR A 1 670 ? -47.913 6.714 17.411 1.00 93.12 670 TYR A N 1
ATOM 5361 C CA . TYR A 1 670 ? -46.974 6.656 16.291 1.00 93.12 670 TYR A CA 1
ATOM 5362 C C . TYR A 1 670 ? -46.854 7.996 15.544 1.00 93.12 670 TYR A C 1
ATOM 5364 O O . TYR A 1 670 ? -45.755 8.453 15.233 1.00 93.12 670 TYR A O 1
ATOM 5372 N N . LEU A 1 671 ? -47.977 8.669 15.261 1.00 95.06 671 LEU A N 1
ATOM 5373 C CA . LEU A 1 671 ? -47.953 9.991 14.620 1.00 95.06 671 LEU A CA 1
ATOM 5374 C C . LEU A 1 671 ? -47.325 11.064 15.522 1.00 95.06 671 LEU A C 1
ATOM 5376 O O . LEU A 1 671 ? -46.622 11.940 15.015 1.00 95.06 671 LEU A O 1
ATOM 5380 N N . SER A 1 672 ? -47.562 10.993 16.833 1.00 94.94 672 SER A N 1
ATOM 5381 C CA . SER A 1 672 ? -46.938 11.863 17.832 1.00 94.94 672 SER A CA 1
ATOM 5382 C C . SER A 1 672 ? -45.420 11.650 17.888 1.00 94.94 672 SER A C 1
ATOM 5384 O O . SER A 1 672 ? -44.673 12.627 17.848 1.00 94.94 672 SER A O 1
ATOM 5386 N N . GLU A 1 673 ? -44.945 10.401 17.882 1.00 92.62 673 GLU A N 1
ATOM 5387 C CA . GLU A 1 673 ? -43.514 10.064 17.821 1.00 92.62 673 GLU A CA 1
ATOM 5388 C C . GLU A 1 673 ? -42.853 10.597 16.544 1.00 92.62 673 GLU A C 1
ATOM 5390 O O . GLU A 1 673 ? -41.801 11.238 16.602 1.00 92.62 673 GLU A O 1
ATOM 5395 N N . LEU A 1 674 ? -43.496 10.411 15.385 1.00 93.56 674 LEU A N 1
ATOM 5396 C CA . LEU A 1 674 ? -43.016 10.969 14.118 1.00 93.56 674 LEU A CA 1
ATOM 5397 C C . LEU A 1 674 ? -42.945 12.502 14.167 1.00 93.56 674 LEU A C 1
ATOM 5399 O O . LEU A 1 674 ? -41.960 13.089 13.711 1.00 93.56 674 LEU A O 1
ATOM 5403 N N . PHE A 1 675 ? -43.964 13.162 14.730 1.00 95.12 675 PHE A N 1
ATOM 5404 C CA . PHE A 1 675 ? -43.982 14.617 14.878 1.00 95.12 675 PHE A CA 1
ATOM 5405 C C . PHE A 1 675 ? -42.831 15.106 15.762 1.00 95.12 675 PHE A C 1
ATOM 5407 O O . PHE A 1 675 ? -42.109 16.030 15.374 1.00 95.12 675 PHE A O 1
ATOM 5414 N N . GLN A 1 676 ? -42.626 14.476 16.920 1.00 92.62 676 GLN A N 1
ATOM 5415 C CA . GLN A 1 676 ? -41.542 14.816 17.841 1.00 92.62 676 GLN A CA 1
ATOM 5416 C C . GLN A 1 676 ? -40.166 14.572 17.209 1.00 92.62 676 GLN A C 1
ATOM 5418 O O . GLN A 1 676 ? -39.303 15.452 17.270 1.00 92.62 676 GLN A O 1
ATOM 5423 N N . SER A 1 677 ? -39.973 13.438 16.527 1.00 89.75 677 SER A N 1
ATOM 5424 C CA . SER A 1 677 ? -38.724 13.117 15.825 1.00 89.75 677 SER A CA 1
ATOM 5425 C C . SER A 1 677 ? -38.377 14.161 14.760 1.00 89.75 677 SER A C 1
ATOM 5427 O O . SER A 1 677 ? -37.271 14.711 14.760 1.00 89.75 677 SER A O 1
ATOM 5429 N N . ILE A 1 678 ? -39.313 14.477 13.857 1.00 89.75 678 ILE A N 1
ATOM 5430 C CA . ILE A 1 678 ? -39.081 15.465 12.793 1.00 89.75 678 ILE A CA 1
ATOM 5431 C C . ILE A 1 678 ? -38.874 16.861 13.374 1.00 89.75 678 ILE A C 1
ATOM 5433 O O . ILE A 1 678 ? -38.007 17.586 12.895 1.00 89.75 678 ILE A O 1
ATOM 5437 N N . SER A 1 679 ? -39.612 17.242 14.416 1.00 89.25 679 SER A N 1
ATOM 5438 C CA . SER A 1 679 ? -39.445 18.550 15.063 1.00 89.25 679 SER A CA 1
ATOM 5439 C C . SER A 1 679 ? -38.069 18.696 15.719 1.00 89.25 679 SER A C 1
ATOM 5441 O O . SER A 1 679 ? -37.460 19.761 15.642 1.00 89.25 679 SER A O 1
ATOM 5443 N N . THR A 1 680 ? -37.548 17.616 16.307 1.00 85.00 680 THR A N 1
ATOM 5444 C CA . THR A 1 680 ? -36.253 17.608 17.006 1.00 85.00 680 THR A CA 1
ATOM 5445 C C . THR A 1 680 ? -35.078 17.548 16.032 1.00 85.00 680 THR A C 1
ATOM 5447 O O . THR A 1 680 ? -34.074 18.236 16.210 1.00 85.00 680 THR A O 1
ATOM 5450 N N . CYS A 1 681 ? -35.191 16.745 14.974 1.00 80.94 681 CYS A N 1
ATOM 5451 C CA . CYS A 1 681 ? -34.114 16.523 14.020 1.00 80.94 681 CYS A CA 1
ATOM 5452 C C . CYS A 1 681 ? -34.617 16.738 12.589 1.00 80.94 681 CYS A C 1
ATOM 5454 O O . CYS A 1 681 ? -35.515 16.037 12.132 1.00 80.94 681 CYS A O 1
ATOM 5456 N N . ALA A 1 682 ? -34.006 17.653 11.840 1.00 80.88 682 ALA A N 1
ATOM 5457 C CA . ALA A 1 682 ? -34.347 17.886 10.436 1.00 80.88 682 ALA A CA 1
ATOM 5458 C C . ALA A 1 682 ? -33.844 16.759 9.514 1.00 80.88 682 ALA A C 1
ATOM 5460 O O . ALA A 1 682 ? -32.821 16.128 9.787 1.00 80.88 682 ALA A O 1
ATOM 5461 N N . PHE A 1 683 ? -34.496 16.555 8.370 1.00 76.94 683 PHE A N 1
ATOM 5462 C CA . PHE A 1 683 ? -33.909 15.804 7.262 1.00 76.94 683 PHE A CA 1
ATOM 5463 C C . PHE A 1 683 ? -32.717 16.576 6.672 1.00 76.94 683 PHE A C 1
ATOM 5465 O O . PHE A 1 683 ? -32.794 17.783 6.418 1.00 76.94 683 PHE A O 1
ATOM 5472 N N . SER A 1 684 ? -31.624 15.871 6.384 1.00 66.19 684 SER A N 1
ATOM 5473 C CA . SER A 1 684 ? -30.441 16.424 5.711 1.00 66.19 684 SER A CA 1
ATOM 5474 C C . SER A 1 684 ? -30.692 16.657 4.212 1.00 66.19 684 SER A C 1
ATOM 5476 O O . SER A 1 684 ? -30.117 15.964 3.381 1.00 66.19 684 SER A O 1
ATOM 5478 N N . LEU A 1 685 ? -31.545 17.623 3.846 1.00 58.91 685 LEU A N 1
ATOM 5479 C CA . LEU A 1 685 ? -31.843 17.924 2.433 1.00 58.91 685 LEU A CA 1
ATOM 5480 C C . LEU A 1 685 ? -30.711 18.684 1.715 1.00 58.91 685 LEU A C 1
ATOM 5482 O O . LEU A 1 685 ? -30.566 18.522 0.509 1.00 58.91 685 LEU A O 1
ATOM 5486 N N . GLU A 1 686 ? -29.913 19.501 2.422 1.00 54.06 686 GLU A N 1
ATOM 5487 C CA . GLU A 1 686 ? -28.981 20.451 1.767 1.00 54.06 686 GLU A CA 1
ATOM 5488 C C . GLU A 1 686 ? -27.601 20.617 2.436 1.00 54.06 686 GLU A C 1
ATOM 5490 O O . GLU A 1 686 ? -26.729 21.292 1.888 1.00 54.06 686 GLU A O 1
ATOM 5495 N N . LYS A 1 687 ? -27.345 20.038 3.619 1.00 51.59 687 LYS A N 1
ATOM 5496 C CA . LYS A 1 687 ? -26.070 20.276 4.323 1.00 51.59 687 LYS A CA 1
ATOM 5497 C C . LYS A 1 687 ? -24.921 19.472 3.701 1.00 51.59 687 LYS A C 1
ATOM 5499 O O . LYS A 1 687 ? -24.976 18.247 3.623 1.00 51.59 687 LYS A O 1
ATOM 5504 N N . THR A 1 688 ? -23.847 20.170 3.326 1.00 47.78 688 THR A N 1
ATOM 5505 C CA . THR A 1 688 ? -22.580 19.592 2.836 1.00 47.78 688 THR A CA 1
ATOM 5506 C C . THR A 1 688 ? -21.815 18.837 3.928 1.00 47.78 688 THR A C 1
ATOM 5508 O O . THR A 1 688 ? -21.019 17.949 3.629 1.00 47.78 688 THR A O 1
ATOM 5511 N N . THR A 1 689 ? -22.040 19.178 5.199 1.00 44.00 689 THR A N 1
ATOM 5512 C CA . THR A 1 689 ? -21.350 18.561 6.334 1.00 44.00 689 THR A CA 1
ATOM 5513 C C . THR A 1 689 ? -21.966 17.195 6.619 1.00 44.00 689 THR A C 1
ATOM 5515 O O . THR A 1 689 ? -23.004 17.092 7.270 1.00 44.00 689 THR A O 1
ATOM 5518 N N . VAL A 1 690 ? -21.343 16.136 6.102 1.00 50.28 690 VAL A N 1
ATOM 5519 C CA . VAL A 1 690 ? -21.652 14.758 6.497 1.00 50.28 690 VAL A CA 1
ATOM 5520 C C . VAL A 1 690 ? -21.444 14.669 8.009 1.00 50.28 690 VAL A C 1
ATOM 5522 O O . VAL A 1 690 ? -20.330 14.879 8.483 1.00 50.28 690 VAL A O 1
ATOM 5525 N N . SER A 1 691 ? -22.505 14.394 8.773 1.00 52.16 691 SER A N 1
ATOM 5526 C CA . SER A 1 691 ? -22.347 13.985 10.171 1.00 52.16 691 SER A CA 1
ATOM 5527 C C . SER A 1 691 ? -21.473 12.730 10.171 1.00 52.16 691 SER A C 1
ATOM 5529 O O . SER A 1 691 ? -21.826 11.712 9.569 1.00 52.16 691 SER A O 1
ATOM 5531 N N . LEU A 1 692 ? -20.293 12.829 10.776 1.00 60.94 692 LEU A N 1
ATOM 5532 C CA . LEU A 1 692 ? -19.340 11.726 10.906 1.00 60.94 692 LEU A CA 1
ATOM 5533 C C . LEU A 1 692 ? -19.702 10.796 12.072 1.00 60.94 692 LEU A C 1
ATOM 5535 O O . LEU A 1 692 ? -18.999 9.822 12.297 1.00 60.94 692 LEU A O 1
ATOM 5539 N N . ASP A 1 693 ? -20.789 11.073 12.790 1.00 69.44 693 ASP A N 1
ATOM 5540 C CA . ASP A 1 693 ? -21.181 10.335 13.986 1.00 69.44 693 ASP A CA 1
ATOM 5541 C C . ASP A 1 693 ? -21.945 9.051 13.649 1.00 69.44 693 ASP A C 1
ATOM 5543 O O . ASP A 1 693 ? -22.699 8.980 12.668 1.00 69.44 693 ASP A O 1
ATOM 5547 N N . MET A 1 694 ? -21.764 8.024 14.480 1.00 81.31 694 MET A N 1
ATOM 5548 C CA . MET A 1 694 ? -22.665 6.878 14.487 1.00 81.31 694 MET A CA 1
ATOM 5549 C C . MET A 1 694 ? -24.028 7.345 15.002 1.00 81.31 694 MET A C 1
ATOM 5551 O O . MET A 1 694 ? -24.112 7.988 16.043 1.00 81.31 694 MET A O 1
ATOM 5555 N N . ASN A 1 695 ? -25.092 7.038 14.266 1.00 76.62 695 ASN A N 1
ATOM 5556 C CA . ASN A 1 695 ? -26.463 7.320 14.681 1.00 76.62 695 ASN A CA 1
ATOM 5557 C C . ASN A 1 695 ? -27.280 6.015 14.671 1.00 76.62 695 ASN A C 1
ATOM 5559 O O . ASN A 1 695 ? -26.871 5.054 14.008 1.00 76.62 695 ASN A O 1
ATOM 5563 N N . PRO A 1 696 ? -28.434 5.961 15.362 1.00 76.94 696 PRO A N 1
ATOM 5564 C CA . PRO A 1 696 ? -29.240 4.741 15.436 1.00 76.94 696 PRO A CA 1
ATOM 5565 C C . PRO A 1 696 ? -29.635 4.183 14.060 1.00 76.94 696 PRO A C 1
ATOM 5567 O O . PRO A 1 696 ? -29.628 2.975 13.847 1.00 76.94 696 PRO A O 1
ATOM 5570 N N . SER A 1 697 ? -29.906 5.051 13.079 1.00 76.06 697 SER A N 1
ATOM 5571 C CA . SER A 1 697 ? -30.288 4.640 11.721 1.00 76.06 697 SER A CA 1
ATOM 5572 C C . SER A 1 697 ? -29.163 3.898 10.988 1.00 76.06 697 SER A C 1
ATOM 5574 O O . SER A 1 697 ? -29.403 2.872 10.353 1.00 76.06 697 SER A O 1
ATOM 5576 N N . ARG A 1 698 ? -27.928 4.405 11.083 1.00 83.00 698 ARG A N 1
ATOM 5577 C CA . ARG A 1 698 ? -26.727 3.772 10.520 1.00 83.00 698 ARG A CA 1
ATOM 5578 C C . ARG A 1 698 ? -26.405 2.468 11.238 1.00 83.00 698 ARG A C 1
ATOM 5580 O O . ARG A 1 698 ? -25.970 1.522 10.591 1.00 83.00 698 ARG A O 1
ATOM 5587 N N . TRP A 1 699 ? -26.651 2.406 12.545 1.00 87.88 699 TRP A N 1
ATOM 5588 C CA . TRP A 1 699 ? -26.476 1.179 13.314 1.00 87.88 699 TRP A CA 1
ATOM 5589 C C . TRP A 1 699 ? -27.398 0.062 12.815 1.00 87.88 699 TRP A C 1
ATOM 5591 O O . TRP A 1 699 ? -26.916 -0.988 12.396 1.00 87.88 699 TRP A O 1
ATOM 5601 N N . ILE A 1 700 ? -28.706 0.328 12.727 1.00 86.19 700 ILE A N 1
ATOM 5602 C CA . ILE A 1 700 ? -29.686 -0.638 12.201 1.00 86.19 700 ILE A CA 1
ATOM 5603 C C . ILE A 1 700 ? -29.298 -1.098 10.788 1.00 86.19 700 ILE A C 1
ATOM 5605 O O . ILE A 1 700 ? -29.427 -2.274 10.451 1.00 86.19 700 ILE A O 1
ATOM 5609 N N . GLN A 1 701 ? -28.755 -0.203 9.958 1.00 83.81 701 GLN A N 1
ATOM 5610 C CA . GLN A 1 701 ? -28.252 -0.567 8.635 1.00 83.81 701 GLN A CA 1
ATOM 5611 C C . GLN A 1 701 ? -27.073 -1.546 8.703 1.00 83.81 701 GLN A C 1
ATOM 5613 O O . GLN A 1 701 ? -27.047 -2.505 7.933 1.00 83.81 701 GLN A O 1
ATOM 5618 N N . ILE A 1 702 ? -26.088 -1.293 9.565 1.00 88.44 702 ILE A N 1
ATOM 5619 C CA . ILE A 1 702 ? -24.933 -2.181 9.751 1.00 88.44 702 ILE A CA 1
ATOM 5620 C C . ILE A 1 702 ? -25.413 -3.583 10.144 1.00 88.44 702 ILE A C 1
ATOM 5622 O O . ILE A 1 702 ? -24.961 -4.566 9.555 1.00 88.44 702 ILE A O 1
ATOM 5626 N N . ILE A 1 703 ? -26.393 -3.665 11.048 1.00 90.50 703 ILE A N 1
ATOM 5627 C CA . ILE A 1 703 ? -27.007 -4.926 11.483 1.00 90.50 703 ILE A CA 1
ATOM 5628 C C . ILE A 1 703 ? -27.800 -5.601 10.359 1.00 90.50 703 ILE A C 1
ATOM 5630 O O . ILE A 1 703 ? -27.651 -6.794 10.119 1.00 90.50 703 ILE A O 1
ATOM 5634 N N . ASN A 1 704 ? -28.616 -4.863 9.611 1.00 88.62 704 ASN A N 1
ATOM 5635 C CA . ASN A 1 704 ? -29.359 -5.447 8.494 1.00 88.62 704 ASN A CA 1
ATOM 5636 C C . ASN A 1 704 ? -28.426 -5.910 7.365 1.00 88.62 704 ASN A C 1
ATOM 5638 O O . ASN A 1 704 ? -28.679 -6.933 6.734 1.00 88.62 704 ASN A O 1
ATOM 5642 N N . ARG A 1 705 ? -27.320 -5.196 7.125 1.00 87.38 705 ARG A N 1
ATOM 5643 C CA . ARG A 1 705 ? -26.318 -5.569 6.120 1.00 87.38 705 ARG A CA 1
ATOM 5644 C C . ARG A 1 705 ? -25.528 -6.810 6.537 1.00 87.38 705 ARG A C 1
ATOM 5646 O O . ARG A 1 705 ? -25.271 -7.657 5.685 1.00 87.38 705 ARG A O 1
ATOM 5653 N N . SER A 1 706 ? -25.179 -6.944 7.817 1.00 88.06 706 SER A N 1
ATOM 5654 C CA . SER A 1 706 ? -24.443 -8.110 8.328 1.00 88.06 706 SER A CA 1
ATOM 5655 C C . SER A 1 706 ? -25.242 -9.415 8.250 1.00 88.06 706 SER A C 1
ATOM 5657 O O . SER A 1 706 ? -24.636 -10.477 8.158 1.00 88.06 706 SER A O 1
ATOM 5659 N N . LYS A 1 707 ? -26.580 -9.344 8.206 1.00 85.44 707 LYS A N 1
ATOM 5660 C CA . LYS A 1 707 ? -27.467 -10.504 8.004 1.00 85.44 707 LYS A CA 1
ATOM 5661 C C . LYS A 1 707 ? -27.539 -10.995 6.553 1.00 85.44 707 LYS A C 1
ATOM 5663 O O . LYS A 1 707 ? -27.871 -12.152 6.326 1.00 85.44 707 LYS A O 1
ATOM 5668 N N . VAL A 1 708 ? -27.293 -10.118 5.575 1.00 82.56 708 VAL A N 1
ATOM 5669 C CA . VAL A 1 708 ? -27.529 -10.399 4.141 1.00 82.56 708 VAL A CA 1
ATOM 5670 C C . VAL A 1 708 ? -26.229 -10.641 3.372 1.00 82.56 708 VAL A C 1
ATOM 5672 O O . VAL A 1 708 ? -26.221 -11.386 2.395 1.00 82.56 708 VAL A O 1
ATOM 5675 N N . VAL A 1 709 ? -25.134 -9.994 3.775 1.00 84.31 709 VAL A N 1
ATOM 5676 C CA . VAL A 1 709 ? -23.836 -10.089 3.088 1.00 84.31 709 VAL A CA 1
ATOM 5677 C C . VAL A 1 709 ? -22.998 -11.230 3.667 1.00 84.31 709 VAL A C 1
ATOM 5679 O O . VAL A 1 709 ? -23.160 -11.602 4.828 1.00 84.31 709 VAL A O 1
ATOM 5682 N N . GLN A 1 710 ? -22.086 -11.779 2.858 1.00 82.69 710 GLN A N 1
ATOM 5683 C CA . GLN A 1 710 ? -21.209 -12.868 3.273 1.00 82.69 710 GLN A CA 1
ATOM 5684 C C . GLN A 1 710 ? -20.362 -12.507 4.508 1.00 82.69 710 GLN A C 1
ATOM 5686 O O . GLN A 1 710 ? -19.957 -11.345 4.682 1.00 82.69 710 GLN A O 1
ATOM 5691 N N . PRO A 1 711 ? -20.056 -13.513 5.351 1.00 86.56 711 PRO A N 1
ATOM 5692 C CA . PRO A 1 711 ? -19.219 -13.341 6.529 1.00 86.56 711 PRO A CA 1
ATOM 5693 C C . PRO A 1 711 ? -17.800 -12.877 6.177 1.00 86.56 711 PRO A C 1
ATOM 5695 O O . PRO A 1 711 ? -17.376 -12.847 5.023 1.00 86.56 711 PRO A O 1
ATOM 5698 N N . PHE A 1 712 ? -17.044 -12.511 7.207 1.00 90.94 712 PHE A N 1
ATOM 5699 C CA . PHE A 1 712 ? -15.647 -12.122 7.056 1.00 90.94 712 PHE A CA 1
ATOM 5700 C C . PHE A 1 712 ? -14.808 -13.280 6.495 1.00 90.94 712 PHE A C 1
ATOM 5702 O O . PHE A 1 712 ? -14.782 -14.379 7.056 1.00 90.94 712 PHE A O 1
ATOM 5709 N N . THR A 1 713 ? -14.088 -13.017 5.408 1.00 87.88 713 THR A N 1
ATOM 5710 C CA . THR A 1 713 ? -13.214 -13.981 4.739 1.00 87.88 713 THR A CA 1
ATOM 5711 C C . THR A 1 713 ? -11.863 -14.030 5.444 1.00 87.88 713 THR A C 1
ATOM 5713 O O . THR A 1 713 ? -11.049 -13.123 5.298 1.00 87.88 713 THR A O 1
ATOM 5716 N N . GLN A 1 714 ? -11.596 -15.094 6.195 1.00 88.56 714 GLN A N 1
ATOM 5717 C CA . GLN A 1 714 ? -10.272 -15.335 6.777 1.00 88.56 714 GLN A CA 1
ATOM 5718 C C . GLN A 1 714 ? -9.308 -15.794 5.680 1.00 88.56 714 GLN A C 1
ATOM 5720 O O . GLN A 1 714 ? -9.680 -16.634 4.856 1.00 88.56 714 GLN A O 1
ATOM 5725 N N . CYS A 1 715 ? -8.087 -15.264 5.625 1.00 84.06 715 CYS A N 1
ATOM 5726 C CA . CYS A 1 715 ? -7.106 -15.624 4.601 1.00 84.06 715 CYS A CA 1
ATOM 5727 C C . CYS A 1 715 ? -5.666 -15.509 5.096 1.00 84.06 715 CYS A C 1
ATOM 5729 O O . CYS A 1 715 ? -5.322 -14.585 5.828 1.00 84.06 715 CYS A O 1
ATOM 5731 N N . ASP A 1 716 ? -4.822 -16.418 4.613 1.00 81.50 716 ASP A N 1
ATOM 5732 C CA . ASP A 1 716 ? -3.383 -16.352 4.822 1.00 81.50 716 ASP A CA 1
ATOM 5733 C C . ASP A 1 716 ? -2.727 -15.353 3.865 1.00 81.50 716 ASP A C 1
ATOM 5735 O O . ASP A 1 716 ? -3.285 -14.978 2.828 1.00 81.50 716 ASP A O 1
ATOM 5739 N N . PHE A 1 717 ? -1.509 -14.935 4.203 1.00 77.25 717 PHE A N 1
ATOM 5740 C CA . PHE A 1 717 ? -0.719 -14.101 3.311 1.00 77.25 717 PHE A CA 1
ATOM 5741 C C . PHE A 1 717 ? -0.415 -14.811 1.996 1.00 77.25 717 PHE A C 1
ATOM 5743 O O . PHE A 1 717 ? 0.284 -15.825 1.966 1.00 77.25 717 PHE A O 1
ATOM 5750 N N . ASP A 1 718 ? -0.830 -14.181 0.902 1.00 78.06 718 ASP A N 1
ATOM 5751 C CA . ASP A 1 718 ? -0.317 -14.475 -0.425 1.00 78.06 718 ASP A CA 1
ATOM 5752 C C . ASP A 1 718 ? 0.644 -13.365 -0.862 1.00 78.06 718 ASP A C 1
ATOM 5754 O O . ASP A 1 718 ? 0.267 -12.196 -0.995 1.00 78.06 718 ASP A O 1
ATOM 5758 N N . ARG A 1 719 ? 1.892 -13.744 -1.148 1.00 77.62 719 ARG A N 1
ATOM 5759 C CA . ARG A 1 719 ? 2.948 -12.848 -1.644 1.00 77.62 719 ARG A CA 1
ATOM 5760 C C . ARG A 1 719 ? 2.543 -11.999 -2.847 1.00 77.62 719 ARG A C 1
ATOM 5762 O O . ARG A 1 719 ? 3.057 -10.900 -3.038 1.00 77.62 719 ARG A O 1
ATOM 5769 N N . ARG A 1 720 ? 1.628 -12.496 -3.688 1.00 78.12 720 ARG A N 1
ATOM 5770 C CA . ARG A 1 720 ? 1.158 -11.794 -4.886 1.00 78.12 720 ARG A CA 1
ATOM 5771 C C . ARG A 1 720 ? 0.379 -10.543 -4.482 1.00 78.12 720 ARG A C 1
ATOM 5773 O O . ARG A 1 720 ? 0.421 -9.550 -5.201 1.00 78.12 720 ARG A O 1
ATOM 5780 N N . ILE A 1 721 ? -0.279 -10.544 -3.329 1.00 86.25 721 ILE A N 1
ATOM 5781 C CA . ILE A 1 721 ? -1.070 -9.409 -2.844 1.00 86.25 721 ILE A CA 1
ATOM 5782 C C . ILE A 1 721 ? -0.197 -8.402 -2.072 1.00 86.25 721 ILE A C 1
ATOM 5784 O O . ILE A 1 721 ? -0.469 -7.203 -2.127 1.00 86.25 721 ILE A O 1
ATOM 5788 N N . CYS A 1 722 ? 0.898 -8.846 -1.441 1.00 89.62 722 CYS A N 1
ATOM 5789 C CA . CYS A 1 722 ? 1.817 -8.012 -0.646 1.00 89.62 722 CYS A CA 1
ATOM 5790 C C . CYS A 1 722 ? 2.256 -6.721 -1.360 1.00 89.62 722 CYS A C 1
ATOM 5792 O O . CYS A 1 722 ? 2.206 -5.631 -0.787 1.00 89.62 722 CYS A O 1
ATOM 5794 N N . ARG A 1 723 ? 2.625 -6.830 -2.641 1.00 88.62 723 ARG A N 1
ATOM 5795 C CA . ARG A 1 723 ? 2.998 -5.678 -3.473 1.00 88.62 723 ARG A CA 1
ATOM 5796 C C . ARG A 1 723 ? 1.864 -4.659 -3.588 1.00 88.62 723 ARG A C 1
ATOM 5798 O O . ARG A 1 723 ? 2.097 -3.456 -3.490 1.00 88.62 723 ARG A O 1
ATOM 5805 N N . ASP A 1 724 ? 0.643 -5.130 -3.827 1.00 89.38 724 ASP A N 1
ATOM 5806 C CA . ASP A 1 724 ? -0.526 -4.271 -4.036 1.00 89.38 724 ASP A CA 1
ATOM 5807 C C . ASP A 1 724 ? -0.974 -3.598 -2.732 1.00 89.38 724 ASP A C 1
ATOM 5809 O O . ASP A 1 724 ? -1.418 -2.449 -2.761 1.00 89.38 724 ASP A O 1
ATOM 5813 N N . MET A 1 725 ? -0.782 -4.271 -1.593 1.00 93.38 725 MET A N 1
ATOM 5814 C CA . MET A 1 725 ? -0.968 -3.690 -0.262 1.00 93.38 725 MET A CA 1
ATOM 5815 C C . MET A 1 725 ? -0.005 -2.523 -0.042 1.00 93.38 725 MET A C 1
ATOM 5817 O O . MET A 1 725 ? -0.447 -1.392 0.160 1.00 93.38 725 MET A O 1
ATOM 5821 N N . PHE A 1 726 ? 1.308 -2.753 -0.159 1.00 95.19 726 PHE A N 1
ATOM 5822 C CA . PHE A 1 726 ? 2.297 -1.699 0.087 1.00 95.19 726 PHE A CA 1
ATOM 5823 C C . PHE A 1 726 ? 2.141 -0.513 -0.873 1.00 95.19 726 PHE A C 1
ATOM 5825 O O . PHE A 1 726 ? 2.232 0.638 -0.450 1.00 95.19 726 PHE A O 1
ATOM 5832 N N . ALA A 1 727 ? 1.789 -0.763 -2.139 1.00 93.19 727 ALA A N 1
ATOM 5833 C CA . ALA A 1 727 ? 1.536 0.290 -3.124 1.00 93.19 727 ALA A CA 1
ATOM 5834 C C . ALA A 1 727 ? 0.460 1.312 -2.687 1.00 93.19 727 ALA A C 1
ATOM 5836 O O . ALA A 1 727 ? 0.444 2.437 -3.188 1.00 93.19 727 ALA A O 1
ATOM 5837 N N . CYS A 1 728 ? -0.434 0.957 -1.757 1.00 93.75 728 CYS A N 1
ATOM 5838 C CA . CYS A 1 728 ? -1.458 1.866 -1.231 1.00 93.75 728 CYS A CA 1
ATOM 5839 C C . CYS A 1 728 ? -0.886 2.949 -0.297 1.00 93.75 728 CYS A C 1
ATOM 5841 O O . CYS A 1 728 ? -1.461 4.041 -0.198 1.00 93.75 728 CYS A O 1
ATOM 5843 N N . ILE A 1 729 ? 0.241 2.652 0.360 1.00 96.12 729 ILE A N 1
ATOM 5844 C CA . ILE A 1 729 ? 0.880 3.493 1.386 1.00 96.12 729 ILE A CA 1
ATOM 5845 C C . ILE A 1 729 ? 2.331 3.870 1.055 1.00 96.12 729 ILE A C 1
ATOM 5847 O O . ILE A 1 729 ? 2.925 4.645 1.793 1.00 96.12 729 ILE A O 1
ATOM 5851 N N . ALA A 1 730 ? 2.879 3.383 -0.061 1.00 95.75 730 ALA A N 1
ATOM 5852 C CA . ALA A 1 730 ? 4.276 3.534 -0.471 1.00 95.75 730 ALA A CA 1
ATOM 5853 C C . ALA A 1 730 ? 4.821 4.970 -0.346 1.00 95.75 730 ALA A C 1
ATOM 5855 O O . ALA A 1 730 ? 5.763 5.198 0.406 1.00 95.75 730 ALA A O 1
ATOM 5856 N N . GLY A 1 731 ? 4.202 5.949 -1.018 1.00 95.38 731 GLY A N 1
ATOM 5857 C CA . GLY A 1 731 ? 4.650 7.350 -0.966 1.00 95.38 731 GLY A CA 1
ATOM 5858 C C . GLY A 1 731 ? 4.663 7.929 0.461 1.00 95.38 731 GLY A C 1
ATOM 5859 O O . GLY A 1 731 ? 5.715 8.357 0.936 1.00 95.38 731 GLY A O 1
ATOM 5860 N N . PRO A 1 732 ? 3.529 7.903 1.192 1.00 96.69 732 PRO A N 1
ATOM 5861 C CA . PRO A 1 732 ? 3.492 8.310 2.598 1.00 96.69 732 PRO A CA 1
ATOM 5862 C C . PRO A 1 732 ? 4.473 7.555 3.510 1.00 96.69 732 PRO A C 1
ATOM 5864 O O . PRO A 1 732 ? 5.013 8.160 4.430 1.00 96.69 732 PRO A O 1
ATOM 5867 N N . ALA A 1 733 ? 4.728 6.265 3.270 1.00 97.44 733 ALA A N 1
ATOM 5868 C CA . ALA A 1 733 ? 5.667 5.461 4.055 1.00 97.44 733 ALA A CA 1
ATOM 5869 C C . ALA A 1 733 ? 7.125 5.895 3.842 1.00 97.44 733 ALA A C 1
ATOM 5871 O O . ALA A 1 733 ? 7.857 6.055 4.814 1.00 97.44 733 ALA A O 1
ATOM 5872 N N . VAL A 1 734 ? 7.534 6.164 2.596 1.00 96.69 734 VAL A N 1
ATOM 5873 C CA . VAL A 1 734 ? 8.875 6.698 2.288 1.00 96.69 734 VAL A CA 1
ATOM 5874 C C . VAL A 1 734 ? 9.085 8.067 2.943 1.00 96.69 734 VAL A C 1
ATOM 5876 O O . VAL A 1 734 ? 10.139 8.322 3.533 1.00 96.69 734 VAL A O 1
ATOM 5879 N N . ALA A 1 735 ? 8.074 8.940 2.886 1.00 96.19 735 ALA A N 1
ATOM 5880 C CA . ALA A 1 735 ? 8.119 10.245 3.540 1.00 96.19 735 ALA A CA 1
ATOM 5881 C C . ALA A 1 735 ? 8.206 10.125 5.072 1.00 96.19 735 ALA A C 1
ATOM 5883 O O . ALA A 1 735 ? 8.980 10.854 5.692 1.00 96.19 735 ALA A O 1
ATOM 5884 N N . ALA A 1 736 ? 7.460 9.191 5.671 1.00 96.31 736 ALA A N 1
ATOM 5885 C CA . ALA A 1 736 ? 7.493 8.920 7.106 1.00 96.31 736 ALA A CA 1
ATOM 5886 C C . ALA A 1 736 ? 8.857 8.378 7.563 1.00 96.31 736 ALA A C 1
ATOM 5888 O O . ALA A 1 736 ? 9.427 8.936 8.492 1.00 96.31 736 ALA A O 1
ATOM 5889 N N . LEU A 1 737 ? 9.426 7.378 6.875 1.00 96.88 737 LEU A N 1
ATOM 5890 C CA . LEU A 1 737 ? 10.777 6.860 7.154 1.00 96.88 737 LEU A CA 1
ATOM 5891 C C . LEU A 1 737 ? 11.835 7.963 7.080 1.00 96.88 737 LEU A C 1
ATOM 5893 O O . LEU A 1 737 ? 12.687 8.078 7.955 1.00 96.88 737 LEU A O 1
ATOM 5897 N N . SER A 1 738 ? 11.752 8.810 6.052 1.00 95.94 738 SER A N 1
ATOM 5898 C CA . SER A 1 738 ? 12.698 9.913 5.870 1.00 95.94 738 SER A CA 1
ATOM 5899 C C . SER A 1 738 ? 12.586 10.946 6.992 1.00 95.94 738 SER A C 1
ATOM 5901 O O . SER A 1 738 ? 13.591 11.334 7.577 1.00 95.94 738 SER A O 1
ATOM 5903 N N . SER A 1 739 ? 11.359 11.363 7.319 1.00 95.44 739 SER A N 1
ATOM 5904 C CA . SER A 1 739 ? 11.096 12.307 8.408 1.00 95.44 739 SER A CA 1
ATOM 5905 C C . SER A 1 739 ? 11.518 11.736 9.764 1.00 95.44 739 SER A C 1
ATOM 5907 O O . SER A 1 739 ? 12.102 12.458 10.566 1.00 95.44 739 SER A O 1
ATOM 5909 N N . PHE A 1 740 ? 11.281 10.448 10.014 1.00 95.69 740 PHE A N 1
ATOM 5910 C CA . PHE A 1 740 ? 11.676 9.800 11.260 1.00 95.69 740 PHE A CA 1
ATOM 5911 C C . PHE A 1 740 ? 13.203 9.719 11.391 1.00 95.69 740 PHE A C 1
ATOM 5913 O O . PHE A 1 740 ? 13.743 10.116 12.418 1.00 95.69 740 PHE A O 1
ATOM 5920 N N . PHE A 1 741 ? 13.916 9.313 10.332 1.00 95.38 741 PHE A N 1
ATOM 5921 C CA . PHE A 1 741 ? 15.385 9.284 10.320 1.00 95.38 741 PHE A CA 1
ATOM 5922 C C . PHE A 1 741 ? 16.014 10.668 10.564 1.00 95.38 741 PHE A C 1
ATOM 5924 O O . PHE A 1 741 ? 17.027 10.785 11.251 1.00 95.38 741 PHE A O 1
ATOM 5931 N N . GLU A 1 742 ? 15.411 11.731 10.022 1.00 93.88 742 GLU A N 1
ATOM 5932 C CA . GLU A 1 742 ? 15.883 13.109 10.208 1.00 93.88 742 GLU A CA 1
ATOM 5933 C C . GLU A 1 742 ? 15.832 13.548 11.679 1.00 93.88 742 GLU A C 1
ATOM 5935 O O . GLU A 1 742 ? 16.774 14.178 12.166 1.00 93.88 742 GLU A O 1
ATOM 5940 N N . HIS A 1 743 ? 14.773 13.171 12.399 1.00 94.00 743 HIS A N 1
ATOM 5941 C CA . HIS A 1 743 ? 14.473 13.666 13.747 1.00 94.00 743 HIS A CA 1
ATOM 5942 C C . HIS A 1 743 ? 14.795 12.686 14.886 1.00 94.00 743 HIS A C 1
ATOM 5944 O O . HIS A 1 743 ? 14.741 13.086 16.044 1.00 94.00 743 HIS A O 1
ATOM 5950 N N . ALA A 1 744 ? 15.113 11.424 14.590 1.00 92.50 744 ALA A N 1
ATOM 5951 C CA . ALA A 1 744 ? 15.505 10.442 15.600 1.00 92.50 744 ALA A CA 1
ATOM 5952 C C . ALA A 1 744 ? 16.902 10.741 16.152 1.00 92.50 744 ALA A C 1
ATOM 5954 O O . ALA A 1 744 ? 17.843 10.880 15.379 1.00 92.50 744 ALA A O 1
ATOM 5955 N N . ASP A 1 745 ? 17.053 10.829 17.471 1.00 87.75 745 ASP A N 1
ATOM 5956 C CA . ASP A 1 745 ? 18.351 11.094 18.114 1.00 87.75 745 ASP A CA 1
ATOM 5957 C C . ASP A 1 745 ? 18.979 9.827 18.715 1.00 87.75 745 ASP A C 1
ATOM 5959 O O . ASP A 1 745 ? 20.198 9.746 18.864 1.00 87.75 745 ASP A O 1
ATOM 5963 N N . GLU A 1 746 ? 18.155 8.828 19.039 1.00 89.94 746 GLU A N 1
ATOM 5964 C CA . GLU A 1 746 ? 18.587 7.576 19.659 1.00 89.94 746 GLU A CA 1
ATOM 5965 C C . GLU A 1 746 ? 19.064 6.563 18.610 1.00 89.94 746 GLU A C 1
ATOM 5967 O O . GLU A 1 746 ? 18.425 6.360 17.576 1.00 89.94 746 GLU A O 1
ATOM 5972 N N . GLU A 1 747 ? 20.184 5.893 18.892 1.00 89.62 747 GLU A N 1
ATOM 5973 C CA . GLU A 1 747 ? 20.787 4.914 17.981 1.00 89.62 747 GLU A CA 1
ATOM 5974 C C . GLU A 1 747 ? 19.845 3.732 17.687 1.00 89.62 747 GLU A C 1
ATOM 5976 O O . GLU A 1 747 ? 19.730 3.317 16.536 1.00 89.62 747 GLU A O 1
ATOM 5981 N N . GLU A 1 748 ? 19.120 3.233 18.691 1.00 90.06 748 GLU A N 1
ATOM 5982 C CA . GLU A 1 748 ? 18.149 2.138 18.533 1.00 90.06 748 GLU A CA 1
ATOM 5983 C C . GLU A 1 748 ? 17.034 2.509 17.540 1.00 90.06 748 GLU A C 1
ATOM 5985 O O . GLU A 1 748 ? 16.748 1.755 16.611 1.00 90.06 748 GLU A O 1
ATOM 5990 N N . MET A 1 749 ? 16.489 3.726 17.645 1.00 92.25 749 MET A N 1
ATOM 5991 C CA . MET A 1 749 ? 15.469 4.240 16.721 1.00 92.25 749 MET A CA 1
ATOM 5992 C C . MET A 1 749 ? 16.001 4.400 15.292 1.00 92.25 749 MET A C 1
ATOM 5994 O O . MET A 1 749 ? 15.280 4.176 14.315 1.00 92.25 749 MET A O 1
ATOM 5998 N N . LEU A 1 750 ? 17.269 4.798 15.148 1.00 93.31 750 LEU A N 1
ATOM 5999 C CA . LEU A 1 750 ? 17.916 4.873 13.841 1.00 93.31 750 LEU A CA 1
ATOM 6000 C C . LEU A 1 750 ? 18.092 3.475 13.234 1.00 93.31 750 LEU A C 1
ATOM 6002 O O . LEU A 1 750 ? 17.854 3.318 12.035 1.00 93.31 750 LEU A O 1
ATOM 6006 N N . HIS A 1 751 ? 18.453 2.464 14.032 1.00 91.94 751 HIS A N 1
ATOM 6007 C CA . HIS A 1 751 ? 18.539 1.068 13.582 1.00 91.94 751 HIS A CA 1
ATOM 6008 C C . HIS A 1 751 ? 17.194 0.549 13.086 1.00 91.94 751 HIS A C 1
ATOM 6010 O O . HIS A 1 751 ? 17.115 0.092 11.946 1.00 91.94 751 HIS A O 1
ATOM 6016 N N . GLU A 1 752 ? 16.130 0.709 13.874 1.00 93.50 752 GLU A N 1
ATOM 6017 C CA . GLU A 1 752 ? 14.767 0.325 13.481 1.00 93.50 752 GLU A CA 1
ATOM 6018 C C . GLU A 1 752 ? 14.334 1.008 12.174 1.00 93.50 752 GLU A C 1
ATOM 6020 O O . GLU A 1 752 ? 13.757 0.386 11.278 1.00 93.50 752 GLU A O 1
ATOM 6025 N N . CYS A 1 753 ? 14.676 2.289 12.007 1.00 95.75 753 CYS A N 1
ATOM 6026 C CA . CYS A 1 753 ? 14.377 3.014 10.778 1.00 95.75 753 CYS A CA 1
ATOM 6027 C C . CYS A 1 753 ? 15.120 2.450 9.559 1.00 95.75 753 CYS A C 1
ATOM 6029 O O . CYS A 1 753 ? 14.540 2.338 8.472 1.00 95.75 753 CYS A O 1
ATOM 6031 N N . ILE A 1 754 ? 16.379 2.038 9.725 1.00 94.25 754 ILE A N 1
ATOM 6032 C CA . ILE A 1 754 ? 17.144 1.390 8.657 1.00 94.25 754 ILE A CA 1
ATOM 6033 C C . ILE A 1 754 ? 16.620 -0.025 8.352 1.00 94.25 754 ILE A C 1
ATOM 6035 O O . ILE A 1 754 ? 16.558 -0.417 7.183 1.00 94.25 754 ILE A O 1
ATOM 6039 N N . GLU A 1 755 ? 16.167 -0.781 9.349 1.00 93.31 755 GLU A N 1
ATOM 6040 C CA . GLU A 1 755 ? 15.488 -2.064 9.120 1.00 93.31 755 GLU A CA 1
ATOM 6041 C C . GLU A 1 755 ? 14.184 -1.885 8.325 1.00 93.31 755 GLU A C 1
ATOM 6043 O O . GLU A 1 755 ? 13.897 -2.647 7.386 1.00 93.31 755 GLU A O 1
ATOM 6048 N N . GLY A 1 756 ? 13.425 -0.833 8.640 1.00 95.50 756 GLY A N 1
ATOM 6049 C CA . GLY A 1 756 ? 12.260 -0.401 7.874 1.00 95.50 756 GLY A CA 1
ATOM 6050 C C . GLY A 1 756 ? 12.608 -0.039 6.432 1.00 95.50 756 GLY A C 1
ATOM 6051 O O . GLY A 1 756 ? 11.969 -0.521 5.494 1.00 95.50 756 GLY A O 1
ATOM 6052 N N . LEU A 1 757 ? 13.670 0.744 6.237 1.00 95.94 757 LEU A N 1
ATOM 6053 C CA . LEU A 1 757 ? 14.215 1.105 4.927 1.00 95.94 757 LEU A CA 1
ATOM 6054 C C . LEU A 1 757 ? 14.566 -0.138 4.089 1.00 95.94 757 LEU A C 1
ATOM 6056 O O . LEU A 1 757 ? 14.186 -0.215 2.918 1.00 95.94 757 LEU A O 1
ATOM 6060 N N . PHE A 1 758 ? 15.250 -1.128 4.668 1.00 95.00 758 PHE A N 1
ATOM 6061 C CA . PHE A 1 758 ? 15.577 -2.376 3.971 1.00 95.00 758 PHE A CA 1
ATOM 6062 C C . PHE A 1 758 ? 14.334 -3.201 3.642 1.00 95.00 758 PHE A C 1
ATOM 6064 O O . PHE A 1 758 ? 14.255 -3.790 2.562 1.00 95.00 758 PHE A O 1
ATOM 6071 N N . SER A 1 759 ? 13.339 -3.207 4.527 1.00 95.19 759 SER A N 1
ATOM 6072 C CA . SER A 1 759 ? 12.064 -3.879 4.274 1.00 95.19 759 SER A CA 1
ATOM 6073 C C . SER A 1 759 ? 11.284 -3.213 3.139 1.00 95.19 759 SER A C 1
ATOM 6075 O O . SER A 1 759 ? 10.764 -3.917 2.275 1.00 95.19 759 SER A O 1
ATOM 6077 N N . VAL A 1 760 ? 11.285 -1.878 3.054 1.00 96.38 760 VAL A N 1
ATOM 6078 C CA . VAL A 1 760 ? 10.725 -1.151 1.905 1.00 96.38 760 VAL A CA 1
ATOM 6079 C C . VAL A 1 760 ? 11.490 -1.473 0.625 1.00 96.38 760 VAL A C 1
ATOM 6081 O O . VAL A 1 760 ? 10.864 -1.825 -0.373 1.00 96.38 760 VAL A O 1
ATOM 6084 N N . ALA A 1 761 ? 12.825 -1.419 0.640 1.00 94.69 761 ALA A N 1
ATOM 6085 C CA . ALA A 1 761 ? 13.630 -1.743 -0.538 1.00 94.69 761 ALA A CA 1
ATOM 6086 C C . ALA A 1 761 ? 13.358 -3.171 -1.046 1.00 94.69 761 ALA A C 1
ATOM 6088 O O . ALA A 1 761 ? 13.194 -3.391 -2.249 1.00 94.69 761 ALA A O 1
ATOM 6089 N N . ARG A 1 762 ? 13.199 -4.120 -0.116 1.00 91.38 762 ARG A N 1
ATOM 6090 C CA . ARG A 1 762 ? 12.820 -5.510 -0.390 1.00 91.38 762 ARG A CA 1
ATOM 6091 C C . ARG A 1 762 ? 11.428 -5.653 -0.999 1.00 91.38 762 ARG A C 1
ATOM 6093 O O . ARG A 1 762 ? 11.237 -6.520 -1.846 1.00 91.38 762 ARG A O 1
ATOM 6100 N N . ILE A 1 763 ? 10.454 -4.837 -0.604 1.00 92.56 763 ILE A N 1
ATOM 6101 C CA . ILE A 1 763 ? 9.132 -4.845 -1.245 1.00 92.56 763 ILE A CA 1
ATOM 6102 C C . ILE A 1 763 ? 9.219 -4.215 -2.643 1.00 92.56 763 ILE A C 1
ATOM 6104 O O . ILE A 1 763 ? 8.617 -4.723 -3.592 1.00 92.56 763 ILE A O 1
ATOM 6108 N N . CYS A 1 764 ? 9.987 -3.133 -2.793 1.00 92.69 764 CYS A N 1
ATOM 6109 C CA . CYS A 1 764 ? 10.024 -2.356 -4.028 1.00 92.69 764 CYS A CA 1
ATOM 6110 C C . CYS A 1 764 ? 10.697 -3.055 -5.216 1.00 92.69 764 CYS A C 1
ATOM 6112 O O . CYS A 1 764 ? 10.416 -2.691 -6.358 1.00 92.69 764 CYS A O 1
ATOM 6114 N N . GLN A 1 765 ? 11.511 -4.091 -4.976 1.00 87.00 765 GLN A N 1
ATOM 6115 C CA . GLN A 1 765 ? 12.123 -4.897 -6.043 1.00 87.00 765 GLN A CA 1
ATOM 6116 C C . GLN A 1 765 ? 11.094 -5.580 -6.972 1.00 87.00 765 GLN A C 1
ATOM 6118 O O . GLN A 1 765 ? 11.440 -6.049 -8.054 1.00 87.00 765 GLN A O 1
ATOM 6123 N N . TYR A 1 766 ? 9.823 -5.628 -6.560 1.00 87.06 766 TYR A N 1
ATOM 6124 C CA . TYR A 1 766 ? 8.718 -6.254 -7.279 1.00 87.06 766 TYR A CA 1
ATOM 6125 C C . TYR A 1 766 ? 7.803 -5.219 -7.969 1.00 87.06 766 TYR A C 1
ATOM 6127 O O . TYR A 1 766 ? 6.600 -5.150 -7.705 1.00 87.06 766 TYR A O 1
ATOM 6135 N N . GLY A 1 767 ? 8.343 -4.391 -8.870 1.00 84.19 767 GLY A N 1
ATOM 6136 C CA . GLY A 1 767 ? 7.541 -3.470 -9.693 1.00 84.19 767 GLY A CA 1
ATOM 6137 C C . GLY A 1 767 ? 7.084 -2.185 -8.988 1.00 84.19 767 GLY A C 1
ATOM 6138 O O . GLY A 1 767 ? 5.954 -1.725 -9.224 1.00 84.19 767 GLY A O 1
ATOM 6139 N N . LEU A 1 768 ? 7.897 -1.670 -8.058 1.00 90.69 768 LEU A N 1
ATOM 6140 C CA . LEU A 1 768 ? 7.768 -0.338 -7.448 1.00 90.69 768 LEU A CA 1
ATOM 6141 C C . LEU A 1 768 ? 9.124 0.399 -7.488 1.00 90.69 768 LEU A C 1
ATOM 6143 O O . LEU A 1 768 ? 9.564 0.987 -6.499 1.00 90.69 768 LEU A O 1
ATOM 6147 N N . GLU A 1 769 ? 9.788 0.358 -8.642 1.00 91.69 769 GLU A N 1
ATOM 6148 C CA . GLU A 1 769 ? 11.113 0.942 -8.881 1.00 91.69 769 GLU A CA 1
ATOM 6149 C C . GLU A 1 769 ? 11.120 2.457 -8.621 1.00 91.69 769 GLU A C 1
ATOM 6151 O O . GLU A 1 769 ? 12.020 2.957 -7.951 1.00 91.69 769 GLU A O 1
ATOM 6156 N N . ASP A 1 770 ? 10.059 3.169 -9.023 1.00 93.12 770 ASP A N 1
ATOM 6157 C CA . ASP A 1 770 ? 9.893 4.606 -8.751 1.00 93.12 770 ASP A CA 1
ATOM 6158 C C . ASP A 1 770 ? 9.941 4.920 -7.243 1.00 93.12 770 ASP A C 1
ATOM 6160 O O . ASP A 1 770 ? 10.526 5.915 -6.815 1.00 93.12 770 ASP A O 1
ATOM 6164 N N . THR A 1 771 ? 9.339 4.056 -6.417 1.00 94.69 771 THR A N 1
ATOM 6165 C CA . THR A 1 771 ? 9.340 4.203 -4.954 1.00 94.69 771 THR A CA 1
ATOM 6166 C C . THR A 1 771 ? 10.717 3.898 -4.368 1.00 94.69 771 THR A C 1
ATOM 6168 O O . THR A 1 771 ? 11.153 4.591 -3.448 1.00 94.69 771 THR A O 1
ATOM 6171 N N . LEU A 1 772 ? 11.426 2.893 -4.896 1.00 95.81 772 LEU A N 1
ATOM 6172 C CA . LEU A 1 772 ? 12.810 2.609 -4.501 1.00 95.81 772 LEU A CA 1
ATOM 6173 C C . LEU A 1 772 ? 13.733 3.790 -4.827 1.00 95.81 772 LEU A C 1
ATOM 6175 O O . LEU A 1 772 ? 14.559 4.177 -4.003 1.00 95.81 772 LEU A O 1
ATOM 6179 N N . ASP A 1 773 ? 13.569 4.392 -6.002 1.00 95.94 773 ASP A N 1
ATOM 6180 C CA . ASP A 1 773 ? 14.350 5.550 -6.424 1.00 95.94 773 ASP A CA 1
ATOM 6181 C C . ASP A 1 773 ? 14.063 6.787 -5.561 1.00 95.94 773 ASP A C 1
ATOM 6183 O O . ASP A 1 773 ? 14.994 7.517 -5.207 1.00 95.94 773 ASP A O 1
ATOM 6187 N N . GLU A 1 774 ? 12.804 7.022 -5.178 1.00 95.62 774 GLU A N 1
ATOM 6188 C CA . GLU A 1 774 ? 12.423 8.096 -4.251 1.00 95.62 774 GLU A CA 1
ATOM 6189 C C . GLU A 1 774 ? 13.048 7.890 -2.863 1.00 95.62 774 GLU A C 1
ATOM 6191 O O . GLU A 1 774 ? 13.626 8.821 -2.294 1.00 95.62 774 GLU A O 1
ATOM 6196 N N . LEU A 1 775 ? 13.015 6.654 -2.357 1.00 96.12 775 LEU A N 1
ATOM 6197 C CA . LEU A 1 775 ? 13.622 6.257 -1.088 1.00 96.12 775 LEU A CA 1
ATOM 6198 C C . LEU A 1 775 ? 15.141 6.476 -1.089 1.00 96.12 775 LEU A C 1
ATOM 6200 O O . LEU A 1 775 ? 15.671 7.137 -0.194 1.00 96.12 775 LEU A O 1
ATOM 6204 N N . ILE A 1 776 ? 15.837 5.996 -2.125 1.00 96.75 776 ILE A N 1
ATOM 6205 C CA . ILE A 1 776 ? 17.281 6.205 -2.309 1.00 96.75 776 ILE A CA 1
ATOM 6206 C C . ILE A 1 776 ? 17.589 7.699 -2.410 1.00 96.75 776 ILE A C 1
ATOM 6208 O O . ILE A 1 776 ? 18.498 8.189 -1.746 1.00 96.75 776 ILE A O 1
ATOM 6212 N N . THR A 1 777 ? 16.816 8.448 -3.199 1.00 95.69 777 THR A N 1
ATOM 6213 C CA . THR A 1 777 ? 17.001 9.896 -3.361 1.00 95.69 777 THR A CA 1
ATOM 6214 C C . THR A 1 777 ? 16.879 10.631 -2.029 1.00 95.69 777 THR A C 1
ATOM 6216 O O . THR A 1 777 ? 17.641 11.567 -1.776 1.00 95.69 777 THR A O 1
ATOM 6219 N N . SER A 1 778 ? 15.934 10.219 -1.183 1.00 94.38 778 SER A N 1
ATOM 6220 C CA . SER A 1 778 ? 15.752 10.778 0.153 1.00 94.38 778 SER A CA 1
ATOM 6221 C C . SER A 1 778 ? 16.952 10.477 1.057 1.00 94.38 778 SER A C 1
ATOM 6223 O O . SER A 1 778 ? 17.597 11.404 1.547 1.00 94.38 778 SER A O 1
ATOM 6225 N N . PHE A 1 779 ? 17.350 9.206 1.180 1.00 95.94 779 PHE A N 1
ATOM 6226 C CA . PHE A 1 779 ? 18.463 8.802 2.048 1.00 95.94 779 PHE A CA 1
ATOM 6227 C C . PHE A 1 779 ? 19.832 9.297 1.572 1.00 95.94 779 PHE A C 1
ATOM 6229 O O . PHE A 1 779 ? 20.684 9.643 2.390 1.00 95.94 779 PHE A O 1
ATOM 6236 N N . CYS A 1 780 ? 20.032 9.459 0.263 1.00 95.62 780 CYS A N 1
ATOM 6237 C CA . CYS A 1 780 ? 21.218 10.117 -0.277 1.00 95.62 780 CYS A CA 1
ATOM 6238 C C . CYS A 1 780 ? 21.382 11.557 0.241 1.00 95.62 780 CYS A C 1
ATOM 6240 O O . CYS A 1 780 ? 22.516 12.017 0.373 1.00 95.62 780 CYS A O 1
ATOM 6242 N N . LYS A 1 781 ? 20.302 12.278 0.582 1.00 93.25 781 LYS A N 1
ATOM 6243 C CA . LYS A 1 781 ? 20.408 13.616 1.199 1.00 93.25 781 LYS A CA 1
ATOM 6244 C C . LYS A 1 781 ? 20.953 13.537 2.626 1.00 93.25 781 LYS A C 1
ATOM 6246 O O . LYS A 1 781 ? 21.804 14.351 2.979 1.00 93.25 781 LYS A O 1
ATOM 6251 N N . PHE A 1 782 ? 20.535 12.533 3.401 1.00 93.88 782 PHE A N 1
ATOM 6252 C CA . PHE A 1 782 ? 21.011 12.320 4.773 1.00 93.88 782 PHE A CA 1
ATOM 6253 C C . PHE A 1 782 ? 22.483 11.923 4.854 1.00 93.88 782 PHE A C 1
ATOM 6255 O O . PHE A 1 782 ? 23.114 12.159 5.876 1.00 93.88 782 PHE A O 1
ATOM 6262 N N . THR A 1 783 ? 23.080 11.425 3.765 1.00 91.69 783 THR A N 1
ATOM 6263 C CA . THR A 1 783 ? 24.537 11.207 3.711 1.00 91.69 783 THR A CA 1
ATOM 6264 C C . THR A 1 783 ? 25.343 12.500 3.858 1.00 91.69 783 THR A C 1
ATOM 6266 O O . THR A 1 783 ? 26.541 12.436 4.110 1.00 91.69 783 THR A O 1
ATOM 6269 N N . THR A 1 784 ? 24.736 13.680 3.648 1.00 88.88 784 THR A N 1
ATOM 6270 C CA . THR A 1 784 ? 25.380 15.013 3.563 1.00 88.88 784 THR A CA 1
ATOM 6271 C C . THR A 1 784 ? 26.423 15.170 2.446 1.00 88.88 784 THR A C 1
ATOM 6273 O O . THR A 1 784 ? 26.799 16.292 2.103 1.00 88.88 784 THR A O 1
ATOM 6276 N N . LEU A 1 785 ? 26.813 14.075 1.780 1.00 87.94 785 LEU A N 1
ATOM 6277 C CA . LEU A 1 785 ? 27.757 14.048 0.661 1.00 87.94 785 LEU A CA 1
ATOM 6278 C C . LEU A 1 785 ? 27.290 14.939 -0.498 1.00 87.94 785 LEU A C 1
ATOM 6280 O O . LEU A 1 785 ? 28.100 15.629 -1.126 1.00 87.94 785 LEU A O 1
ATOM 6284 N N . LEU A 1 786 ? 25.973 14.965 -0.728 1.00 87.81 786 LEU A N 1
ATOM 6285 C CA . LEU A 1 786 ? 25.326 15.728 -1.795 1.00 87.81 786 LEU A CA 1
ATOM 6286 C C . LEU A 1 786 ? 25.083 17.208 -1.456 1.00 87.81 786 LEU A C 1
ATOM 6288 O O . LEU A 1 786 ? 24.512 17.919 -2.281 1.00 87.81 786 LEU A O 1
ATOM 6292 N N . ASN A 1 787 ? 25.487 17.699 -0.276 1.00 84.81 787 ASN A N 1
ATOM 6293 C CA . ASN A 1 787 ? 25.332 19.113 0.066 1.00 84.81 787 ASN A CA 1
ATOM 6294 C C . ASN A 1 787 ? 26.286 19.978 -0.791 1.00 84.81 787 ASN A C 1
ATOM 6296 O O . ASN A 1 787 ? 27.508 19.868 -0.646 1.00 84.81 787 ASN A O 1
ATOM 6300 N N . PRO A 1 788 ? 25.769 20.865 -1.666 1.00 77.62 788 PRO A N 1
ATOM 6301 C CA . PRO A 1 788 ? 26.603 21.658 -2.566 1.00 77.62 788 PRO A CA 1
ATOM 6302 C C . PRO A 1 788 ? 27.318 22.831 -1.878 1.00 77.62 788 PRO A C 1
ATOM 6304 O O . PRO A 1 788 ? 28.135 23.482 -2.531 1.00 77.62 788 PRO A O 1
ATOM 6307 N N . TYR A 1 789 ? 26.986 23.135 -0.618 1.00 79.50 789 TYR A N 1
ATOM 6308 C CA . TYR A 1 789 ? 27.555 24.247 0.150 1.00 79.50 789 TYR A CA 1
ATOM 6309 C C . TYR A 1 789 ? 28.599 23.805 1.182 1.00 79.50 789 TYR A C 1
ATOM 6311 O O . TYR A 1 789 ? 29.345 24.653 1.656 1.00 79.50 789 TYR A O 1
ATOM 6319 N N . ALA A 1 790 ? 28.668 22.509 1.504 1.00 80.81 790 ALA A N 1
ATOM 6320 C CA . ALA A 1 790 ? 29.602 21.991 2.497 1.00 80.81 790 ALA A CA 1
ATOM 6321 C C . ALA A 1 790 ? 31.027 21.896 1.931 1.00 80.81 790 ALA A C 1
ATOM 6323 O O . ALA A 1 790 ? 31.251 21.309 0.860 1.00 80.81 790 ALA A O 1
ATOM 6324 N N . SER A 1 791 ? 31.999 22.435 2.667 1.00 82.50 791 SER A N 1
ATOM 6325 C CA . SER A 1 791 ? 33.418 22.265 2.345 1.00 82.50 791 SER A CA 1
ATOM 6326 C C . SER A 1 791 ? 33.853 20.797 2.502 1.00 82.50 791 SER A C 1
ATOM 6328 O O . SER A 1 791 ? 33.143 19.970 3.082 1.00 82.50 791 SER A O 1
ATOM 6330 N N . ILE A 1 792 ? 35.016 20.430 1.948 1.00 80.56 792 ILE A N 1
ATOM 6331 C CA . ILE A 1 792 ? 35.580 19.076 2.114 1.00 80.56 792 ILE A CA 1
ATOM 6332 C C . ILE A 1 792 ? 35.830 18.786 3.601 1.00 80.56 792 ILE A C 1
ATOM 6334 O O . ILE A 1 792 ? 35.486 17.707 4.073 1.00 80.56 792 ILE A O 1
ATOM 6338 N N . GLU A 1 793 ? 36.354 19.769 4.334 1.00 82.19 793 GLU A N 1
ATOM 6339 C CA . GLU A 1 793 ? 36.631 19.676 5.770 1.00 82.19 793 GLU A CA 1
ATOM 6340 C C . GLU A 1 793 ? 35.343 19.561 6.590 1.00 82.19 793 GLU A C 1
ATOM 6342 O O . GLU A 1 793 ? 35.253 18.691 7.447 1.00 82.19 793 GLU A O 1
ATOM 6347 N N . GLU A 1 794 ? 34.317 20.360 6.278 1.00 85.12 794 GLU A N 1
ATOM 6348 C CA . GLU A 1 794 ? 33.000 20.272 6.926 1.00 85.12 794 GLU A CA 1
ATOM 6349 C C . GLU A 1 794 ? 32.340 18.918 6.667 1.00 85.12 794 GLU A C 1
ATOM 6351 O O . GLU A 1 794 ? 31.856 18.284 7.597 1.00 85.12 794 GLU A O 1
ATOM 6356 N N . THR A 1 795 ? 32.371 18.435 5.418 1.00 85.00 795 THR A N 1
ATOM 6357 C CA . THR A 1 795 ? 31.805 17.122 5.071 1.00 85.00 795 THR A CA 1
ATOM 6358 C C . THR A 1 795 ? 32.528 16.009 5.833 1.00 85.00 795 THR A C 1
ATOM 6360 O O . THR A 1 795 ? 31.878 15.097 6.331 1.00 85.00 795 THR A O 1
ATOM 6363 N N . MET A 1 796 ? 33.861 16.076 5.951 1.00 82.00 796 MET A N 1
ATOM 6364 C CA . MET A 1 796 ? 34.634 15.099 6.727 1.00 82.00 796 MET A CA 1
ATOM 6365 C C . MET A 1 796 ? 34.361 15.177 8.215 1.00 82.00 796 MET A C 1
ATOM 6367 O O . MET A 1 796 ? 34.164 14.143 8.841 1.00 82.00 796 MET A O 1
ATOM 6371 N N . PHE A 1 797 ? 34.293 16.384 8.765 1.00 84.19 797 PHE A N 1
ATOM 6372 C CA . PHE A 1 797 ? 33.972 16.582 10.165 1.00 84.19 797 PHE A CA 1
ATOM 6373 C C . PHE A 1 797 ? 32.591 16.006 10.499 1.00 84.19 797 PHE A C 1
ATOM 6375 O O . PHE A 1 797 ? 32.482 15.178 11.402 1.00 84.19 797 PHE A O 1
ATOM 6382 N N . THR A 1 798 ? 31.562 16.372 9.726 1.00 85.38 798 THR A N 1
ATOM 6383 C CA . THR A 1 798 ? 30.196 15.856 9.882 1.00 85.38 798 THR A CA 1
ATOM 6384 C C . THR A 1 798 ? 30.148 14.340 9.719 1.00 85.38 798 THR A C 1
ATOM 6386 O O . THR A 1 798 ? 29.525 13.667 10.528 1.00 85.38 798 THR A O 1
ATOM 6389 N N . PHE A 1 799 ? 30.849 13.777 8.733 1.00 85.12 799 PHE A N 1
ATOM 6390 C CA . PHE A 1 799 ? 30.877 12.331 8.522 1.00 85.12 799 PHE A CA 1
ATOM 6391 C C . PHE A 1 799 ? 31.577 11.563 9.655 1.00 85.12 799 PHE A C 1
ATOM 6393 O O . PHE A 1 799 ? 31.140 10.469 9.986 1.00 85.12 799 PHE A O 1
ATOM 6400 N N . SER A 1 800 ? 32.628 12.113 10.273 1.00 81.12 800 SER A N 1
ATOM 6401 C CA . SER A 1 800 ? 33.300 11.476 11.418 1.00 81.12 800 SER A CA 1
ATOM 6402 C C . SER A 1 800 ? 32.501 11.577 12.722 1.00 81.12 800 SER A C 1
ATOM 6404 O O . SER A 1 800 ? 32.530 10.648 13.526 1.00 81.12 800 SER A O 1
ATOM 6406 N N . HIS A 1 801 ? 31.816 12.702 12.954 1.00 83.44 801 HIS A N 1
ATOM 6407 C CA . HIS A 1 801 ? 31.231 13.027 14.263 1.00 83.44 801 HIS A CA 1
ATOM 6408 C C . HIS A 1 801 ? 29.728 12.745 14.359 1.00 83.44 801 HIS A C 1
ATOM 6410 O O . HIS A 1 801 ? 29.225 12.538 15.459 1.00 83.44 801 HIS A O 1
ATOM 6416 N N . ASP A 1 802 ? 29.006 12.730 13.238 1.00 87.12 802 ASP A N 1
ATOM 6417 C CA . ASP A 1 802 ? 27.569 12.459 13.209 1.00 87.12 802 ASP A CA 1
ATOM 6418 C C . ASP A 1 802 ? 27.310 10.997 12.807 1.00 87.12 802 ASP A C 1
ATOM 6420 O O . ASP A 1 802 ? 27.933 10.433 11.900 1.00 87.12 802 ASP A O 1
ATOM 6424 N N . LEU A 1 803 ? 26.399 10.346 13.523 1.00 88.19 803 LEU A N 1
ATOM 6425 C CA . LEU A 1 803 ? 25.997 8.969 13.270 1.00 88.19 803 LEU A CA 1
ATOM 6426 C C . LEU A 1 803 ? 25.081 8.869 12.038 1.00 88.19 803 LEU A C 1
ATOM 6428 O O . LEU A 1 803 ? 25.236 7.946 11.235 1.00 88.19 803 LEU A O 1
ATOM 6432 N N . LYS A 1 804 ? 24.180 9.839 11.824 1.00 91.94 804 LYS A N 1
ATOM 6433 C CA . LYS A 1 804 ? 23.173 9.789 10.746 1.00 91.94 804 LYS A CA 1
ATOM 6434 C C . LYS A 1 804 ? 23.792 9.737 9.342 1.00 91.94 804 LYS A C 1
ATOM 6436 O O . LYS A 1 804 ? 23.407 8.855 8.571 1.00 91.94 804 LYS A O 1
ATOM 6441 N N . PRO A 1 805 ? 24.776 10.586 8.977 1.00 91.75 805 PRO A N 1
ATOM 6442 C CA . PRO A 1 805 ? 25.414 10.530 7.663 1.00 91.75 805 PRO A CA 1
ATOM 6443 C C . PRO A 1 805 ? 26.141 9.211 7.409 1.00 91.75 805 PRO A C 1
ATOM 6445 O O . PRO A 1 805 ? 26.117 8.707 6.281 1.00 91.75 805 PRO A O 1
ATOM 6448 N N . ARG A 1 806 ? 26.749 8.629 8.453 1.00 88.38 806 ARG A N 1
ATOM 6449 C CA . ARG A 1 806 ? 27.405 7.317 8.385 1.00 88.38 806 ARG A CA 1
ATOM 6450 C C . ARG A 1 806 ? 26.383 6.216 8.130 1.00 88.38 806 ARG A C 1
ATOM 6452 O O . ARG A 1 806 ? 26.506 5.519 7.125 1.00 88.38 806 ARG A O 1
ATOM 6459 N N . MET A 1 807 ? 25.340 6.125 8.956 1.00 90.62 807 MET A N 1
ATOM 6460 C CA . MET A 1 807 ? 24.265 5.137 8.799 1.00 90.62 807 MET A CA 1
ATOM 6461 C C . MET A 1 807 ? 23.564 5.261 7.443 1.00 90.62 807 MET A C 1
ATOM 6463 O O . MET A 1 807 ? 23.385 4.259 6.753 1.00 90.62 807 MET A O 1
ATOM 6467 N N . ALA A 1 808 ? 23.246 6.482 7.001 1.00 93.62 808 ALA A N 1
ATOM 6468 C CA . ALA A 1 808 ? 22.639 6.726 5.695 1.00 93.62 808 ALA A CA 1
ATOM 6469 C C . ALA A 1 808 ? 23.549 6.270 4.544 1.00 93.62 808 ALA A C 1
ATOM 6471 O O . ALA A 1 808 ? 23.077 5.663 3.584 1.00 93.62 808 ALA A O 1
ATOM 6472 N N . THR A 1 809 ? 24.860 6.519 4.639 1.00 91.94 809 THR A N 1
ATOM 6473 C CA . THR A 1 809 ? 25.826 6.100 3.610 1.00 91.94 809 THR A CA 1
ATOM 6474 C C . THR A 1 809 ? 25.912 4.581 3.532 1.00 91.94 809 THR A C 1
ATOM 6476 O O . THR A 1 809 ? 25.793 4.015 2.444 1.00 91.94 809 THR A O 1
ATOM 6479 N N . VAL A 1 810 ? 26.040 3.915 4.682 1.00 89.69 810 VAL A N 1
ATOM 6480 C CA . VAL A 1 810 ? 26.028 2.453 4.761 1.00 89.69 810 VAL A CA 1
ATOM 6481 C C . VAL A 1 810 ? 24.742 1.891 4.168 1.00 89.69 810 VAL A C 1
ATOM 6483 O O . VAL A 1 810 ? 24.790 0.972 3.349 1.00 89.69 810 VAL A O 1
ATOM 6486 N N . ALA A 1 811 ? 23.591 2.443 4.543 1.00 92.50 811 ALA A N 1
ATOM 6487 C CA . ALA A 1 811 ? 22.300 1.958 4.090 1.00 92.50 811 ALA A CA 1
ATOM 6488 C C . ALA A 1 811 ? 22.122 2.115 2.573 1.00 92.50 811 ALA A C 1
ATOM 6490 O O . ALA A 1 811 ? 21.735 1.156 1.906 1.00 92.50 811 ALA A O 1
ATOM 6491 N N . VAL A 1 812 ? 22.488 3.269 2.002 1.00 95.06 812 VAL A N 1
ATOM 6492 C CA . VAL A 1 812 ? 22.424 3.521 0.550 1.00 95.06 812 VAL A CA 1
ATOM 6493 C C . VAL A 1 812 ? 23.287 2.525 -0.227 1.00 95.06 812 VAL A C 1
ATOM 6495 O O . VAL A 1 812 ? 22.806 1.920 -1.186 1.00 95.06 812 VAL A O 1
ATOM 6498 N N . PHE A 1 813 ? 24.541 2.302 0.180 1.00 92.75 813 PHE A N 1
ATOM 6499 C CA . PHE A 1 813 ? 25.422 1.355 -0.518 1.00 92.75 813 PHE A CA 1
ATOM 6500 C C . PHE A 1 813 ? 25.071 -0.112 -0.241 1.00 92.75 813 PHE A C 1
ATOM 6502 O O . PHE A 1 813 ? 25.313 -0.973 -1.090 1.00 92.75 813 PHE A O 1
ATOM 6509 N N . THR A 1 814 ? 24.440 -0.410 0.894 1.00 90.62 814 THR A N 1
ATOM 6510 C CA . THR A 1 814 ? 23.862 -1.731 1.167 1.00 90.62 814 THR A CA 1
ATOM 6511 C C . THR A 1 814 ? 22.688 -1.996 0.226 1.00 90.62 814 THR A C 1
ATOM 6513 O O . THR A 1 814 ? 22.679 -3.014 -0.465 1.00 90.62 814 THR A O 1
ATOM 6516 N N . ILE A 1 815 ? 21.754 -1.050 0.085 1.00 92.50 815 ILE A N 1
ATOM 6517 C CA . ILE A 1 815 ? 20.652 -1.152 -0.882 1.00 92.50 815 ILE A CA 1
ATOM 6518 C C . ILE A 1 815 ? 21.198 -1.303 -2.301 1.00 92.50 815 ILE A C 1
ATOM 6520 O O . ILE A 1 815 ? 20.770 -2.195 -3.030 1.00 92.50 815 ILE A O 1
ATOM 6524 N N . ALA A 1 816 ? 22.189 -0.491 -2.675 1.00 92.38 816 ALA A N 1
ATOM 6525 C CA . ALA A 1 816 ? 22.820 -0.569 -3.986 1.00 92.38 816 ALA A CA 1
ATOM 6526 C C . ALA A 1 816 ? 23.470 -1.935 -4.251 1.00 92.38 816 ALA A C 1
ATOM 6528 O O . ALA A 1 816 ? 23.431 -2.415 -5.375 1.00 92.38 816 ALA A O 1
ATOM 6529 N N . ASN A 1 817 ? 24.034 -2.601 -3.242 1.00 88.69 817 ASN A N 1
ATOM 6530 C CA . ASN A 1 817 ? 24.621 -3.930 -3.415 1.00 88.69 817 ASN A CA 1
ATOM 6531 C C . ASN A 1 817 ? 23.575 -5.037 -3.585 1.00 88.69 817 ASN A C 1
ATOM 6533 O O . ASN A 1 817 ? 23.733 -5.901 -4.454 1.00 88.69 817 ASN A O 1
ATOM 6537 N N . TYR A 1 818 ? 22.530 -5.028 -2.755 1.00 87.19 818 TYR A N 1
ATOM 6538 C CA . TYR A 1 818 ? 21.555 -6.119 -2.689 1.00 87.19 818 TYR A CA 1
ATOM 6539 C C . TYR A 1 818 ? 20.384 -5.959 -3.667 1.00 87.19 818 TYR A C 1
ATOM 6541 O O . TYR A 1 818 ? 19.886 -6.967 -4.158 1.00 87.19 818 TYR A O 1
ATOM 6549 N N . PHE A 1 819 ? 19.990 -4.725 -3.998 1.00 90.44 819 PHE A N 1
ATOM 6550 C CA . PHE A 1 819 ? 18.825 -4.409 -4.838 1.00 90.44 819 PHE A CA 1
ATOM 6551 C C . PHE A 1 819 ? 19.189 -3.691 -6.150 1.00 90.44 819 PHE A C 1
ATOM 6553 O O . PHE A 1 819 ? 18.326 -3.087 -6.784 1.00 90.44 819 PHE A O 1
ATOM 6560 N N . ARG A 1 820 ? 20.453 -3.773 -6.604 1.00 88.56 820 ARG A N 1
ATOM 6561 C CA . ARG A 1 820 ? 20.933 -3.188 -7.883 1.00 88.56 820 ARG A CA 1
ATOM 6562 C C . ARG A 1 820 ? 20.061 -3.504 -9.097 1.00 88.56 820 ARG A C 1
ATOM 6564 O O . ARG A 1 820 ? 20.016 -2.708 -10.032 1.00 88.56 820 ARG A O 1
ATOM 6571 N N . ASP A 1 821 ? 19.388 -4.650 -9.076 1.00 88.12 821 ASP A N 1
ATOM 6572 C CA . ASP A 1 821 ? 18.573 -5.141 -10.183 1.00 88.12 821 ASP A CA 1
ATOM 6573 C C . ASP A 1 821 ? 17.241 -4.384 -10.339 1.00 88.12 821 ASP A C 1
ATOM 6575 O O . ASP A 1 821 ? 16.546 -4.584 -11.331 1.00 88.12 821 ASP A O 1
ATOM 6579 N N . SER A 1 822 ? 16.903 -3.499 -9.394 1.00 89.62 822 SER A N 1
ATOM 6580 C CA . SER A 1 822 ? 15.648 -2.732 -9.374 1.00 89.62 822 SER A CA 1
ATOM 6581 C C . SER A 1 822 ? 15.850 -1.214 -9.316 1.00 89.62 822 SER A C 1
ATOM 6583 O O . SER A 1 822 ? 14.881 -0.467 -9.393 1.00 89.62 822 SER A O 1
ATOM 6585 N N . ILE A 1 823 ? 17.092 -0.734 -9.186 1.00 93.00 823 ILE A N 1
ATOM 6586 C CA . ILE A 1 823 ? 17.397 0.704 -9.105 1.00 93.00 823 ILE A CA 1
ATOM 6587 C C . ILE A 1 823 ? 17.432 1.295 -10.515 1.00 93.00 823 ILE A C 1
ATOM 6589 O O . ILE A 1 823 ? 18.123 0.765 -11.395 1.00 93.00 823 ILE A O 1
ATOM 6593 N N . GLN A 1 824 ? 16.735 2.413 -10.730 1.00 91.94 824 GLN A N 1
ATOM 6594 C CA . GLN A 1 824 ? 16.721 3.122 -12.008 1.00 91.94 824 GLN A CA 1
ATOM 6595 C C . GLN A 1 824 ? 17.227 4.559 -11.833 1.00 91.94 824 GLN A C 1
ATOM 6597 O O . GLN A 1 824 ? 18.434 4.807 -11.908 1.00 91.94 824 GLN A O 1
ATOM 6602 N N . GLY A 1 825 ? 16.337 5.516 -11.574 1.00 89.75 825 GLY A N 1
ATOM 6603 C CA . GLY A 1 825 ? 16.661 6.923 -11.351 1.00 89.75 825 GLY A CA 1
ATOM 6604 C C . GLY A 1 825 ? 17.577 7.165 -10.146 1.00 89.75 825 GLY A C 1
ATOM 6605 O O . GLY A 1 825 ? 18.366 8.114 -10.171 1.00 89.75 825 GLY A O 1
ATOM 6606 N N . GLY A 1 826 ? 17.547 6.285 -9.139 1.00 93.38 826 GLY A N 1
ATOM 6607 C CA . GLY A 1 826 ? 18.361 6.372 -7.926 1.00 93.38 826 GLY A CA 1
ATOM 6608 C C . GLY A 1 826 ? 19.867 6.246 -8.175 1.00 93.38 826 GLY A C 1
ATOM 6609 O O . GLY A 1 826 ? 20.663 6.780 -7.399 1.00 93.38 826 GLY A O 1
ATOM 6610 N N . TRP A 1 827 ? 20.284 5.635 -9.295 1.00 95.00 827 TRP A N 1
ATOM 6611 C CA . TRP A 1 827 ? 21.704 5.527 -9.658 1.00 95.00 827 TRP A CA 1
ATOM 6612 C C . TRP A 1 827 ? 22.392 6.878 -9.777 1.00 95.00 827 TRP A C 1
ATOM 6614 O O . TRP A 1 827 ? 23.569 6.984 -9.444 1.00 95.00 827 TRP A O 1
ATOM 6624 N N . LYS A 1 828 ? 21.666 7.919 -10.198 1.00 94.25 828 LYS A N 1
ATOM 6625 C CA . LYS A 1 828 ? 22.210 9.274 -10.276 1.00 94.25 828 LYS A CA 1
ATOM 6626 C C . LYS A 1 828 ? 22.741 9.725 -8.913 1.00 94.25 828 LYS A C 1
ATOM 6628 O O . LYS A 1 828 ? 23.890 10.133 -8.803 1.00 94.25 828 LYS A O 1
ATOM 6633 N N . ASN A 1 829 ? 21.917 9.603 -7.877 1.00 94.75 829 ASN A N 1
ATOM 6634 C CA . ASN A 1 829 ? 22.257 10.031 -6.525 1.00 94.75 829 ASN A CA 1
ATOM 6635 C C . ASN A 1 829 ? 23.345 9.149 -5.896 1.00 94.75 829 ASN A C 1
ATOM 6637 O O . ASN A 1 829 ? 24.233 9.670 -5.227 1.00 94.75 829 ASN A O 1
ATOM 6641 N N . ILE A 1 830 ? 23.320 7.836 -6.156 1.00 94.75 830 ILE A N 1
ATOM 6642 C CA . ILE A 1 830 ? 24.365 6.908 -5.696 1.00 94.75 830 ILE A CA 1
ATOM 6643 C C . ILE A 1 830 ? 25.716 7.256 -6.329 1.00 94.75 830 ILE A C 1
ATOM 6645 O O . ILE A 1 830 ? 26.726 7.298 -5.628 1.00 94.75 830 ILE A O 1
ATOM 6649 N N . VAL A 1 831 ? 25.743 7.531 -7.637 1.00 93.50 831 VAL A N 1
ATOM 6650 C CA . VAL A 1 831 ? 26.960 7.955 -8.343 1.00 93.50 831 VAL A CA 1
ATOM 6651 C C . VAL A 1 831 ? 27.459 9.288 -7.788 1.00 93.50 831 VAL A C 1
ATOM 6653 O O . VAL A 1 831 ? 28.643 9.402 -7.493 1.00 93.50 831 VAL A O 1
ATOM 6656 N N . ASP A 1 832 ? 26.583 10.265 -7.551 1.00 92.00 832 ASP A N 1
ATOM 6657 C CA . ASP A 1 832 ? 26.992 11.542 -6.954 1.00 92.00 832 ASP A CA 1
ATOM 6658 C C . ASP A 1 832 ? 27.607 11.347 -5.544 1.00 92.00 832 ASP A C 1
ATOM 6660 O O . ASP A 1 832 ? 28.643 11.941 -5.227 1.00 92.00 832 ASP A O 1
ATOM 6664 N N . CYS A 1 833 ? 27.040 10.458 -4.714 1.00 92.31 833 CYS A N 1
ATOM 6665 C CA . CYS A 1 833 ? 27.622 10.072 -3.421 1.00 92.31 833 CYS A CA 1
ATOM 6666 C C . CYS A 1 833 ? 28.989 9.388 -3.596 1.00 92.31 833 CYS A C 1
ATOM 6668 O O . CYS A 1 833 ? 29.940 9.716 -2.885 1.00 92.31 833 CYS A O 1
ATOM 6670 N N . LEU A 1 834 ? 29.107 8.467 -4.557 1.00 92.31 834 LEU A N 1
ATOM 6671 C CA . LEU A 1 834 ? 30.342 7.747 -4.870 1.00 92.31 834 LEU A CA 1
ATOM 6672 C C . LEU A 1 834 ? 31.469 8.708 -5.272 1.00 92.31 834 LEU A C 1
ATOM 6674 O O . LEU A 1 834 ? 32.585 8.601 -4.765 1.00 92.31 834 LEU A O 1
ATOM 6678 N N . LEU A 1 835 ? 31.179 9.677 -6.140 1.00 90.31 835 LEU A N 1
ATOM 6679 C CA . LEU A 1 835 ? 32.154 10.676 -6.581 1.00 90.31 835 LEU A CA 1
ATOM 6680 C C . LEU A 1 835 ? 32.601 11.578 -5.433 1.00 90.31 835 LEU A C 1
ATOM 6682 O O . LEU A 1 835 ? 33.792 11.870 -5.300 1.00 90.31 835 LEU A O 1
ATOM 6686 N N . LYS A 1 836 ? 31.679 11.953 -4.538 1.00 88.88 836 LYS A N 1
ATOM 6687 C CA . LYS A 1 836 ? 32.049 12.693 -3.332 1.00 88.88 836 LYS A CA 1
ATOM 6688 C C . LYS A 1 836 ? 32.959 11.864 -2.420 1.00 88.88 836 LYS A C 1
ATOM 6690 O O . LYS A 1 836 ? 33.957 12.400 -1.947 1.00 88.88 836 LYS A O 1
ATOM 6695 N N . LEU A 1 837 ? 32.684 10.572 -2.221 1.00 89.56 837 LEU A N 1
ATOM 6696 C CA . LEU A 1 837 ? 33.563 9.674 -1.457 1.00 89.56 837 LEU A CA 1
ATOM 6697 C C . LEU A 1 837 ? 34.948 9.522 -2.102 1.00 89.56 837 LEU A C 1
ATOM 6699 O O . LEU A 1 837 ? 35.946 9.502 -1.378 1.00 89.56 837 LEU A O 1
ATOM 6703 N N . LYS A 1 838 ? 35.029 9.469 -3.443 1.00 87.19 838 LYS A N 1
ATOM 6704 C CA . LYS A 1 838 ? 36.312 9.487 -4.165 1.00 87.19 838 LYS A CA 1
ATOM 6705 C C . LYS A 1 838 ? 37.100 10.742 -3.807 1.00 87.19 838 LYS A C 1
ATOM 6707 O O . LYS A 1 838 ? 38.260 10.648 -3.412 1.00 87.19 838 LYS A O 1
ATOM 6712 N N . ARG A 1 839 ? 36.456 11.909 -3.891 1.00 84.06 839 ARG A N 1
ATOM 6713 C CA . ARG A 1 839 ? 37.082 13.202 -3.586 1.00 84.06 839 ARG A CA 1
ATOM 6714 C C . ARG A 1 839 ? 37.562 13.303 -2.138 1.00 84.06 839 ARG A C 1
ATOM 6716 O O . ARG A 1 839 ? 38.590 13.914 -1.868 1.00 84.06 839 ARG A O 1
ATOM 6723 N N . LEU A 1 840 ? 36.830 12.684 -1.216 1.00 85.44 840 LEU A N 1
ATOM 6724 C CA . LEU A 1 840 ? 37.186 12.598 0.202 1.00 85.44 840 LEU A CA 1
ATOM 6725 C C . LEU A 1 840 ? 38.289 11.557 0.480 1.00 85.44 840 LEU A C 1
ATOM 6727 O O . LEU A 1 840 ? 38.710 11.415 1.622 1.00 85.44 840 LEU A O 1
ATOM 6731 N N . LYS A 1 841 ? 38.767 10.835 -0.547 1.00 83.69 841 LYS A N 1
ATOM 6732 C CA . LYS A 1 841 ? 39.754 9.744 -0.458 1.00 83.69 841 LYS A CA 1
ATOM 6733 C C . LYS A 1 841 ? 39.327 8.593 0.461 1.00 83.69 841 LYS A C 1
ATOM 6735 O O . LYS A 1 841 ? 40.174 7.856 0.955 1.00 83.69 841 LYS A O 1
ATOM 6740 N N . LEU A 1 842 ? 38.019 8.419 0.654 1.00 83.88 842 LEU A N 1
ATOM 6741 C CA . LEU A 1 842 ? 37.456 7.337 1.466 1.00 83.88 842 LEU A CA 1
ATOM 6742 C C . LEU A 1 842 ? 37.181 6.060 0.663 1.00 83.88 842 LEU A C 1
ATOM 6744 O O . LEU A 1 842 ? 36.923 5.011 1.253 1.00 83.88 842 LEU A O 1
ATOM 6748 N N . LEU A 1 843 ? 37.213 6.122 -0.675 1.00 82.06 843 LEU A N 1
ATOM 6749 C CA . LEU A 1 843 ? 36.989 4.935 -1.498 1.00 82.06 843 LEU A CA 1
ATOM 6750 C C . LEU A 1 843 ? 38.174 3.956 -1.438 1.00 82.06 843 LEU A C 1
ATOM 6752 O O . LEU A 1 843 ? 39.319 4.370 -1.629 1.00 82.06 843 LEU A O 1
ATOM 6756 N N . PRO A 1 844 ? 37.920 2.648 -1.251 1.00 74.50 844 PRO A N 1
ATOM 6757 C CA . PRO A 1 844 ? 38.956 1.626 -1.326 1.00 74.50 844 PRO A CA 1
ATOM 6758 C C . PRO A 1 844 ? 39.472 1.460 -2.762 1.00 74.50 844 PRO A C 1
ATOM 6760 O O . PRO A 1 844 ? 38.707 1.579 -3.718 1.00 74.50 844 PRO A O 1
ATOM 6763 N N . GLN A 1 845 ? 40.742 1.068 -2.916 1.00 68.62 845 GLN A N 1
ATOM 6764 C CA . GLN A 1 845 ? 41.329 0.743 -4.229 1.00 68.62 845 GLN A CA 1
ATOM 6765 C C . GLN A 1 845 ? 40.609 -0.420 -4.942 1.00 68.62 845 GLN A C 1
ATOM 6767 O O . GLN A 1 845 ? 40.540 -0.446 -6.168 1.00 68.62 845 GLN A O 1
ATOM 6772 N N . SER A 1 846 ? 39.950 -1.310 -4.188 1.00 67.38 846 SER A N 1
ATOM 6773 C CA . SER A 1 846 ? 39.182 -2.448 -4.716 1.00 67.38 846 SER A CA 1
ATOM 6774 C C . SER A 1 846 ? 37.977 -2.071 -5.588 1.00 67.38 846 SER A C 1
ATOM 6776 O O . SER A 1 846 ? 37.349 -2.949 -6.168 1.00 67.38 846 SER A O 1
ATOM 6778 N N . VAL A 1 847 ? 37.598 -0.790 -5.659 1.00 64.69 847 VAL A N 1
ATOM 6779 C CA . VAL A 1 847 ? 36.550 -0.320 -6.582 1.00 64.69 847 VAL A CA 1
ATOM 6780 C C . VAL A 1 847 ? 37.060 -0.267 -8.031 1.00 64.69 847 VAL A C 1
ATOM 6782 O O . VAL A 1 847 ? 36.246 -0.319 -8.946 1.00 64.69 847 VAL A O 1
ATOM 6785 N N . ILE A 1 848 ? 38.380 -0.170 -8.238 1.00 59.88 848 ILE A N 1
ATOM 6786 C CA . ILE A 1 848 ? 39.021 -0.025 -9.558 1.00 59.88 848 ILE A CA 1
ATOM 6787 C C . ILE A 1 848 ? 39.752 -1.316 -9.970 1.00 59.88 848 ILE A C 1
ATOM 6789 O O . ILE A 1 848 ? 39.792 -1.646 -11.156 1.00 59.88 848 ILE A O 1
ATOM 6793 N N . ASP A 1 849 ? 40.279 -2.085 -9.010 1.00 58.59 849 ASP A N 1
ATOM 6794 C CA . ASP A 1 849 ? 41.007 -3.332 -9.278 1.00 58.59 849 ASP A CA 1
ATOM 6795 C C . ASP A 1 849 ? 40.058 -4.493 -9.635 1.00 58.59 849 ASP A C 1
ATOM 6797 O O . ASP A 1 849 ? 39.703 -5.325 -8.802 1.00 58.59 849 ASP A O 1
ATOM 6801 N N . PHE A 1 850 ? 39.639 -4.560 -10.902 1.00 54.31 850 PHE A N 1
ATOM 6802 C CA . PHE A 1 850 ? 38.799 -5.649 -11.423 1.00 54.31 850 PHE A CA 1
ATOM 6803 C C . PHE A 1 850 ? 39.592 -6.888 -11.884 1.00 54.31 850 PHE A C 1
ATOM 6805 O O . PHE A 1 850 ? 38.986 -7.921 -12.168 1.00 54.31 850 PHE A O 1
ATOM 6812 N N . GLU A 1 851 ? 40.924 -6.807 -11.987 1.00 36.97 851 GLU A N 1
ATOM 6813 C CA . GLU A 1 851 ? 41.762 -7.874 -12.570 1.00 36.97 851 GLU A CA 1
ATOM 6814 C C . GLU A 1 851 ? 42.412 -8.821 -11.540 1.00 36.97 851 GLU A C 1
ATOM 6816 O O . GLU A 1 851 ? 42.883 -9.891 -11.921 1.00 36.97 851 GLU A O 1
ATOM 6821 N N . SER A 1 852 ? 42.384 -8.510 -10.241 1.00 31.17 852 SER A N 1
ATOM 6822 C CA . SER A 1 852 ? 42.985 -9.328 -9.174 1.00 31.17 852 SER A CA 1
ATOM 6823 C C . SER A 1 852 ? 41.933 -10.091 -8.362 1.00 31.17 852 SER A C 1
ATOM 6825 O O . SER A 1 852 ? 41.740 -9.869 -7.168 1.00 31.17 852 SER A O 1
ATOM 6827 N N . VAL A 1 853 ? 41.259 -11.057 -8.994 1.00 31.09 853 VAL A N 1
ATOM 6828 C CA . VAL A 1 853 ? 40.582 -12.129 -8.241 1.00 31.09 853 VAL A CA 1
ATOM 6829 C C . VAL A 1 853 ? 41.647 -13.138 -7.805 1.00 31.09 853 VAL A C 1
ATOM 6831 O O . VAL A 1 853 ? 41.744 -14.237 -8.349 1.00 31.09 853 VAL A O 1
ATOM 6834 N N . ASP A 1 854 ? 42.476 -12.754 -6.835 1.00 27.06 854 ASP A N 1
ATOM 6835 C CA . ASP A 1 854 ? 43.242 -13.730 -6.069 1.00 27.06 854 ASP A CA 1
ATOM 6836 C C . ASP A 1 854 ? 42.283 -14.416 -5.092 1.00 27.06 854 ASP A C 1
ATOM 6838 O O . ASP A 1 854 ? 41.626 -13.789 -4.258 1.00 27.06 854 ASP A O 1
ATOM 6842 N N . VAL A 1 855 ? 42.169 -15.733 -5.256 1.00 30.02 855 VAL A N 1
ATOM 6843 C CA . VAL A 1 855 ? 41.426 -16.650 -4.388 1.00 30.02 855 VAL A CA 1
ATOM 6844 C C . VAL A 1 855 ? 41.756 -16.330 -2.922 1.00 30.02 855 VAL A C 1
ATOM 6846 O O . VAL A 1 855 ? 42.937 -16.340 -2.572 1.00 30.02 855 VAL A O 1
ATOM 6849 N N . PRO A 1 856 ? 40.764 -16.060 -2.050 1.00 33.06 856 PRO A N 1
ATOM 6850 C CA . PRO A 1 856 ? 41.034 -15.611 -0.690 1.00 33.06 856 PRO A CA 1
ATOM 6851 C C . PRO A 1 856 ? 41.781 -16.696 0.091 1.00 33.06 856 PRO A C 1
ATOM 6853 O O . PRO A 1 856 ? 41.225 -17.732 0.466 1.00 33.06 856 PRO A O 1
ATOM 6856 N N . THR A 1 857 ? 43.064 -16.450 0.346 1.00 26.88 857 THR A N 1
ATOM 6857 C CA . THR A 1 857 ? 43.871 -17.209 1.295 1.00 26.88 857 THR A CA 1
ATOM 6858 C C . THR A 1 857 ? 43.347 -16.946 2.701 1.00 26.88 857 THR A C 1
ATOM 6860 O O . THR A 1 857 ? 43.528 -15.856 3.230 1.00 26.88 857 THR A O 1
ATOM 6863 N N . THR A 1 858 ? 42.711 -17.971 3.276 1.00 27.06 858 THR A N 1
ATOM 6864 C CA . THR A 1 858 ? 42.435 -18.184 4.711 1.00 27.06 858 THR A CA 1
ATOM 6865 C C . THR A 1 858 ? 41.774 -17.017 5.467 1.00 27.06 858 THR A C 1
ATOM 6867 O O . THR A 1 858 ? 42.461 -16.074 5.850 1.00 27.06 858 THR A O 1
ATOM 6870 N N . PRO A 1 859 ? 40.461 -17.098 5.769 1.00 31.66 859 PRO A N 1
ATOM 6871 C CA . PRO A 1 859 ? 39.775 -16.077 6.549 1.00 31.66 859 PRO A CA 1
ATOM 6872 C C . PRO A 1 859 ? 40.233 -16.134 8.010 1.00 31.66 859 PRO A C 1
ATOM 6874 O O . PRO A 1 859 ? 40.049 -17.143 8.696 1.00 31.66 859 PRO A O 1
ATOM 6877 N N . GLU A 1 860 ? 40.817 -15.038 8.487 1.00 26.14 860 GLU A N 1
ATOM 6878 C CA . GLU A 1 860 ? 41.001 -14.803 9.913 1.00 26.14 860 GLU A CA 1
ATOM 6879 C C . GLU A 1 860 ? 39.619 -14.745 10.581 1.00 26.14 860 GLU A C 1
ATOM 6881 O O . GLU A 1 860 ? 38.776 -13.912 10.259 1.00 26.14 860 GLU A O 1
ATOM 6886 N N . SER A 1 861 ? 39.388 -15.734 11.446 1.00 27.42 861 SER A N 1
ATOM 6887 C CA . SER A 1 861 ? 38.371 -15.822 12.498 1.00 27.42 861 SER A CA 1
ATOM 6888 C C . SER A 1 861 ? 37.016 -15.137 12.248 1.00 27.42 861 SER A C 1
ATOM 6890 O O . SER A 1 861 ? 36.840 -13.953 12.512 1.00 27.42 861 SER A O 1
ATOM 6892 N N . GLY A 1 862 ? 36.007 -15.948 11.915 1.00 26.34 862 GLY A N 1
ATOM 6893 C CA . GLY A 1 862 ? 34.624 -15.697 12.351 1.00 26.34 862 GLY A CA 1
ATOM 6894 C C . GLY A 1 862 ? 33.597 -15.321 11.285 1.00 26.34 862 GLY A C 1
ATOM 6895 O O . GLY A 1 862 ? 32.422 -15.199 11.619 1.00 26.34 862 GLY A O 1
ATOM 6896 N N . VAL A 1 863 ? 33.971 -15.192 10.011 1.00 27.06 863 VAL A N 1
ATOM 6897 C CA . VAL A 1 863 ? 32.994 -14.878 8.955 1.00 27.06 863 VAL A CA 1
ATOM 6898 C C . VAL A 1 863 ? 32.327 -16.162 8.464 1.00 27.06 863 VAL A C 1
ATOM 6900 O O . VAL A 1 863 ? 32.937 -16.968 7.759 1.00 27.06 863 VAL A O 1
ATOM 6903 N N . VAL A 1 864 ? 31.060 -16.348 8.844 1.00 26.31 864 VAL A N 1
ATOM 6904 C CA . VAL A 1 864 ? 30.163 -17.353 8.257 1.00 26.31 864 VAL A CA 1
ATOM 6905 C C . VAL A 1 864 ? 30.171 -17.157 6.741 1.00 26.31 864 VAL A C 1
ATOM 6907 O O . VAL A 1 864 ? 29.722 -16.135 6.222 1.00 26.31 864 VAL A O 1
ATOM 6910 N N . SER A 1 865 ? 30.742 -18.124 6.031 1.00 26.83 865 SER A N 1
ATOM 6911 C CA . SER A 1 865 ? 30.720 -18.171 4.574 1.00 26.83 865 SER A CA 1
ATOM 6912 C C . SER A 1 865 ? 29.285 -18.457 4.114 1.00 26.83 865 SER A C 1
ATOM 6914 O O . SER A 1 865 ? 28.636 -19.339 4.683 1.00 26.83 865 SER A O 1
ATOM 6916 N N . PRO A 1 866 ? 28.765 -17.737 3.102 1.00 31.11 866 PRO A N 1
ATOM 6917 C CA . PRO A 1 866 ? 27.472 -18.048 2.515 1.00 31.11 866 PRO A CA 1
ATOM 6918 C C . PRO A 1 866 ? 27.625 -19.360 1.745 1.00 31.11 866 PRO A C 1
ATOM 6920 O O . PRO A 1 866 ? 28.144 -19.393 0.633 1.00 31.11 866 PRO A O 1
ATOM 6923 N N . THR A 1 867 ? 27.244 -20.462 2.377 1.00 28.20 867 THR A N 1
ATOM 6924 C CA . THR A 1 867 ? 26.944 -21.697 1.659 1.00 28.20 867 THR A CA 1
ATOM 6925 C C . THR A 1 867 ? 25.635 -21.465 0.908 1.00 28.20 867 THR A C 1
ATOM 6927 O O . THR A 1 867 ? 24.687 -20.927 1.480 1.00 28.20 867 THR A O 1
ATOM 6930 N N . ASP A 1 868 ? 25.625 -21.791 -0.387 1.00 30.31 868 ASP A N 1
ATOM 6931 C CA . ASP A 1 868 ? 24.498 -21.679 -1.327 1.00 30.31 868 ASP A CA 1
ATOM 6932 C C . ASP A 1 868 ? 23.322 -22.606 -0.947 1.00 30.31 868 ASP A C 1
ATOM 6934 O O . ASP A 1 868 ? 22.893 -23.463 -1.719 1.00 30.31 868 ASP A O 1
ATOM 6938 N N . ASP A 1 869 ? 22.766 -22.441 0.250 1.00 25.62 869 ASP A N 1
ATOM 6939 C CA . ASP A 1 869 ? 21.465 -22.998 0.586 1.00 25.62 869 ASP A CA 1
ATOM 6940 C C . ASP A 1 869 ? 20.392 -22.021 0.100 1.00 25.62 869 ASP A C 1
ATOM 6942 O O . ASP A 1 869 ? 20.220 -20.916 0.616 1.00 25.62 869 ASP A O 1
ATOM 6946 N N . HIS A 1 870 ? 19.658 -22.452 -0.926 1.00 31.05 870 HIS A N 1
ATOM 6947 C CA . HIS A 1 870 ? 18.549 -21.772 -1.601 1.00 31.05 870 HIS A CA 1
ATOM 6948 C C . HIS A 1 870 ? 17.317 -21.478 -0.702 1.00 31.05 870 HIS A C 1
ATOM 6950 O O . HIS A 1 870 ? 16.173 -21.584 -1.144 1.00 31.05 870 HIS A O 1
ATOM 6956 N N . LYS A 1 871 ? 17.497 -21.066 0.559 1.00 29.80 871 LYS A N 1
ATOM 6957 C CA . LYS A 1 871 ? 16.433 -20.499 1.406 1.00 29.80 871 LYS A CA 1
ATOM 6958 C C . LYS A 1 871 ? 16.369 -18.981 1.171 1.00 29.80 871 LYS A C 1
ATOM 6960 O O . LYS A 1 871 ? 17.031 -18.179 1.821 1.00 29.80 871 LYS A O 1
ATOM 6965 N N . PHE A 1 872 ? 15.585 -18.618 0.158 1.00 35.72 872 PHE A N 1
ATOM 6966 C CA . PHE A 1 872 ? 15.734 -17.451 -0.725 1.00 35.72 872 PHE A CA 1
ATOM 6967 C C . PHE A 1 872 ? 15.460 -16.019 -0.198 1.00 35.72 872 PHE A C 1
ATOM 6969 O O . PHE A 1 872 ? 15.558 -15.102 -1.006 1.00 35.72 872 PHE A O 1
ATOM 6976 N N . GLY A 1 873 ? 15.184 -15.746 1.084 1.00 43.12 873 GLY A N 1
ATOM 6977 C CA . GLY A 1 873 ? 14.779 -14.376 1.490 1.00 43.12 873 GLY A CA 1
ATOM 6978 C C . GLY A 1 873 ? 15.213 -13.937 2.884 1.00 43.12 873 GLY A C 1
ATOM 6979 O O . GLY A 1 873 ? 16.053 -13.050 3.034 1.00 43.12 873 GLY A O 1
ATOM 6980 N N . SER A 1 874 ? 14.698 -14.606 3.917 1.00 44.56 874 SER A N 1
ATOM 6981 C CA . SER A 1 874 ? 14.872 -14.171 5.312 1.00 44.56 874 SER A CA 1
ATOM 6982 C C . SER A 1 874 ? 16.338 -14.189 5.792 1.00 44.56 874 SER A C 1
ATOM 6984 O O . SER A 1 874 ? 16.793 -13.237 6.425 1.00 44.56 874 SER A O 1
ATOM 6986 N N . GLN A 1 875 ? 17.139 -15.197 5.408 1.00 44.12 875 GLN A N 1
ATOM 6987 C CA . GLN A 1 875 ? 18.557 -15.281 5.806 1.00 44.12 875 GLN A CA 1
ATOM 6988 C C . GLN A 1 875 ? 19.438 -14.189 5.177 1.00 44.12 875 GLN A C 1
ATOM 6990 O O . GLN A 1 875 ? 20.396 -13.748 5.813 1.00 44.12 875 GLN A O 1
ATOM 6995 N N . ARG A 1 876 ? 19.123 -13.714 3.960 1.00 48.66 876 ARG A N 1
ATOM 6996 C CA . ARG A 1 876 ? 19.894 -12.638 3.306 1.00 48.66 876 ARG A CA 1
ATOM 6997 C C . ARG A 1 876 ? 19.720 -11.304 4.025 1.00 48.66 876 ARG A C 1
ATOM 6999 O O . ARG A 1 876 ? 20.697 -10.571 4.148 1.00 48.66 876 ARG A O 1
ATOM 7006 N N . VAL A 1 877 ? 18.515 -11.014 4.520 1.00 49.84 877 VAL A N 1
ATOM 7007 C CA . VAL A 1 877 ? 18.218 -9.776 5.254 1.00 49.84 877 VAL A CA 1
ATOM 7008 C C . VAL A 1 877 ? 18.676 -9.863 6.702 1.00 49.84 877 VAL A C 1
ATOM 7010 O O . VAL A 1 877 ? 19.307 -8.928 7.160 1.00 49.84 877 VAL A O 1
ATOM 7013 N N . ALA A 1 878 ? 18.491 -10.989 7.398 1.00 52.62 878 ALA A N 1
ATOM 7014 C CA . ALA A 1 878 ? 19.093 -11.166 8.723 1.00 52.62 878 ALA A CA 1
ATOM 7015 C C . ALA A 1 878 ? 20.623 -11.002 8.661 1.00 52.62 878 ALA A C 1
ATOM 7017 O O . ALA A 1 878 ? 21.221 -10.367 9.523 1.00 52.62 878 ALA A O 1
ATOM 7018 N N . SER A 1 879 ? 21.256 -11.492 7.587 1.00 53.59 879 SER A N 1
ATOM 7019 C CA . SER A 1 879 ? 22.672 -11.237 7.307 1.00 53.59 879 SER A CA 1
ATOM 7020 C C . SER A 1 879 ? 22.967 -9.770 6.961 1.00 53.59 879 SER A C 1
ATOM 7022 O O . SER A 1 879 ? 24.015 -9.272 7.358 1.00 53.59 879 SER A O 1
ATOM 7024 N N . MET A 1 880 ? 22.071 -9.070 6.254 1.00 55.44 880 MET A N 1
ATOM 7025 C CA . MET A 1 880 ? 22.186 -7.640 5.933 1.00 55.44 880 MET A CA 1
ATOM 7026 C C . MET A 1 880 ? 22.060 -6.759 7.180 1.00 55.44 880 MET A C 1
ATOM 7028 O O . MET A 1 880 ? 22.912 -5.907 7.389 1.00 55.44 880 MET A O 1
ATOM 7032 N N . ILE A 1 881 ? 21.048 -6.996 8.015 1.00 57.53 881 ILE A N 1
ATOM 7033 C CA . ILE A 1 881 ? 20.805 -6.321 9.294 1.00 57.53 881 ILE A CA 1
ATOM 7034 C C . ILE A 1 881 ? 21.947 -6.636 10.256 1.00 57.53 881 ILE A C 1
ATOM 7036 O O . ILE A 1 881 ? 22.531 -5.725 10.822 1.00 57.53 881 ILE A O 1
ATOM 7040 N N . SER A 1 882 ? 22.366 -7.901 10.369 1.00 57.50 882 SER A N 1
ATOM 7041 C CA . SER A 1 882 ? 23.532 -8.275 11.177 1.00 57.50 882 SER A CA 1
ATOM 7042 C C . SER A 1 882 ? 24.817 -7.602 10.679 1.00 57.50 882 SER A C 1
ATOM 7044 O O . SER A 1 882 ? 25.588 -7.102 11.496 1.00 57.50 882 SER A O 1
ATOM 7046 N N . ARG A 1 883 ? 25.033 -7.511 9.355 1.00 58.78 883 ARG A N 1
ATOM 7047 C CA . ARG A 1 883 ? 26.136 -6.724 8.776 1.00 58.78 883 ARG A CA 1
ATOM 7048 C C . ARG A 1 883 ? 26.005 -5.240 9.090 1.00 58.78 883 ARG A C 1
ATOM 7050 O O . ARG A 1 883 ? 27.016 -4.620 9.383 1.00 58.78 883 ARG A O 1
ATOM 7057 N N . PHE A 1 884 ? 24.803 -4.681 9.019 1.00 60.91 884 PHE A N 1
ATOM 7058 C CA . PHE A 1 884 ? 24.534 -3.270 9.280 1.00 60.91 884 PHE A CA 1
ATOM 7059 C C . PHE A 1 884 ? 24.762 -2.901 10.752 1.00 60.91 884 PHE A C 1
ATOM 7061 O O . PHE A 1 884 ? 25.484 -1.946 11.035 1.00 60.91 884 PHE A O 1
ATOM 7068 N N . LEU A 1 885 ? 24.216 -3.691 11.681 1.00 57.66 885 LEU A N 1
ATOM 7069 C CA . LEU A 1 885 ? 24.422 -3.553 13.124 1.00 57.66 885 LEU A CA 1
ATOM 7070 C C . LEU A 1 885 ? 25.909 -3.673 13.466 1.00 57.66 885 LEU A C 1
ATOM 7072 O O . LEU A 1 885 ? 26.451 -2.822 14.164 1.00 57.66 885 LEU A O 1
ATOM 7076 N N . HIS A 1 886 ? 26.606 -4.665 12.900 1.00 57.56 886 HIS A N 1
ATOM 7077 C CA . HIS A 1 886 ? 28.053 -4.804 13.076 1.00 57.56 886 HIS A CA 1
ATOM 7078 C C . HIS A 1 886 ? 28.830 -3.610 12.498 1.00 57.56 886 HIS A C 1
ATOM 7080 O O . HIS A 1 886 ? 29.872 -3.235 13.026 1.00 57.56 886 HIS A O 1
ATOM 7086 N N . LEU A 1 887 ? 28.350 -3.015 11.406 1.00 55.81 887 LEU A N 1
ATOM 7087 C CA . LEU A 1 887 ? 28.998 -1.879 10.754 1.00 55.81 887 LEU A CA 1
ATOM 7088 C C . LEU A 1 887 ? 28.768 -0.551 11.490 1.00 55.81 887 LEU A C 1
ATOM 7090 O O . LEU A 1 887 ? 29.580 0.363 11.369 1.00 55.81 887 LEU A O 1
ATOM 7094 N N . SER A 1 888 ? 27.683 -0.453 12.253 1.00 54.22 888 SER A N 1
ATOM 7095 C CA . SER A 1 888 ? 27.322 0.750 13.007 1.00 54.22 888 SER A CA 1
ATOM 7096 C C . SER A 1 888 ? 27.835 0.723 14.452 1.00 54.22 888 SER A C 1
ATOM 7098 O O . SER A 1 888 ? 28.214 1.765 14.972 1.00 54.22 888 SER A O 1
ATOM 7100 N N . SER A 1 889 ? 27.909 -0.463 15.072 1.00 53.31 889 SER A N 1
ATOM 7101 C CA . SER A 1 889 ? 28.253 -0.661 16.491 1.00 53.31 889 SER A CA 1
ATOM 7102 C C . SER A 1 889 ? 29.757 -0.561 16.817 1.00 53.31 889 SER A C 1
ATOM 7104 O O . SER A 1 889 ? 30.133 -0.783 17.971 1.00 53.31 889 SER A O 1
ATOM 7106 N N . GLU A 1 890 ? 30.646 -0.249 15.863 1.00 48.56 890 GLU A N 1
ATOM 7107 C CA . GLU A 1 890 ? 32.059 0.020 16.186 1.00 48.56 890 GLU A CA 1
ATOM 7108 C C . GLU A 1 890 ? 32.176 1.344 16.973 1.00 48.56 890 GLU A C 1
ATOM 7110 O O . GLU A 1 890 ? 32.271 2.438 16.415 1.00 48.56 890 GLU A O 1
ATOM 7115 N N . SER A 1 891 ? 32.131 1.204 18.300 1.00 45.06 891 SER A N 1
ATOM 7116 C CA . SER A 1 891 ? 32.126 2.230 19.346 1.00 45.06 891 SER A CA 1
ATOM 7117 C C . SER A 1 891 ? 33.204 3.310 19.196 1.00 45.06 891 SER A C 1
ATOM 7119 O O . SER A 1 891 ? 34.376 3.010 18.977 1.00 45.06 891 SER A O 1
ATOM 7121 N N . MET A 1 892 ? 32.812 4.569 19.435 1.00 44.59 892 MET A N 1
ATOM 7122 C CA . MET A 1 892 ? 33.674 5.764 19.455 1.00 44.59 892 MET A CA 1
ATOM 7123 C C . MET A 1 892 ? 34.658 5.853 20.641 1.00 44.59 892 MET A C 1
ATOM 7125 O O . MET A 1 892 ? 35.397 6.832 20.730 1.00 44.59 892 MET A O 1
ATOM 7129 N N . GLU A 1 893 ? 34.679 4.896 21.574 1.00 44.00 893 GLU A N 1
ATOM 7130 C CA . GLU A 1 893 ? 35.461 5.061 22.813 1.00 44.00 893 GLU A CA 1
ATOM 7131 C C . GLU A 1 893 ? 36.980 4.876 22.632 1.00 44.00 893 GLU A C 1
ATOM 7133 O O . GLU A 1 893 ? 37.755 5.479 23.377 1.00 44.00 893 GLU A O 1
ATOM 7138 N N . ASP A 1 894 ? 37.435 4.163 21.599 1.00 40.50 894 ASP A N 1
ATOM 7139 C CA . ASP A 1 894 ? 38.862 3.902 21.389 1.00 40.50 894 ASP A CA 1
ATOM 7140 C C . ASP A 1 894 ? 39.469 4.776 20.276 1.00 40.50 894 ASP A C 1
ATOM 7142 O O . ASP A 1 894 ? 39.670 4.347 19.140 1.00 40.50 894 ASP A O 1
ATOM 7146 N N . GLY A 1 895 ? 39.843 6.013 20.625 1.00 38.09 895 GLY A N 1
ATOM 7147 C CA . GLY A 1 895 ? 40.897 6.747 19.910 1.00 38.09 895 GLY A CA 1
ATOM 7148 C C . GLY A 1 895 ? 40.607 8.214 19.602 1.00 38.09 895 GLY A C 1
ATOM 7149 O O . GLY A 1 895 ? 40.315 8.563 18.466 1.00 38.09 895 GLY A O 1
ATOM 7150 N N . LEU A 1 896 ? 40.817 9.100 20.580 1.00 36.28 896 LEU A N 1
ATOM 7151 C CA . LEU A 1 896 ? 40.821 10.566 20.419 1.00 36.28 896 LEU A CA 1
ATOM 7152 C C . LEU A 1 896 ? 42.125 11.099 19.779 1.00 36.28 896 LEU A C 1
ATOM 7154 O O . LEU A 1 896 ? 42.769 12.010 20.303 1.00 36.28 896 LEU A O 1
ATOM 7158 N N . THR A 1 897 ? 42.551 10.542 18.645 1.00 42.25 897 THR A N 1
ATOM 7159 C CA . THR A 1 897 ? 43.691 11.074 17.878 1.00 42.25 897 THR A CA 1
ATOM 7160 C C . THR A 1 897 ? 43.290 11.311 16.432 1.00 42.25 897 THR A C 1
ATOM 7162 O O . THR A 1 897 ? 42.816 10.388 15.792 1.00 42.25 897 THR A O 1
ATOM 7165 N N . LEU A 1 898 ? 43.569 12.503 15.890 1.00 47.06 898 LEU A N 1
ATOM 7166 C CA . LEU A 1 898 ? 43.184 12.990 14.547 1.00 47.06 898 LEU A CA 1
ATOM 7167 C C . LEU A 1 898 ? 43.480 12.054 13.337 1.00 47.06 898 LEU A C 1
ATOM 7169 O O . LEU A 1 898 ? 43.116 12.387 12.215 1.00 47.06 898 LEU A O 1
ATOM 7173 N N . GLY A 1 899 ? 44.171 10.924 13.530 1.00 52.41 899 GLY A N 1
ATOM 7174 C CA . GLY A 1 899 ? 44.426 9.895 12.514 1.00 52.41 899 GLY A CA 1
ATOM 7175 C C . GLY A 1 899 ? 43.525 8.650 12.590 1.00 52.41 899 GLY A C 1
ATOM 7176 O O . GLY A 1 899 ? 43.319 8.016 11.559 1.00 52.41 899 GLY A O 1
ATOM 7177 N N . SER A 1 900 ? 42.950 8.310 13.752 1.00 67.69 900 SER A N 1
ATOM 7178 C CA . SER A 1 900 ? 42.083 7.123 13.908 1.00 67.69 900 SER A CA 1
ATOM 7179 C C . SER A 1 900 ? 40.731 7.298 13.213 1.00 67.69 900 SER A C 1
ATOM 7181 O O . SER A 1 900 ? 40.211 6.343 12.643 1.00 67.69 900 SER A O 1
ATOM 7183 N N . GLU A 1 901 ? 40.190 8.518 13.186 1.00 71.00 901 GLU A N 1
ATOM 7184 C CA . GLU A 1 901 ? 38.879 8.822 12.592 1.00 71.00 901 GLU A CA 1
ATOM 7185 C C . GLU A 1 901 ? 38.841 8.556 11.080 1.00 71.00 901 GLU A C 1
ATOM 7187 O O . GLU A 1 901 ? 37.904 7.947 10.564 1.00 71.00 901 GLU A O 1
ATOM 7192 N N . PHE A 1 902 ? 39.884 8.968 10.348 1.00 75.25 902 PHE A N 1
ATOM 7193 C CA . PHE A 1 902 ? 39.981 8.712 8.908 1.00 75.25 902 PHE A CA 1
ATOM 7194 C C . PHE A 1 902 ? 40.105 7.211 8.614 1.00 75.25 902 PHE A C 1
ATOM 7196 O O . PHE A 1 902 ? 39.486 6.702 7.674 1.00 75.25 902 PHE A O 1
ATOM 7203 N N . GLU A 1 903 ? 40.871 6.485 9.431 1.00 75.75 903 GLU A N 1
ATOM 7204 C CA . GLU A 1 903 ? 40.990 5.031 9.329 1.00 75.75 903 GLU A CA 1
ATOM 7205 C C . GLU A 1 903 ? 39.660 4.331 9.627 1.00 75.75 903 GLU A C 1
ATOM 7207 O O . GLU A 1 903 ? 39.293 3.411 8.897 1.00 75.75 903 GLU A O 1
ATOM 7212 N N . GLN A 1 904 ? 38.910 4.786 10.633 1.00 76.44 904 GLN A N 1
ATOM 7213 C CA . GLN A 1 904 ? 37.589 4.258 10.978 1.00 76.44 904 GLN A CA 1
ATOM 7214 C C . GLN A 1 904 ? 36.572 4.512 9.858 1.00 76.44 904 GLN A C 1
ATOM 7216 O O . GLN A 1 904 ? 35.907 3.579 9.407 1.00 76.44 904 GLN A O 1
ATOM 7221 N N . ASN A 1 905 ? 36.525 5.729 9.310 1.00 81.06 905 ASN A N 1
ATOM 7222 C CA . ASN A 1 905 ? 35.688 6.055 8.151 1.00 81.06 905 ASN A CA 1
ATOM 7223 C C . ASN A 1 905 ? 36.047 5.196 6.931 1.00 81.06 905 ASN A C 1
ATOM 7225 O O . ASN A 1 905 ? 35.169 4.680 6.240 1.00 81.06 905 ASN A O 1
ATOM 7229 N N . THR A 1 906 ? 37.342 4.989 6.680 1.00 80.12 906 THR A N 1
ATOM 7230 C CA . THR A 1 906 ? 37.814 4.140 5.578 1.00 80.12 906 THR A CA 1
ATOM 7231 C C . THR A 1 906 ? 37.458 2.668 5.806 1.00 80.12 906 THR A C 1
ATOM 7233 O O . THR A 1 906 ? 37.059 1.986 4.862 1.00 80.12 906 THR A O 1
ATOM 7236 N N . LYS A 1 907 ? 37.572 2.154 7.039 1.00 78.00 907 LYS A N 1
ATOM 7237 C CA . LYS A 1 907 ? 37.132 0.795 7.406 1.00 78.00 907 LYS A CA 1
ATOM 7238 C C . LYS A 1 907 ? 35.632 0.625 7.177 1.00 78.00 907 LYS A C 1
ATOM 7240 O O . LYS A 1 907 ? 35.230 -0.338 6.528 1.00 78.00 907 LYS A O 1
ATOM 7245 N N . MET A 1 908 ? 34.826 1.593 7.604 1.00 79.81 908 MET A N 1
ATOM 7246 C CA . MET A 1 908 ? 33.378 1.573 7.413 1.00 79.81 908 MET A CA 1
ATOM 7247 C C . MET A 1 908 ? 32.998 1.551 5.922 1.00 79.81 908 MET A C 1
ATOM 7249 O O . MET A 1 908 ? 32.224 0.700 5.475 1.00 79.81 908 MET A O 1
ATOM 7253 N N . ILE A 1 909 ? 33.613 2.414 5.106 1.00 82.00 909 ILE A N 1
ATOM 7254 C CA . ILE A 1 909 ? 33.366 2.427 3.657 1.00 82.00 909 ILE A CA 1
ATOM 7255 C C . ILE A 1 909 ? 33.860 1.134 2.984 1.00 82.00 909 ILE A C 1
ATOM 7257 O O . ILE A 1 909 ? 33.198 0.626 2.076 1.00 82.00 909 ILE A O 1
ATOM 7261 N N . LYS A 1 910 ? 34.980 0.546 3.432 1.00 78.81 910 LYS A N 1
ATOM 7262 C CA . LYS A 1 910 ? 35.440 -0.774 2.953 1.00 78.81 910 LYS A CA 1
ATOM 7263 C C . LYS A 1 910 ? 34.397 -1.865 3.200 1.00 78.81 910 LYS A C 1
ATOM 7265 O O . LYS A 1 910 ? 34.143 -2.673 2.307 1.00 78.81 910 LYS A O 1
ATOM 7270 N N . MET A 1 911 ? 33.754 -1.856 4.363 1.00 73.38 911 MET A N 1
ATOM 7271 C CA . MET A 1 911 ? 32.715 -2.824 4.735 1.00 73.38 911 MET A CA 1
ATOM 7272 C C . MET A 1 911 ? 31.424 -2.670 3.913 1.00 73.38 911 MET A C 1
ATOM 7274 O O . MET A 1 911 ? 30.697 -3.648 3.741 1.00 73.38 911 MET A O 1
ATOM 7278 N N . CYS A 1 912 ? 31.173 -1.496 3.317 1.00 80.31 912 CYS A N 1
ATOM 7279 C CA . CYS A 1 912 ? 30.067 -1.298 2.371 1.00 80.31 912 CYS A CA 1
ATOM 7280 C C . CYS A 1 912 ? 30.233 -2.104 1.068 1.00 80.31 912 CYS A C 1
ATOM 7282 O O . CYS A 1 912 ? 29.286 -2.189 0.292 1.00 80.31 912 CYS A O 1
ATOM 7284 N N . ASN A 1 913 ? 31.418 -2.667 0.792 1.00 81.38 913 ASN A N 1
ATOM 7285 C CA . ASN A 1 913 ? 31.716 -3.475 -0.396 1.00 81.38 913 ASN A CA 1
ATOM 7286 C C . ASN A 1 913 ? 31.266 -2.820 -1.719 1.00 81.38 913 ASN A C 1
ATOM 7288 O O . ASN A 1 913 ? 30.622 -3.438 -2.564 1.00 81.38 913 ASN A O 1
ATOM 7292 N N . ILE A 1 914 ? 31.585 -1.538 -1.903 1.00 83.56 914 ILE A N 1
ATOM 7293 C CA . ILE A 1 914 ? 31.148 -0.751 -3.069 1.00 83.56 914 ILE A CA 1
ATOM 7294 C C . ILE A 1 914 ? 31.626 -1.376 -4.395 1.00 83.56 914 ILE A C 1
ATOM 7296 O O . ILE A 1 914 ? 30.902 -1.351 -5.388 1.00 83.56 914 ILE A O 1
ATOM 7300 N N . GLY A 1 915 ? 32.809 -2.002 -4.414 1.00 78.50 915 GLY A N 1
ATOM 7301 C CA . GLY A 1 915 ? 33.345 -2.681 -5.604 1.00 78.50 915 GLY A CA 1
ATOM 7302 C C . GLY A 1 915 ? 32.490 -3.862 -6.091 1.00 78.50 915 GLY A C 1
ATOM 7303 O O . GLY A 1 915 ? 32.476 -4.165 -7.286 1.00 78.50 915 GLY A O 1
ATOM 7304 N N . SER A 1 916 ? 31.707 -4.497 -5.208 1.00 82.62 916 SER A N 1
ATOM 7305 C CA . SER A 1 916 ? 30.771 -5.572 -5.578 1.00 82.62 916 SER A CA 1
ATOM 7306 C C . SER A 1 916 ? 29.661 -5.095 -6.517 1.00 82.62 916 SER A C 1
ATOM 7308 O O . SER A 1 916 ? 29.224 -5.857 -7.382 1.00 82.62 916 SER A O 1
ATOM 7310 N N . ILE A 1 917 ? 29.251 -3.825 -6.411 1.00 81.88 917 ILE A N 1
ATOM 7311 C CA . ILE A 1 917 ? 28.251 -3.220 -7.302 1.00 81.88 917 ILE A CA 1
ATOM 7312 C C . ILE A 1 917 ? 28.720 -3.323 -8.758 1.00 81.88 917 ILE A C 1
ATOM 7314 O O . ILE A 1 917 ? 27.941 -3.685 -9.638 1.00 81.88 917 ILE A O 1
ATOM 7318 N N . PHE A 1 918 ? 30.007 -3.055 -8.996 1.00 82.62 918 PHE A N 1
ATOM 7319 C CA . PHE A 1 918 ? 30.585 -2.970 -10.334 1.00 82.62 918 PHE A CA 1
ATOM 7320 C C . PHE A 1 918 ? 31.135 -4.307 -10.851 1.00 82.62 918 PHE A C 1
ATOM 7322 O O . PHE A 1 918 ? 31.024 -4.599 -12.040 1.00 82.62 918 PHE A O 1
ATOM 7329 N N . SER A 1 919 ? 31.651 -5.169 -9.975 1.00 78.00 919 SER A N 1
ATOM 7330 C CA . SER A 1 919 ? 32.119 -6.508 -10.372 1.00 78.00 919 SER A CA 1
ATOM 7331 C C . SER A 1 919 ? 30.967 -7.463 -10.716 1.00 78.00 919 SER A C 1
ATOM 7333 O O . SER A 1 919 ? 31.075 -8.231 -11.669 1.00 78.00 919 SER A O 1
ATOM 7335 N N . ASN A 1 920 ? 29.819 -7.360 -10.033 1.00 76.62 920 ASN A N 1
ATOM 7336 C CA . ASN A 1 920 ? 28.639 -8.202 -10.276 1.00 76.62 920 ASN A CA 1
ATOM 7337 C C . ASN A 1 920 ? 27.634 -7.604 -11.290 1.00 76.62 920 ASN A C 1
ATOM 7339 O O . ASN A 1 920 ? 26.446 -7.949 -11.282 1.00 76.62 920 ASN A O 1
ATOM 7343 N N . CYS A 1 921 ? 28.093 -6.722 -12.189 1.00 79.31 921 CYS A N 1
ATOM 7344 C CA . CYS A 1 921 ? 27.253 -6.046 -13.191 1.00 79.31 921 CYS A CA 1
ATOM 7345 C C . CYS A 1 921 ? 26.668 -6.958 -14.273 1.00 79.31 921 CYS A C 1
ATOM 7347 O O . CYS A 1 921 ? 25.774 -6.535 -15.011 1.00 79.31 921 CYS A O 1
ATOM 7349 N N . SER A 1 922 ? 27.192 -8.174 -14.425 1.00 79.38 922 SER A N 1
ATOM 7350 C CA . SER A 1 922 ? 26.755 -9.129 -15.449 1.00 79.38 922 SER A CA 1
ATOM 7351 C C . SER A 1 922 ? 25.281 -9.516 -15.301 1.00 79.38 922 SER A C 1
ATOM 7353 O O . SER A 1 922 ? 24.611 -9.751 -16.305 1.00 79.38 922 SER A O 1
ATOM 7355 N N . ASN A 1 923 ? 24.765 -9.517 -14.069 1.00 79.62 923 ASN A N 1
ATOM 7356 C CA . ASN A 1 923 ? 23.402 -9.951 -13.758 1.00 79.62 923 ASN A CA 1
ATOM 7357 C C . ASN A 1 923 ? 22.370 -8.810 -13.765 1.00 79.62 923 ASN A C 1
ATOM 7359 O O . ASN A 1 923 ? 21.175 -9.086 -13.752 1.00 79.62 923 ASN A O 1
ATOM 7363 N N . ILE A 1 924 ? 22.806 -7.546 -13.844 1.00 85.12 924 ILE A N 1
ATOM 7364 C CA . ILE A 1 924 ? 21.904 -6.385 -13.761 1.00 85.12 924 ILE A CA 1
ATOM 7365 C C . ILE A 1 924 ? 20.935 -6.380 -14.960 1.00 85.12 924 ILE A C 1
ATOM 7367 O O . ILE A 1 924 ? 21.391 -6.557 -16.090 1.00 85.12 924 ILE A O 1
ATOM 7371 N N . PRO A 1 925 ? 19.622 -6.159 -14.799 1.00 87.38 925 PRO A N 1
ATOM 7372 C CA . PRO A 1 925 ? 18.691 -6.038 -15.919 1.00 87.38 925 PRO A CA 1
ATOM 7373 C C . PRO A 1 925 ? 19.023 -4.875 -16.864 1.00 87.38 925 PRO A C 1
ATOM 7375 O O . PRO A 1 925 ? 19.685 -3.903 -16.498 1.00 87.38 925 PRO A O 1
ATOM 7378 N N . LYS A 1 926 ? 18.526 -4.949 -18.105 1.00 88.31 926 LYS A N 1
ATOM 7379 C CA . LYS A 1 926 ? 18.806 -3.957 -19.159 1.00 88.31 926 LYS A CA 1
ATOM 7380 C C . LYS A 1 926 ? 18.511 -2.517 -18.719 1.00 88.31 926 LYS A C 1
ATOM 7382 O O . LYS A 1 926 ? 19.334 -1.638 -18.953 1.00 88.31 926 LYS A O 1
ATOM 7387 N N . GLU A 1 927 ? 17.348 -2.271 -18.126 1.00 88.25 927 GLU A N 1
ATOM 7388 C CA . GLU A 1 927 ? 16.867 -0.922 -17.783 1.00 88.25 927 GLU A CA 1
ATOM 7389 C C . GLU A 1 927 ? 17.707 -0.278 -16.668 1.00 88.25 927 GLU A C 1
ATOM 7391 O O . GLU A 1 927 ? 18.128 0.878 -16.777 1.00 88.25 927 GLU A O 1
ATOM 7396 N N . CYS A 1 928 ? 18.053 -1.060 -15.644 1.00 90.81 928 CYS A N 1
ATOM 7397 C CA . CYS A 1 928 ? 18.937 -0.647 -14.555 1.00 90.81 928 CYS A CA 1
ATOM 7398 C C . CYS A 1 928 ? 20.359 -0.374 -15.062 1.00 90.81 928 CYS A C 1
ATOM 7400 O O . CYS A 1 928 ? 20.944 0.661 -14.743 1.00 90.81 928 CYS A O 1
ATOM 7402 N N . LEU A 1 929 ? 20.886 -1.237 -15.940 1.00 92.00 929 LEU A N 1
ATOM 7403 C CA . LEU A 1 929 ? 22.193 -1.043 -16.575 1.00 92.00 929 LEU A CA 1
ATOM 7404 C C . LEU A 1 929 ? 22.232 0.238 -17.425 1.00 92.00 929 LEU A C 1
ATOM 7406 O O . LEU A 1 929 ? 23.213 0.982 -17.398 1.00 92.00 929 LEU A O 1
ATOM 7410 N N . GLN A 1 930 ? 21.155 0.521 -18.162 1.00 93.25 930 GLN A N 1
ATOM 7411 C CA . GLN A 1 930 ? 21.014 1.756 -18.934 1.00 93.25 930 GLN A CA 1
ATOM 7412 C C . GLN A 1 930 ? 20.980 2.999 -18.042 1.00 93.25 930 GLN A C 1
ATOM 7414 O O . GLN A 1 930 ? 21.573 4.018 -18.402 1.00 93.25 930 GLN A O 1
ATOM 7419 N N . SER A 1 931 ? 20.327 2.917 -16.886 1.00 92.69 931 SER A N 1
ATOM 7420 C CA . SER A 1 931 ? 20.227 4.021 -15.928 1.00 92.69 931 SER A CA 1
ATOM 7421 C C . SER A 1 931 ? 21.549 4.288 -15.202 1.00 92.69 931 SER A C 1
ATOM 7423 O O . SER A 1 931 ? 21.970 5.445 -15.092 1.00 92.69 931 SER A O 1
ATOM 7425 N N . LEU A 1 932 ? 22.262 3.233 -14.797 1.00 94.19 932 LEU A N 1
ATOM 7426 C CA . LEU A 1 932 ? 23.618 3.328 -14.254 1.00 94.19 932 LEU A CA 1
ATOM 7427 C C . LEU A 1 932 ? 24.582 3.944 -15.277 1.00 94.19 932 LEU A C 1
ATOM 7429 O O . LEU A 1 932 ? 25.281 4.910 -14.974 1.00 94.19 932 LEU A O 1
ATOM 7433 N N . GLY A 1 933 ? 24.562 3.449 -16.518 1.00 93.69 933 GLY A N 1
ATOM 7434 C CA . GLY A 1 933 ? 25.386 3.983 -17.601 1.00 93.69 933 GLY A CA 1
ATOM 7435 C C . GLY A 1 933 ? 25.107 5.448 -17.915 1.00 93.69 933 GLY A C 1
ATOM 7436 O O . GLY A 1 933 ? 26.037 6.241 -18.034 1.00 93.69 933 GLY A O 1
ATOM 7437 N N . ARG A 1 934 ? 23.828 5.840 -17.984 1.00 95.75 934 ARG A N 1
ATOM 7438 C CA . ARG A 1 934 ? 23.423 7.245 -18.135 1.00 95.75 934 ARG A CA 1
ATOM 7439 C C . ARG A 1 934 ? 24.000 8.115 -17.022 1.00 95.75 934 ARG A C 1
ATOM 7441 O O . ARG A 1 934 ? 24.481 9.210 -17.301 1.00 95.75 934 ARG A O 1
ATOM 7448 N N . SER A 1 935 ? 23.938 7.634 -15.782 1.00 94.44 935 SER A N 1
ATOM 7449 C CA . SER A 1 935 ? 24.409 8.366 -14.604 1.00 94.44 935 SER A CA 1
ATOM 7450 C C . SER A 1 935 ? 25.922 8.579 -14.651 1.00 94.44 935 SER A C 1
ATOM 7452 O O . SER A 1 935 ? 26.375 9.710 -14.506 1.00 94.44 935 SER A O 1
ATOM 7454 N N . LEU A 1 936 ? 26.694 7.534 -14.969 1.00 94.44 936 LEU A N 1
ATOM 7455 C CA . LEU A 1 936 ? 28.152 7.616 -15.106 1.00 94.44 936 LEU A CA 1
ATOM 7456 C C . LEU A 1 936 ? 28.592 8.484 -16.293 1.00 94.44 936 LEU A C 1
ATOM 7458 O O . LEU A 1 936 ? 29.467 9.329 -16.134 1.00 94.44 936 LEU A O 1
ATOM 7462 N N . ILE A 1 937 ? 27.973 8.323 -17.469 1.00 95.06 937 ILE A N 1
ATOM 7463 C CA . ILE A 1 937 ? 28.313 9.112 -18.667 1.00 95.06 937 ILE A CA 1
ATOM 7464 C C . ILE A 1 937 ? 28.029 10.598 -18.433 1.00 95.06 937 ILE A C 1
ATOM 7466 O O . ILE A 1 937 ? 28.824 11.457 -18.807 1.00 95.06 937 ILE A O 1
ATOM 7470 N N . PHE A 1 938 ? 26.901 10.925 -17.800 1.00 94.56 938 PHE A N 1
ATOM 7471 C CA . PHE A 1 938 ? 26.565 12.317 -17.509 1.00 94.56 938 PHE A CA 1
ATOM 7472 C C . PHE A 1 938 ? 27.450 12.907 -16.412 1.00 94.56 938 PHE A C 1
ATOM 7474 O O . PHE A 1 938 ? 27.807 14.080 -16.514 1.00 94.56 938 PHE A O 1
ATOM 7481 N N . ALA A 1 939 ? 27.838 12.113 -15.412 1.00 91.62 939 ALA A N 1
ATOM 7482 C CA . ALA A 1 939 ? 28.777 12.549 -14.389 1.00 91.62 939 ALA A CA 1
ATOM 7483 C C . ALA A 1 939 ? 30.185 12.795 -14.964 1.00 91.62 939 ALA A C 1
ATOM 7485 O O . ALA A 1 939 ? 30.781 13.827 -14.664 1.00 91.62 939 ALA A O 1
ATOM 7486 N N . ALA A 1 940 ? 30.661 11.934 -15.874 1.00 92.00 940 ALA A N 1
ATOM 7487 C CA . ALA A 1 940 ? 31.900 12.145 -16.630 1.00 92.00 940 ALA A CA 1
ATOM 7488 C C . ALA A 1 940 ? 31.864 13.438 -17.462 1.00 92.00 940 ALA A C 1
ATOM 7490 O O . ALA A 1 940 ? 32.880 14.083 -17.663 1.00 92.00 940 ALA A O 1
ATOM 7491 N N . ALA A 1 941 ? 30.689 13.850 -17.935 1.00 90.62 941 ALA A N 1
ATOM 7492 C CA . ALA A 1 941 ? 30.506 15.109 -18.657 1.00 90.62 941 ALA A CA 1
ATOM 7493 C C . ALA A 1 941 ? 30.358 16.345 -17.745 1.00 90.62 941 ALA A C 1
ATOM 7495 O O . ALA A 1 941 ? 29.968 17.413 -18.220 1.00 90.62 941 ALA A O 1
ATOM 7496 N N . GLY A 1 942 ? 30.568 16.197 -16.433 1.00 86.00 942 GLY A N 1
ATOM 7497 C CA . GLY A 1 942 ? 30.437 17.272 -15.447 1.00 86.00 942 GLY A CA 1
ATOM 7498 C C . GLY A 1 942 ? 28.996 17.620 -15.056 1.00 86.00 942 GLY A C 1
ATOM 7499 O O . GLY A 1 942 ? 28.763 18.580 -14.319 1.00 86.00 942 GLY A O 1
ATOM 7500 N N . LYS A 1 943 ? 27.982 16.867 -15.507 1.00 83.94 943 LYS A N 1
ATOM 7501 C CA . LYS A 1 943 ? 26.582 17.181 -15.188 1.00 83.94 943 LYS A CA 1
ATOM 7502 C C . LYS A 1 943 ? 26.304 16.958 -13.703 1.00 83.94 943 LYS A C 1
ATOM 7504 O O . LYS A 1 943 ? 26.317 15.831 -13.226 1.00 83.94 943 LYS A O 1
ATOM 7509 N N . GLY A 1 944 ? 25.963 18.037 -13.001 1.00 75.38 944 GLY A N 1
ATOM 7510 C CA . GLY A 1 944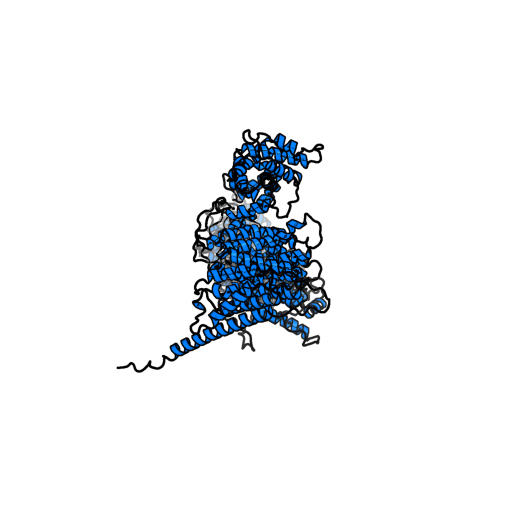 ? 25.703 18.004 -11.557 1.00 75.38 944 GLY A CA 1
ATOM 7511 C C . GLY A 1 944 ? 26.966 18.079 -10.695 1.00 75.38 944 GLY A C 1
ATOM 7512 O O . GLY A 1 944 ? 26.847 18.170 -9.478 1.00 75.38 944 GLY A O 1
ATOM 7513 N N . GLN A 1 945 ? 28.151 18.116 -11.309 1.00 81.00 945 GLN A N 1
ATOM 7514 C CA . GLN A 1 945 ? 29.429 18.230 -10.615 1.00 81.00 945 GLN A CA 1
ATOM 7515 C C . GLN A 1 945 ? 29.890 19.695 -10.582 1.00 81.00 945 GLN A C 1
ATOM 7517 O O . GLN A 1 945 ? 29.636 20.469 -11.506 1.00 81.00 945 GLN A O 1
ATOM 7522 N N . LYS A 1 946 ? 30.553 20.096 -9.493 1.00 74.19 946 LYS A N 1
ATOM 7523 C CA . LYS A 1 946 ? 31.241 21.390 -9.375 1.00 74.19 946 LYS A CA 1
ATOM 7524 C C . LYS A 1 946 ? 32.717 21.121 -9.132 1.00 74.19 946 LYS A C 1
ATOM 7526 O O . LYS A 1 946 ? 33.089 20.769 -8.014 1.00 74.19 946 LYS A O 1
ATOM 7531 N N . PHE A 1 947 ? 33.529 21.302 -10.164 1.00 77.69 947 PHE A N 1
ATOM 7532 C CA . PHE A 1 947 ? 34.975 21.152 -10.069 1.00 77.69 947 PHE A CA 1
ATOM 7533 C C . PHE A 1 947 ? 35.599 22.435 -9.523 1.00 77.69 947 PHE A C 1
ATOM 7535 O O . PHE A 1 947 ? 35.305 23.532 -9.999 1.00 77.69 947 PHE A O 1
ATOM 7542 N N . SER A 1 948 ? 36.437 22.303 -8.498 1.00 74.44 948 SER A N 1
ATOM 7543 C CA . SER A 1 948 ? 37.222 23.417 -7.957 1.00 74.44 948 SER A CA 1
ATOM 7544 C C . SER A 1 948 ? 38.519 23.632 -8.737 1.00 74.44 948 SER A C 1
ATOM 7546 O O . SER A 1 948 ? 39.010 24.757 -8.826 1.00 74.44 948 SER A O 1
ATOM 7548 N N . THR A 1 949 ? 39.054 22.561 -9.330 1.00 82.31 949 THR A N 1
ATOM 7549 C CA . THR A 1 949 ? 40.276 22.576 -10.137 1.00 82.31 949 THR A CA 1
ATOM 7550 C C . THR A 1 949 ? 40.124 21.685 -11.376 1.00 82.31 949 THR A C 1
ATOM 7552 O O . THR A 1 949 ? 39.388 20.701 -11.321 1.00 82.31 949 THR A O 1
ATOM 7555 N N . PRO A 1 950 ? 40.846 21.972 -12.476 1.00 83.50 950 PRO A N 1
ATOM 7556 C CA . PRO A 1 950 ? 40.891 21.087 -13.645 1.00 83.50 950 PRO A CA 1
ATOM 7557 C C . PRO A 1 950 ? 41.416 19.677 -13.331 1.00 83.50 950 PRO A C 1
ATOM 7559 O O . PRO A 1 950 ? 41.002 18.713 -13.959 1.00 83.50 950 PRO A O 1
ATOM 7562 N N . VAL A 1 951 ? 42.297 19.543 -12.332 1.00 84.50 951 VAL A N 1
ATOM 7563 C CA . VAL A 1 951 ? 42.827 18.240 -11.888 1.00 84.50 951 VAL A CA 1
ATOM 7564 C C . VAL A 1 951 ? 41.720 17.387 -11.261 1.00 84.50 951 VAL A C 1
ATOM 7566 O O . VAL A 1 951 ? 41.601 16.205 -11.558 1.00 84.50 951 VAL A O 1
ATOM 7569 N N . GLU A 1 952 ? 40.865 17.993 -10.433 1.00 83.00 952 GLU A N 1
ATOM 7570 C CA . GLU A 1 952 ? 39.701 17.311 -9.848 1.00 83.00 952 GLU A CA 1
ATOM 7571 C C . GLU A 1 952 ? 38.697 16.868 -10.924 1.00 83.00 952 GLU A C 1
ATOM 7573 O O . GLU A 1 952 ? 38.107 15.789 -10.818 1.00 83.00 952 GLU A O 1
ATOM 7578 N N . GLU A 1 953 ? 38.504 17.693 -11.958 1.00 87.62 953 GLU A N 1
ATOM 7579 C CA . GLU A 1 953 ? 37.714 17.321 -13.132 1.00 87.62 953 GLU A CA 1
ATOM 7580 C C . GLU A 1 953 ? 38.312 16.082 -13.802 1.00 87.62 953 GLU A C 1
ATOM 7582 O O . GLU A 1 953 ? 37.625 15.068 -13.909 1.00 87.62 953 GLU A O 1
ATOM 7587 N N . GLU A 1 954 ? 39.598 16.112 -14.157 1.00 88.00 954 GLU A N 1
ATOM 7588 C CA . GLU A 1 954 ? 40.281 14.991 -14.809 1.00 88.00 954 GLU A CA 1
ATOM 7589 C C . GLU A 1 954 ? 40.193 13.689 -13.993 1.00 88.00 954 GLU A C 1
ATOM 7591 O O . GLU A 1 954 ? 39.804 12.653 -14.534 1.00 88.00 954 GLU A O 1
ATOM 7596 N N . GLU A 1 955 ? 40.455 13.738 -12.682 1.00 87.88 955 GLU A N 1
ATOM 7597 C CA . GLU A 1 955 ? 40.353 12.572 -11.793 1.00 87.88 955 GLU A CA 1
ATOM 7598 C C . GLU A 1 955 ? 38.923 12.004 -11.729 1.00 87.88 955 GLU A C 1
ATOM 7600 O O . GLU A 1 955 ? 38.727 10.787 -11.617 1.00 87.88 955 GLU A O 1
ATOM 7605 N N . THR A 1 956 ? 37.904 12.867 -11.766 1.00 89.19 956 THR A N 1
ATOM 7606 C CA . THR A 1 956 ? 36.490 12.456 -11.751 1.00 89.19 956 THR A CA 1
ATOM 7607 C C . THR A 1 956 ? 36.103 11.802 -13.071 1.00 89.19 956 THR A C 1
ATOM 7609 O O . THR A 1 956 ? 35.448 10.755 -13.082 1.00 89.19 956 THR A O 1
ATOM 7612 N N . VAL A 1 957 ? 36.526 12.402 -14.183 1.00 92.06 957 VAL A N 1
ATOM 7613 C CA . VAL A 1 957 ? 36.281 11.892 -15.532 1.00 92.06 957 VAL A CA 1
ATOM 7614 C C . VAL A 1 957 ? 36.953 10.539 -15.733 1.00 92.06 957 VAL A C 1
ATOM 7616 O O . VAL A 1 957 ? 36.301 9.608 -16.208 1.00 92.06 957 VAL A O 1
ATOM 7619 N N . GLU A 1 958 ? 38.214 10.406 -15.320 1.00 91.31 958 GLU A N 1
ATOM 7620 C CA . GLU A 1 958 ? 38.963 9.149 -15.352 1.00 91.31 958 GLU A CA 1
ATOM 7621 C C . GLU A 1 958 ? 38.224 8.045 -14.600 1.00 91.31 958 GLU A C 1
ATOM 7623 O O . GLU A 1 958 ? 37.943 6.995 -15.169 1.00 91.31 958 GLU A O 1
ATOM 7628 N N . PHE A 1 959 ? 37.785 8.321 -13.370 1.00 91.81 959 PHE A N 1
ATOM 7629 C CA . PHE A 1 959 ? 37.038 7.346 -12.577 1.00 91.81 959 PHE A CA 1
ATOM 7630 C C . PHE A 1 959 ? 35.744 6.887 -13.237 1.00 91.81 959 PHE A C 1
ATOM 7632 O O . PHE A 1 959 ? 35.431 5.698 -13.259 1.00 91.81 959 PHE A O 1
ATOM 7639 N N . CYS A 1 960 ? 34.961 7.836 -13.753 1.00 93.62 960 CYS A N 1
ATOM 7640 C CA . CYS A 1 960 ? 33.702 7.510 -14.402 1.00 93.62 960 CYS A CA 1
ATOM 7641 C C . CYS A 1 960 ? 33.951 6.641 -15.637 1.00 93.62 960 CYS A C 1
ATOM 7643 O O . CYS A 1 960 ? 33.227 5.670 -15.849 1.00 93.62 960 CYS A O 1
ATOM 7645 N N . TRP A 1 961 ? 34.982 6.949 -16.428 1.00 93.81 961 TRP A N 1
ATOM 7646 C CA . TRP A 1 961 ? 35.352 6.155 -17.596 1.00 93.81 961 TRP A CA 1
ATOM 7647 C C . TRP A 1 961 ? 35.929 4.785 -17.247 1.00 93.81 961 TRP A C 1
ATOM 7649 O O . TRP A 1 961 ? 35.626 3.826 -17.960 1.00 93.81 961 TRP A O 1
ATOM 7659 N N . ASP A 1 962 ? 36.670 4.652 -16.149 1.00 91.44 962 ASP A N 1
ATOM 7660 C CA . ASP A 1 962 ? 37.117 3.355 -15.637 1.00 91.44 962 ASP A CA 1
ATOM 7661 C C . ASP A 1 962 ? 35.916 2.470 -15.287 1.00 91.44 962 ASP A C 1
ATOM 7663 O O . ASP A 1 962 ? 35.834 1.325 -15.739 1.00 91.44 962 ASP A O 1
ATOM 7667 N N . LEU A 1 963 ? 34.918 3.023 -14.589 1.00 91.94 963 LEU A N 1
ATOM 7668 C CA . LEU A 1 963 ? 33.675 2.313 -14.275 1.00 91.94 963 LEU A CA 1
ATOM 7669 C C . LEU A 1 963 ? 32.855 1.990 -15.532 1.00 91.94 963 LEU A C 1
ATOM 7671 O O . LEU A 1 963 ? 32.383 0.864 -15.678 1.00 91.94 963 LEU A O 1
ATOM 7675 N N . ILE A 1 964 ? 32.708 2.931 -16.475 1.00 93.69 964 ILE A N 1
ATOM 7676 C CA . ILE A 1 964 ? 32.022 2.687 -17.759 1.00 93.69 964 ILE A CA 1
ATOM 7677 C C . ILE A 1 964 ? 32.715 1.551 -18.515 1.00 93.69 964 ILE A C 1
ATOM 7679 O O . ILE A 1 964 ? 32.044 0.661 -19.043 1.00 93.69 964 ILE A O 1
ATOM 7683 N N . THR A 1 965 ? 34.046 1.550 -18.544 1.00 91.75 965 THR A N 1
ATOM 7684 C CA . THR A 1 965 ? 34.856 0.522 -19.204 1.00 91.75 965 THR A CA 1
ATOM 7685 C C . THR A 1 965 ? 34.670 -0.830 -18.523 1.00 91.75 965 THR A C 1
ATOM 7687 O O . THR A 1 965 ? 34.367 -1.809 -19.205 1.00 91.75 965 THR A O 1
ATOM 7690 N N . ALA A 1 966 ? 34.754 -0.890 -17.193 1.00 89.00 966 ALA A N 1
ATOM 7691 C CA . ALA A 1 966 ? 34.557 -2.112 -16.417 1.00 89.00 966 ALA A CA 1
ATOM 7692 C C . ALA A 1 966 ? 33.154 -2.706 -16.615 1.00 89.00 966 ALA A C 1
ATOM 7694 O O . ALA A 1 966 ? 33.017 -3.883 -16.956 1.00 89.00 966 ALA A O 1
ATOM 7695 N N . ILE A 1 967 ? 32.108 -1.878 -16.511 1.00 90.62 967 ILE A N 1
ATOM 7696 C CA . ILE A 1 967 ? 30.714 -2.279 -16.752 1.00 90.62 967 ILE A CA 1
ATOM 7697 C C . ILE A 1 967 ? 30.548 -2.809 -18.177 1.00 90.62 967 ILE A C 1
ATOM 7699 O O . ILE A 1 967 ? 29.880 -3.824 -18.393 1.00 90.62 967 ILE A O 1
ATOM 7703 N N . SER A 1 968 ? 31.167 -2.143 -19.153 1.00 91.69 968 SER A N 1
ATOM 7704 C CA . SER A 1 968 ? 31.095 -2.540 -20.558 1.00 91.69 968 SER A CA 1
ATOM 7705 C C . SER A 1 968 ? 31.786 -3.873 -20.801 1.00 91.69 968 SER A C 1
ATOM 7707 O O . SER A 1 968 ? 31.210 -4.716 -21.482 1.00 91.69 968 SER A O 1
ATOM 7709 N N . ILE A 1 969 ? 32.964 -4.087 -20.201 1.00 89.38 969 ILE A N 1
ATOM 7710 C CA . ILE A 1 969 ? 33.742 -5.331 -20.274 1.00 89.38 969 ILE A CA 1
ATOM 7711 C C . ILE A 1 969 ? 32.984 -6.496 -19.619 1.00 89.38 969 ILE A C 1
ATOM 7713 O O . ILE A 1 969 ? 32.849 -7.560 -20.229 1.00 89.38 969 ILE A O 1
ATOM 7717 N N . ALA A 1 970 ? 32.416 -6.289 -18.428 1.00 87.81 970 ALA A N 1
ATOM 7718 C CA . ALA A 1 970 ? 31.605 -7.293 -17.732 1.00 87.81 970 ALA A CA 1
ATOM 7719 C C . ALA A 1 970 ? 30.351 -7.695 -18.537 1.00 87.81 970 ALA A C 1
ATOM 7721 O O . ALA A 1 970 ? 29.884 -8.834 -18.472 1.00 87.81 970 ALA A O 1
ATOM 7722 N N . ASN A 1 971 ? 29.825 -6.773 -19.350 1.00 89.25 971 ASN A N 1
ATOM 7723 C CA . ASN A 1 971 ? 28.615 -6.958 -20.148 1.00 89.25 971 ASN A CA 1
ATOM 7724 C C . ASN A 1 971 ? 28.868 -7.154 -21.649 1.00 89.25 971 ASN A C 1
ATOM 7726 O O . ASN A 1 971 ? 27.926 -7.082 -22.439 1.00 89.25 971 ASN A O 1
ATOM 7730 N N . VAL A 1 972 ? 30.100 -7.478 -22.067 1.00 87.81 972 VAL A N 1
ATOM 7731 C CA . VAL A 1 972 ? 30.446 -7.660 -23.494 1.00 87.81 972 VAL A CA 1
ATOM 7732 C C . VAL A 1 972 ? 29.528 -8.672 -24.177 1.00 87.81 972 VAL A C 1
ATOM 7734 O O . VAL A 1 972 ? 29.137 -8.463 -25.326 1.00 87.81 972 VAL A O 1
ATOM 7737 N N . HIS A 1 973 ? 29.124 -9.743 -23.485 1.00 85.56 973 HIS A N 1
ATOM 7738 C CA . HIS A 1 973 ? 28.200 -10.777 -23.982 1.00 85.56 973 HIS A CA 1
ATOM 7739 C C . HIS A 1 973 ? 26.850 -10.228 -24.483 1.00 85.56 973 HIS A C 1
ATOM 7741 O O . HIS A 1 973 ? 26.252 -10.829 -25.364 1.00 85.56 973 HIS A O 1
ATOM 7747 N N . ARG A 1 974 ? 26.412 -9.067 -23.983 1.00 87.56 974 ARG A N 1
ATOM 7748 C CA . ARG A 1 974 ? 25.138 -8.414 -24.322 1.00 87.56 974 ARG A CA 1
ATOM 7749 C C . ARG A 1 974 ? 25.306 -6.963 -24.787 1.00 87.56 974 ARG A C 1
ATOM 7751 O O . ARG A 1 974 ? 24.411 -6.139 -24.614 1.00 87.56 974 ARG A O 1
ATOM 7758 N N . PHE A 1 975 ? 26.460 -6.640 -25.374 1.00 89.12 975 PHE A N 1
ATOM 7759 C CA . PHE A 1 975 ? 26.847 -5.277 -25.764 1.00 89.12 975 PHE A CA 1
ATOM 7760 C C . PHE A 1 975 ? 25.811 -4.567 -26.651 1.00 89.12 975 PHE A C 1
ATOM 7762 O O . PHE A 1 975 ? 25.458 -3.415 -26.397 1.00 89.12 975 PHE A O 1
ATOM 7769 N N . HIS A 1 976 ? 25.250 -5.269 -27.640 1.00 88.31 976 HIS A N 1
ATOM 7770 C CA . HIS A 1 976 ? 24.245 -4.721 -28.557 1.00 88.31 976 HIS A CA 1
ATOM 7771 C C . HIS A 1 976 ? 22.934 -4.301 -27.861 1.00 88.31 976 HIS A C 1
ATOM 7773 O O . HIS A 1 976 ? 22.175 -3.510 -28.419 1.00 88.31 976 HIS A O 1
ATOM 7779 N N . ILE A 1 977 ? 22.661 -4.799 -26.647 1.00 88.25 977 ILE A N 1
ATOM 7780 C CA . ILE A 1 977 ? 21.414 -4.540 -25.916 1.00 88.25 977 ILE A CA 1
ATOM 7781 C C . ILE A 1 977 ? 21.440 -3.176 -25.212 1.00 88.25 977 ILE A C 1
ATOM 7783 O O . ILE A 1 977 ? 20.425 -2.474 -25.201 1.00 88.25 977 ILE A O 1
ATOM 7787 N N . PHE A 1 978 ? 22.566 -2.797 -24.598 1.00 91.00 978 PHE A N 1
ATOM 7788 C CA . PHE A 1 978 ? 22.654 -1.592 -23.758 1.00 91.00 978 PHE A CA 1
ATOM 7789 C C . PHE A 1 978 ? 23.459 -0.455 -24.393 1.00 91.00 978 PHE A C 1
ATOM 7791 O O . PHE A 1 978 ? 23.166 0.714 -24.142 1.00 91.00 978 PHE A O 1
ATOM 7798 N N . TRP A 1 979 ? 24.436 -0.774 -25.243 1.00 94.88 979 TRP A N 1
ATOM 7799 C CA . TRP A 1 979 ? 25.320 0.229 -25.822 1.00 94.88 979 TRP A CA 1
ATOM 7800 C C . TRP A 1 979 ? 24.656 1.228 -26.788 1.00 94.88 979 TRP A C 1
ATOM 7802 O O . TRP A 1 979 ? 25.108 2.372 -26.803 1.00 94.88 979 TRP A O 1
ATOM 7812 N N . PRO A 1 980 ? 23.583 0.904 -27.550 1.00 94.00 980 PRO A N 1
ATOM 7813 C CA . PRO A 1 980 ? 22.873 1.919 -28.335 1.00 94.00 980 PRO A CA 1
ATOM 7814 C C . PRO A 1 980 ? 22.456 3.120 -27.480 1.00 94.00 980 PRO A C 1
ATOM 7816 O O . PRO A 1 980 ? 22.704 4.262 -27.847 1.00 94.00 980 PRO A O 1
ATOM 7819 N N . ASN A 1 981 ? 21.913 2.864 -26.288 1.00 94.12 981 ASN A N 1
ATOM 7820 C CA . ASN A 1 981 ? 21.534 3.914 -25.350 1.00 94.12 981 ASN A CA 1
ATOM 7821 C C . ASN A 1 981 ? 22.755 4.672 -24.820 1.00 94.12 981 ASN A C 1
ATOM 7823 O O . ASN A 1 981 ? 22.699 5.890 -24.707 1.00 94.12 981 ASN A O 1
ATOM 7827 N N . PHE A 1 982 ? 23.864 3.984 -24.530 1.00 95.62 982 PHE A N 1
ATOM 7828 C CA . PHE A 1 982 ? 25.100 4.648 -24.099 1.00 95.62 982 PHE A CA 1
ATOM 7829 C C . PHE A 1 982 ? 25.623 5.579 -25.191 1.00 95.62 982 PHE A C 1
ATOM 7831 O O . PHE A 1 982 ? 26.008 6.704 -24.894 1.00 95.62 982 PHE A O 1
ATOM 7838 N N . HIS A 1 983 ? 25.581 5.150 -26.452 1.00 94.56 983 HIS A N 1
ATOM 7839 C CA . HIS A 1 983 ? 25.950 5.989 -27.586 1.00 94.56 983 HIS A CA 1
ATOM 7840 C C . HIS A 1 983 ? 25.056 7.232 -27.692 1.00 94.56 983 HIS A C 1
ATOM 7842 O O . HIS A 1 983 ? 25.577 8.338 -27.806 1.00 94.56 983 HIS A O 1
ATOM 7848 N N . GLU A 1 984 ? 23.734 7.085 -27.564 1.00 94.75 984 GLU A N 1
ATOM 7849 C CA . GLU A 1 984 ? 22.811 8.230 -27.510 1.00 94.75 984 GLU A CA 1
ATOM 7850 C C . GLU A 1 984 ? 23.121 9.168 -26.330 1.00 94.75 984 GLU A C 1
ATOM 7852 O O . GLU A 1 984 ? 23.065 10.393 -26.463 1.00 94.75 984 GLU A O 1
ATOM 7857 N N . TYR A 1 985 ? 23.519 8.626 -25.174 1.00 95.19 985 TYR A N 1
ATOM 7858 C CA . TYR A 1 985 ? 23.954 9.439 -24.037 1.00 95.19 985 TYR A CA 1
ATOM 7859 C C . TYR A 1 985 ? 25.249 10.198 -24.344 1.00 95.19 985 TYR A C 1
ATOM 7861 O O . TYR A 1 985 ? 25.312 11.394 -24.061 1.00 95.19 985 TYR A O 1
ATOM 7869 N N . LEU A 1 986 ? 26.238 9.564 -24.981 1.00 94.06 986 LEU A N 1
ATOM 7870 C CA . LEU A 1 986 ? 27.467 10.228 -25.433 1.00 94.06 986 LEU A CA 1
ATOM 7871 C C . LEU A 1 986 ? 27.171 11.342 -26.452 1.00 94.06 986 LEU A C 1
ATOM 7873 O O . LEU A 1 986 ? 27.751 12.422 -26.368 1.00 94.06 986 LEU A O 1
ATOM 7877 N N . LEU A 1 987 ? 26.229 11.125 -27.375 1.00 92.62 987 LEU A N 1
ATOM 7878 C CA . LEU A 1 987 ? 25.778 12.165 -28.306 1.00 92.62 987 LEU A CA 1
ATOM 7879 C C . LEU A 1 987 ? 25.118 13.338 -27.575 1.00 92.62 987 LEU A C 1
ATOM 7881 O O . LEU A 1 987 ? 25.345 14.494 -27.929 1.00 92.62 987 LEU A O 1
ATOM 7885 N N . SER A 1 988 ? 24.330 13.061 -26.534 1.00 92.19 988 SER A N 1
ATOM 7886 C CA . SER A 1 988 ? 23.696 14.115 -25.737 1.00 92.19 988 SER A CA 1
ATOM 7887 C C . SER A 1 988 ? 24.701 14.937 -24.920 1.00 92.19 988 SER A C 1
ATOM 7889 O O . SER A 1 988 ? 24.498 16.137 -24.746 1.00 92.19 988 SER A O 1
ATOM 7891 N N . VAL A 1 989 ? 25.804 14.322 -24.472 1.00 91.06 989 VAL A N 1
ATOM 7892 C CA . VAL A 1 989 ? 26.889 15.003 -23.746 1.00 91.06 989 VAL A CA 1
ATOM 7893 C C . VAL A 1 989 ? 27.524 16.103 -24.594 1.00 91.06 989 VAL A C 1
ATOM 7895 O O . VAL A 1 989 ? 27.776 17.192 -24.085 1.00 91.06 989 VAL A O 1
ATOM 7898 N N . ALA A 1 990 ? 27.683 15.877 -25.901 1.00 85.19 990 ALA A N 1
ATOM 7899 C CA . ALA A 1 990 ? 28.229 16.871 -26.826 1.00 85.19 990 ALA A CA 1
ATOM 7900 C C . ALA A 1 990 ? 27.394 18.168 -26.911 1.00 85.19 990 ALA A C 1
ATOM 7902 O O . ALA A 1 990 ? 27.863 19.171 -27.443 1.00 85.19 990 ALA A O 1
ATOM 7903 N N . GLN A 1 991 ? 26.157 18.158 -26.404 1.00 87.19 991 GLN A N 1
ATOM 7904 C CA . GLN A 1 991 ? 25.254 19.311 -26.384 1.00 87.19 991 GLN A CA 1
ATOM 7905 C C . GLN A 1 991 ? 25.231 20.035 -25.026 1.00 87.19 991 GLN A C 1
ATOM 7907 O O . GLN A 1 991 ? 24.456 20.979 -24.851 1.00 87.19 991 GLN A O 1
ATOM 7912 N N . PHE A 1 992 ? 26.013 19.601 -24.031 1.00 87.44 992 PHE A N 1
ATOM 7913 C CA . PHE A 1 992 ? 25.982 20.209 -22.699 1.00 87.44 992 PHE A CA 1
ATOM 7914 C C . PHE A 1 992 ? 26.679 21.589 -22.689 1.00 87.44 992 PHE A C 1
ATOM 7916 O O . PHE A 1 992 ? 27.792 21.709 -23.195 1.00 87.44 992 PHE A O 1
ATOM 7923 N N . PRO A 1 993 ? 26.082 22.635 -22.073 1.00 82.25 993 PRO A N 1
ATOM 7924 C CA . PRO A 1 993 ? 26.614 24.006 -22.135 1.00 82.25 993 PRO A CA 1
ATOM 7925 C C . PRO A 1 993 ? 28.005 24.226 -21.521 1.00 82.25 993 PRO A C 1
ATOM 7927 O O . PRO A 1 993 ? 28.706 25.140 -21.936 1.00 82.25 993 PRO A O 1
ATOM 7930 N N . MET A 1 994 ? 28.378 23.431 -20.513 1.00 75.88 994 MET A N 1
ATOM 7931 C CA . MET A 1 994 ? 29.633 23.548 -19.747 1.00 75.88 994 MET A CA 1
ATOM 7932 C C . MET A 1 994 ? 30.513 22.300 -19.918 1.00 75.88 994 MET A C 1
ATOM 7934 O O . MET A 1 994 ? 31.246 21.924 -19.011 1.00 75.88 994 MET A O 1
ATOM 7938 N N . PHE A 1 995 ? 30.375 21.607 -21.047 1.00 83.62 995 PHE A N 1
ATOM 7939 C CA . PHE A 1 995 ? 31.134 20.396 -21.331 1.00 83.62 995 PHE A CA 1
ATOM 7940 C C . PHE A 1 995 ? 32.606 20.725 -21.595 1.00 83.62 995 PHE A C 1
ATOM 7942 O O . PHE A 1 995 ? 32.894 21.540 -22.469 1.00 83.62 995 PHE A O 1
ATOM 7949 N N . SER A 1 996 ? 33.513 20.075 -20.862 1.00 85.25 996 SER A N 1
ATOM 7950 C CA . SER A 1 996 ? 34.957 20.108 -21.108 1.00 85.25 996 SER A CA 1
ATOM 7951 C C . SER A 1 996 ? 35.343 18.921 -21.998 1.00 85.25 996 SER A C 1
ATOM 7953 O O . SER A 1 996 ? 35.350 17.781 -21.521 1.00 85.25 996 SER A O 1
ATOM 7955 N N . PRO A 1 997 ? 35.626 19.132 -23.298 1.00 84.38 997 PRO A N 1
ATOM 7956 C CA . PRO A 1 997 ? 35.826 18.018 -24.218 1.00 84.38 997 PRO A CA 1
ATOM 7957 C C . PRO A 1 997 ? 37.115 17.248 -23.941 1.00 84.38 997 PRO A C 1
ATOM 7959 O O . PRO A 1 997 ? 37.101 16.028 -24.022 1.00 84.38 997 PRO A O 1
ATOM 7962 N N . ILE A 1 998 ? 38.201 17.937 -23.577 1.00 88.38 998 ILE A N 1
ATOM 7963 C CA . ILE A 1 998 ? 39.548 17.353 -23.492 1.00 88.38 998 ILE A CA 1
ATOM 7964 C C . ILE A 1 998 ? 39.589 16.155 -22.522 1.00 88.38 998 ILE A C 1
ATOM 7966 O O . ILE A 1 998 ? 39.684 15.028 -23.008 1.00 88.38 998 ILE A O 1
ATOM 7970 N N . PRO A 1 999 ? 39.409 16.307 -21.189 1.00 89.12 999 PRO A N 1
ATOM 7971 C CA . PRO A 1 999 ? 39.528 15.174 -20.262 1.00 89.12 999 PRO A CA 1
ATOM 7972 C C . PRO A 1 999 ? 38.530 14.053 -20.583 1.00 89.12 999 PRO A C 1
ATOM 7974 O O . PRO A 1 999 ? 38.841 12.865 -20.460 1.00 89.12 999 PRO A O 1
ATOM 7977 N N . PHE A 1 1000 ? 37.326 14.419 -21.036 1.00 92.00 1000 PHE A N 1
ATOM 7978 C CA . PHE A 1 1000 ? 36.286 13.465 -21.410 1.00 92.00 1000 PHE A CA 1
ATOM 7979 C C . PHE A 1 1000 ? 36.705 12.582 -22.582 1.00 92.00 1000 PHE A C 1
ATOM 7981 O O . PHE A 1 1000 ? 36.476 11.370 -22.561 1.00 92.00 1000 PHE A O 1
ATOM 7988 N N . VAL A 1 1001 ? 37.306 13.186 -23.602 1.00 91.69 1001 VAL A N 1
ATOM 7989 C CA . VAL A 1 1001 ? 37.726 12.503 -24.818 1.00 91.69 1001 VAL A CA 1
ATOM 7990 C C . VAL A 1 1001 ? 39.012 11.710 -24.578 1.00 91.69 1001 VAL A C 1
ATOM 7992 O O . VAL A 1 1001 ? 39.088 10.568 -25.032 1.00 91.69 1001 VAL A O 1
ATOM 7995 N N . GLU A 1 1002 ? 39.981 12.249 -23.830 1.00 90.44 1002 GLU A N 1
ATOM 7996 C CA . GLU A 1 1002 ? 41.242 11.566 -23.503 1.00 90.44 1002 GLU A CA 1
ATOM 7997 C C . GLU A 1 1002 ? 41.012 10.245 -22.757 1.00 90.44 1002 GLU A C 1
ATOM 7999 O O . GLU A 1 1002 ? 41.538 9.198 -23.138 1.00 90.44 1002 GLU A O 1
ATOM 8004 N N . LYS A 1 1003 ? 40.170 10.250 -21.718 1.00 90.81 1003 LYS A N 1
ATOM 8005 C CA . LYS A 1 1003 ? 39.845 9.021 -20.972 1.00 90.81 1003 LYS A CA 1
ATOM 8006 C C . LYS A 1 1003 ? 38.851 8.144 -21.743 1.00 90.81 1003 LYS A C 1
ATOM 8008 O O . LYS A 1 1003 ? 38.961 6.915 -21.730 1.00 90.81 1003 LYS A O 1
ATOM 8013 N N . GLY A 1 1004 ? 37.932 8.764 -22.486 1.00 92.19 1004 GLY A N 1
ATOM 8014 C CA . GLY A 1 1004 ? 36.948 8.071 -23.313 1.00 92.19 1004 GLY A CA 1
ATOM 8015 C C . GLY A 1 1004 ? 37.565 7.233 -24.425 1.00 92.19 1004 GLY A C 1
ATOM 8016 O O . GLY A 1 1004 ? 37.200 6.068 -24.581 1.00 92.19 1004 GLY A O 1
ATOM 8017 N N . ILE A 1 1005 ? 38.537 7.763 -25.173 1.00 91.56 1005 ILE A N 1
ATOM 8018 C CA . ILE A 1 1005 ? 39.182 7.007 -26.256 1.00 91.56 1005 ILE A CA 1
ATOM 8019 C C . ILE A 1 1005 ? 39.916 5.773 -25.715 1.00 91.56 1005 ILE A C 1
ATOM 8021 O O . ILE A 1 1005 ? 39.776 4.685 -26.276 1.00 91.56 1005 ILE A O 1
ATOM 8025 N N . LEU A 1 1006 ? 40.617 5.902 -24.585 1.00 91.31 1006 LEU A N 1
ATOM 8026 C CA . LEU A 1 1006 ? 41.326 4.796 -23.940 1.00 91.31 1006 LEU A CA 1
ATOM 8027 C C . LEU A 1 1006 ? 40.361 3.695 -23.482 1.00 91.31 1006 LEU A C 1
ATOM 8029 O O . LEU A 1 1006 ? 40.589 2.515 -23.762 1.00 91.31 1006 LEU A O 1
ATOM 8033 N N . GLY A 1 1007 ? 39.261 4.072 -22.824 1.00 91.19 1007 GLY A N 1
ATOM 8034 C CA . GLY A 1 1007 ? 38.224 3.135 -22.389 1.00 91.19 1007 GLY A CA 1
ATOM 8035 C C . GLY A 1 1007 ? 37.552 2.414 -23.560 1.00 91.19 1007 GLY A C 1
ATOM 8036 O O . GLY A 1 1007 ? 37.452 1.186 -23.577 1.00 91.19 1007 GLY A O 1
ATOM 8037 N N . LEU A 1 1008 ? 37.161 3.157 -24.599 1.00 94.06 1008 LEU A N 1
ATOM 8038 C CA . LEU A 1 1008 ? 36.516 2.591 -25.785 1.00 94.06 1008 LEU A CA 1
ATOM 8039 C C . LEU A 1 1008 ? 37.431 1.644 -26.564 1.00 94.06 1008 LEU A C 1
ATOM 8041 O O . LEU A 1 1008 ? 36.957 0.617 -27.045 1.00 94.06 1008 LEU A O 1
ATOM 8045 N N . LEU A 1 1009 ? 38.729 1.941 -26.669 1.00 92.06 1009 LEU A N 1
ATOM 8046 C CA . LEU A 1 1009 ? 39.692 1.045 -27.313 1.00 92.06 1009 LEU A CA 1
ATOM 8047 C C . LEU A 1 1009 ? 39.888 -0.251 -26.518 1.00 92.06 1009 LEU A C 1
ATOM 8049 O O . LEU A 1 1009 ? 39.938 -1.323 -27.121 1.00 92.06 1009 LEU A O 1
ATOM 8053 N N . LYS A 1 1010 ? 39.905 -0.196 -25.179 1.00 92.25 1010 LYS A N 1
ATOM 8054 C CA . LYS A 1 1010 ? 39.919 -1.405 -24.333 1.00 92.25 1010 LYS A CA 1
ATOM 8055 C C . LYS A 1 1010 ? 38.673 -2.267 -24.562 1.00 92.25 1010 LYS A C 1
ATOM 8057 O O . LYS A 1 1010 ? 38.788 -3.477 -24.772 1.00 92.25 1010 LYS A O 1
ATOM 8062 N N . VAL A 1 1011 ? 37.487 -1.650 -24.588 1.00 91.75 1011 VAL A N 1
ATOM 8063 C CA . VAL A 1 1011 ? 36.221 -2.346 -24.891 1.00 91.75 1011 VAL A CA 1
ATOM 8064 C C . VAL A 1 1011 ? 36.246 -2.933 -26.301 1.00 91.75 1011 VAL A C 1
ATOM 8066 O O . VAL A 1 1011 ? 35.848 -4.078 -26.489 1.00 91.75 1011 VAL A O 1
ATOM 8069 N N . CYS A 1 1012 ? 36.766 -2.187 -27.276 1.00 91.44 1012 CYS A N 1
ATOM 8070 C CA . CYS A 1 1012 ? 36.937 -2.618 -28.659 1.00 91.44 1012 CYS A CA 1
ATOM 8071 C C . CYS A 1 1012 ? 37.810 -3.882 -28.742 1.00 91.44 1012 CYS A C 1
ATOM 8073 O O . CYS A 1 1012 ? 37.367 -4.907 -29.257 1.00 91.44 1012 CYS A O 1
ATOM 8075 N N . LEU A 1 1013 ? 39.002 -3.875 -28.138 1.00 90.94 1013 LEU A N 1
ATOM 8076 C CA . LEU A 1 1013 ? 39.889 -5.044 -28.108 1.00 90.94 1013 LEU A CA 1
ATOM 8077 C C . LEU A 1 1013 ? 39.226 -6.268 -27.466 1.00 90.94 1013 LEU A C 1
ATOM 8079 O O . LEU A 1 1013 ? 39.387 -7.384 -27.961 1.00 90.94 1013 LEU A O 1
ATOM 8083 N N . LYS A 1 1014 ? 38.449 -6.075 -26.394 1.00 89.62 1014 LYS A N 1
ATOM 8084 C CA . LYS A 1 1014 ? 37.702 -7.171 -25.767 1.00 89.62 1014 LYS A CA 1
ATOM 8085 C C . LYS A 1 1014 ? 36.565 -7.671 -26.659 1.00 89.62 1014 LYS A C 1
ATOM 8087 O O . LYS A 1 1014 ? 36.378 -8.883 -26.759 1.00 89.62 1014 LYS A O 1
ATOM 8092 N N . LEU A 1 1015 ? 35.846 -6.769 -27.325 1.00 87.62 1015 LEU A N 1
ATOM 8093 C CA . LEU A 1 1015 ? 34.750 -7.090 -28.240 1.00 87.62 1015 LEU A CA 1
ATOM 8094 C C . LEU A 1 1015 ? 35.227 -7.962 -29.408 1.00 87.62 1015 LEU A C 1
ATOM 8096 O O . LEU A 1 1015 ? 34.554 -8.929 -29.751 1.00 87.62 1015 LEU A O 1
ATOM 8100 N N . PHE A 1 1016 ? 36.396 -7.645 -29.968 1.00 87.25 1016 PHE A N 1
ATOM 8101 C CA . PHE A 1 1016 ? 36.982 -8.355 -31.107 1.00 87.25 1016 PHE A CA 1
ATOM 8102 C C . PHE A 1 1016 ? 37.823 -9.578 -30.728 1.00 87.25 1016 PHE A C 1
ATOM 8104 O O . PHE A 1 1016 ? 38.161 -10.364 -31.608 1.00 87.25 1016 PHE A O 1
ATOM 8111 N N . SER A 1 1017 ? 38.129 -9.785 -29.442 1.00 85.62 1017 SER A N 1
ATOM 8112 C CA . SER A 1 1017 ? 38.906 -10.949 -28.984 1.00 85.62 1017 SER A CA 1
ATOM 8113 C C . SER A 1 1017 ? 38.217 -12.303 -29.206 1.00 85.62 1017 SER A C 1
ATOM 8115 O O . SER A 1 1017 ? 38.883 -13.335 -29.190 1.00 85.62 1017 SER A O 1
ATOM 8117 N N . ALA A 1 1018 ? 36.900 -12.312 -29.433 1.00 81.12 1018 ALA A N 1
ATOM 8118 C CA . ALA A 1 1018 ? 36.123 -13.507 -29.739 1.00 81.12 1018 ALA A CA 1
ATOM 8119 C C . ALA A 1 1018 ? 35.297 -13.301 -31.024 1.00 81.12 1018 ALA A C 1
ATOM 8121 O O . ALA A 1 1018 ? 34.760 -12.209 -31.221 1.00 81.12 1018 ALA A O 1
ATOM 8122 N N . PRO A 1 1019 ? 35.164 -14.328 -31.885 1.00 73.50 1019 PRO A N 1
ATOM 8123 C CA . PRO A 1 1019 ? 34.354 -14.242 -33.096 1.00 73.50 1019 PRO A CA 1
ATOM 8124 C C . PRO A 1 1019 ? 32.868 -14.083 -32.756 1.00 73.50 1019 PRO A C 1
ATOM 8126 O O . PRO A 1 1019 ? 32.357 -14.724 -31.834 1.00 73.50 1019 PRO A O 1
ATOM 8129 N N . ARG A 1 1020 ? 32.180 -13.202 -33.491 1.00 71.62 1020 ARG A N 1
ATOM 8130 C CA . ARG A 1 1020 ? 30.773 -12.833 -33.273 1.00 71.62 1020 ARG A CA 1
ATOM 8131 C C . ARG A 1 1020 ? 30.054 -12.596 -34.596 1.00 71.62 1020 ARG A C 1
ATOM 8133 O O . ARG A 1 1020 ? 30.627 -12.014 -35.511 1.00 71.62 1020 ARG A O 1
ATOM 8140 N N . ASP A 1 1021 ? 28.777 -12.961 -34.649 1.00 68.75 1021 ASP A N 1
ATOM 8141 C CA . ASP A 1 1021 ? 27.924 -12.751 -35.830 1.00 68.75 1021 ASP A CA 1
ATOM 8142 C C . ASP A 1 1021 ? 27.246 -11.363 -35.847 1.00 68.75 1021 ASP A C 1
ATOM 8144 O O . ASP A 1 1021 ? 26.684 -10.923 -36.851 1.00 68.75 1021 ASP A O 1
ATOM 8148 N N . GLU A 1 1022 ? 27.288 -10.642 -34.725 1.00 74.00 1022 GLU A N 1
ATOM 8149 C CA . GLU A 1 1022 ? 26.549 -9.396 -34.516 1.00 74.00 1022 GLU A CA 1
ATOM 8150 C C . GLU A 1 1022 ? 27.293 -8.156 -35.043 1.00 74.00 1022 GLU A C 1
ATOM 8152 O O . GLU A 1 1022 ? 27.988 -7.456 -34.302 1.00 74.00 1022 GLU A O 1
ATOM 8157 N N . LYS A 1 1023 ? 27.057 -7.802 -36.311 1.00 83.81 1023 LYS A N 1
ATOM 8158 C CA . LYS A 1 1023 ? 27.588 -6.573 -36.947 1.00 83.81 1023 LYS A CA 1
ATOM 8159 C C . LYS A 1 1023 ? 27.251 -5.279 -36.195 1.00 83.81 1023 LYS A C 1
ATOM 8161 O O . LYS A 1 1023 ? 27.999 -4.307 -36.238 1.00 83.81 1023 LYS A O 1
ATOM 8166 N N . GLN A 1 1024 ? 26.122 -5.250 -35.490 1.00 85.88 1024 GLN A N 1
ATOM 8167 C CA . GLN A 1 1024 ? 25.634 -4.048 -34.814 1.00 85.88 1024 GLN A CA 1
ATOM 8168 C C . GLN A 1 1024 ? 26.559 -3.588 -33.675 1.00 85.88 1024 GLN A C 1
ATOM 8170 O O . GLN A 1 1024 ? 26.741 -2.385 -33.488 1.00 85.88 1024 GLN A O 1
ATOM 8175 N N . ALA A 1 1025 ? 27.160 -4.518 -32.925 1.00 86.62 1025 ALA A N 1
ATOM 8176 C CA . ALA A 1 1025 ? 28.074 -4.180 -31.834 1.00 86.62 1025 ALA A CA 1
ATOM 8177 C C . ALA A 1 1025 ? 29.332 -3.464 -32.356 1.00 86.62 1025 ALA A C 1
ATOM 8179 O O . ALA A 1 1025 ? 29.744 -2.453 -31.787 1.00 86.62 1025 ALA A O 1
ATOM 8180 N N . GLU A 1 1026 ? 29.880 -3.952 -33.474 1.00 88.12 1026 GLU A N 1
ATOM 8181 C CA . GLU A 1 1026 ? 30.995 -3.334 -34.196 1.00 88.12 1026 GLU A CA 1
ATOM 8182 C C . GLU A 1 1026 ? 30.645 -1.910 -34.656 1.00 88.12 1026 GLU A C 1
ATOM 8184 O O . GLU A 1 1026 ? 31.376 -0.965 -34.356 1.00 88.12 1026 GLU A O 1
ATOM 8189 N N . GLU A 1 1027 ? 29.517 -1.721 -35.349 1.00 89.31 1027 GLU A N 1
ATOM 8190 C CA . GLU A 1 1027 ? 29.154 -0.386 -35.839 1.00 89.31 1027 GLU A CA 1
ATOM 8191 C C . GLU A 1 1027 ? 29.003 0.623 -34.701 1.00 89.31 1027 GLU A C 1
ATOM 8193 O O . GLU A 1 1027 ? 29.404 1.779 -34.831 1.00 89.31 1027 GLU A O 1
ATOM 8198 N N . LEU A 1 1028 ? 28.402 0.202 -33.588 1.00 90.62 1028 LEU A N 1
ATOM 8199 C CA . LEU A 1 1028 ? 28.127 1.080 -32.462 1.00 90.62 1028 LEU A CA 1
ATOM 8200 C C . LEU A 1 1028 ? 29.393 1.478 -31.697 1.00 90.62 1028 LEU A C 1
ATOM 8202 O O . LEU A 1 1028 ? 29.532 2.653 -31.350 1.00 90.62 1028 LEU A O 1
ATOM 8206 N N . ILE A 1 1029 ? 30.326 0.546 -31.450 1.00 92.25 1029 ILE A N 1
ATOM 8207 C CA . ILE A 1 1029 ? 31.583 0.901 -30.775 1.00 92.25 1029 ILE A CA 1
ATOM 8208 C C . ILE A 1 1029 ? 32.385 1.878 -31.635 1.00 92.25 1029 ILE A C 1
ATOM 8210 O O . ILE A 1 1029 ? 32.852 2.895 -31.125 1.00 92.25 1029 ILE A O 1
ATOM 8214 N N . PHE A 1 1030 ? 32.455 1.659 -32.951 1.00 93.19 1030 PHE A N 1
ATOM 8215 C CA . PHE A 1 1030 ? 33.181 2.559 -33.843 1.00 93.19 1030 PHE A CA 1
ATOM 8216 C C . PHE A 1 1030 ? 32.478 3.896 -34.057 1.00 93.19 1030 PHE A C 1
ATOM 8218 O O . PHE A 1 1030 ? 33.156 4.909 -34.200 1.00 93.19 1030 PHE A O 1
ATOM 8225 N N . LYS A 1 1031 ? 31.141 3.960 -34.015 1.00 92.62 1031 LYS A N 1
ATOM 8226 C CA . LYS A 1 1031 ? 30.419 5.243 -33.957 1.00 92.62 1031 LYS A CA 1
ATOM 8227 C C . LYS A 1 1031 ? 30.796 6.036 -32.701 1.00 92.62 1031 LYS A C 1
ATOM 8229 O O . LYS A 1 1031 ? 31.048 7.233 -32.818 1.00 92.62 1031 LYS A O 1
ATOM 8234 N N . SER A 1 1032 ? 30.903 5.391 -31.534 1.00 93.12 1032 SER A N 1
ATOM 8235 C CA . SER A 1 1032 ? 31.355 6.042 -30.291 1.00 93.12 1032 SER A CA 1
ATOM 8236 C C . SER A 1 1032 ? 32.826 6.459 -30.340 1.00 93.12 1032 SER A C 1
ATOM 8238 O O . SER A 1 1032 ? 33.146 7.588 -29.984 1.00 93.12 1032 SER A O 1
ATOM 8240 N N . VAL A 1 1033 ? 33.719 5.593 -30.828 1.00 91.38 1033 VAL A N 1
ATOM 8241 C CA . VAL A 1 1033 ? 35.138 5.937 -31.021 1.00 91.38 1033 VAL A CA 1
ATOM 8242 C C . VAL A 1 1033 ? 35.260 7.116 -31.979 1.00 91.38 1033 VAL A C 1
ATOM 8244 O O . VAL A 1 1033 ? 36.003 8.053 -31.709 1.00 91.38 1033 VAL A O 1
ATOM 8247 N N . ASN A 1 1034 ? 34.461 7.123 -33.052 1.00 91.50 1034 ASN A N 1
ATOM 8248 C CA . ASN A 1 1034 ? 34.439 8.220 -34.005 1.00 91.50 1034 ASN A CA 1
ATOM 8249 C C . ASN A 1 1034 ? 33.944 9.538 -33.425 1.00 91.50 1034 ASN A C 1
ATOM 8251 O O . ASN A 1 1034 ? 34.344 10.596 -33.898 1.00 91.50 1034 ASN A O 1
ATOM 8255 N N . LEU A 1 1035 ? 33.050 9.481 -32.445 1.00 90.75 1035 LEU A N 1
ATOM 8256 C CA . LEU A 1 1035 ? 32.600 10.666 -31.738 1.00 90.75 1035 LEU A CA 1
ATOM 8257 C C . LEU A 1 1035 ? 33.746 11.277 -30.923 1.00 90.75 1035 LEU A C 1
ATOM 8259 O O . LEU A 1 1035 ? 33.914 12.487 -30.984 1.00 90.75 1035 LEU A O 1
ATOM 8263 N N . MET A 1 1036 ? 34.564 10.461 -30.245 1.00 90.62 1036 MET A N 1
ATOM 8264 C CA . MET A 1 1036 ? 35.662 10.945 -29.394 1.00 90.62 1036 MET A CA 1
ATOM 8265 C C . MET A 1 1036 ? 36.639 11.846 -30.164 1.00 90.62 1036 MET A C 1
ATOM 8267 O O . MET A 1 1036 ? 36.731 13.032 -29.876 1.00 90.62 1036 MET A O 1
ATOM 8271 N N . TRP A 1 1037 ? 37.286 11.342 -31.217 1.00 85.31 1037 TRP A N 1
ATOM 8272 C CA . TRP A 1 1037 ? 38.254 12.147 -31.986 1.00 85.31 1037 TRP A CA 1
ATOM 8273 C C . TRP A 1 1037 ? 37.635 13.255 -32.855 1.00 85.31 1037 TRP A C 1
ATOM 8275 O O . TRP A 1 1037 ? 38.348 14.085 -33.414 1.00 85.31 1037 TRP A O 1
ATOM 8285 N N . LYS A 1 1038 ? 36.303 13.277 -33.006 1.00 87.25 1038 LYS A N 1
ATOM 8286 C CA . LYS A 1 1038 ? 35.588 14.413 -33.608 1.00 87.25 1038 LYS A CA 1
ATOM 8287 C C . LYS A 1 1038 ? 35.322 15.531 -32.609 1.00 87.25 1038 LYS A C 1
ATOM 8289 O O . LYS A 1 1038 ? 35.196 16.675 -33.036 1.00 87.25 1038 LYS A O 1
ATOM 8294 N N . LEU A 1 1039 ? 35.163 15.196 -31.329 1.00 86.38 1039 LEU A N 1
ATOM 8295 C CA . LEU A 1 1039 ? 35.024 16.181 -30.260 1.00 86.38 1039 LEU A CA 1
ATOM 8296 C C . LEU A 1 1039 ? 36.352 16.899 -30.024 1.00 86.38 1039 LEU A C 1
ATOM 8298 O O . LEU A 1 1039 ? 36.347 18.113 -29.850 1.00 86.38 1039 LEU A O 1
ATOM 8302 N N . ASP A 1 1040 ? 37.463 16.163 -30.089 1.00 86.75 1040 ASP A N 1
ATOM 8303 C CA . ASP A 1 1040 ? 38.805 16.733 -30.066 1.00 86.75 1040 ASP A CA 1
ATOM 8304 C C . ASP A 1 1040 ? 39.762 15.930 -30.958 1.00 86.75 1040 ASP A C 1
ATOM 8306 O O . ASP A 1 1040 ? 39.957 14.730 -30.767 1.00 86.75 1040 ASP A O 1
ATOM 8310 N N . ILE A 1 1041 ? 40.346 16.600 -31.954 1.00 84.88 1041 ILE A N 1
ATOM 8311 C CA . ILE A 1 1041 ? 41.266 15.985 -32.917 1.00 84.88 1041 ILE A CA 1
ATOM 8312 C C . ILE A 1 1041 ? 42.689 15.854 -32.356 1.00 84.88 1041 ILE A C 1
ATOM 8314 O O . ILE A 1 1041 ? 43.445 15.010 -32.839 1.00 84.88 1041 ILE A O 1
ATOM 8318 N N . GLU A 1 1042 ? 43.048 16.651 -31.341 1.00 83.50 1042 GLU A N 1
ATOM 8319 C CA . GLU A 1 1042 ? 44.393 16.681 -30.748 1.00 83.50 1042 GLU A CA 1
ATOM 8320 C C . GLU A 1 1042 ? 44.733 15.360 -30.042 1.00 83.50 1042 GLU A C 1
ATOM 8322 O O . GLU A 1 1042 ? 45.895 14.958 -29.993 1.00 83.50 1042 GLU A O 1
ATOM 8327 N N . ILE A 1 1043 ? 43.724 14.593 -29.610 1.00 82.06 1043 ILE A N 1
ATOM 8328 C CA . ILE A 1 1043 ? 43.916 13.289 -28.952 1.00 82.06 1043 ILE A CA 1
ATOM 8329 C C . ILE A 1 1043 ? 44.687 12.281 -29.804 1.00 82.06 1043 ILE A C 1
ATOM 8331 O O . ILE A 1 1043 ? 45.292 11.348 -29.273 1.00 82.06 1043 ILE A O 1
ATOM 8335 N N . LEU A 1 1044 ? 44.622 12.430 -31.128 1.00 81.62 1044 LEU A N 1
ATOM 8336 C CA . LEU A 1 1044 ? 45.316 11.551 -32.060 1.00 81.62 1044 LEU A CA 1
ATOM 8337 C C . LEU A 1 1044 ? 46.827 11.745 -31.989 1.00 81.62 1044 LEU A C 1
ATOM 8339 O O . LEU A 1 1044 ? 47.560 10.783 -32.208 1.00 81.62 1044 LEU A O 1
ATOM 8343 N N . ASP A 1 1045 ? 47.260 12.966 -31.677 1.00 80.69 1045 ASP A N 1
ATOM 8344 C CA . ASP A 1 1045 ? 48.660 13.315 -31.474 1.00 80.69 1045 ASP A CA 1
ATOM 8345 C C . ASP A 1 1045 ? 49.085 13.011 -30.024 1.00 80.69 1045 ASP A C 1
ATOM 8347 O O . ASP A 1 1045 ? 50.232 12.661 -29.790 1.00 80.69 1045 ASP A O 1
ATOM 8351 N N . THR A 1 1046 ? 48.185 13.073 -29.034 1.00 84.19 1046 THR A N 1
ATOM 8352 C CA . THR A 1 1046 ? 48.535 12.781 -27.626 1.00 84.19 1046 THR A CA 1
ATOM 8353 C C . THR A 1 1046 ? 48.629 11.279 -27.326 1.00 84.19 1046 THR A C 1
ATOM 8355 O O . THR A 1 1046 ? 49.558 10.831 -26.659 1.00 84.19 1046 THR A O 1
ATOM 8358 N N . PHE A 1 1047 ? 47.684 10.472 -27.822 1.00 83.81 1047 PHE A N 1
ATOM 8359 C CA . PHE A 1 1047 ? 47.575 9.035 -27.512 1.00 83.81 1047 PHE A CA 1
ATOM 8360 C C . PHE A 1 1047 ? 47.987 8.140 -28.685 1.00 83.81 1047 PHE A C 1
ATOM 8362 O O . PHE A 1 1047 ? 47.502 7.008 -28.821 1.00 83.81 1047 PHE A O 1
ATOM 8369 N N . HIS A 1 1048 ? 48.890 8.636 -29.535 1.00 83.31 1048 HIS A N 1
ATOM 8370 C CA . HIS A 1 1048 ? 49.280 7.977 -30.778 1.00 83.31 1048 HIS A CA 1
ATOM 8371 C C . HIS A 1 1048 ? 49.745 6.526 -30.556 1.00 83.31 1048 HIS A C 1
ATOM 8373 O O . HIS A 1 1048 ? 49.306 5.626 -31.268 1.00 83.31 1048 HIS A O 1
ATOM 8379 N N . ASP A 1 1049 ? 50.530 6.243 -29.515 1.00 84.69 1049 ASP A N 1
ATOM 8380 C CA . ASP A 1 1049 ? 51.050 4.892 -29.254 1.00 84.69 1049 ASP A CA 1
ATOM 8381 C C . ASP A 1 1049 ? 49.948 3.875 -28.926 1.00 84.69 1049 ASP A C 1
ATOM 8383 O O . ASP A 1 1049 ? 49.926 2.765 -29.465 1.00 84.69 1049 ASP A O 1
ATOM 8387 N N . VAL A 1 1050 ? 48.986 4.257 -28.083 1.00 86.88 1050 VAL A N 1
ATOM 8388 C CA . VAL A 1 1050 ? 47.890 3.367 -27.667 1.00 86.88 1050 VAL A CA 1
ATOM 8389 C C . VAL A 1 1050 ? 46.928 3.111 -28.825 1.00 86.88 1050 VAL A C 1
ATOM 8391 O O . VAL A 1 1050 ? 46.485 1.974 -29.030 1.00 86.88 1050 VAL A O 1
ATOM 8394 N N . ILE A 1 1051 ? 46.623 4.152 -29.607 1.00 87.06 1051 ILE A N 1
ATOM 8395 C CA . ILE A 1 1051 ? 45.769 4.046 -30.795 1.00 87.06 1051 ILE A CA 1
ATOM 8396 C C . ILE A 1 1051 ? 46.456 3.180 -31.858 1.00 87.06 1051 ILE A C 1
ATOM 8398 O O . ILE A 1 1051 ? 45.803 2.302 -32.429 1.00 87.06 1051 ILE A O 1
ATOM 8402 N N . SER A 1 1052 ? 47.762 3.379 -32.081 1.00 85.06 1052 SER A N 1
ATOM 8403 C CA . SER A 1 1052 ? 48.598 2.589 -32.996 1.00 85.06 1052 SER A CA 1
ATOM 8404 C C . SER A 1 1052 ? 48.558 1.109 -32.630 1.00 85.06 1052 SER A C 1
ATOM 8406 O O . SER A 1 1052 ? 48.171 0.273 -33.448 1.00 85.06 1052 SER A O 1
ATOM 8408 N N . HIS A 1 1053 ? 48.858 0.788 -31.368 1.00 86.94 1053 HIS A N 1
ATOM 8409 C CA . HIS A 1 1053 ? 48.887 -0.585 -30.877 1.00 86.94 1053 HIS A CA 1
ATOM 8410 C C . HIS A 1 1053 ? 47.516 -1.265 -30.973 1.00 86.94 1053 HIS A C 1
ATOM 8412 O O . HIS A 1 1053 ? 47.403 -2.370 -31.502 1.00 86.94 1053 HIS A O 1
ATOM 8418 N N . SER A 1 1054 ? 46.457 -0.593 -30.512 1.00 88.06 1054 SER A N 1
ATOM 8419 C CA . SER A 1 1054 ? 45.101 -1.154 -30.512 1.00 88.06 1054 SER A CA 1
ATOM 8420 C C . SER A 1 1054 ? 44.589 -1.388 -31.932 1.00 88.06 1054 SER A C 1
ATOM 8422 O O . SER A 1 1054 ? 44.064 -2.455 -32.239 1.00 88.06 1054 SER A O 1
ATOM 8424 N N . SER A 1 1055 ? 44.779 -0.412 -32.820 1.00 88.31 1055 SER A N 1
ATOM 8425 C CA . SER A 1 1055 ? 44.327 -0.499 -34.211 1.00 88.31 1055 SER A CA 1
ATOM 8426 C C . SER A 1 1055 ? 45.132 -1.526 -35.008 1.00 88.31 1055 SER A C 1
ATOM 8428 O O . SER A 1 1055 ? 44.554 -2.289 -35.779 1.00 88.31 1055 SER A O 1
ATOM 8430 N N . SER A 1 1056 ? 46.448 -1.602 -34.778 1.00 86.56 1056 SER A N 1
ATOM 8431 C CA . SER A 1 1056 ? 47.314 -2.635 -35.355 1.00 86.56 1056 SER A CA 1
ATOM 8432 C C . SER A 1 1056 ? 46.869 -4.031 -34.922 1.00 86.56 1056 SER A C 1
ATOM 8434 O O . SER A 1 1056 ? 46.625 -4.893 -35.765 1.00 86.56 1056 SER A O 1
ATOM 8436 N N . LYS A 1 1057 ? 46.630 -4.234 -33.621 1.00 87.81 1057 LYS A N 1
ATOM 8437 C CA . LYS A 1 1057 ? 46.133 -5.504 -33.084 1.00 87.81 1057 LYS A CA 1
ATOM 8438 C C . LYS A 1 1057 ? 44.797 -5.914 -33.706 1.00 87.81 1057 LYS A C 1
ATOM 8440 O O . LYS A 1 1057 ? 44.633 -7.066 -34.097 1.00 87.81 1057 LYS A O 1
ATOM 8445 N N . ILE A 1 1058 ? 43.866 -4.972 -33.877 1.00 87.31 1058 ILE A N 1
ATOM 8446 C CA . ILE A 1 1058 ? 42.580 -5.236 -34.540 1.00 87.31 1058 ILE A CA 1
ATOM 8447 C C . ILE A 1 1058 ? 42.785 -5.662 -36.004 1.00 87.31 1058 ILE A C 1
ATOM 8449 O O . ILE A 1 1058 ? 42.177 -6.635 -36.439 1.00 87.31 1058 ILE A O 1
ATOM 8453 N N . LEU A 1 1059 ? 43.644 -4.974 -36.763 1.00 86.31 1059 LEU A N 1
ATOM 8454 C CA . LEU A 1 1059 ? 43.866 -5.253 -38.192 1.00 86.31 1059 LEU A CA 1
ATOM 8455 C C . LEU A 1 1059 ? 44.765 -6.465 -38.469 1.00 86.31 1059 LEU A C 1
ATOM 8457 O O . LEU A 1 1059 ? 44.724 -7.023 -39.566 1.00 86.31 1059 LEU A O 1
ATOM 8461 N N . ILE A 1 1060 ? 45.598 -6.866 -37.512 1.00 83.81 1060 ILE A N 1
ATOM 8462 C CA . ILE A 1 1060 ? 46.492 -8.016 -37.657 1.00 83.81 1060 ILE A CA 1
ATOM 8463 C C . ILE A 1 1060 ? 45.833 -9.264 -37.067 1.00 83.81 1060 ILE A C 1
ATOM 8465 O O . ILE A 1 1060 ? 45.601 -10.227 -37.799 1.00 83.81 1060 ILE A O 1
ATOM 8469 N N . GLU A 1 1061 ? 45.479 -9.241 -35.781 1.00 83.75 1061 GLU A N 1
ATOM 8470 C CA . GLU A 1 1061 ? 44.999 -10.419 -35.044 1.00 83.75 1061 GLU A CA 1
ATOM 8471 C C . GLU A 1 1061 ? 43.492 -10.647 -35.200 1.00 83.75 1061 GLU A C 1
ATOM 8473 O O . GLU A 1 1061 ? 43.056 -11.791 -35.322 1.00 83.75 1061 GLU A O 1
ATOM 8478 N N . TYR A 1 1062 ? 42.688 -9.579 -35.240 1.00 84.56 1062 TYR A N 1
ATOM 8479 C CA . TYR A 1 1062 ? 41.220 -9.677 -35.220 1.00 84.56 1062 TYR A CA 1
ATOM 8480 C C . TYR A 1 1062 ? 40.534 -9.265 -36.530 1.00 84.56 1062 TYR A C 1
ATOM 8482 O O . TYR A 1 1062 ? 39.325 -9.032 -36.549 1.00 84.56 1062 TYR A O 1
ATOM 8490 N N . HIS A 1 1063 ? 41.269 -9.213 -37.644 1.00 80.12 1063 HIS A N 1
ATOM 8491 C CA . HIS A 1 1063 ? 40.750 -8.740 -38.934 1.00 80.12 1063 HIS A CA 1
ATOM 8492 C C . HIS A 1 1063 ? 39.526 -9.521 -39.429 1.00 80.12 1063 HIS A C 1
ATOM 8494 O O . HIS A 1 1063 ? 38.642 -8.943 -40.052 1.00 80.12 1063 HIS A O 1
ATOM 8500 N N . ALA A 1 1064 ? 39.451 -10.822 -39.126 1.00 75.94 1064 ALA A N 1
ATOM 8501 C CA . ALA A 1 1064 ? 38.318 -11.672 -39.487 1.00 75.94 1064 ALA A CA 1
ATOM 8502 C C . ALA A 1 1064 ? 37.012 -11.262 -38.779 1.00 75.94 1064 ALA A C 1
ATOM 8504 O O . ALA A 1 1064 ? 35.924 -11.542 -39.277 1.00 75.94 1064 ALA A O 1
ATOM 8505 N N . ASN A 1 1065 ? 37.118 -10.578 -37.637 1.00 83.50 1065 ASN A N 1
ATOM 8506 C CA . ASN A 1 1065 ? 35.976 -10.131 -36.848 1.00 83.50 1065 ASN A CA 1
ATOM 8507 C C . ASN A 1 1065 ? 35.491 -8.724 -37.256 1.00 83.50 1065 ASN A C 1
ATOM 8509 O O . ASN A 1 1065 ? 34.431 -8.310 -36.798 1.00 83.50 1065 ASN A O 1
ATOM 8513 N N . LEU A 1 1066 ? 36.220 -8.002 -38.123 1.00 83.69 1066 LEU A N 1
ATOM 8514 C CA . LEU A 1 1066 ? 35.787 -6.726 -38.711 1.00 83.69 1066 LEU A CA 1
ATOM 8515 C C . LEU A 1 1066 ? 34.922 -6.964 -39.956 1.00 83.69 1066 LEU A C 1
ATOM 8517 O O . LEU A 1 1066 ? 35.427 -7.209 -41.056 1.00 83.69 1066 LEU A O 1
ATOM 8521 N N . GLN A 1 1067 ? 33.607 -6.852 -39.805 1.00 82.25 1067 GLN A N 1
ATOM 8522 C CA . GLN A 1 1067 ? 32.638 -7.182 -40.848 1.00 82.25 1067 GLN A CA 1
ATOM 8523 C C . GLN A 1 1067 ? 32.020 -5.950 -41.525 1.00 82.25 1067 GLN A C 1
ATOM 8525 O O . GLN A 1 1067 ? 31.450 -6.071 -42.615 1.00 82.25 1067 GLN A O 1
ATOM 8530 N N . THR A 1 1068 ? 32.091 -4.768 -40.907 1.00 85.62 1068 THR A N 1
ATOM 8531 C CA . THR A 1 1068 ? 31.356 -3.568 -41.339 1.00 85.62 1068 THR A CA 1
ATOM 8532 C C . THR A 1 1068 ? 32.271 -2.551 -42.017 1.00 85.62 1068 THR A C 1
ATOM 8534 O O . THR A 1 1068 ? 33.418 -2.344 -41.624 1.00 85.62 1068 THR A O 1
ATOM 8537 N N . GLN A 1 1069 ? 31.749 -1.835 -43.018 1.00 84.50 1069 GLN A N 1
ATOM 8538 C CA . GLN A 1 1069 ? 32.502 -0.757 -43.672 1.00 84.50 1069 GLN A CA 1
ATOM 8539 C C . GLN A 1 1069 ? 32.844 0.378 -42.692 1.00 84.50 1069 GLN A C 1
ATOM 8541 O O . GLN A 1 1069 ? 33.910 0.981 -42.778 1.00 84.50 1069 GLN A O 1
ATOM 8546 N N . ILE A 1 1070 ? 31.956 0.650 -41.728 1.00 85.75 1070 ILE A N 1
ATOM 8547 C CA . ILE A 1 1070 ? 32.198 1.645 -40.679 1.00 85.75 1070 ILE A CA 1
ATOM 8548 C C . ILE A 1 1070 ? 33.405 1.231 -39.840 1.00 85.75 1070 ILE A C 1
ATOM 8550 O O . ILE A 1 1070 ? 34.266 2.074 -39.608 1.00 85.75 1070 ILE A O 1
ATOM 8554 N N . GLY A 1 1071 ? 33.502 -0.033 -39.422 1.00 87.38 1071 GLY A N 1
ATOM 8555 C CA . GLY A 1 1071 ? 34.635 -0.528 -38.645 1.00 87.38 1071 GLY A CA 1
ATOM 8556 C C . GLY A 1 1071 ? 35.953 -0.381 -39.391 1.00 87.38 1071 GLY A C 1
ATOM 8557 O O . GLY A 1 1071 ? 36.853 0.303 -38.905 1.00 87.38 1071 GLY A O 1
ATOM 8558 N N . TRP A 1 1072 ? 36.023 -0.897 -40.621 1.00 88.06 1072 TRP A N 1
ATOM 8559 C CA . TRP A 1 1072 ? 37.202 -0.754 -41.483 1.00 88.06 1072 TRP A CA 1
ATOM 8560 C C . TRP A 1 1072 ? 37.627 0.702 -41.661 1.00 88.06 1072 TRP A C 1
ATOM 8562 O O . TRP A 1 1072 ? 38.765 1.063 -41.357 1.00 88.06 1072 TRP A O 1
ATOM 8572 N N . LYS A 1 1073 ? 36.697 1.565 -42.074 1.00 87.12 1073 LYS A N 1
ATOM 8573 C CA . LYS A 1 1073 ? 36.967 2.991 -42.259 1.00 87.12 1073 LYS A CA 1
ATOM 8574 C C . LYS A 1 1073 ? 37.423 3.667 -40.967 1.00 87.12 1073 LYS A C 1
ATOM 8576 O O . LYS A 1 1073 ? 38.298 4.523 -41.011 1.00 87.12 1073 LYS A O 1
ATOM 8581 N N . SER A 1 1074 ? 36.850 3.305 -39.822 1.00 88.75 1074 SER A N 1
ATOM 8582 C CA . SER A 1 1074 ? 37.179 3.924 -38.531 1.00 88.75 1074 SER A CA 1
ATOM 8583 C C . SER A 1 1074 ? 38.577 3.543 -38.059 1.00 88.75 1074 SER A C 1
ATOM 8585 O O . SER A 1 1074 ? 39.355 4.431 -37.735 1.00 88.75 1074 SER A O 1
ATOM 8587 N N . VAL A 1 1075 ? 38.929 2.252 -38.074 1.00 89.31 1075 VAL A N 1
ATOM 8588 C CA . VAL A 1 1075 ? 40.255 1.783 -37.629 1.00 89.31 1075 VAL A CA 1
ATOM 8589 C C . VAL A 1 1075 ? 41.365 2.356 -38.511 1.00 89.31 1075 VAL A C 1
ATOM 8591 O O . VAL A 1 1075 ? 42.380 2.837 -38.008 1.00 89.31 1075 VAL A O 1
ATOM 8594 N N . LEU A 1 1076 ? 41.154 2.376 -39.829 1.00 87.31 1076 LEU A N 1
ATOM 8595 C CA . LEU A 1 1076 ? 42.120 2.940 -40.773 1.00 87.31 1076 LEU A CA 1
ATOM 8596 C C . LEU A 1 1076 ? 42.251 4.463 -40.620 1.00 87.31 1076 LEU A C 1
ATOM 8598 O O . LEU A 1 1076 ? 43.361 4.996 -40.652 1.00 87.31 1076 LEU A O 1
ATOM 8602 N N . ASN A 1 1077 ? 41.138 5.165 -40.393 1.00 84.50 1077 ASN A N 1
ATOM 8603 C CA . ASN A 1 1077 ? 41.158 6.603 -40.137 1.00 84.50 1077 ASN A CA 1
ATOM 8604 C C . ASN A 1 1077 ? 41.811 6.966 -38.803 1.00 84.50 1077 ASN A C 1
ATOM 8606 O O . ASN A 1 1077 ? 42.416 8.026 -38.728 1.00 84.50 1077 ASN A O 1
ATOM 8610 N N . LEU A 1 1078 ? 41.726 6.118 -37.777 1.00 84.75 1078 LEU A N 1
ATOM 8611 C CA . LEU A 1 1078 ? 42.434 6.330 -36.510 1.00 84.75 1078 LEU A CA 1
ATOM 8612 C C . LEU A 1 1078 ? 43.945 6.133 -36.666 1.00 84.75 1078 LEU A C 1
ATOM 8614 O O . LEU A 1 1078 ? 44.723 6.874 -36.076 1.00 84.75 1078 LEU A O 1
ATOM 8618 N N . LEU A 1 1079 ? 44.376 5.183 -37.501 1.00 82.25 1079 LEU A N 1
ATOM 8619 C CA . LEU A 1 1079 ? 45.797 4.974 -37.792 1.00 82.25 1079 LEU A CA 1
ATOM 8620 C C . LEU A 1 1079 ? 46.407 6.080 -38.662 1.00 82.25 1079 LEU A C 1
ATOM 8622 O O . LEU A 1 1079 ? 47.597 6.355 -38.541 1.00 82.25 1079 LEU A O 1
ATOM 8626 N N . SER A 1 1080 ? 45.617 6.718 -39.532 1.00 79.00 1080 SER A N 1
ATOM 8627 C CA . SER A 1 1080 ? 46.094 7.683 -40.537 1.00 79.00 1080 SER A CA 1
ATOM 8628 C C . SER A 1 1080 ? 46.601 9.047 -40.005 1.00 79.00 1080 SER A C 1
ATOM 8630 O O . SER A 1 1080 ? 47.162 9.815 -40.795 1.00 79.00 1080 SER A O 1
ATOM 8632 N N . PRO A 1 1081 ? 46.372 9.453 -38.753 1.00 75.25 1081 PRO A N 1
ATOM 8633 C CA . PRO A 1 1081 ? 47.098 10.585 -38.150 1.00 75.25 1081 PRO A CA 1
ATOM 8634 C C . PRO A 1 1081 ? 48.287 10.132 -37.299 1.00 75.25 1081 PRO A C 1
ATOM 8636 O O . PRO A 1 1081 ? 49.375 10.683 -37.419 1.00 75.25 1081 PRO A O 1
ATOM 8639 N N . VAL A 1 1082 ? 48.098 9.048 -36.550 1.00 72.19 1082 VAL A N 1
ATOM 8640 C CA . VAL A 1 1082 ? 48.975 8.516 -35.494 1.00 72.19 1082 VAL A CA 1
ATOM 8641 C C . VAL A 1 1082 ? 50.389 8.160 -35.950 1.00 72.19 1082 VAL A C 1
ATOM 8643 O O . VAL A 1 1082 ? 51.383 8.578 -35.385 1.00 72.19 1082 VAL A O 1
ATOM 8646 N N . TRP A 1 1083 ? 50.519 7.422 -37.030 1.00 71.44 1083 TRP A N 1
ATOM 8647 C CA . TRP A 1 1083 ? 51.786 7.140 -37.694 1.00 71.44 1083 TRP A CA 1
ATOM 8648 C C . TRP A 1 1083 ? 52.530 8.354 -38.283 1.00 71.44 1083 TRP A C 1
ATOM 8650 O O . TRP A 1 1083 ? 53.623 8.163 -38.792 1.00 71.44 1083 TRP A O 1
ATOM 8660 N N . ARG A 1 1084 ? 51.993 9.589 -38.301 1.00 72.00 1084 ARG A N 1
ATOM 8661 C CA . ARG A 1 1084 ? 52.805 10.763 -38.699 1.00 72.00 1084 ARG A CA 1
ATOM 8662 C C . ARG A 1 1084 ? 54.013 10.914 -37.774 1.00 72.00 1084 ARG A C 1
ATOM 8664 O O . ARG A 1 1084 ? 55.022 11.482 -38.198 1.00 72.00 1084 ARG A O 1
ATOM 8671 N N . HIS A 1 1085 ? 53.899 10.356 -36.577 1.00 74.31 1085 HIS A N 1
ATOM 8672 C CA . HIS A 1 1085 ? 54.924 10.172 -35.572 1.00 74.31 1085 HIS A CA 1
ATOM 8673 C C . HIS A 1 1085 ? 55.964 9.118 -35.993 1.00 74.31 1085 HIS A C 1
ATOM 8675 O O . HIS A 1 1085 ? 55.590 7.978 -36.291 1.00 74.31 1085 HIS A O 1
ATOM 8681 N N . PRO A 1 1086 ? 57.266 9.468 -36.037 1.00 71.19 1086 PRO A N 1
ATOM 8682 C CA . PRO A 1 1086 ? 58.317 8.576 -36.516 1.00 71.19 1086 PRO A CA 1
ATOM 8683 C C . PRO A 1 1086 ? 58.406 7.210 -35.842 1.00 71.19 1086 PRO A C 1
ATOM 8685 O O . PRO A 1 1086 ? 58.654 6.206 -36.508 1.00 71.19 1086 PRO A O 1
ATOM 8688 N N . GLU A 1 1087 ? 58.152 7.182 -34.544 1.00 73.56 1087 GLU A N 1
ATOM 8689 C CA . GLU A 1 1087 ? 58.099 6.013 -33.675 1.00 73.56 1087 GLU A CA 1
ATOM 8690 C C . GLU A 1 1087 ? 57.067 4.959 -34.113 1.00 73.56 1087 GLU A C 1
ATOM 8692 O O . GLU A 1 1087 ? 57.288 3.768 -33.913 1.00 73.56 1087 GLU A O 1
ATOM 8697 N N . ASN A 1 1088 ? 55.980 5.366 -34.778 1.00 76.88 1088 ASN A N 1
ATOM 8698 C CA . ASN A 1 1088 ? 54.892 4.478 -35.199 1.00 76.88 1088 ASN A CA 1
ATOM 8699 C C . ASN A 1 1088 ? 54.929 4.115 -36.694 1.00 76.88 1088 ASN A C 1
ATOM 8701 O O . ASN A 1 1088 ? 54.056 3.384 -37.174 1.00 76.88 1088 ASN A O 1
ATOM 8705 N N . TYR A 1 1089 ? 55.935 4.585 -37.447 1.00 77.31 1089 TYR A N 1
ATOM 8706 C CA . TYR A 1 1089 ? 56.039 4.293 -38.882 1.00 77.31 1089 TYR A CA 1
ATOM 8707 C C . TYR A 1 1089 ? 56.142 2.800 -39.179 1.00 77.31 1089 TYR A C 1
ATOM 8709 O O . TYR A 1 1089 ? 55.558 2.337 -40.159 1.00 77.31 1089 TYR A O 1
ATOM 8717 N N . ASP A 1 1090 ? 56.903 2.057 -38.378 1.00 80.38 1090 ASP A N 1
ATOM 8718 C CA . ASP A 1 1090 ? 57.137 0.639 -38.642 1.00 80.38 1090 ASP A CA 1
ATOM 8719 C C . ASP A 1 1090 ? 55.882 -0.194 -38.382 1.00 80.38 1090 ASP A C 1
ATOM 8721 O O . ASP A 1 1090 ? 55.545 -1.029 -39.216 1.00 80.38 1090 ASP A O 1
ATOM 8725 N N . VAL A 1 1091 ? 55.117 0.126 -37.333 1.00 81.69 1091 VAL A N 1
ATOM 8726 C CA . VAL A 1 1091 ? 53.828 -0.522 -37.039 1.00 81.69 1091 VAL A CA 1
ATOM 8727 C C . VAL A 1 1091 ? 52.821 -0.262 -38.161 1.00 81.69 1091 VAL A C 1
ATOM 8729 O O . VAL A 1 1091 ? 52.197 -1.190 -38.671 1.00 81.69 1091 VAL A O 1
ATOM 8732 N N . GLY A 1 1092 ? 52.682 0.992 -38.604 1.00 81.06 1092 GLY A N 1
ATOM 8733 C CA . GLY A 1 1092 ? 51.769 1.324 -39.701 1.00 81.06 1092 GLY A CA 1
ATOM 8734 C C . GLY A 1 1092 ? 52.167 0.665 -41.028 1.00 81.06 1092 GLY A C 1
ATOM 8735 O O . GLY A 1 1092 ? 51.304 0.225 -41.790 1.00 81.06 1092 GLY A O 1
ATOM 8736 N N . PHE A 1 1093 ? 53.470 0.565 -41.302 1.00 83.19 1093 PHE A N 1
ATOM 8737 C CA . PHE A 1 1093 ? 53.982 -0.097 -42.502 1.00 83.19 1093 PHE A CA 1
ATOM 8738 C C . PHE A 1 1093 ? 53.802 -1.618 -42.442 1.00 83.19 1093 PHE A C 1
ATOM 8740 O O . PHE A 1 1093 ? 53.444 -2.226 -43.448 1.00 83.19 1093 PHE A O 1
ATOM 8747 N N . GLU A 1 1094 ? 53.994 -2.225 -41.270 1.00 84.88 1094 GLU A N 1
ATOM 8748 C CA . GLU A 1 1094 ? 53.713 -3.640 -41.022 1.00 84.88 1094 GLU A CA 1
ATOM 8749 C C . GLU A 1 1094 ? 52.239 -3.953 -41.283 1.00 84.88 1094 GLU A C 1
ATOM 8751 O O . GLU A 1 1094 ? 51.950 -4.864 -42.054 1.00 84.88 1094 GLU A O 1
ATOM 8756 N N . VAL A 1 1095 ? 51.316 -3.148 -40.742 1.00 85.38 1095 VAL A N 1
ATOM 8757 C CA . VAL A 1 1095 ? 49.871 -3.267 -41.004 1.00 85.38 1095 VAL A CA 1
ATOM 8758 C C . VAL A 1 1095 ? 49.574 -3.171 -42.500 1.00 85.38 1095 VAL A C 1
ATOM 8760 O O . VAL A 1 1095 ? 48.822 -3.987 -43.030 1.00 85.38 1095 VAL A O 1
ATOM 8763 N N . LEU A 1 1096 ? 50.178 -2.209 -43.205 1.00 86.19 1096 LEU A N 1
ATOM 8764 C CA . LEU A 1 1096 ? 49.978 -2.052 -44.643 1.00 86.19 1096 LEU A CA 1
ATOM 8765 C C . LEU A 1 1096 ? 50.446 -3.288 -45.423 1.00 86.19 1096 LEU A C 1
ATOM 8767 O O . LEU A 1 1096 ? 49.725 -3.772 -46.293 1.00 86.19 1096 LEU A O 1
ATOM 8771 N N . ILE A 1 1097 ? 51.626 -3.821 -45.098 1.00 85.00 1097 ILE A N 1
ATOM 8772 C CA . ILE A 1 1097 ? 52.113 -5.065 -45.698 1.00 85.00 1097 ILE A CA 1
ATOM 8773 C C . ILE A 1 1097 ? 51.127 -6.194 -45.404 1.00 85.00 1097 ILE A C 1
ATOM 8775 O O . ILE A 1 1097 ? 50.694 -6.861 -46.336 1.00 85.00 1097 ILE A O 1
ATOM 8779 N N . ALA A 1 1098 ? 50.720 -6.358 -44.145 1.00 84.69 1098 ALA A N 1
ATOM 8780 C CA . ALA A 1 1098 ? 49.805 -7.409 -43.711 1.00 84.69 1098 ALA A CA 1
ATOM 8781 C C . ALA A 1 1098 ? 48.452 -7.369 -44.442 1.00 84.69 1098 ALA A C 1
ATOM 8783 O O . ALA A 1 1098 ? 47.880 -8.417 -44.742 1.00 84.69 1098 ALA A O 1
ATOM 8784 N N . LEU A 1 1099 ? 47.928 -6.173 -44.726 1.00 85.88 1099 LEU A N 1
ATOM 8785 C CA . LEU A 1 1099 ? 46.672 -6.003 -45.457 1.00 85.88 1099 LEU A CA 1
ATOM 8786 C C . LEU A 1 1099 ? 46.811 -6.405 -46.931 1.00 85.88 1099 LEU A C 1
ATOM 8788 O O . LEU A 1 1099 ? 45.935 -7.087 -47.457 1.00 85.88 1099 LEU A O 1
ATOM 8792 N N . PHE A 1 1100 ? 47.901 -6.016 -47.597 1.00 84.94 1100 PHE A N 1
ATOM 8793 C CA . PHE A 1 1100 ? 48.067 -6.212 -49.042 1.00 84.94 1100 PHE A CA 1
ATOM 8794 C C . PHE A 1 1100 ? 48.828 -7.493 -49.440 1.00 84.94 1100 PHE A C 1
ATOM 8796 O O . PHE A 1 1100 ? 48.783 -7.861 -50.614 1.00 84.94 1100 PHE A O 1
ATOM 8803 N N . SER A 1 1101 ? 49.506 -8.187 -48.516 1.00 78.06 1101 SER A N 1
ATOM 8804 C CA . SER A 1 1101 ? 50.354 -9.350 -48.833 1.00 78.06 1101 SER A CA 1
ATOM 8805 C C . SER A 1 1101 ? 49.570 -10.630 -49.131 1.00 78.06 1101 SER A C 1
ATOM 8807 O O . SER A 1 1101 ? 49.878 -11.313 -50.107 1.00 78.06 1101 SER A O 1
ATOM 8809 N N . ASP A 1 1102 ? 48.556 -10.946 -48.319 1.00 67.31 1102 ASP A N 1
ATOM 8810 C CA . ASP A 1 1102 ? 47.933 -12.282 -48.319 1.00 67.31 1102 ASP A CA 1
ATOM 8811 C C . ASP A 1 1102 ? 46.604 -12.343 -49.081 1.00 67.31 1102 ASP A C 1
ATOM 8813 O O . ASP A 1 1102 ? 46.059 -13.427 -49.282 1.00 67.31 1102 ASP A O 1
ATOM 8817 N N . GLY A 1 1103 ? 46.040 -11.201 -49.491 1.00 66.88 1103 GLY A N 1
ATOM 8818 C CA . GLY A 1 1103 ? 44.746 -11.107 -50.188 1.00 66.88 1103 GLY A CA 1
ATOM 8819 C C . GLY A 1 1103 ? 43.523 -11.571 -49.375 1.00 66.88 1103 GLY A C 1
ATOM 8820 O O . GLY A 1 1103 ? 42.406 -11.184 -49.692 1.00 66.88 1103 GLY A O 1
ATOM 8821 N N . THR A 1 1104 ? 43.715 -12.339 -48.299 1.00 70.25 1104 THR A N 1
ATOM 8822 C CA . THR A 1 1104 ? 42.676 -12.868 -47.401 1.00 70.25 1104 THR A CA 1
ATOM 8823 C C . THR A 1 1104 ? 42.033 -11.794 -46.532 1.00 70.25 1104 THR A C 1
ATOM 8825 O O . THR A 1 1104 ? 40.872 -11.924 -46.154 1.00 70.25 1104 THR A O 1
ATOM 8828 N N . ARG A 1 1105 ? 42.777 -10.728 -46.219 1.00 76.12 1105 ARG A N 1
ATOM 8829 C CA . ARG A 1 1105 ? 42.326 -9.627 -45.351 1.00 76.12 1105 ARG A CA 1
ATOM 8830 C C . ARG A 1 1105 ? 41.598 -8.526 -46.118 1.00 76.12 1105 ARG A C 1
ATOM 8832 O O . ARG A 1 1105 ? 40.890 -7.720 -45.518 1.00 76.12 1105 ARG A O 1
ATOM 8839 N N . LEU A 1 1106 ? 41.768 -8.485 -47.440 1.00 80.69 1106 LEU A N 1
ATOM 8840 C CA . LEU A 1 1106 ? 41.072 -7.556 -48.320 1.00 80.69 1106 LEU A CA 1
ATOM 8841 C C . LEU A 1 1106 ? 39.780 -8.197 -48.816 1.00 80.69 1106 LEU A C 1
ATOM 8843 O O . LEU A 1 1106 ? 39.741 -9.345 -49.248 1.00 80.69 1106 LEU A O 1
ATOM 8847 N N . SER A 1 1107 ? 38.715 -7.419 -48.779 1.00 78.00 1107 SER A N 1
ATOM 8848 C CA . SER A 1 1107 ? 37.388 -7.774 -49.243 1.00 78.00 1107 SER A CA 1
ATOM 8849 C C . SER A 1 1107 ? 36.866 -6.682 -50.172 1.00 78.00 1107 SER A C 1
ATOM 8851 O O . SER A 1 1107 ? 37.360 -5.551 -50.204 1.00 78.00 1107 SER A O 1
ATOM 8853 N N . ARG A 1 1108 ? 35.802 -6.998 -50.914 1.00 74.19 1108 ARG A N 1
ATOM 8854 C CA . ARG A 1 1108 ? 35.156 -6.032 -51.814 1.00 74.19 1108 ARG A CA 1
ATOM 8855 C C . ARG A 1 1108 ? 34.662 -4.780 -51.077 1.00 74.19 1108 ARG A C 1
ATOM 8857 O O . ARG A 1 1108 ? 34.512 -3.743 -51.712 1.00 74.19 1108 ARG A O 1
ATOM 8864 N N . THR A 1 1109 ? 34.395 -4.859 -49.773 1.00 76.00 1109 THR A N 1
ATOM 8865 C CA . THR A 1 1109 ? 33.843 -3.750 -48.982 1.00 76.00 1109 THR A CA 1
ATOM 8866 C C . THR A 1 1109 ? 34.912 -2.882 -48.324 1.00 76.00 1109 THR A C 1
ATOM 8868 O O . THR A 1 1109 ? 34.691 -1.682 -48.206 1.00 76.00 1109 THR A O 1
ATOM 8871 N N . ASN A 1 1110 ? 36.067 -3.439 -47.940 1.00 83.50 1110 ASN A N 1
ATOM 8872 C CA . ASN A 1 1110 ? 37.137 -2.681 -47.277 1.00 83.50 1110 ASN A CA 1
ATOM 8873 C C . ASN A 1 1110 ? 38.191 -2.115 -48.244 1.00 83.50 1110 ASN A C 1
ATOM 8875 O O . ASN A 1 1110 ? 38.899 -1.172 -47.891 1.00 83.50 1110 ASN A O 1
ATOM 8879 N N . TYR A 1 1111 ? 38.269 -2.638 -49.474 1.00 86.06 1111 TYR A N 1
ATOM 8880 C CA . TYR A 1 1111 ? 39.317 -2.298 -50.439 1.00 86.06 1111 TYR A CA 1
ATOM 8881 C C . TYR A 1 1111 ? 39.479 -0.789 -50.640 1.00 86.06 1111 TYR A C 1
ATOM 8883 O O . TYR A 1 1111 ? 40.587 -0.259 -50.592 1.00 86.06 1111 TYR A O 1
ATOM 8891 N N . GLY A 1 1112 ? 38.362 -0.080 -50.826 1.00 85.25 1112 GLY A N 1
ATOM 8892 C CA . GLY A 1 1112 ? 38.380 1.364 -51.040 1.00 85.25 1112 GLY A CA 1
ATOM 8893 C C . GLY A 1 1112 ? 38.962 2.140 -49.856 1.00 85.25 1112 GLY A C 1
ATOM 8894 O O . GLY A 1 1112 ? 39.645 3.136 -50.081 1.00 85.25 1112 GLY A O 1
ATOM 8895 N N . ASP A 1 1113 ? 38.703 1.711 -48.622 1.00 84.62 1113 ASP A N 1
ATOM 8896 C CA . ASP A 1 1113 ? 39.225 2.361 -47.415 1.00 84.62 1113 ASP A CA 1
ATOM 8897 C C . ASP A 1 1113 ? 40.710 2.004 -47.195 1.00 84.62 1113 ASP A C 1
ATOM 8899 O O . ASP A 1 1113 ? 41.506 2.867 -46.828 1.00 84.62 1113 ASP A O 1
ATOM 8903 N N . CYS A 1 1114 ? 41.132 0.773 -47.518 1.00 87.94 1114 CYS A N 1
ATOM 8904 C CA . CYS A 1 1114 ? 42.543 0.366 -47.489 1.00 87.94 1114 CYS A CA 1
ATOM 8905 C C . CYS A 1 1114 ? 43.404 1.119 -48.517 1.00 87.94 1114 CYS A C 1
ATOM 8907 O O . CYS A 1 1114 ? 44.559 1.440 -48.237 1.00 87.94 1114 CYS A O 1
ATOM 8909 N N . VAL A 1 1115 ? 42.855 1.427 -49.697 1.00 87.50 1115 VAL A N 1
ATOM 8910 C CA . VAL A 1 1115 ? 43.535 2.244 -50.717 1.00 87.50 1115 VAL A CA 1
ATOM 8911 C C . VAL A 1 1115 ? 43.724 3.686 -50.238 1.00 87.50 1115 VAL A C 1
ATOM 8913 O O . VAL A 1 1115 ? 44.818 4.232 -50.380 1.00 87.50 1115 VAL A O 1
ATOM 8916 N N . ASP A 1 1116 ? 42.708 4.290 -49.613 1.00 85.31 1116 ASP A N 1
ATOM 8917 C CA . ASP A 1 1116 ? 42.844 5.623 -49.005 1.00 85.31 1116 ASP A CA 1
ATOM 8918 C C . ASP A 1 1116 ? 43.880 5.622 -47.881 1.00 85.31 1116 ASP A C 1
ATOM 8920 O O . ASP A 1 1116 ? 44.702 6.535 -47.790 1.00 85.31 1116 ASP A O 1
ATOM 8924 N N . PHE A 1 1117 ? 43.883 4.570 -47.062 1.00 85.44 1117 PHE A N 1
ATOM 8925 C CA . PHE A 1 1117 ? 44.875 4.385 -46.011 1.00 85.44 1117 PHE A CA 1
ATOM 8926 C C . PHE A 1 1117 ? 46.297 4.304 -46.578 1.00 85.44 1117 PHE A C 1
ATOM 8928 O O . PHE A 1 1117 ? 47.191 4.998 -46.101 1.00 85.44 1117 PHE A O 1
ATOM 8935 N N . ALA A 1 1118 ? 46.506 3.535 -47.647 1.00 87.31 1118 ALA A N 1
ATOM 8936 C CA . ALA A 1 1118 ? 47.781 3.436 -48.356 1.00 87.31 1118 ALA A CA 1
ATOM 8937 C C . ALA A 1 1118 ? 48.184 4.731 -49.087 1.00 87.31 1118 ALA A C 1
ATOM 8939 O O . ALA A 1 1118 ? 49.364 4.952 -49.359 1.00 87.31 1118 ALA A O 1
ATOM 8940 N N . PHE A 1 1119 ? 47.231 5.602 -49.420 1.00 87.69 1119 PHE A N 1
ATOM 8941 C CA . PHE A 1 1119 ? 47.518 6.922 -49.979 1.00 87.69 1119 PHE A CA 1
ATOM 8942 C C . PHE A 1 1119 ? 47.901 7.932 -48.895 1.00 87.69 1119 PHE A C 1
ATOM 8944 O O . PHE A 1 1119 ? 48.895 8.648 -49.051 1.00 87.69 1119 PHE A O 1
ATOM 8951 N N . GLY A 1 1120 ? 47.177 7.934 -47.770 1.00 83.31 1120 GLY A N 1
ATOM 8952 C CA . GLY A 1 1120 ? 47.612 8.586 -46.533 1.00 83.31 1120 GLY A CA 1
ATOM 8953 C C . GLY A 1 1120 ? 49.044 8.159 -46.203 1.00 83.31 1120 GLY A C 1
ATOM 8954 O O . GLY A 1 1120 ? 49.900 9.033 -46.046 1.00 83.31 1120 GLY A O 1
ATOM 8955 N N . PHE A 1 1121 ? 49.276 6.832 -46.289 1.00 82.50 1121 PHE A N 1
ATOM 8956 C CA . PHE A 1 1121 ? 50.543 6.119 -46.585 1.00 82.50 1121 PHE A CA 1
ATOM 8957 C C . PHE A 1 1121 ? 51.688 7.016 -47.010 1.00 82.50 1121 PHE A C 1
ATOM 8959 O O . PHE A 1 1121 ? 52.543 7.524 -46.298 1.00 82.50 1121 PHE A O 1
ATOM 8966 N N . PHE A 1 1122 ? 51.603 7.241 -48.300 1.00 84.88 1122 PHE A N 1
ATOM 8967 C CA . PHE A 1 1122 ? 52.538 7.894 -49.153 1.00 84.88 1122 PHE A CA 1
ATOM 8968 C C . PHE A 1 1122 ? 52.717 9.394 -48.866 1.00 84.88 1122 PHE A C 1
ATOM 8970 O O . PHE A 1 1122 ? 53.823 9.927 -49.050 1.00 84.88 1122 PHE A O 1
ATOM 8977 N N . LEU A 1 1123 ? 51.650 10.089 -48.451 1.00 82.06 1123 LEU A N 1
ATOM 8978 C CA . LEU A 1 1123 ? 51.662 11.540 -48.238 1.00 82.06 1123 LEU A CA 1
ATOM 8979 C C . LEU A 1 1123 ? 52.451 11.969 -46.995 1.00 82.06 1123 LEU A C 1
ATOM 8981 O O . LEU A 1 1123 ? 52.833 13.140 -46.904 1.00 82.06 1123 LEU A O 1
ATOM 8985 N N . ALA A 1 1124 ? 52.746 11.062 -46.061 1.00 79.00 1124 ALA A N 1
ATOM 8986 C CA . ALA A 1 1124 ? 53.551 11.416 -44.900 1.00 79.00 1124 ALA A CA 1
ATOM 8987 C C . ALA A 1 1124 ? 54.965 11.890 -45.313 1.00 79.00 1124 ALA A C 1
ATOM 8989 O O . ALA A 1 1124 ? 55.609 11.376 -46.243 1.00 79.00 1124 ALA A O 1
ATOM 8990 N N . LYS A 1 1125 ? 55.447 12.941 -44.634 1.00 71.81 1125 LYS A N 1
ATOM 8991 C CA . LYS A 1 1125 ? 56.652 13.687 -45.036 1.00 71.81 1125 LYS A CA 1
ATOM 8992 C C . LYS A 1 1125 ? 57.953 12.896 -44.853 1.00 71.81 1125 LYS A C 1
ATOM 8994 O O . LYS A 1 1125 ? 58.863 13.088 -45.653 1.00 71.81 1125 LYS A O 1
ATOM 8999 N N . ASN A 1 1126 ? 58.027 12.001 -43.865 1.00 72.81 1126 ASN A N 1
ATOM 9000 C CA . ASN A 1 1126 ? 59.296 11.410 -43.413 1.00 72.81 1126 ASN A CA 1
ATOM 9001 C C . ASN A 1 1126 ? 59.548 9.972 -43.906 1.00 72.81 1126 ASN A C 1
ATOM 9003 O O . ASN A 1 1126 ? 60.488 9.326 -43.454 1.00 72.81 1126 ASN A O 1
ATOM 9007 N N . ILE A 1 1127 ? 58.734 9.446 -44.823 1.00 76.69 1127 ILE A N 1
ATOM 9008 C CA . ILE A 1 1127 ? 58.906 8.069 -45.308 1.00 76.69 1127 ILE A CA 1
ATOM 9009 C C . ILE A 1 1127 ? 60.063 7.995 -46.317 1.00 76.69 1127 ILE A C 1
ATOM 9011 O O . ILE A 1 1127 ? 60.078 8.786 -47.271 1.00 76.69 1127 ILE A O 1
ATOM 9015 N N . PRO A 1 1128 ? 60.987 7.022 -46.172 1.00 81.81 1128 PRO A N 1
ATOM 9016 C CA . PRO A 1 1128 ? 62.038 6.759 -47.150 1.00 81.81 1128 PRO A CA 1
ATOM 9017 C C . PRO A 1 1128 ? 61.480 6.529 -48.558 1.00 81.81 1128 PRO A C 1
ATOM 9019 O O . PRO A 1 1128 ? 60.472 5.841 -48.727 1.00 81.81 1128 PRO A O 1
ATOM 9022 N N . GLY A 1 1129 ? 62.164 7.048 -49.582 1.00 80.62 1129 GLY A N 1
ATOM 9023 C CA . GLY A 1 1129 ? 61.743 6.896 -50.982 1.00 80.62 1129 GLY A CA 1
ATOM 9024 C C . GLY A 1 1129 ? 61.507 5.436 -51.393 1.00 80.62 1129 GLY A C 1
ATOM 9025 O O . GLY A 1 1129 ? 60.544 5.153 -52.099 1.00 80.62 1129 GLY A O 1
ATOM 9026 N N . GLU A 1 1130 ? 62.307 4.501 -50.871 1.00 84.50 1130 GLU A N 1
ATOM 9027 C CA . GLU A 1 1130 ? 62.142 3.053 -51.075 1.00 84.50 1130 GLU A CA 1
ATOM 9028 C C . GLU A 1 1130 ? 60.795 2.533 -50.546 1.00 84.50 1130 GLU A C 1
ATOM 9030 O O . GLU A 1 1130 ? 60.041 1.912 -51.292 1.00 84.50 1130 GLU A O 1
ATOM 9035 N N . LYS A 1 1131 ? 60.421 2.868 -49.301 1.00 85.44 1131 LYS A N 1
ATOM 9036 C CA . LYS A 1 1131 ? 59.106 2.502 -48.743 1.00 85.44 1131 LYS A CA 1
ATOM 9037 C C . LYS A 1 1131 ? 57.965 3.139 -49.557 1.00 85.44 1131 LYS A C 1
ATOM 9039 O O . LYS A 1 1131 ? 56.948 2.489 -49.771 1.00 85.44 1131 LYS A O 1
ATOM 9044 N N . LYS A 1 1132 ? 58.135 4.367 -50.083 1.00 88.06 1132 LYS A N 1
ATOM 9045 C CA . LYS A 1 1132 ? 57.145 4.997 -50.989 1.00 88.06 1132 LYS A CA 1
ATOM 9046 C C . LYS A 1 1132 ? 56.931 4.202 -52.272 1.00 88.06 1132 LYS A C 1
ATOM 9048 O O . LYS A 1 1132 ? 55.786 4.012 -52.671 1.00 88.06 1132 LYS A O 1
ATOM 9053 N N . LYS A 1 1133 ? 58.010 3.719 -52.893 1.00 88.88 1133 LYS A N 1
ATOM 9054 C CA . LYS A 1 1133 ? 57.936 2.848 -54.075 1.00 88.88 1133 LYS A CA 1
ATOM 9055 C C . LYS A 1 1133 ? 57.248 1.522 -53.733 1.00 88.88 1133 LYS A C 1
ATOM 9057 O O . LYS A 1 1133 ? 56.321 1.142 -54.437 1.00 88.88 1133 LYS A O 1
ATOM 9062 N N . MET A 1 1134 ? 57.596 0.901 -52.601 1.00 88.50 1134 MET A N 1
ATOM 9063 C CA . MET A 1 1134 ? 56.949 -0.336 -52.137 1.00 88.50 1134 MET A CA 1
ATOM 9064 C C . MET A 1 1134 ? 55.435 -0.185 -51.946 1.00 88.50 1134 MET A C 1
ATOM 9066 O O . MET A 1 1134 ? 54.686 -1.079 -52.317 1.00 88.50 1134 MET A O 1
ATOM 9070 N N . ILE A 1 1135 ? 54.961 0.941 -51.403 1.00 88.75 1135 ILE A N 1
ATOM 9071 C CA . ILE A 1 1135 ? 53.519 1.206 -51.248 1.00 88.75 1135 ILE A CA 1
ATOM 9072 C C . ILE A 1 1135 ? 52.830 1.270 -52.607 1.00 88.75 1135 ILE A C 1
ATOM 9074 O O . ILE A 1 1135 ? 51.774 0.670 -52.793 1.00 88.75 1135 ILE A O 1
ATOM 9078 N N . LEU A 1 1136 ? 53.434 1.984 -53.559 1.00 90.94 1136 LEU A N 1
ATOM 9079 C CA . LEU A 1 1136 ? 52.921 2.049 -54.922 1.00 90.94 1136 LEU A CA 1
ATOM 9080 C C . LEU A 1 1136 ? 52.893 0.652 -55.556 1.00 90.94 1136 LEU A C 1
ATOM 9082 O O . LEU A 1 1136 ? 51.908 0.304 -56.197 1.00 90.94 1136 LEU A O 1
ATOM 9086 N N . ASP A 1 1137 ? 53.906 -0.179 -55.309 1.00 89.75 1137 ASP A N 1
ATOM 9087 C CA . ASP A 1 1137 ? 53.956 -1.554 -55.811 1.00 89.75 1137 ASP A CA 1
ATOM 9088 C C . ASP A 1 1137 ? 52.893 -2.463 -55.158 1.00 89.75 1137 ASP A C 1
ATOM 9090 O O . ASP A 1 1137 ? 52.265 -3.260 -55.859 1.00 89.75 1137 ASP A O 1
ATOM 9094 N N . LEU A 1 1138 ? 52.625 -2.317 -53.852 1.00 89.06 1138 LEU A N 1
ATOM 9095 C CA . LEU A 1 1138 ? 51.526 -3.006 -53.154 1.00 89.06 1138 LEU A CA 1
ATOM 9096 C C . LEU A 1 1138 ? 50.161 -2.597 -53.729 1.00 89.06 1138 LEU A C 1
ATOM 9098 O O . LEU A 1 1138 ? 49.321 -3.453 -54.015 1.00 89.06 1138 LEU A O 1
ATOM 9102 N N . LEU A 1 1139 ? 49.964 -1.298 -53.970 1.00 91.56 1139 LEU A N 1
ATOM 9103 C CA . LEU A 1 1139 ? 48.759 -0.749 -54.590 1.00 91.56 1139 LEU A CA 1
ATOM 9104 C C . LEU A 1 1139 ? 48.568 -1.257 -56.026 1.00 91.56 1139 LEU A C 1
ATOM 9106 O O . LEU A 1 1139 ? 47.467 -1.664 -56.390 1.00 91.56 1139 LEU A O 1
ATOM 9110 N N . VAL A 1 1140 ? 49.632 -1.314 -56.830 1.00 89.06 1140 VAL A N 1
ATOM 9111 C CA . VAL A 1 1140 ? 49.588 -1.918 -58.172 1.00 89.06 1140 VAL A CA 1
ATOM 9112 C C . VAL A 1 1140 ? 49.248 -3.409 -58.075 1.00 89.06 1140 VAL A C 1
ATOM 9114 O O . VAL A 1 1140 ? 48.418 -3.909 -58.832 1.00 89.06 1140 VAL A O 1
ATOM 9117 N N . GLY A 1 1141 ? 49.845 -4.125 -57.117 1.00 86.56 1141 GLY A N 1
ATOM 9118 C CA . GLY A 1 1141 ? 49.563 -5.538 -56.861 1.00 86.56 1141 GLY A CA 1
ATOM 9119 C C . GLY A 1 1141 ? 48.098 -5.809 -56.511 1.00 86.56 1141 GLY A C 1
ATOM 9120 O O . GLY A 1 1141 ? 47.544 -6.823 -56.944 1.00 86.56 1141 GLY A O 1
ATOM 9121 N N . SER A 1 1142 ? 47.454 -4.876 -55.808 1.00 89.12 1142 SER A N 1
ATOM 9122 C CA . SER A 1 1142 ? 46.061 -4.986 -55.363 1.00 89.12 1142 SER A CA 1
ATOM 9123 C C . SER A 1 1142 ? 45.036 -5.020 -56.509 1.00 89.12 1142 SER A C 1
ATOM 9125 O O . SER A 1 1142 ? 43.972 -5.623 -56.361 1.00 89.12 1142 SER A O 1
ATOM 9127 N N . VAL A 1 1143 ? 45.389 -4.518 -57.701 1.00 87.19 1143 VAL A N 1
ATOM 9128 C CA . VAL A 1 1143 ? 44.551 -4.603 -58.914 1.00 87.19 1143 VAL A CA 1
ATOM 9129 C C . VAL A 1 1143 ? 44.227 -6.057 -59.275 1.00 87.19 1143 VAL A C 1
ATOM 9131 O O . VAL A 1 1143 ? 43.126 -6.354 -59.736 1.00 87.19 1143 VAL A O 1
ATOM 9134 N N . LYS A 1 1144 ? 45.137 -7.000 -58.989 1.00 86.19 1144 LYS A N 1
ATOM 9135 C CA . LYS A 1 1144 ? 44.899 -8.438 -59.208 1.00 86.19 1144 LYS A CA 1
ATOM 9136 C C . LYS A 1 1144 ? 43.692 -8.952 -58.423 1.00 86.19 1144 LYS A C 1
ATOM 9138 O O . LYS A 1 1144 ? 42.994 -9.839 -58.909 1.00 86.19 1144 LYS A O 1
ATOM 9143 N N . MET A 1 1145 ? 43.429 -8.386 -57.244 1.00 81.88 1145 MET A N 1
ATOM 9144 C CA . MET A 1 1145 ? 42.269 -8.737 -56.422 1.00 81.88 1145 MET A CA 1
ATOM 9145 C C . MET A 1 1145 ? 40.976 -8.202 -57.032 1.00 81.88 1145 MET A C 1
ATOM 9147 O O . MET A 1 1145 ? 40.009 -8.951 -57.126 1.00 81.88 1145 MET A O 1
ATOM 9151 N N . LEU A 1 1146 ? 40.970 -6.962 -57.540 1.00 82.88 1146 LEU A N 1
ATOM 9152 C CA . LEU A 1 1146 ? 39.818 -6.409 -58.267 1.00 82.88 1146 LEU A CA 1
ATOM 9153 C C . LEU A 1 1146 ? 39.447 -7.276 -59.476 1.00 82.88 1146 LEU A C 1
ATOM 9155 O O . LEU A 1 1146 ? 38.274 -7.577 -59.687 1.00 82.88 1146 LEU A O 1
ATOM 9159 N N . ILE A 1 1147 ? 40.450 -7.741 -60.224 1.00 80.12 1147 ILE A N 1
ATOM 9160 C CA . ILE A 1 1147 ? 40.257 -8.643 -61.365 1.00 80.12 1147 ILE A CA 1
ATOM 9161 C C . ILE A 1 1147 ? 39.727 -10.001 -60.899 1.00 80.12 1147 ILE A C 1
ATOM 9163 O O . ILE A 1 1147 ? 38.762 -10.514 -61.460 1.00 80.12 1147 ILE A O 1
ATOM 9167 N N . GLN A 1 1148 ? 40.320 -10.593 -59.858 1.00 79.94 1148 GLN A N 1
ATOM 9168 C CA . GLN A 1 1148 ? 39.861 -11.872 -59.313 1.00 79.94 1148 GLN A CA 1
ATOM 9169 C C . GLN A 1 1148 ? 38.412 -11.784 -58.822 1.00 79.94 1148 GLN A C 1
ATOM 9171 O O . GLN A 1 1148 ? 37.603 -12.666 -59.103 1.00 79.94 1148 GLN A O 1
ATOM 9176 N N . TRP A 1 1149 ? 38.052 -10.705 -58.130 1.00 79.62 1149 TRP A N 1
ATOM 9177 C CA . TRP A 1 1149 ? 36.687 -10.462 -57.684 1.00 79.62 1149 TRP A CA 1
ATOM 9178 C C . TRP A 1 1149 ? 35.724 -10.233 -58.841 1.00 79.62 1149 TRP A C 1
ATOM 9180 O O . TRP A 1 1149 ? 34.596 -10.718 -58.754 1.00 79.62 1149 TRP A O 1
ATOM 9190 N N . HIS A 1 1150 ? 36.160 -9.553 -59.901 1.00 75.56 1150 HIS A N 1
ATOM 9191 C CA . HIS A 1 1150 ? 35.390 -9.388 -61.128 1.00 75.56 1150 HIS A CA 1
ATOM 9192 C C . HIS A 1 1150 ? 35.188 -10.715 -61.873 1.00 75.56 1150 HIS A C 1
ATOM 9194 O O . HIS A 1 1150 ? 34.107 -10.935 -62.405 1.00 75.56 1150 HIS A O 1
ATOM 9200 N N . ARG A 1 1151 ? 36.177 -11.622 -61.876 1.00 74.50 1151 ARG A N 1
ATOM 9201 C CA . ARG A 1 1151 ? 36.076 -12.963 -62.486 1.00 74.50 1151 ARG A CA 1
ATOM 9202 C C . ARG A 1 1151 ? 35.187 -13.913 -61.681 1.00 74.50 1151 ARG A C 1
ATOM 9204 O O . ARG A 1 1151 ? 34.414 -14.671 -62.258 1.00 74.50 1151 ARG A O 1
ATOM 9211 N N . ASN A 1 1152 ? 35.258 -13.858 -60.352 1.00 72.00 1152 ASN A N 1
ATOM 9212 C CA . ASN A 1 1152 ? 34.501 -14.717 -59.437 1.00 72.00 1152 ASN A CA 1
ATOM 9213 C C . ASN A 1 1152 ? 33.020 -14.287 -59.305 1.00 72.00 1152 ASN A C 1
ATOM 9215 O O . ASN A 1 1152 ? 32.518 -14.185 -58.190 1.00 72.00 1152 ASN A O 1
ATOM 9219 N N . GLN A 1 1153 ? 32.295 -14.009 -60.397 1.00 60.75 1153 GLN A N 1
ATOM 9220 C CA . GLN A 1 1153 ? 30.897 -13.514 -60.394 1.00 60.75 1153 GLN A CA 1
ATOM 9221 C C . GLN A 1 1153 ? 29.844 -14.479 -59.790 1.00 60.75 1153 GLN A C 1
ATOM 9223 O O . GLN A 1 1153 ? 28.648 -14.320 -60.024 1.00 60.75 1153 GLN A O 1
ATOM 9228 N N . TYR A 1 1154 ? 30.246 -15.471 -58.993 1.00 41.22 1154 TYR A N 1
ATOM 9229 C CA . TYR A 1 1154 ? 29.361 -16.418 -58.325 1.00 41.22 1154 TYR A CA 1
ATOM 9230 C C . TYR A 1 1154 ? 29.122 -16.022 -56.861 1.00 41.22 1154 TYR A C 1
ATOM 9232 O O . TYR A 1 1154 ? 30.045 -16.005 -56.055 1.00 41.22 1154 TYR A O 1
ATOM 9240 N N . THR A 1 1155 ? 27.863 -15.676 -56.570 1.00 38.78 1155 THR A N 1
ATOM 9241 C CA . THR A 1 1155 ? 27.153 -15.746 -55.276 1.00 38.78 1155 THR A CA 1
ATOM 9242 C C . THR A 1 1155 ? 28.005 -15.753 -54.000 1.00 38.78 1155 THR A C 1
ATOM 9244 O O . THR A 1 1155 ? 28.524 -16.798 -53.616 1.00 38.78 1155 THR A O 1
ATOM 9247 N N . ASP A 1 1156 ? 28.020 -14.637 -53.268 1.00 36.06 1156 ASP A N 1
ATOM 9248 C CA . ASP A 1 1156 ? 28.361 -14.658 -51.841 1.00 36.06 1156 ASP A CA 1
ATOM 9249 C C . ASP A 1 1156 ? 27.049 -14.794 -51.030 1.00 36.06 1156 ASP A C 1
ATOM 9251 O O . ASP A 1 1156 ? 26.158 -13.946 -51.189 1.00 36.06 1156 ASP A O 1
ATOM 9255 N N . PRO A 1 1157 ? 26.853 -15.848 -50.210 1.00 42.78 1157 PRO A N 1
ATOM 9256 C CA . PRO A 1 1157 ? 25.572 -16.183 -49.578 1.00 42.78 1157 PRO A CA 1
ATOM 9257 C C . PRO A 1 1157 ? 25.274 -15.358 -48.309 1.00 42.78 1157 PRO A C 1
ATOM 9259 O O . PRO A 1 1157 ? 24.837 -15.897 -47.296 1.00 42.78 1157 PRO A O 1
ATOM 9262 N N . GLY A 1 1158 ? 25.481 -14.038 -48.353 1.00 37.75 1158 GLY A N 1
ATOM 9263 C CA . GLY A 1 1158 ? 25.291 -13.166 -47.183 1.00 37.75 1158 GLY A CA 1
ATOM 9264 C C . GLY A 1 1158 ? 24.810 -11.738 -47.450 1.00 37.75 1158 GLY A C 1
ATOM 9265 O O . GLY A 1 1158 ? 24.584 -10.993 -46.497 1.00 37.75 1158 GLY A O 1
ATOM 9266 N N . SER A 1 1159 ? 24.610 -11.319 -48.706 1.00 34.34 1159 SER A N 1
ATOM 9267 C CA . SER A 1 1159 ? 24.111 -9.966 -49.010 1.00 34.34 1159 SER A CA 1
ATOM 9268 C C . SER A 1 1159 ? 22.578 -9.901 -48.993 1.00 34.34 1159 SER A C 1
ATOM 9270 O O . SER A 1 1159 ? 21.930 -9.618 -49.992 1.00 34.34 1159 SER A O 1
ATOM 9272 N N . ASN A 1 1160 ? 22.000 -10.170 -47.823 1.00 35.06 1160 ASN A N 1
ATOM 9273 C CA . ASN A 1 1160 ? 20.703 -9.632 -47.416 1.00 35.06 1160 ASN A CA 1
ATOM 9274 C C . ASN A 1 1160 ? 20.984 -8.648 -46.270 1.00 35.06 1160 ASN A C 1
ATOM 9276 O O . ASN A 1 1160 ? 20.764 -8.961 -45.105 1.00 35.06 1160 ASN A O 1
ATOM 9280 N N . ALA A 1 1161 ? 21.547 -7.479 -46.585 1.00 33.03 1161 ALA A N 1
ATOM 9281 C CA . ALA A 1 1161 ? 21.800 -6.425 -45.604 1.00 33.03 1161 ALA A CA 1
ATOM 9282 C C . ALA A 1 1161 ? 21.281 -5.072 -46.122 1.00 33.03 1161 ALA A C 1
ATOM 9284 O O . ALA A 1 1161 ? 21.916 -4.402 -46.930 1.00 33.03 1161 ALA A O 1
ATOM 9285 N N . SER A 1 1162 ? 20.077 -4.740 -45.644 1.00 30.58 1162 SER A N 1
ATOM 9286 C CA . SER A 1 1162 ? 19.515 -3.401 -45.412 1.00 30.58 1162 SER A CA 1
ATOM 9287 C C . SER A 1 1162 ? 19.638 -2.335 -46.515 1.00 30.58 1162 SER A C 1
ATOM 9289 O O . SER A 1 1162 ? 20.444 -1.416 -46.431 1.00 30.58 1162 SER A O 1
ATOM 9291 N N . ILE A 1 1163 ? 18.656 -2.331 -47.424 1.00 34.69 1163 ILE A N 1
ATOM 9292 C CA . ILE A 1 1163 ? 18.222 -1.174 -48.245 1.00 34.69 1163 ILE A CA 1
ATOM 9293 C C . ILE A 1 1163 ? 17.611 -0.033 -47.377 1.00 34.69 1163 ILE A C 1
ATOM 9295 O O . ILE A 1 1163 ? 17.127 0.974 -47.882 1.00 34.69 1163 ILE A O 1
ATOM 9299 N N . ALA A 1 1164 ? 17.651 -0.125 -46.045 1.00 32.84 1164 ALA A N 1
ATOM 9300 C CA . ALA A 1 1164 ? 16.911 0.770 -45.151 1.00 32.84 1164 ALA A CA 1
ATOM 9301 C C . ALA A 1 1164 ? 17.647 2.054 -44.715 1.00 32.84 1164 ALA A C 1
ATOM 9303 O O . ALA A 1 1164 ? 17.134 2.766 -43.856 1.00 32.84 1164 ALA A O 1
ATOM 9304 N N . SER A 1 1165 ? 18.808 2.403 -45.278 1.00 32.03 1165 SER A N 1
ATOM 9305 C CA . SER A 1 1165 ? 19.527 3.614 -44.853 1.00 32.03 1165 SER A CA 1
ATOM 9306 C C . SER A 1 1165 ? 20.001 4.518 -45.984 1.00 32.03 1165 SER A C 1
ATOM 9308 O O . SER A 1 1165 ? 21.085 5.057 -45.866 1.00 32.03 1165 SER A O 1
ATOM 9310 N N . TYR A 1 1166 ? 19.220 4.723 -47.048 1.00 30.73 1166 TYR A N 1
ATOM 9311 C CA . TYR A 1 1166 ? 19.308 5.951 -47.857 1.00 30.73 1166 TYR A CA 1
ATOM 9312 C C . TYR A 1 1166 ? 17.953 6.252 -48.506 1.00 30.73 1166 TYR A C 1
ATOM 9314 O O . TYR A 1 1166 ? 17.643 5.843 -49.621 1.00 30.73 1166 TYR A O 1
ATOM 9322 N N . SER A 1 1167 ? 17.121 6.999 -47.788 1.00 27.58 1167 SER A N 1
ATOM 9323 C CA . SER A 1 1167 ? 15.982 7.707 -48.360 1.00 27.58 1167 SER A CA 1
ATOM 9324 C C . SER A 1 1167 ? 16.483 8.868 -49.227 1.00 27.58 1167 SER A C 1
ATOM 9326 O O . SER A 1 1167 ? 16.875 9.896 -48.679 1.00 27.58 1167 SER A O 1
ATOM 9328 N N . SER A 1 1168 ? 16.505 8.692 -50.555 1.00 30.02 1168 SER A N 1
ATOM 9329 C CA . SER A 1 1168 ? 16.151 9.681 -51.605 1.00 30.02 1168 SER A CA 1
ATOM 9330 C C . SER A 1 1168 ? 16.743 9.308 -52.977 1.00 30.02 1168 SER A C 1
ATOM 9332 O O . SER A 1 1168 ? 17.841 9.723 -53.322 1.00 30.02 1168 SER A O 1
ATOM 9334 N N . ASN A 1 1169 ? 16.010 8.502 -53.756 1.00 28.03 1169 ASN A N 1
ATOM 9335 C CA . ASN A 1 1169 ? 15.659 8.739 -55.172 1.00 28.03 1169 ASN A CA 1
ATOM 9336 C C . ASN A 1 1169 ? 15.232 7.441 -55.886 1.00 28.03 1169 ASN A C 1
ATOM 9338 O O . ASN A 1 1169 ? 15.997 6.494 -56.014 1.00 28.03 1169 ASN A O 1
ATOM 9342 N N . SER A 1 1170 ? 13.972 7.463 -56.331 1.00 26.94 1170 SER A N 1
ATOM 9343 C CA . SER A 1 1170 ? 13.382 6.879 -57.550 1.00 26.94 1170 SER A CA 1
ATOM 9344 C C . SER A 1 1170 ? 13.997 5.627 -58.210 1.00 26.94 1170 SER A C 1
ATOM 9346 O O . SER A 1 1170 ? 15.059 5.688 -58.819 1.00 26.94 1170 SER A O 1
ATOM 9348 N N . SER A 1 1171 ? 13.195 4.553 -58.210 1.00 29.19 1171 SER A N 1
ATOM 9349 C CA . SER A 1 1171 ? 12.847 3.665 -59.342 1.00 29.19 1171 SER A CA 1
ATOM 9350 C C . SER A 1 1171 ? 13.844 3.495 -60.504 1.00 29.19 1171 SER A C 1
ATOM 9352 O O . SER A 1 1171 ? 13.961 4.401 -61.325 1.00 29.19 1171 SER A O 1
ATOM 9354 N N . ILE A 1 1172 ? 14.412 2.288 -60.659 1.00 31.83 1172 ILE A N 1
ATOM 9355 C CA . ILE A 1 1172 ? 14.710 1.630 -61.952 1.00 31.83 1172 ILE A CA 1
ATOM 9356 C C . ILE A 1 1172 ? 15.011 0.131 -61.738 1.00 31.83 1172 ILE A C 1
ATOM 9358 O O . ILE A 1 1172 ? 15.468 -0.291 -60.679 1.00 31.83 1172 ILE A O 1
ATOM 9362 N N . GLU A 1 1173 ? 14.668 -0.633 -62.771 1.00 29.39 1173 GLU A N 1
ATOM 9363 C CA . GLU A 1 1173 ? 14.278 -2.042 -62.862 1.00 29.39 1173 GLU A CA 1
ATOM 9364 C C . GLU A 1 1173 ? 15.403 -3.108 -62.910 1.00 29.39 1173 GLU A C 1
ATOM 9366 O O . GLU A 1 1173 ? 16.598 -2.837 -63.073 1.00 29.39 1173 GLU A O 1
ATOM 9371 N N . ASP A 1 1174 ? 14.937 -4.362 -62.826 1.00 37.12 1174 ASP A N 1
ATOM 9372 C CA . ASP A 1 1174 ? 15.589 -5.680 -62.709 1.00 37.12 1174 ASP A CA 1
ATOM 9373 C C . ASP A 1 1174 ? 16.503 -6.152 -63.873 1.00 37.12 1174 ASP A C 1
ATOM 9375 O O . ASP A 1 1174 ? 16.699 -7.351 -64.065 1.00 37.12 1174 ASP A O 1
ATOM 9379 N N . TYR A 1 1175 ? 17.163 -5.257 -64.615 1.00 30.64 1175 TYR A N 1
ATOM 9380 C CA . TYR A 1 1175 ? 18.182 -5.635 -65.623 1.00 30.64 1175 TYR A CA 1
ATOM 9381 C C . TYR A 1 1175 ? 19.615 -5.170 -65.294 1.00 30.64 1175 TYR A C 1
ATOM 9383 O O . TYR A 1 1175 ? 20.516 -5.264 -66.124 1.00 30.64 1175 TYR A O 1
ATOM 9391 N N . SER A 1 1176 ? 19.871 -4.710 -64.065 1.00 39.72 1176 SER A N 1
ATOM 9392 C CA . SER A 1 1176 ? 21.076 -3.934 -63.722 1.00 39.72 1176 SER A CA 1
ATOM 9393 C C . SER A 1 1176 ? 22.068 -4.585 -62.738 1.00 39.72 1176 SER A C 1
ATOM 9395 O O . SER A 1 1176 ? 23.039 -3.940 -62.356 1.00 39.72 1176 SER A O 1
ATOM 9397 N N . ARG A 1 1177 ? 21.931 -5.861 -62.333 1.00 40.75 1177 ARG A N 1
ATOM 9398 C CA . ARG A 1 1177 ? 22.863 -6.460 -61.338 1.00 40.75 1177 ARG A CA 1
ATOM 9399 C C . ARG A 1 1177 ? 24.304 -6.641 -61.842 1.00 40.75 1177 ARG A C 1
ATOM 9401 O O . ARG A 1 1177 ? 25.238 -6.388 -61.084 1.00 40.75 1177 ARG A O 1
ATOM 9408 N N . GLY A 1 1178 ? 24.497 -7.035 -63.106 1.00 43.69 1178 GLY A N 1
ATOM 9409 C CA . GLY A 1 1178 ? 25.834 -7.156 -63.715 1.00 43.69 1178 GLY A CA 1
ATOM 9410 C C . GLY A 1 1178 ? 26.515 -5.796 -63.908 1.00 43.69 1178 GLY A C 1
ATOM 9411 O O . GLY A 1 1178 ? 27.699 -5.633 -63.611 1.00 43.69 1178 GLY A O 1
ATOM 9412 N N . THR A 1 1179 ? 25.735 -4.787 -64.301 1.00 48.09 1179 THR A N 1
ATOM 9413 C CA . THR A 1 1179 ? 26.199 -3.407 -64.491 1.00 48.09 1179 THR A CA 1
ATOM 9414 C C . THR A 1 1179 ? 26.557 -2.737 -63.164 1.00 48.09 1179 THR A C 1
ATOM 9416 O O . THR A 1 1179 ? 27.576 -2.059 -63.087 1.00 48.09 1179 THR A O 1
ATOM 9419 N N . VAL A 1 1180 ? 25.792 -2.975 -62.090 1.00 51.06 1180 VAL A N 1
ATOM 9420 C CA . VAL A 1 1180 ? 26.091 -2.446 -60.745 1.00 51.06 1180 VAL A CA 1
ATOM 9421 C C . VAL A 1 1180 ? 27.364 -3.074 -60.161 1.00 51.06 1180 VAL A C 1
ATOM 9423 O O . VAL A 1 1180 ? 28.184 -2.365 -59.580 1.00 51.06 1180 VAL A O 1
ATOM 9426 N N . ALA A 1 1181 ? 27.593 -4.379 -60.355 1.00 52.16 1181 ALA A N 1
ATOM 9427 C CA . ALA A 1 1181 ? 28.819 -5.036 -59.892 1.00 52.16 1181 ALA A CA 1
ATOM 9428 C C . ALA A 1 1181 ? 30.068 -4.513 -60.626 1.00 52.16 1181 ALA A C 1
ATOM 9430 O O . ALA A 1 1181 ? 31.053 -4.150 -59.982 1.00 52.16 1181 ALA A O 1
ATOM 9431 N N . SER A 1 1182 ? 30.009 -4.404 -61.959 1.00 55.66 1182 SER A N 1
ATOM 9432 C CA . SER A 1 1182 ? 31.100 -3.824 -62.754 1.00 55.66 1182 SER A CA 1
ATOM 9433 C C . SER A 1 1182 ? 31.326 -2.341 -62.431 1.00 55.66 1182 SER A C 1
ATOM 9435 O O . SER A 1 1182 ? 32.471 -1.889 -62.393 1.00 55.66 1182 SER A O 1
ATOM 9437 N N . ALA A 1 1183 ? 30.260 -1.582 -62.144 1.00 62.09 1183 ALA A N 1
ATOM 9438 C CA . ALA A 1 1183 ? 30.362 -0.190 -61.713 1.00 62.09 1183 ALA A CA 1
ATOM 9439 C C . ALA A 1 1183 ? 31.105 -0.050 -60.375 1.00 62.09 1183 ALA A C 1
ATOM 9441 O O . ALA A 1 1183 ? 31.931 0.852 -60.238 1.00 62.09 1183 ALA A O 1
ATOM 9442 N N . ASN A 1 1184 ? 30.893 -0.966 -59.424 1.00 69.81 1184 ASN A N 1
ATOM 9443 C CA . ASN A 1 1184 ? 31.591 -0.947 -58.136 1.00 69.81 1184 ASN A CA 1
ATOM 9444 C C . ASN A 1 1184 ? 33.102 -1.204 -58.282 1.00 69.81 1184 ASN A C 1
ATOM 9446 O O . ASN A 1 1184 ? 33.899 -0.467 -57.701 1.00 69.81 1184 ASN A O 1
ATOM 9450 N N . PHE A 1 1185 ? 33.521 -2.186 -59.092 1.00 77.06 1185 PHE A N 1
ATOM 9451 C CA . PHE A 1 1185 ? 34.952 -2.445 -59.329 1.00 77.06 1185 PHE A CA 1
ATOM 9452 C C . PHE A 1 1185 ? 35.623 -1.310 -60.109 1.00 77.06 1185 PHE A C 1
ATOM 9454 O O . PHE A 1 1185 ? 36.736 -0.909 -59.772 1.00 77.06 1185 PHE A O 1
ATOM 9461 N N . MET A 1 1186 ? 34.930 -0.734 -61.098 1.00 77.38 1186 MET A N 1
ATOM 9462 C CA . MET A 1 1186 ? 35.421 0.440 -61.828 1.00 77.38 1186 MET A CA 1
ATOM 9463 C C . MET A 1 1186 ? 35.502 1.690 -60.949 1.00 77.38 1186 MET A C 1
ATOM 9465 O O . MET A 1 1186 ? 36.430 2.481 -61.102 1.00 77.38 1186 MET A O 1
ATOM 9469 N N . SER A 1 1187 ? 34.581 1.868 -60.001 1.00 81.25 1187 SER A N 1
ATOM 9470 C CA . SER A 1 1187 ? 34.659 2.930 -58.992 1.00 81.25 1187 SER A CA 1
ATOM 9471 C C . SER A 1 1187 ? 35.895 2.757 -58.101 1.00 81.25 1187 SER A C 1
ATOM 9473 O O . SER A 1 1187 ? 36.655 3.707 -57.912 1.00 81.25 1187 SER A O 1
ATOM 9475 N N . GLN A 1 1188 ? 36.158 1.537 -57.623 1.00 84.19 1188 GLN A N 1
ATOM 9476 C CA . GLN A 1 1188 ? 37.349 1.224 -56.825 1.00 84.19 1188 GLN A CA 1
ATOM 9477 C C . GLN A 1 1188 ? 38.652 1.398 -57.616 1.00 84.19 1188 GLN A C 1
ATOM 9479 O O . GLN A 1 1188 ? 39.629 1.921 -57.079 1.00 84.19 1188 GLN A O 1
ATOM 9484 N N . LEU A 1 1189 ? 38.658 1.025 -58.897 1.00 85.75 1189 LEU A N 1
ATOM 9485 C CA . LEU A 1 1189 ? 39.781 1.269 -59.799 1.00 85.75 1189 LEU A CA 1
ATOM 9486 C C . LEU A 1 1189 ? 39.993 2.766 -60.049 1.00 85.75 1189 LEU A C 1
ATOM 9488 O O . LEU A 1 1189 ? 41.124 3.234 -60.004 1.00 85.75 1189 LEU A O 1
ATOM 9492 N N . SER A 1 1190 ? 38.920 3.532 -60.262 1.00 86.06 1190 SER A N 1
ATOM 9493 C CA . SER A 1 1190 ? 38.988 4.991 -60.442 1.00 86.06 1190 SER A CA 1
ATOM 9494 C C . SER A 1 1190 ? 39.551 5.678 -59.202 1.00 86.06 1190 SER A C 1
ATOM 9496 O O . SER A 1 1190 ? 40.399 6.558 -59.318 1.00 86.06 1190 SER A O 1
ATOM 9498 N N . LYS A 1 1191 ? 39.157 5.210 -58.013 1.00 87.19 1191 LYS A N 1
ATOM 9499 C CA . LYS A 1 1191 ? 39.698 5.668 -56.731 1.00 87.19 1191 LYS A CA 1
ATOM 9500 C C . LYS A 1 1191 ? 41.196 5.370 -56.596 1.00 87.19 1191 LYS A C 1
ATOM 9502 O O . LYS A 1 1191 ? 41.969 6.250 -56.227 1.00 87.19 1191 LYS A O 1
ATOM 9507 N N . LEU A 1 1192 ? 41.620 4.158 -56.956 1.00 89.81 1192 LEU A N 1
ATOM 9508 C CA . LEU A 1 1192 ? 43.035 3.784 -57.009 1.00 89.81 1192 LEU A CA 1
ATOM 9509 C C . LEU A 1 1192 ? 43.818 4.642 -58.022 1.00 89.81 1192 LEU A C 1
ATOM 9511 O O . LEU A 1 1192 ? 44.922 5.104 -57.734 1.00 89.81 1192 LEU A O 1
ATOM 9515 N N . GLY A 1 1193 ? 43.228 4.902 -59.187 1.00 87.81 1193 GLY A N 1
ATOM 9516 C CA . GLY A 1 1193 ? 43.783 5.789 -60.203 1.00 87.81 1193 GLY A CA 1
ATOM 9517 C C . GLY A 1 1193 ? 43.965 7.215 -59.688 1.00 87.81 1193 GLY A C 1
ATOM 9518 O O . GLY A 1 1193 ? 45.028 7.808 -59.870 1.00 87.81 1193 GLY A O 1
ATOM 9519 N N . GLU A 1 1194 ? 42.968 7.757 -58.986 1.00 89.00 1194 GLU A N 1
ATOM 9520 C CA . GLU A 1 1194 ? 43.050 9.080 -58.370 1.00 89.00 1194 GLU A CA 1
ATOM 9521 C C . GLU A 1 1194 ? 44.173 9.166 -57.324 1.00 89.00 1194 GLU A C 1
ATOM 9523 O O . GLU A 1 1194 ? 44.895 10.165 -57.273 1.00 89.00 1194 GLU A O 1
ATOM 9528 N N . VAL A 1 1195 ? 44.364 8.109 -56.532 1.00 89.44 1195 VAL A N 1
ATOM 9529 C CA . VAL A 1 1195 ? 45.490 7.985 -55.598 1.00 89.44 1195 VAL A CA 1
ATOM 9530 C C . VAL A 1 1195 ? 46.818 8.081 -56.345 1.00 89.44 1195 VAL A C 1
ATOM 9532 O O . VAL A 1 1195 ? 47.627 8.959 -56.035 1.00 89.44 1195 VAL A O 1
ATOM 9535 N N . PHE A 1 1196 ? 47.025 7.265 -57.383 1.00 91.50 1196 PHE A N 1
ATOM 9536 C CA . PHE A 1 1196 ? 48.251 7.325 -58.178 1.00 91.50 1196 PHE A CA 1
ATOM 9537 C C . PHE A 1 1196 ? 48.465 8.704 -58.808 1.00 91.50 1196 PHE A C 1
ATOM 9539 O O . PHE A 1 1196 ? 49.549 9.275 -58.668 1.00 91.50 1196 PHE A O 1
ATOM 9546 N N . ARG A 1 1197 ? 47.428 9.293 -59.413 1.00 91.38 1197 ARG A N 1
ATOM 9547 C CA . ARG A 1 1197 ? 47.462 10.657 -59.960 1.00 91.38 1197 ARG A CA 1
ATOM 9548 C C . ARG A 1 1197 ? 47.977 11.664 -58.937 1.00 91.38 1197 ARG A C 1
ATOM 9550 O O . ARG A 1 1197 ? 48.943 12.368 -59.209 1.00 91.38 1197 ARG A O 1
ATOM 9557 N N . ARG A 1 1198 ? 47.393 11.694 -57.737 1.00 90.00 1198 ARG A N 1
ATOM 9558 C CA . ARG A 1 1198 ? 47.808 12.633 -56.684 1.00 90.00 1198 ARG A CA 1
ATOM 9559 C C . ARG A 1 1198 ? 49.245 12.371 -56.213 1.00 90.00 1198 ARG A C 1
ATOM 9561 O O . ARG A 1 1198 ? 49.968 13.315 -55.893 1.00 90.00 1198 ARG A O 1
ATOM 9568 N N . THR A 1 1199 ? 49.705 11.115 -56.211 1.00 89.88 1199 THR A N 1
ATOM 9569 C CA . THR A 1 1199 ? 51.111 10.782 -55.902 1.00 89.88 1199 THR A CA 1
ATOM 9570 C C . THR A 1 1199 ? 52.113 11.249 -56.970 1.00 89.88 1199 THR A C 1
ATOM 9572 O O . THR A 1 1199 ? 53.285 11.477 -56.649 1.00 89.88 1199 THR A O 1
ATOM 9575 N N . CYS A 1 1200 ? 51.659 11.508 -58.204 1.00 89.50 1200 CYS A N 1
ATOM 9576 C CA . CYS A 1 1200 ? 52.468 12.068 -59.295 1.00 89.50 1200 CYS A CA 1
ATOM 9577 C C . CYS A 1 1200 ? 52.828 13.552 -59.100 1.00 89.50 1200 CYS A C 1
ATOM 9579 O O . CYS A 1 1200 ? 53.513 14.130 -59.937 1.00 89.50 1200 CYS A O 1
ATOM 9581 N N . LEU A 1 1201 ? 52.427 14.172 -57.989 1.00 88.81 1201 LEU A N 1
ATOM 9582 C CA . LEU A 1 1201 ? 52.856 15.518 -57.593 1.00 88.81 1201 LEU A CA 1
ATOM 9583 C C . LEU A 1 1201 ? 53.900 15.499 -56.465 1.00 88.81 1201 LEU A C 1
ATOM 9585 O O . LEU A 1 1201 ? 54.194 16.528 -55.852 1.00 88.81 1201 LEU A O 1
ATOM 9589 N N . SER A 1 1202 ? 54.477 14.327 -56.172 1.00 87.31 1202 SER A N 1
ATOM 9590 C CA . SER A 1 1202 ? 55.557 14.192 -55.194 1.00 87.31 1202 SER A CA 1
ATOM 9591 C C . SER A 1 1202 ? 56.753 15.087 -55.542 1.00 87.31 1202 SER A C 1
ATOM 9593 O O . SER A 1 1202 ? 57.163 15.202 -56.698 1.00 87.31 1202 SER A O 1
ATOM 9595 N N . ARG A 1 1203 ? 57.376 15.687 -54.521 1.00 84.00 1203 ARG A N 1
ATOM 9596 C CA . ARG A 1 1203 ? 58.604 16.486 -54.688 1.00 84.00 1203 ARG A CA 1
ATOM 9597 C C . ARG A 1 1203 ? 59.797 15.650 -55.152 1.00 84.00 1203 ARG A C 1
ATOM 9599 O O . ARG A 1 1203 ? 60.680 16.176 -55.819 1.00 84.00 1203 ARG A O 1
ATOM 9606 N N . GLN A 1 1204 ? 59.838 14.372 -54.778 1.00 86.38 1204 GLN A N 1
ATOM 9607 C CA . GLN A 1 1204 ? 60.938 13.475 -55.123 1.00 86.38 1204 GLN A CA 1
ATOM 9608 C C . GLN A 1 1204 ? 60.732 12.940 -56.540 1.00 86.38 1204 GLN A C 1
ATOM 9610 O O . GLN A 1 1204 ? 59.756 12.233 -56.783 1.00 86.38 1204 GLN A O 1
ATOM 9615 N N . GLU A 1 1205 ? 61.656 13.250 -57.447 1.00 86.69 1205 GLU A N 1
ATOM 9616 C CA . GLU A 1 1205 ? 61.581 12.851 -58.858 1.00 86.69 1205 GLU A CA 1
ATOM 9617 C C . GLU A 1 1205 ? 61.426 11.341 -59.042 1.00 86.69 1205 GLU A C 1
ATOM 9619 O O . GLU A 1 1205 ? 60.534 10.903 -59.761 1.00 86.69 1205 GLU A O 1
ATOM 9624 N N . GLU A 1 1206 ? 62.230 10.539 -58.341 1.00 89.06 1206 GLU A N 1
ATOM 9625 C CA . GLU A 1 1206 ? 62.168 9.078 -58.438 1.00 89.06 1206 GLU A CA 1
ATOM 9626 C C . GLU A 1 1206 ? 60.794 8.532 -58.051 1.00 89.06 1206 GLU A C 1
ATOM 9628 O O . GLU A 1 1206 ? 60.243 7.674 -58.732 1.00 89.06 1206 GLU A O 1
ATOM 9633 N N . VAL A 1 1207 ? 60.224 9.050 -56.962 1.00 88.88 1207 VAL A N 1
ATOM 9634 C CA . VAL A 1 1207 ? 58.912 8.627 -56.465 1.00 88.88 1207 VAL A CA 1
ATOM 9635 C C . VAL A 1 1207 ? 57.811 9.099 -57.410 1.00 88.88 1207 VAL A C 1
ATOM 9637 O O . VAL A 1 1207 ? 56.863 8.365 -57.666 1.00 88.88 1207 VAL A O 1
ATOM 9640 N N . ARG A 1 1208 ? 57.944 10.313 -57.947 1.00 92.25 1208 ARG A N 1
ATOM 9641 C CA . ARG A 1 1208 ? 56.997 10.898 -58.891 1.00 92.25 1208 ARG A CA 1
ATOM 9642 C C . ARG A 1 1208 ? 56.959 10.118 -60.205 1.00 92.25 1208 ARG A C 1
ATOM 9644 O O . ARG A 1 1208 ? 55.887 9.725 -60.648 1.00 92.25 1208 ARG A O 1
ATOM 9651 N N . ASN A 1 1209 ? 58.119 9.819 -60.784 1.00 90.69 1209 ASN A N 1
ATOM 9652 C CA . ASN A 1 1209 ? 58.228 9.015 -62.002 1.00 90.69 1209 ASN A CA 1
ATOM 9653 C C . ASN A 1 1209 ? 57.750 7.572 -61.764 1.00 90.69 1209 ASN A C 1
ATOM 9655 O O . ASN A 1 1209 ? 57.080 6.989 -62.621 1.00 90.69 1209 ASN A O 1
ATOM 9659 N N . HIS A 1 1210 ? 58.035 7.007 -60.582 1.00 92.50 1210 HIS A N 1
ATOM 9660 C CA . HIS A 1 1210 ? 57.508 5.698 -60.186 1.00 92.50 1210 HIS A CA 1
ATOM 9661 C C . HIS A 1 1210 ? 55.987 5.718 -60.030 1.00 92.50 1210 HIS A C 1
ATOM 9663 O O . HIS A 1 1210 ? 55.342 4.758 -60.433 1.00 92.50 1210 HIS A O 1
ATOM 9669 N N . ALA A 1 1211 ? 55.393 6.798 -59.515 1.00 91.50 1211 ALA A N 1
ATOM 9670 C CA . ALA A 1 1211 ? 53.942 6.962 -59.406 1.00 91.50 1211 ALA A CA 1
ATOM 9671 C C . ALA A 1 1211 ? 53.256 6.997 -60.775 1.00 91.50 1211 ALA A C 1
ATOM 9673 O O . ALA A 1 1211 ? 52.290 6.265 -60.980 1.00 91.50 1211 ALA A O 1
ATOM 9674 N N . VAL A 1 1212 ? 53.796 7.753 -61.738 1.00 91.38 1212 VAL A N 1
ATOM 9675 C CA . VAL A 1 1212 ? 53.256 7.764 -63.109 1.00 91.38 1212 VAL A CA 1
ATOM 9676 C C . VAL A 1 1212 ? 53.395 6.373 -63.746 1.00 91.38 1212 VAL A C 1
ATOM 9678 O O . VAL A 1 1212 ? 52.454 5.852 -64.341 1.00 91.38 1212 VAL A O 1
ATOM 9681 N N . SER A 1 1213 ? 54.539 5.712 -63.540 1.00 91.75 1213 SER A N 1
ATOM 9682 C CA . SER A 1 1213 ? 54.745 4.329 -63.992 1.00 91.75 1213 SER A CA 1
ATOM 9683 C C . SER A 1 1213 ? 53.788 3.343 -63.309 1.00 91.75 1213 SER A C 1
ATOM 9685 O O . SER A 1 1213 ? 53.361 2.370 -63.922 1.00 91.75 1213 SER A O 1
ATOM 9687 N N . SER A 1 1214 ? 53.443 3.579 -62.043 1.00 92.62 1214 SER A N 1
ATOM 9688 C CA . SER A 1 1214 ? 52.513 2.756 -61.265 1.00 92.62 1214 SER A CA 1
ATOM 9689 C C . SER A 1 1214 ? 51.073 2.950 -61.727 1.00 92.62 1214 SER A C 1
ATOM 9691 O O . SER A 1 1214 ? 50.360 1.961 -61.868 1.00 92.62 1214 SER A O 1
ATOM 9693 N N . LEU A 1 1215 ? 50.671 4.182 -62.068 1.00 92.25 1215 LEU A N 1
ATOM 9694 C CA . LEU A 1 1215 ? 49.384 4.459 -62.710 1.00 92.25 1215 LEU A CA 1
ATOM 9695 C C . LEU A 1 1215 ? 49.258 3.684 -64.025 1.00 92.25 1215 LEU A C 1
ATOM 9697 O O . LEU A 1 1215 ? 48.253 3.015 -64.253 1.00 92.25 1215 LEU A O 1
ATOM 9701 N N . TYR A 1 1216 ? 50.299 3.729 -64.859 1.00 90.25 1216 TYR A N 1
ATOM 9702 C CA . TYR A 1 1216 ? 50.335 2.994 -66.120 1.00 90.25 1216 TYR A CA 1
ATOM 9703 C C . TYR A 1 1216 ? 50.290 1.473 -65.912 1.00 90.25 1216 TYR A C 1
ATOM 9705 O O . TYR A 1 1216 ? 49.487 0.780 -66.530 1.00 90.25 1216 TYR A O 1
ATOM 9713 N N . LYS A 1 1217 ? 51.086 0.934 -64.979 1.00 91.50 1217 LYS A N 1
ATOM 9714 C CA . LYS A 1 1217 ? 51.037 -0.495 -64.617 1.00 91.50 1217 LYS A CA 1
ATOM 9715 C C . LYS A 1 1217 ? 49.656 -0.909 -64.106 1.00 91.50 1217 LYS A C 1
ATOM 9717 O O . LYS A 1 1217 ? 49.167 -1.964 -64.493 1.00 91.50 1217 LYS A O 1
ATOM 9722 N N . SER A 1 1218 ? 49.032 -0.095 -63.256 1.00 89.81 1218 SER A N 1
ATOM 9723 C CA . SER A 1 1218 ? 47.678 -0.324 -62.741 1.00 89.81 1218 SER A CA 1
ATOM 9724 C C . SER A 1 1218 ? 46.651 -0.349 -63.869 1.00 89.81 1218 SER A C 1
ATOM 9726 O O . SER A 1 1218 ? 45.778 -1.213 -63.877 1.00 89.81 1218 SER A O 1
ATOM 9728 N N . PHE A 1 1219 ? 46.766 0.574 -64.823 1.00 87.12 1219 PHE A N 1
ATOM 9729 C CA . PHE A 1 1219 ? 45.907 0.635 -66.000 1.00 87.12 1219 PHE A CA 1
ATOM 9730 C C . PHE A 1 1219 ? 46.037 -0.625 -66.863 1.00 87.12 1219 PHE A C 1
ATOM 9732 O O . PHE A 1 1219 ? 45.032 -1.244 -67.195 1.00 87.12 1219 PHE A O 1
ATOM 9739 N N . ASN A 1 1220 ? 47.272 -1.065 -67.118 1.00 85.44 1220 ASN A N 1
ATOM 9740 C CA . ASN A 1 1220 ? 47.549 -2.278 -67.891 1.00 85.44 1220 ASN A CA 1
ATOM 9741 C C . ASN A 1 1220 ? 47.064 -3.546 -67.199 1.00 85.44 1220 ASN A C 1
ATOM 9743 O O . ASN A 1 1220 ? 46.555 -4.449 -67.849 1.00 85.44 1220 ASN A O 1
ATOM 9747 N N . LEU A 1 1221 ? 47.222 -3.639 -65.878 1.00 85.94 1221 LEU A N 1
ATOM 9748 C CA . LEU A 1 1221 ? 46.685 -4.774 -65.133 1.00 85.94 1221 LEU A CA 1
ATOM 9749 C C . LEU A 1 1221 ? 45.157 -4.807 -65.221 1.00 85.94 1221 LEU A C 1
ATOM 9751 O O . LEU A 1 1221 ? 44.584 -5.880 -65.359 1.00 85.94 1221 LEU A O 1
ATOM 9755 N N . ALA A 1 1222 ? 44.506 -3.646 -65.184 1.00 83.44 1222 ALA A N 1
ATOM 9756 C CA . ALA A 1 1222 ? 43.056 -3.519 -65.201 1.00 83.44 1222 ALA A CA 1
ATOM 9757 C C . ALA A 1 1222 ? 42.417 -3.580 -66.602 1.00 83.44 1222 ALA A C 1
ATOM 9759 O O . ALA A 1 1222 ? 41.240 -3.245 -66.728 1.00 83.44 1222 ALA A O 1
ATOM 9760 N N . GLU A 1 1223 ? 43.141 -4.034 -67.633 1.00 75.56 1223 GLU A N 1
ATOM 9761 C CA . GLU A 1 1223 ? 42.650 -4.118 -69.017 1.00 75.56 1223 GLU A CA 1
ATOM 9762 C C . GLU A 1 1223 ? 41.258 -4.775 -69.094 1.00 75.56 1223 GLU A C 1
ATOM 9764 O O . GLU A 1 1223 ? 40.343 -4.212 -69.688 1.00 75.56 1223 GLU A O 1
ATOM 9769 N N . GLU A 1 1224 ? 41.057 -5.893 -68.377 1.00 71.19 1224 GLU A N 1
ATOM 9770 C CA . GLU A 1 1224 ? 39.789 -6.646 -68.293 1.00 71.19 1224 GLU A CA 1
ATOM 9771 C C . GLU A 1 1224 ? 38.588 -5.833 -67.782 1.00 71.19 1224 GLU A C 1
ATOM 9773 O O . GLU A 1 1224 ? 37.452 -6.134 -68.147 1.00 71.19 1224 GLU A O 1
ATOM 9778 N N . LEU A 1 1225 ? 38.813 -4.821 -66.940 1.00 71.38 1225 LEU A N 1
ATOM 9779 C CA . LEU A 1 1225 ? 37.748 -4.003 -66.350 1.00 71.38 1225 LEU A CA 1
ATOM 9780 C C . LEU A 1 1225 ? 37.295 -2.876 -67.294 1.00 71.38 1225 LEU A C 1
ATOM 9782 O O . LEU A 1 1225 ? 36.130 -2.476 -67.255 1.00 71.38 1225 LEU A O 1
ATOM 9786 N N . PHE A 1 1226 ? 38.190 -2.378 -68.155 1.00 67.25 1226 PHE A N 1
ATOM 9787 C CA . PHE A 1 1226 ? 37.886 -1.293 -69.097 1.00 67.25 1226 PHE A CA 1
ATOM 9788 C C . PHE A 1 1226 ? 37.092 -1.757 -70.323 1.00 67.25 1226 PHE A C 1
ATOM 9790 O O . PHE A 1 1226 ? 36.335 -0.958 -70.872 1.00 67.25 1226 PHE A O 1
ATOM 9797 N N . TYR A 1 1227 ? 37.171 -3.043 -70.696 1.00 60.62 1227 TYR A N 1
ATOM 9798 C CA . TYR A 1 1227 ? 36.413 -3.623 -71.819 1.00 60.62 1227 TYR A CA 1
ATOM 9799 C C . TYR A 1 1227 ? 34.878 -3.499 -71.689 1.00 60.62 1227 TYR A C 1
ATOM 9801 O O . TYR A 1 1227 ? 34.172 -3.781 -72.652 1.00 60.62 1227 TYR A O 1
ATOM 9809 N N . LEU A 1 1228 ? 34.338 -3.114 -70.523 1.00 53.16 1228 LEU A N 1
ATOM 9810 C CA . LEU A 1 1228 ? 32.916 -3.274 -70.192 1.00 53.16 1228 LEU A CA 1
ATOM 9811 C C . LEU A 1 1228 ? 32.130 -1.991 -69.875 1.00 53.16 1228 LEU A C 1
ATOM 9813 O O . LEU A 1 1228 ? 30.964 -2.115 -69.498 1.00 53.16 1228 LEU A O 1
ATOM 9817 N N . SER A 1 1229 ? 32.676 -0.768 -69.971 1.00 55.94 1229 SER A N 1
ATOM 9818 C CA . SER A 1 1229 ? 31.919 0.378 -69.433 1.00 55.94 1229 SER A CA 1
ATOM 9819 C C . SER A 1 1229 ? 32.227 1.774 -70.004 1.00 55.94 1229 SER A C 1
ATOM 9821 O O . SER A 1 1229 ? 33.401 2.120 -70.158 1.00 55.94 1229 SER A O 1
ATOM 9823 N N . PRO A 1 1230 ? 31.206 2.659 -70.153 1.00 65.38 1230 PRO A N 1
ATOM 9824 C CA . PRO A 1 1230 ? 31.386 4.111 -70.342 1.00 65.38 1230 PRO A CA 1
ATOM 9825 C C . PRO A 1 1230 ? 32.237 4.783 -69.242 1.00 65.38 1230 PRO A C 1
ATOM 9827 O O . PRO A 1 1230 ? 32.648 5.932 -69.380 1.00 65.38 1230 PRO A O 1
ATOM 9830 N N . ASN A 1 1231 ? 32.576 4.068 -68.167 1.00 70.00 1231 ASN A N 1
ATOM 9831 C CA . ASN A 1 1231 ? 33.479 4.540 -67.121 1.00 70.00 1231 ASN A CA 1
ATOM 9832 C C . ASN A 1 1231 ? 34.940 4.730 -67.582 1.00 70.00 1231 ASN A C 1
ATOM 9834 O O . ASN A 1 1231 ? 35.703 5.379 -66.867 1.00 70.00 1231 ASN A O 1
ATOM 9838 N N . CYS A 1 1232 ? 35.359 4.205 -68.744 1.00 75.50 1232 CYS A N 1
ATOM 9839 C CA . CYS A 1 1232 ? 36.693 4.491 -69.296 1.00 75.50 1232 CYS A CA 1
ATOM 9840 C C . CYS A 1 1232 ? 36.851 5.989 -69.630 1.00 75.50 1232 CYS A C 1
ATOM 9842 O O . CYS A 1 1232 ? 37.862 6.595 -69.276 1.00 75.50 1232 CYS A O 1
ATOM 9844 N N . GLU A 1 1233 ? 35.811 6.627 -70.185 1.00 79.62 1233 GLU A N 1
ATOM 9845 C CA . GLU A 1 1233 ? 35.785 8.081 -70.407 1.00 79.62 1233 GLU A CA 1
ATOM 9846 C C . GLU A 1 1233 ? 35.968 8.855 -69.098 1.00 79.62 1233 GLU A C 1
ATOM 9848 O O . GLU A 1 1233 ? 36.776 9.784 -69.018 1.00 79.62 1233 GLU A O 1
ATOM 9853 N N . HIS A 1 1234 ? 35.247 8.449 -68.051 1.00 81.75 1234 HIS A N 1
ATOM 9854 C CA . HIS A 1 1234 ? 35.385 9.050 -66.729 1.00 81.75 1234 HIS A CA 1
ATOM 9855 C C . HIS A 1 1234 ? 36.811 8.892 -66.184 1.00 81.75 1234 HIS A C 1
ATOM 9857 O O . HIS A 1 1234 ? 37.373 9.854 -65.668 1.00 81.75 1234 HIS A O 1
ATOM 9863 N N . TYR A 1 1235 ? 37.437 7.725 -66.356 1.00 85.62 1235 TYR A N 1
ATOM 9864 C CA . TYR A 1 1235 ? 38.811 7.487 -65.913 1.00 85.62 1235 TYR A CA 1
ATOM 9865 C C . TYR A 1 1235 ? 39.828 8.359 -66.670 1.00 85.62 1235 TYR A C 1
ATOM 9867 O O . TYR A 1 1235 ? 40.692 8.982 -66.050 1.00 85.62 1235 TYR A O 1
ATOM 9875 N N . PHE A 1 1236 ? 39.703 8.480 -67.996 1.00 86.75 1236 PHE A N 1
ATOM 9876 C CA . PHE A 1 1236 ? 40.547 9.386 -68.783 1.00 86.75 1236 PHE A CA 1
ATOM 9877 C C . PHE A 1 1236 ? 40.409 10.836 -68.313 1.00 86.75 1236 PHE A C 1
ATOM 9879 O O . PHE A 1 1236 ? 41.417 11.499 -68.071 1.00 86.75 1236 PHE A O 1
ATOM 9886 N N . ASN A 1 1237 ? 39.178 11.310 -68.119 1.00 86.94 1237 ASN A N 1
ATOM 9887 C CA . ASN A 1 1237 ? 38.915 12.689 -67.721 1.00 86.94 1237 ASN A CA 1
ATOM 9888 C C . ASN A 1 1237 ? 39.333 12.993 -66.273 1.00 86.94 1237 ASN A C 1
ATOM 9890 O O . ASN A 1 1237 ? 40.008 13.992 -66.027 1.00 86.94 1237 ASN A O 1
ATOM 9894 N N . SER A 1 1238 ? 38.955 12.145 -65.316 1.00 86.25 1238 SER A N 1
ATOM 9895 C CA . SER A 1 1238 ? 39.152 12.389 -63.881 1.00 86.25 1238 SER A CA 1
ATOM 9896 C C . SER A 1 1238 ? 40.511 11.931 -63.350 1.00 86.25 1238 SER A C 1
ATOM 9898 O O . SER A 1 1238 ? 40.938 12.415 -62.300 1.00 86.25 1238 SER A O 1
ATOM 9900 N N . VAL A 1 1239 ? 41.205 11.028 -64.054 1.00 89.88 1239 VAL A N 1
ATOM 9901 C CA . VAL A 1 1239 ? 42.508 10.499 -63.627 1.00 89.88 1239 VAL A CA 1
ATOM 9902 C C . VAL A 1 1239 ? 43.631 10.905 -64.580 1.00 89.88 1239 VAL A C 1
ATOM 9904 O O . VAL A 1 1239 ? 44.554 11.608 -64.177 1.00 89.88 1239 VAL A O 1
ATOM 9907 N N . ILE A 1 1240 ? 43.576 10.479 -65.842 1.00 90.06 1240 ILE A N 1
ATOM 9908 C CA . ILE A 1 1240 ? 44.737 10.575 -66.744 1.00 90.06 1240 ILE A CA 1
ATOM 9909 C C . ILE A 1 1240 ? 44.982 12.022 -67.191 1.00 90.06 1240 ILE A C 1
ATOM 9911 O O . ILE A 1 1240 ? 46.086 12.540 -67.036 1.00 90.06 1240 ILE A O 1
ATOM 9915 N N . PHE A 1 1241 ? 43.957 12.704 -67.705 1.00 92.00 1241 PHE A N 1
ATOM 9916 C CA . PHE A 1 1241 ? 44.079 14.103 -68.117 1.00 92.00 1241 PHE A CA 1
ATOM 9917 C C . PHE A 1 1241 ? 44.362 15.020 -66.938 1.00 92.00 1241 PHE A C 1
ATOM 9919 O O . PHE A 1 1241 ? 45.259 15.854 -67.021 1.00 92.00 1241 PHE A O 1
ATOM 9926 N N . ALA A 1 1242 ? 43.660 14.811 -65.825 1.00 91.56 1242 ALA A N 1
ATOM 9927 C CA . ALA A 1 1242 ? 43.896 15.566 -64.607 1.00 91.56 1242 ALA A CA 1
ATOM 9928 C C . ALA A 1 1242 ? 45.341 15.399 -64.089 1.00 91.56 1242 ALA A C 1
ATOM 9930 O O . ALA A 1 1242 ? 45.924 16.367 -63.616 1.00 91.56 1242 ALA A O 1
ATOM 9931 N N . MET A 1 1243 ? 45.956 14.213 -64.224 1.00 93.69 1243 MET A N 1
ATOM 9932 C CA . MET A 1 1243 ? 47.374 14.008 -63.892 1.00 93.69 1243 MET A CA 1
ATOM 9933 C C . MET A 1 1243 ? 48.292 14.889 -64.747 1.00 93.69 1243 MET A C 1
ATOM 9935 O O . MET A 1 1243 ? 49.182 15.545 -64.211 1.00 93.69 1243 MET A O 1
ATOM 9939 N N . VAL A 1 1244 ? 48.098 14.895 -66.069 1.00 90.56 1244 VAL A N 1
ATOM 9940 C CA . VAL A 1 1244 ? 48.934 15.684 -66.990 1.00 90.56 1244 VAL A CA 1
ATOM 9941 C C . VAL A 1 1244 ? 48.771 17.179 -66.726 1.00 90.56 1244 VAL A C 1
ATOM 9943 O O . VAL A 1 1244 ? 49.777 17.882 -66.633 1.00 90.56 1244 VAL A O 1
ATOM 9946 N N . ASP A 1 1245 ? 47.531 17.639 -66.543 1.00 91.88 1245 ASP A N 1
ATOM 9947 C CA . ASP A 1 1245 ? 47.216 19.033 -66.221 1.00 91.88 1245 ASP A CA 1
ATOM 9948 C C . ASP A 1 1245 ? 47.913 19.477 -64.926 1.00 91.88 1245 ASP A C 1
ATOM 9950 O O . ASP A 1 1245 ? 48.614 20.486 -64.914 1.00 91.88 1245 ASP A O 1
ATOM 9954 N N . GLU A 1 1246 ? 47.799 18.698 -63.846 1.00 92.12 1246 GLU A N 1
ATOM 9955 C CA . GLU A 1 1246 ? 48.390 19.052 -62.552 1.00 92.12 1246 GLU A CA 1
ATOM 9956 C C . GLU A 1 1246 ? 49.928 19.043 -62.573 1.00 92.12 1246 GLU A C 1
ATOM 9958 O O . GLU A 1 1246 ? 50.558 19.900 -61.947 1.00 92.12 1246 GLU A O 1
ATOM 9963 N N . ILE A 1 1247 ? 50.557 18.103 -63.292 1.00 90.56 1247 ILE A N 1
ATOM 9964 C CA . ILE A 1 1247 ? 52.022 18.071 -63.457 1.00 90.56 1247 ILE A CA 1
ATOM 9965 C C . ILE A 1 1247 ? 52.483 19.290 -64.263 1.00 90.56 1247 ILE A C 1
ATOM 9967 O O . ILE A 1 1247 ? 53.464 19.936 -63.885 1.00 90.56 1247 ILE A O 1
ATOM 9971 N N . HIS A 1 1248 ? 51.779 19.612 -65.351 1.00 90.06 1248 HIS A N 1
ATOM 9972 C CA . HIS A 1 1248 ? 52.061 20.777 -66.184 1.00 90.06 1248 HIS A CA 1
ATOM 9973 C C . HIS A 1 1248 ? 51.924 22.083 -65.391 1.00 90.06 1248 HIS A C 1
ATOM 9975 O O . HIS A 1 1248 ? 52.849 22.896 -65.375 1.00 90.06 1248 HIS A O 1
ATOM 9981 N N . ASP A 1 1249 ? 50.826 22.260 -64.661 1.00 90.31 1249 ASP A N 1
ATOM 9982 C CA . ASP A 1 1249 ? 50.597 23.447 -63.837 1.00 90.31 1249 ASP A CA 1
ATOM 9983 C C . ASP A 1 1249 ? 51.663 23.588 -62.746 1.00 90.31 1249 ASP A C 1
ATOM 9985 O O . ASP A 1 1249 ? 52.180 24.683 -62.505 1.00 90.31 1249 ASP A O 1
ATOM 9989 N N . LYS A 1 1250 ? 52.067 22.473 -62.124 1.00 89.38 1250 LYS A N 1
ATOM 9990 C CA . LYS A 1 1250 ? 53.127 22.473 -61.113 1.00 89.38 1250 LYS A CA 1
ATOM 9991 C C . LYS A 1 1250 ? 54.501 22.792 -61.707 1.00 89.38 1250 LYS A C 1
ATOM 9993 O O . LYS A 1 1250 ? 55.285 23.497 -61.073 1.00 89.38 1250 LYS A O 1
ATOM 9998 N N . MET A 1 1251 ? 54.792 22.323 -62.921 1.00 89.94 1251 MET A N 1
ATOM 9999 C CA . MET A 1 1251 ? 55.995 22.700 -63.668 1.00 89.94 1251 MET A CA 1
ATOM 10000 C C . MET A 1 1251 ? 56.026 24.210 -63.944 1.00 89.94 1251 MET A C 1
ATOM 10002 O O . MET A 1 1251 ? 57.044 24.851 -63.684 1.00 89.94 1251 MET A O 1
ATOM 10006 N N . LEU A 1 1252 ? 54.909 24.790 -64.397 1.00 87.25 1252 LEU A N 1
ATOM 10007 C CA . LEU A 1 1252 ? 54.789 26.235 -64.619 1.00 87.25 1252 LEU A CA 1
ATOM 10008 C C . LEU A 1 1252 ? 54.874 27.052 -63.320 1.00 87.25 1252 LEU A C 1
ATOM 10010 O O . LEU A 1 1252 ? 55.340 28.189 -63.320 1.00 87.25 1252 LEU A O 1
ATOM 10014 N N . GLU A 1 1253 ? 54.417 26.505 -62.193 1.00 86.44 1253 GLU A N 1
ATOM 10015 C CA . GLU A 1 1253 ? 54.603 27.140 -60.884 1.00 86.44 1253 GLU A CA 1
ATOM 10016 C C . GLU A 1 1253 ? 56.093 27.237 -60.525 1.00 86.44 1253 GLU A C 1
ATOM 10018 O O . GLU A 1 1253 ? 56.540 28.279 -60.042 1.00 86.44 1253 GLU A O 1
ATOM 10023 N N . TYR A 1 1254 ? 56.873 26.179 -60.775 1.00 87.25 1254 TYR A N 1
ATOM 10024 C CA . TYR A 1 1254 ? 58.320 26.203 -60.554 1.00 87.25 1254 TYR A CA 1
ATOM 10025 C C . TYR A 1 1254 ? 59.046 27.119 -61.536 1.00 87.25 1254 TYR A C 1
ATOM 10027 O O . TYR A 1 1254 ? 59.943 27.838 -61.104 1.00 87.25 1254 TYR A O 1
ATOM 10035 N N . SER A 1 1255 ? 58.622 27.180 -62.802 1.00 85.31 1255 SER A N 1
ATOM 10036 C CA . SER A 1 1255 ? 59.286 28.032 -63.796 1.00 85.31 1255 SER A CA 1
ATOM 10037 C C . SER A 1 1255 ? 59.203 29.528 -63.476 1.00 85.31 1255 SER A C 1
ATOM 10039 O O . SER A 1 1255 ? 60.086 30.302 -63.843 1.00 85.31 1255 SER A O 1
ATOM 10041 N N . LYS A 1 1256 ? 58.161 29.931 -62.742 1.00 87.12 1256 LYS A N 1
ATOM 10042 C CA . LYS A 1 1256 ? 57.953 31.307 -62.268 1.00 87.12 1256 LYS A CA 1
ATOM 10043 C C . LYS A 1 1256 ? 58.696 31.636 -60.973 1.00 87.12 1256 LYS A C 1
ATOM 10045 O O . LYS A 1 1256 ? 58.794 32.811 -60.626 1.00 87.12 1256 LYS A O 1
ATOM 10050 N N . ARG A 1 1257 ? 59.159 30.637 -60.216 1.00 84.88 1257 ARG A N 1
ATOM 10051 C CA . ARG A 1 1257 ? 59.943 30.873 -58.994 1.00 84.88 1257 ARG A CA 1
ATOM 10052 C C . ARG A 1 1257 ? 61.367 31.241 -59.364 1.00 84.88 1257 ARG A C 1
ATOM 10054 O O . ARG A 1 1257 ? 61.852 30.822 -60.400 1.00 84.88 1257 ARG A O 1
ATOM 10061 N N . GLU A 1 1258 ? 62.035 32.013 -58.517 1.00 79.56 1258 GLU A N 1
ATOM 10062 C CA . GLU A 1 1258 ? 63.468 32.283 -58.643 1.00 79.56 1258 GLU A CA 1
ATOM 10063 C C . GLU A 1 1258 ? 64.287 31.092 -58.108 1.00 79.56 1258 GLU A C 1
ATOM 10065 O O . GLU A 1 1258 ? 63.882 30.436 -57.148 1.00 79.56 1258 GLU A O 1
ATOM 10070 N N . ASN A 1 1259 ? 65.443 30.807 -58.725 1.00 79.88 1259 ASN A N 1
ATOM 10071 C CA . ASN A 1 1259 ? 66.344 29.682 -58.406 1.00 79.88 1259 ASN A CA 1
ATOM 10072 C C . ASN A 1 1259 ? 65.739 28.252 -58.420 1.00 79.88 1259 ASN A C 1
ATOM 10074 O O . ASN A 1 1259 ? 66.271 27.367 -57.756 1.00 79.88 1259 ASN A O 1
ATOM 10078 N N . ALA A 1 1260 ? 64.680 27.999 -59.194 1.00 84.56 1260 ALA A N 1
ATOM 10079 C CA . ALA A 1 1260 ? 63.988 26.711 -59.309 1.00 84.56 1260 ALA A CA 1
ATOM 10080 C C . ALA A 1 1260 ? 64.237 25.964 -60.646 1.00 84.56 1260 ALA A C 1
ATOM 10082 O O . ALA A 1 1260 ? 63.383 25.201 -61.107 1.00 84.56 1260 ALA A O 1
ATOM 10083 N N . GLU A 1 1261 ? 65.381 26.182 -61.311 1.00 83.75 1261 GLU A N 1
ATOM 10084 C CA . GLU A 1 1261 ? 65.701 25.550 -62.608 1.00 83.75 1261 GLU A CA 1
ATOM 10085 C C . GLU A 1 1261 ? 65.678 24.020 -62.516 1.00 83.75 1261 GLU A C 1
ATOM 10087 O O . GLU A 1 1261 ? 65.079 23.340 -63.349 1.00 83.75 1261 GLU A O 1
ATOM 10092 N N . ARG A 1 1262 ? 66.302 23.472 -61.467 1.00 86.19 1262 ARG A N 1
ATOM 10093 C CA . ARG A 1 1262 ? 66.420 22.026 -61.262 1.00 86.19 1262 ARG A CA 1
ATOM 10094 C C . ARG A 1 1262 ? 65.052 21.380 -61.059 1.00 86.19 1262 ARG A C 1
ATOM 10096 O O . ARG A 1 1262 ? 64.778 20.336 -61.641 1.00 86.19 1262 ARG A O 1
ATOM 10103 N N . GLU A 1 1263 ? 64.193 21.998 -60.258 1.00 86.25 1263 GLU A N 1
ATOM 10104 C CA . GLU A 1 1263 ? 62.821 21.563 -60.008 1.00 86.25 1263 GLU A CA 1
ATOM 10105 C C . GLU A 1 1263 ? 61.979 21.647 -61.280 1.00 86.25 1263 GLU A C 1
ATOM 10107 O O . GLU A 1 1263 ? 61.246 20.711 -61.591 1.00 86.25 1263 GLU A O 1
ATOM 10112 N N . THR A 1 1264 ? 62.128 22.732 -62.042 1.00 87.12 1264 THR A N 1
ATOM 10113 C CA . THR A 1 1264 ? 61.431 22.935 -63.316 1.00 87.12 1264 THR A CA 1
ATOM 10114 C C . THR A 1 1264 ? 61.814 21.852 -64.326 1.00 87.12 1264 THR A C 1
ATOM 10116 O O . THR A 1 1264 ? 60.933 21.219 -64.901 1.00 87.12 1264 THR A O 1
ATOM 10119 N N . ARG A 1 1265 ? 63.114 21.562 -64.487 1.00 87.50 1265 ARG A N 1
ATOM 10120 C CA . ARG A 1 1265 ? 63.614 20.504 -65.385 1.00 87.50 1265 ARG A CA 1
ATOM 10121 C C . ARG A 1 1265 ? 63.240 19.097 -64.913 1.00 87.50 1265 ARG A C 1
ATOM 10123 O O . ARG A 1 1265 ? 62.891 18.247 -65.725 1.00 87.50 1265 ARG A O 1
ATOM 10130 N N . SER A 1 1266 ? 63.259 18.855 -63.604 1.00 89.81 1266 SER A N 1
ATOM 10131 C CA . SER A 1 1266 ? 62.792 17.598 -63.006 1.00 89.81 1266 SER A CA 1
ATOM 10132 C C . SER A 1 1266 ? 61.299 17.364 -63.281 1.00 89.81 1266 SER A C 1
ATOM 10134 O O . SER A 1 1266 ? 60.885 16.256 -63.627 1.00 89.81 1266 SER A O 1
ATOM 10136 N N . MET A 1 1267 ? 60.477 18.411 -63.165 1.00 89.75 1267 MET A N 1
ATOM 10137 C CA . MET A 1 1267 ? 59.049 18.356 -63.485 1.00 89.75 1267 MET A CA 1
ATOM 10138 C C . MET A 1 1267 ? 58.791 18.228 -64.986 1.00 89.75 1267 MET A C 1
ATOM 10140 O O . MET A 1 1267 ? 57.903 17.472 -65.367 1.00 89.75 1267 MET A O 1
ATOM 10144 N N . GLU A 1 1268 ? 59.588 18.884 -65.831 1.00 89.56 1268 GLU A N 1
ATOM 10145 C CA . GLU A 1 1268 ? 59.568 18.692 -67.287 1.00 89.56 1268 GLU A CA 1
ATOM 10146 C C . GLU A 1 1268 ? 59.840 17.225 -67.650 1.00 89.56 1268 GLU A C 1
ATOM 10148 O O . GLU A 1 1268 ? 59.122 16.646 -68.464 1.00 89.56 1268 GLU A O 1
ATOM 10153 N N . GLY A 1 1269 ? 60.823 16.588 -67.001 1.00 89.06 1269 GLY A N 1
ATOM 10154 C CA . GLY A 1 1269 ? 61.123 15.165 -67.181 1.00 89.06 1269 GLY A CA 1
ATOM 10155 C C . GLY A 1 1269 ? 59.957 14.252 -66.793 1.00 89.06 1269 GLY A C 1
ATOM 10156 O O . GLY A 1 1269 ? 59.635 13.307 -67.512 1.00 89.06 1269 GLY A O 1
ATOM 10157 N N . THR A 1 1270 ? 59.267 14.561 -65.696 1.00 91.88 1270 THR A N 1
ATOM 10158 C CA . THR A 1 1270 ? 58.053 13.833 -65.303 1.00 91.88 1270 THR A CA 1
ATOM 10159 C C . THR A 1 1270 ? 56.888 14.098 -66.250 1.00 91.88 1270 THR A C 1
ATOM 10161 O O . THR A 1 1270 ? 56.167 13.163 -66.580 1.00 91.88 1270 THR A O 1
ATOM 10164 N N . LEU A 1 1271 ? 56.700 15.337 -66.714 1.00 92.19 1271 LEU A N 1
ATOM 10165 C CA . LEU A 1 1271 ? 55.651 15.678 -67.673 1.00 92.19 1271 LEU A CA 1
ATOM 10166 C C . LEU A 1 1271 ? 55.874 14.954 -68.998 1.00 92.19 1271 LEU A C 1
ATOM 10168 O O . LEU A 1 1271 ? 54.932 14.402 -69.551 1.00 92.19 1271 LEU A O 1
ATOM 10172 N N . LYS A 1 1272 ? 57.124 14.879 -69.465 1.00 90.38 1272 LYS A N 1
ATOM 10173 C CA . LYS A 1 1272 ? 57.504 14.059 -70.617 1.00 90.38 1272 LYS A CA 1
ATOM 10174 C C . LYS A 1 1272 ? 57.040 12.615 -70.431 1.00 90.38 1272 LYS A C 1
ATOM 10176 O O . LYS A 1 1272 ? 56.321 12.099 -71.280 1.00 90.38 1272 LYS A O 1
ATOM 10181 N N . LEU A 1 1273 ? 57.410 11.998 -69.310 1.00 91.25 1273 LEU A N 1
ATOM 10182 C CA . LEU A 1 1273 ? 57.037 10.619 -69.003 1.00 91.25 1273 LEU A CA 1
ATOM 10183 C C . LEU A 1 1273 ? 55.508 10.450 -68.895 1.00 91.25 1273 LEU A C 1
ATOM 10185 O O . LEU A 1 1273 ? 54.959 9.479 -69.403 1.00 91.25 1273 LEU A O 1
ATOM 10189 N N . ALA A 1 1274 ? 54.798 11.414 -68.307 1.00 91.56 1274 ALA A N 1
ATOM 10190 C CA . ALA A 1 1274 ? 53.338 11.413 -68.209 1.00 91.56 1274 ALA A CA 1
ATOM 10191 C C . ALA A 1 1274 ? 52.639 11.543 -69.569 1.00 91.56 1274 ALA A C 1
ATOM 10193 O O . ALA A 1 1274 ? 51.623 10.892 -69.789 1.00 91.56 1274 ALA A O 1
ATOM 10194 N N . VAL A 1 1275 ? 53.174 12.351 -70.486 1.00 91.00 1275 VAL A N 1
ATOM 10195 C CA . VAL A 1 1275 ? 52.612 12.542 -71.830 1.00 91.00 1275 VAL A CA 1
ATOM 10196 C C . VAL A 1 1275 ? 52.921 11.348 -72.742 1.00 91.00 1275 VAL A C 1
ATOM 10198 O O . VAL A 1 1275 ? 52.057 10.936 -73.521 1.00 91.00 1275 VAL A O 1
ATOM 10201 N N . GLU A 1 1276 ? 54.111 10.752 -72.621 1.00 91.00 1276 GLU A N 1
ATOM 10202 C CA . GLU A 1 1276 ? 54.456 9.483 -73.280 1.00 91.00 1276 GLU A CA 1
ATOM 10203 C C . GLU A 1 1276 ? 53.487 8.378 -72.844 1.00 91.00 1276 GLU A C 1
ATOM 10205 O O . GLU A 1 1276 ? 52.838 7.756 -73.685 1.00 91.00 1276 GLU A O 1
ATOM 10210 N N . LEU A 1 1277 ? 53.292 8.220 -71.532 1.00 90.38 1277 LEU A N 1
ATOM 10211 C CA . LEU A 1 1277 ? 52.378 7.219 -70.989 1.00 90.38 1277 LEU A CA 1
ATOM 10212 C C . LEU A 1 1277 ? 50.904 7.536 -71.284 1.00 90.38 1277 LEU A C 1
ATOM 10214 O O . LEU A 1 1277 ? 50.167 6.615 -71.606 1.00 90.38 1277 LEU A O 1
ATOM 10218 N N . LEU A 1 1278 ? 50.464 8.803 -71.281 1.00 90.94 1278 LEU A N 1
ATOM 10219 C CA . LEU A 1 1278 ? 49.124 9.193 -71.759 1.00 90.94 1278 LEU A CA 1
ATOM 10220 C C . LEU A 1 1278 ? 48.908 8.736 -73.206 1.00 90.94 1278 LEU A C 1
ATOM 10222 O O . LEU A 1 1278 ? 47.842 8.220 -73.538 1.00 90.94 1278 LEU A O 1
ATOM 10226 N N . SER A 1 1279 ? 49.909 8.937 -74.064 1.00 88.38 1279 SER A N 1
ATOM 10227 C CA . SER A 1 1279 ? 49.831 8.553 -75.474 1.00 88.38 1279 SER A CA 1
ATOM 10228 C C . SER A 1 1279 ? 49.729 7.041 -75.623 1.00 88.38 1279 SER A C 1
ATOM 10230 O O . SER A 1 1279 ? 48.907 6.558 -76.398 1.00 88.38 1279 SER A O 1
ATOM 10232 N N . ASP A 1 1280 ? 50.517 6.291 -74.854 1.00 88.50 1280 ASP A N 1
ATOM 10233 C CA . ASP A 1 1280 ? 50.474 4.831 -74.867 1.00 88.50 1280 ASP A CA 1
ATOM 10234 C C . ASP A 1 1280 ? 49.153 4.292 -74.291 1.00 88.50 1280 ASP A C 1
ATOM 10236 O O . ASP A 1 1280 ? 48.543 3.420 -74.905 1.00 88.50 1280 ASP A O 1
ATOM 10240 N N . MET A 1 1281 ? 48.640 4.865 -73.197 1.00 87.31 1281 MET A N 1
ATOM 10241 C CA . MET A 1 1281 ? 47.329 4.518 -72.626 1.00 87.31 1281 MET A CA 1
ATOM 10242 C C . MET A 1 1281 ? 46.187 4.814 -73.602 1.00 87.31 1281 MET A C 1
ATOM 10244 O O . MET A 1 1281 ? 45.281 3.995 -73.763 1.00 87.31 1281 MET A O 1
ATOM 10248 N N . TYR A 1 1282 ? 46.226 5.970 -74.272 1.00 87.25 1282 TYR A N 1
ATOM 10249 C CA . TYR A 1 1282 ? 45.238 6.343 -75.285 1.00 87.25 1282 TYR A CA 1
ATOM 10250 C C . TYR A 1 1282 ? 45.266 5.372 -76.465 1.00 87.25 1282 TYR A C 1
ATOM 10252 O O . TYR A 1 1282 ? 44.214 4.898 -76.877 1.00 87.25 1282 TYR A O 1
ATOM 10260 N N . LEU A 1 1283 ? 46.457 5.029 -76.968 1.00 85.12 1283 LEU A N 1
ATOM 10261 C CA . LEU A 1 1283 ? 46.629 4.082 -78.072 1.00 85.12 1283 LEU A CA 1
ATOM 10262 C C . LEU A 1 1283 ? 46.195 2.659 -77.703 1.00 85.12 1283 LEU A C 1
ATOM 10264 O O . LEU A 1 1283 ? 45.537 1.994 -78.498 1.00 85.12 1283 LEU A O 1
ATOM 10268 N N . GLN A 1 1284 ? 46.517 2.197 -76.496 1.00 83.25 1284 GLN A N 1
ATOM 10269 C CA . GLN A 1 1284 ? 46.101 0.880 -76.011 1.00 83.25 1284 GLN A CA 1
ATOM 10270 C C . GLN A 1 1284 ? 44.578 0.782 -75.864 1.00 83.25 1284 GLN A C 1
ATOM 10272 O O . GLN A 1 1284 ? 43.987 -0.244 -76.190 1.00 83.25 1284 GLN A O 1
ATOM 10277 N N . SER A 1 1285 ? 43.939 1.871 -75.437 1.00 79.31 1285 SER A N 1
ATOM 10278 C CA . SER A 1 1285 ? 42.482 1.957 -75.261 1.00 79.31 1285 SER A CA 1
ATOM 10279 C C . SER A 1 1285 ? 41.756 2.417 -76.524 1.00 79.31 1285 SER A C 1
ATOM 10281 O O . SER A 1 1285 ? 40.539 2.568 -76.516 1.00 79.31 1285 SER A O 1
ATOM 10283 N N . PHE A 1 1286 ? 42.477 2.676 -77.615 1.00 79.44 1286 PHE A N 1
ATOM 10284 C CA . PHE A 1 1286 ? 41.989 3.466 -78.745 1.00 79.44 1286 PHE A CA 1
ATOM 10285 C C . PHE A 1 1286 ? 40.742 2.874 -79.412 1.00 79.44 1286 PHE A C 1
ATOM 10287 O O . PHE A 1 1286 ? 39.764 3.576 -79.674 1.00 79.44 1286 PHE A O 1
ATOM 10294 N N . ARG A 1 1287 ? 40.747 1.551 -79.609 1.00 74.62 1287 ARG A N 1
ATOM 10295 C CA . ARG A 1 1287 ? 39.602 0.810 -80.159 1.00 74.62 1287 ARG A CA 1
ATOM 10296 C C . ARG A 1 1287 ? 38.367 0.878 -79.269 1.00 74.62 1287 ARG A C 1
ATOM 10298 O O . ARG A 1 1287 ? 37.261 0.882 -79.774 1.00 74.62 1287 ARG A O 1
ATOM 10305 N N . GLN A 1 1288 ? 38.554 0.949 -77.955 1.00 72.75 1288 GLN A N 1
ATOM 10306 C CA . GLN A 1 1288 ? 37.450 1.018 -76.999 1.00 72.75 1288 GLN A CA 1
ATOM 10307 C C . GLN A 1 1288 ? 36.925 2.450 -76.880 1.00 72.75 1288 GLN A C 1
ATOM 10309 O O . GLN A 1 1288 ? 35.723 2.673 -76.846 1.00 72.75 1288 GLN A O 1
ATOM 10314 N N . LEU A 1 1289 ? 37.828 3.435 -76.842 1.00 76.06 1289 LEU A N 1
ATOM 10315 C CA . LEU A 1 1289 ? 37.478 4.845 -76.694 1.00 76.06 1289 LEU A CA 1
ATOM 10316 C C . LEU A 1 1289 ? 36.590 5.346 -77.832 1.00 76.06 1289 LEU A C 1
ATOM 10318 O O . LEU A 1 1289 ? 35.726 6.176 -77.583 1.00 76.06 1289 LEU A O 1
ATOM 10322 N N . THR A 1 1290 ? 36.784 4.835 -79.046 1.00 73.25 1290 THR A N 1
ATOM 10323 C CA . THR A 1 1290 ? 36.017 5.213 -80.245 1.00 73.25 1290 THR A CA 1
ATOM 10324 C C . THR A 1 1290 ? 34.567 4.732 -80.225 1.00 73.25 1290 THR A C 1
ATOM 10326 O O . THR A 1 1290 ? 33.719 5.359 -80.854 1.00 73.25 1290 THR A O 1
ATOM 10329 N N . GLU A 1 1291 ? 34.257 3.680 -79.465 1.00 74.50 1291 GLU A N 1
ATOM 10330 C CA . GLU A 1 1291 ? 32.889 3.174 -79.290 1.00 74.50 1291 GLU A CA 1
ATOM 10331 C C . GLU A 1 1291 ? 32.088 3.971 -78.240 1.00 74.50 1291 GLU A C 1
ATOM 10333 O O . GLU A 1 1291 ? 30.866 3.837 -78.149 1.00 74.50 1291 GLU A O 1
ATOM 10338 N N . ILE A 1 1292 ? 32.752 4.812 -77.438 1.00 75.69 1292 ILE A N 1
ATOM 10339 C CA . ILE A 1 1292 ? 32.120 5.554 -76.342 1.00 75.69 1292 ILE A CA 1
ATOM 10340 C C . ILE A 1 1292 ? 31.561 6.893 -76.866 1.00 75.69 1292 ILE A C 1
ATOM 10342 O O . ILE A 1 1292 ? 32.267 7.614 -77.573 1.00 75.69 1292 ILE A O 1
ATOM 10346 N N . PRO A 1 1293 ? 30.336 7.307 -76.473 1.00 74.31 1293 PRO A N 1
ATOM 10347 C CA . PRO A 1 1293 ? 29.726 8.563 -76.928 1.00 74.31 1293 PRO A CA 1
ATOM 10348 C C . PRO A 1 1293 ? 30.583 9.819 -76.700 1.00 74.31 1293 PRO A C 1
ATOM 10350 O O . PRO A 1 1293 ? 30.513 10.766 -77.481 1.00 74.31 1293 PRO A O 1
ATOM 10353 N N . GLY A 1 1294 ? 31.400 9.850 -75.642 1.00 75.50 1294 GLY A N 1
ATOM 10354 C CA . GLY A 1 1294 ? 32.281 10.973 -75.330 1.00 75.50 1294 GLY A CA 1
ATOM 10355 C C . GLY A 1 1294 ? 33.673 10.919 -75.961 1.00 75.50 1294 GLY A C 1
ATOM 10356 O O . GLY A 1 1294 ? 34.517 11.743 -75.601 1.00 75.50 1294 GLY A O 1
ATOM 10357 N N . PHE A 1 1295 ? 33.934 10.022 -76.925 1.00 82.12 1295 PHE A N 1
ATOM 10358 C CA . PHE A 1 1295 ? 35.217 9.935 -77.641 1.00 82.12 1295 PHE A CA 1
ATOM 10359 C C . PHE A 1 1295 ? 35.736 11.299 -78.111 1.00 82.12 1295 PHE A C 1
ATOM 10361 O O . PHE A 1 1295 ? 36.881 11.669 -77.848 1.00 82.12 1295 PHE A O 1
ATOM 10368 N N . ARG A 1 1296 ? 34.858 12.082 -78.754 1.00 82.44 1296 ARG A N 1
ATOM 10369 C CA . ARG A 1 1296 ? 35.155 13.441 -79.224 1.00 82.44 1296 ARG A CA 1
ATOM 10370 C C . ARG A 1 1296 ? 35.665 14.332 -78.092 1.00 82.44 1296 ARG A C 1
ATOM 10372 O O . ARG A 1 1296 ? 36.642 15.056 -78.269 1.00 82.44 1296 ARG A O 1
ATOM 10379 N N . GLY A 1 1297 ? 35.029 14.275 -76.923 1.00 83.44 1297 GLY A N 1
ATOM 10380 C CA . GLY A 1 1297 ? 35.451 15.025 -75.741 1.00 83.44 1297 GLY A CA 1
ATOM 10381 C C . GLY A 1 1297 ? 36.848 14.621 -75.265 1.00 83.44 1297 GLY A C 1
ATOM 10382 O O . GLY A 1 1297 ? 37.663 15.491 -74.954 1.00 83.44 1297 GLY A O 1
ATOM 10383 N N . ILE A 1 1298 ? 37.156 13.321 -75.281 1.00 86.38 1298 ILE A N 1
ATOM 10384 C CA . ILE A 1 1298 ? 38.469 12.783 -74.898 1.00 86.38 1298 ILE A CA 1
ATOM 10385 C C . ILE A 1 1298 ? 39.546 13.218 -75.894 1.00 86.38 1298 ILE A C 1
ATOM 10387 O O . ILE A 1 1298 ? 40.602 13.696 -75.484 1.00 86.38 1298 ILE A O 1
ATOM 10391 N N . TRP A 1 1299 ? 39.277 13.115 -77.196 1.00 86.69 1299 TRP A N 1
ATOM 10392 C CA . TRP A 1 1299 ? 40.219 13.513 -78.239 1.00 86.69 1299 TRP A CA 1
ATOM 10393 C C . TRP A 1 1299 ? 40.557 15.007 -78.184 1.00 86.69 1299 TRP A C 1
ATOM 10395 O O . TRP A 1 1299 ? 41.730 15.386 -78.142 1.00 86.69 1299 TRP A O 1
ATOM 10405 N N . LEU A 1 1300 ? 39.536 15.866 -78.093 1.00 87.25 1300 LEU A N 1
ATOM 10406 C CA . LEU A 1 1300 ? 39.730 17.307 -77.904 1.00 87.25 1300 LEU A CA 1
ATOM 10407 C C . LEU A 1 1300 ? 40.456 17.606 -76.590 1.00 87.25 1300 LEU A C 1
ATOM 10409 O O . LEU A 1 1300 ? 41.309 18.496 -76.532 1.00 87.25 1300 LEU A O 1
ATOM 10413 N N . GLY A 1 1301 ? 40.154 16.832 -75.547 1.00 87.88 1301 GLY A N 1
ATOM 10414 C CA . GLY A 1 1301 ? 40.866 16.853 -74.282 1.00 87.88 1301 GLY A CA 1
ATOM 10415 C C . GLY A 1 1301 ? 42.360 16.586 -74.456 1.00 87.88 1301 GLY A C 1
ATOM 10416 O O . GLY A 1 1301 ? 43.157 17.373 -73.950 1.00 87.88 1301 GLY A O 1
ATOM 10417 N N . LEU A 1 1302 ? 42.741 15.541 -75.193 1.00 89.25 1302 LEU A N 1
ATOM 10418 C CA . LEU A 1 1302 ? 44.132 15.179 -75.470 1.00 89.25 1302 LEU A CA 1
ATOM 10419 C C . LEU A 1 1302 ? 44.840 16.268 -76.279 1.00 89.25 1302 LEU A C 1
ATOM 10421 O O . LEU A 1 1302 ? 45.892 16.744 -75.855 1.00 89.25 1302 LEU A O 1
ATOM 10425 N N . LEU A 1 1303 ? 44.251 16.713 -77.394 1.00 86.62 1303 LEU A N 1
ATOM 10426 C CA . LEU A 1 1303 ? 44.820 17.773 -78.235 1.00 86.62 1303 LEU A CA 1
ATOM 10427 C C . LEU A 1 1303 ? 45.090 19.048 -77.439 1.00 86.62 1303 LEU A C 1
ATOM 10429 O O . LEU A 1 1303 ? 46.150 19.656 -77.580 1.00 86.62 1303 LEU A O 1
ATOM 10433 N N . ARG A 1 1304 ? 44.152 19.437 -76.570 1.00 88.69 1304 ARG A N 1
ATOM 10434 C CA . ARG A 1 1304 ? 44.311 20.604 -75.703 1.00 88.69 1304 ARG A CA 1
ATOM 10435 C C . ARG A 1 1304 ? 45.500 20.446 -74.755 1.00 88.69 1304 ARG A C 1
ATOM 10437 O O . ARG A 1 1304 ? 46.282 21.385 -74.643 1.00 88.69 1304 ARG A O 1
ATOM 10444 N N . ARG A 1 1305 ? 45.680 19.290 -74.101 1.00 90.00 1305 ARG A N 1
ATOM 10445 C CA . ARG A 1 1305 ? 46.845 19.058 -73.218 1.00 90.00 1305 ARG A CA 1
ATOM 10446 C C . ARG A 1 1305 ? 48.146 19.069 -74.000 1.00 90.00 1305 ARG A C 1
ATOM 10448 O O . ARG A 1 1305 ? 49.075 19.746 -73.587 1.00 90.00 1305 ARG A O 1
ATOM 10455 N N . MET A 1 1306 ? 48.186 18.398 -75.148 1.00 88.50 1306 MET A N 1
ATOM 10456 C CA . MET A 1 1306 ? 49.355 18.386 -76.028 1.00 88.50 1306 MET A CA 1
ATOM 10457 C C . MET A 1 1306 ? 49.740 19.808 -76.465 1.00 88.50 1306 MET A C 1
ATOM 10459 O O . MET A 1 1306 ? 50.901 20.187 -76.350 1.00 88.50 1306 MET A O 1
ATOM 10463 N N . ASP A 1 1307 ? 48.773 20.632 -76.880 1.00 86.19 1307 ASP A N 1
ATOM 10464 C CA . ASP A 1 1307 ? 48.998 22.051 -77.190 1.00 86.19 1307 ASP A CA 1
ATOM 10465 C C . ASP A 1 1307 ? 49.552 22.827 -75.988 1.00 86.19 1307 ASP A C 1
ATOM 10467 O O . ASP A 1 1307 ? 50.551 23.535 -76.106 1.00 86.19 1307 ASP A O 1
ATOM 10471 N N . THR A 1 1308 ? 48.946 22.648 -74.812 1.00 86.94 1308 THR A N 1
ATOM 10472 C CA . THR A 1 1308 ? 49.380 23.324 -73.579 1.00 86.94 1308 THR A CA 1
ATOM 10473 C C . THR A 1 1308 ? 50.820 22.935 -73.219 1.00 86.94 1308 THR A C 1
ATOM 10475 O O . THR A 1 1308 ? 51.653 23.799 -72.967 1.00 86.94 1308 THR A O 1
ATOM 10478 N N . CYS A 1 1309 ? 51.139 21.643 -73.308 1.00 87.31 1309 CYS A N 1
ATOM 10479 C CA . CYS A 1 1309 ? 52.459 21.059 -73.108 1.00 87.31 1309 CYS A CA 1
ATOM 10480 C C . CYS A 1 1309 ? 53.506 21.565 -74.122 1.00 87.31 1309 CYS A C 1
ATOM 10482 O O . CYS A 1 1309 ? 54.640 21.840 -73.740 1.00 87.31 1309 CYS A O 1
ATOM 10484 N N . MET A 1 1310 ? 53.152 21.735 -75.402 1.00 82.94 1310 MET A N 1
ATOM 10485 C CA . MET A 1 1310 ? 54.053 22.336 -76.402 1.00 82.94 1310 MET A CA 1
ATOM 10486 C C . MET A 1 1310 ? 54.320 23.818 -76.138 1.00 82.94 1310 MET A C 1
ATOM 10488 O O . MET A 1 1310 ? 55.419 24.301 -76.407 1.00 82.94 1310 MET A O 1
ATOM 10492 N N . LYS A 1 1311 ? 53.313 24.535 -75.630 1.00 84.00 1311 LYS A N 1
ATOM 10493 C CA . LYS A 1 1311 ? 53.382 25.956 -75.265 1.00 84.00 1311 LYS A CA 1
ATOM 10494 C C . LYS A 1 1311 ? 53.941 26.193 -73.864 1.00 84.00 1311 LYS A C 1
ATOM 10496 O O . LYS A 1 1311 ? 53.965 27.339 -73.419 1.00 84.00 1311 LYS A O 1
ATOM 10501 N N . ALA A 1 1312 ? 54.354 25.142 -73.161 1.00 80.69 1312 ALA A N 1
ATOM 10502 C CA . ALA A 1 1312 ? 54.821 25.258 -71.797 1.00 80.69 1312 ALA A CA 1
ATOM 10503 C C . ALA A 1 1312 ? 56.092 26.117 -71.735 1.00 80.69 1312 ALA A C 1
ATOM 10505 O O . ALA A 1 1312 ? 57.168 25.720 -72.186 1.00 80.69 1312 ALA A O 1
ATOM 10506 N N . ASP A 1 1313 ? 55.942 27.316 -71.182 1.00 76.44 1313 ASP A N 1
ATOM 10507 C CA . ASP A 1 1313 ? 57.012 28.295 -71.070 1.00 76.44 1313 ASP A CA 1
ATOM 10508 C C . ASP A 1 1313 ? 57.751 28.126 -69.736 1.00 76.44 1313 ASP A C 1
ATOM 10510 O O . ASP A 1 1313 ? 57.172 28.257 -68.649 1.00 76.44 1313 ASP A O 1
ATOM 10514 N N . LEU A 1 1314 ? 59.051 27.829 -69.816 1.00 79.00 1314 LEU A N 1
ATOM 10515 C CA . LEU A 1 1314 ? 59.913 27.709 -68.638 1.00 79.00 1314 LEU A CA 1
ATOM 10516 C C . LEU A 1 1314 ? 60.505 29.066 -68.210 1.00 79.00 1314 LEU A C 1
ATOM 10518 O O . LEU A 1 1314 ? 61.329 29.117 -67.293 1.00 79.00 1314 LEU A O 1
ATOM 10522 N N . GLY A 1 1315 ? 60.090 30.163 -68.852 1.00 78.38 1315 GLY A N 1
ATOM 10523 C CA . GLY A 1 1315 ? 60.458 31.526 -68.499 1.00 78.38 1315 GLY A CA 1
ATOM 10524 C C . GLY A 1 1315 ? 61.970 31.734 -68.525 1.00 78.38 1315 GLY A C 1
ATOM 10525 O O . GLY A 1 1315 ? 62.630 31.579 -69.551 1.00 78.38 1315 GLY A O 1
ATOM 10526 N N . GLN A 1 1316 ? 62.536 32.077 -67.367 1.00 75.50 1316 GLN A N 1
ATOM 10527 C CA . GLN A 1 1316 ? 63.966 32.361 -67.213 1.00 75.50 1316 GLN A CA 1
ATOM 10528 C C . GLN A 1 1316 ? 64.882 31.129 -67.344 1.00 75.50 1316 GLN A C 1
ATOM 10530 O O . GLN A 1 1316 ? 66.092 31.290 -67.482 1.00 75.50 1316 GLN A O 1
ATOM 10535 N N . TYR A 1 1317 ? 64.329 29.909 -67.335 1.00 78.00 1317 TYR A N 1
ATOM 10536 C CA . TYR A 1 1317 ? 65.089 28.649 -67.345 1.00 78.00 1317 TYR A CA 1
ATOM 10537 C C . TYR A 1 1317 ? 65.355 28.063 -68.739 1.00 78.00 1317 TYR A C 1
ATOM 10539 O O . TYR A 1 1317 ? 65.847 26.938 -68.871 1.00 78.00 1317 TYR A O 1
ATOM 10547 N N . GLY A 1 1318 ? 65.067 28.831 -69.792 1.00 76.62 1318 GLY A N 1
ATOM 10548 C CA . GLY A 1 1318 ? 65.357 28.472 -71.179 1.00 76.62 1318 GLY A CA 1
ATOM 10549 C C . GLY A 1 1318 ? 64.258 27.652 -71.856 1.00 76.62 1318 GLY A C 1
ATOM 10550 O O . GLY A 1 1318 ? 63.176 27.450 -71.320 1.00 76.62 1318 GLY A O 1
ATOM 10551 N N . SER A 1 1319 ? 64.528 27.185 -73.075 1.00 75.50 1319 SER A N 1
ATOM 10552 C CA . SER A 1 1319 ? 63.533 26.485 -73.893 1.00 75.50 1319 SER A CA 1
ATOM 10553 C C . SER A 1 1319 ? 63.236 25.074 -73.377 1.00 75.50 1319 SER A C 1
ATOM 10555 O O . SER A 1 1319 ? 64.134 24.355 -72.919 1.00 75.50 1319 SER A O 1
ATOM 10557 N N . SER A 1 1320 ? 61.969 24.675 -73.482 1.00 79.06 1320 SER A N 1
ATOM 10558 C CA . SER A 1 1320 ? 61.512 23.316 -73.201 1.00 79.06 1320 SER A CA 1
ATOM 10559 C C . SER A 1 1320 ? 61.756 22.383 -74.394 1.00 79.06 1320 SER A C 1
ATOM 10561 O O . SER A 1 1320 ? 61.529 22.764 -75.542 1.00 79.06 1320 SER A O 1
ATOM 10563 N N . ASN A 1 1321 ? 62.166 21.140 -74.125 1.00 77.69 1321 ASN A N 1
ATOM 10564 C CA . ASN A 1 1321 ? 62.271 20.078 -75.138 1.00 77.69 1321 ASN A CA 1
ATOM 10565 C C . ASN A 1 1321 ? 60.940 19.340 -75.356 1.00 77.69 1321 ASN A C 1
ATOM 10567 O O . ASN A 1 1321 ? 60.824 18.481 -76.233 1.00 77.69 1321 ASN A O 1
ATOM 10571 N N . LEU A 1 1322 ? 59.922 19.664 -74.559 1.00 81.12 1322 LEU A N 1
ATOM 10572 C CA . LEU A 1 1322 ? 58.635 18.982 -74.555 1.00 81.12 1322 LEU A CA 1
ATOM 10573 C C . LEU A 1 1322 ? 57.908 19.129 -75.900 1.00 81.12 1322 LEU A C 1
ATOM 10575 O O . LEU A 1 1322 ? 57.242 18.198 -76.344 1.00 81.12 1322 LEU A O 1
ATOM 10579 N N . GLY A 1 1323 ? 58.125 20.244 -76.607 1.00 81.56 1323 GLY A N 1
ATOM 10580 C CA . GLY A 1 1323 ? 57.546 20.497 -77.926 1.00 81.56 1323 GLY A CA 1
ATOM 10581 C C . GLY A 1 1323 ? 57.916 19.463 -78.998 1.00 81.56 1323 GLY A C 1
ATOM 10582 O O . GLY A 1 1323 ? 57.085 19.126 -79.839 1.00 81.56 1323 GLY A O 1
ATOM 10583 N N . GLU A 1 1324 ? 59.139 18.923 -78.977 1.00 83.25 1324 GLU A N 1
ATOM 10584 C CA . GLU A 1 1324 ? 59.565 17.903 -79.947 1.00 83.25 1324 GLU A CA 1
ATOM 10585 C C . GLU A 1 1324 ? 58.958 16.533 -79.638 1.00 83.25 1324 GLU A C 1
ATOM 10587 O O . GLU A 1 1324 ? 58.471 15.841 -80.533 1.00 83.25 1324 GLU A O 1
ATOM 10592 N N . ILE A 1 1325 ? 58.925 16.167 -78.358 1.00 85.62 1325 ILE A N 1
ATOM 10593 C CA . ILE A 1 1325 ? 58.338 14.905 -77.905 1.00 85.62 1325 ILE A CA 1
ATOM 10594 C C . ILE A 1 1325 ? 56.836 14.896 -78.172 1.00 85.62 1325 ILE A C 1
ATOM 10596 O O . ILE A 1 1325 ? 56.336 13.960 -78.788 1.00 85.62 1325 ILE A O 1
ATOM 10600 N N . VAL A 1 1326 ? 56.124 15.960 -77.790 1.00 86.44 1326 VAL A N 1
ATOM 10601 C CA . VAL A 1 1326 ? 54.685 16.082 -78.045 1.00 86.44 1326 VAL A CA 1
ATOM 10602 C C . VAL A 1 1326 ? 54.389 16.034 -79.542 1.00 86.44 1326 VAL A C 1
ATOM 10604 O O . VAL A 1 1326 ? 53.451 15.356 -79.947 1.00 86.44 1326 VAL A O 1
ATOM 10607 N N . ARG A 1 1327 ? 55.210 16.670 -80.388 1.00 85.62 1327 ARG A N 1
ATOM 10608 C CA . ARG A 1 1327 ? 55.068 16.577 -81.849 1.00 85.62 1327 ARG A CA 1
ATOM 10609 C C . ARG A 1 1327 ? 55.184 15.134 -82.343 1.00 85.62 1327 ARG A C 1
ATOM 10611 O O . ARG A 1 1327 ? 54.382 14.711 -83.173 1.00 85.62 1327 ARG A O 1
ATOM 10618 N N . ASN A 1 1328 ? 56.156 14.376 -81.839 1.00 86.56 1328 ASN A N 1
ATOM 10619 C CA . ASN A 1 1328 ? 56.340 12.969 -82.204 1.00 86.56 1328 ASN A CA 1
ATOM 10620 C C . ASN A 1 1328 ? 55.188 12.086 -81.701 1.00 86.56 1328 ASN A C 1
ATOM 10622 O O . ASN A 1 1328 ? 54.748 11.187 -82.416 1.00 86.56 1328 ASN A O 1
ATOM 10626 N N . LEU A 1 1329 ? 54.661 12.366 -80.510 1.00 88.12 1329 LEU A N 1
ATOM 10627 C CA . LEU A 1 1329 ? 53.520 11.648 -79.944 1.00 88.12 1329 LEU A CA 1
ATOM 10628 C C . LEU A 1 1329 ? 52.214 11.975 -80.679 1.00 88.12 1329 LEU A C 1
ATOM 10630 O O . LEU A 1 1329 ? 51.494 11.057 -81.058 1.00 88.12 1329 LEU A O 1
ATOM 10634 N N . LEU A 1 1330 ? 51.942 13.250 -80.975 1.00 86.75 1330 LEU A N 1
ATOM 10635 C CA . LEU A 1 1330 ? 50.805 13.668 -81.803 1.00 86.75 1330 LEU A CA 1
ATOM 10636 C C . LEU A 1 1330 ? 50.877 13.053 -83.198 1.00 86.75 1330 LEU A C 1
ATOM 10638 O O . LEU A 1 1330 ? 49.860 12.593 -83.704 1.00 86.75 1330 LEU A O 1
ATOM 10642 N N . ARG A 1 1331 ? 52.071 12.990 -83.798 1.00 86.38 1331 ARG A N 1
ATOM 10643 C CA . ARG A 1 1331 ? 52.290 12.274 -85.058 1.00 86.38 1331 ARG A CA 1
ATOM 10644 C C . ARG A 1 1331 ? 51.881 10.815 -84.930 1.00 86.38 1331 ARG A C 1
ATOM 10646 O O . ARG A 1 1331 ? 51.025 10.374 -85.682 1.00 86.38 1331 ARG A O 1
ATOM 10653 N N . LYS A 1 1332 ? 52.435 10.099 -83.946 1.00 87.81 1332 LYS A N 1
ATOM 10654 C CA . LYS A 1 1332 ? 52.113 8.688 -83.680 1.00 87.81 1332 LYS A CA 1
ATOM 10655 C C . LYS A 1 1332 ? 50.601 8.481 -83.521 1.00 87.81 1332 LYS A C 1
ATOM 10657 O O . LYS A 1 1332 ? 50.050 7.581 -84.143 1.00 87.81 1332 LYS A O 1
ATOM 10662 N N . ILE A 1 1333 ? 49.930 9.328 -82.736 1.00 87.00 1333 ILE A N 1
ATOM 10663 C CA . ILE A 1 1333 ? 48.492 9.207 -82.469 1.00 87.00 1333 ILE A CA 1
ATOM 10664 C C . ILE A 1 1333 ? 47.657 9.529 -83.711 1.00 87.00 1333 ILE A C 1
ATOM 10666 O O . ILE A 1 1333 ? 46.796 8.739 -84.074 1.00 87.00 1333 ILE A O 1
ATOM 10670 N N . ILE A 1 1334 ? 47.905 10.652 -84.390 1.00 85.94 1334 ILE A N 1
ATOM 10671 C CA . ILE A 1 1334 ? 47.122 11.067 -85.565 1.00 85.94 1334 ILE A CA 1
ATOM 10672 C C . ILE A 1 1334 ? 47.324 10.094 -86.728 1.00 85.94 1334 ILE A C 1
ATOM 10674 O O . ILE A 1 1334 ? 46.358 9.782 -87.420 1.00 85.94 1334 ILE A O 1
ATOM 10678 N N . THR A 1 1335 ? 48.545 9.593 -86.941 1.00 85.06 1335 THR A N 1
ATOM 10679 C CA . THR A 1 1335 ? 48.794 8.544 -87.937 1.00 85.06 1335 THR A CA 1
ATOM 10680 C C . THR A 1 1335 ? 47.976 7.298 -87.608 1.00 85.06 1335 THR A C 1
ATOM 10682 O O . THR A 1 1335 ? 47.223 6.855 -88.464 1.00 85.06 1335 THR A O 1
ATOM 10685 N N . GLN A 1 1336 ? 47.992 6.821 -86.356 1.00 84.94 1336 GLN A N 1
ATOM 10686 C CA . GLN A 1 1336 ? 47.152 5.686 -85.953 1.00 84.94 1336 GLN A CA 1
ATOM 10687 C C . GLN A 1 1336 ? 45.648 5.969 -86.137 1.00 84.94 1336 GLN A C 1
ATOM 10689 O O . GLN A 1 1336 ? 44.909 5.101 -86.589 1.00 84.94 1336 GLN A O 1
ATOM 10694 N N . MET A 1 1337 ? 45.179 7.184 -85.822 1.00 83.81 1337 MET A N 1
ATOM 10695 C CA . MET A 1 1337 ? 43.776 7.583 -86.015 1.00 83.81 1337 MET A CA 1
ATOM 10696 C C . MET A 1 1337 ? 43.353 7.606 -87.486 1.00 83.81 1337 MET A C 1
ATOM 10698 O O . MET A 1 1337 ? 42.187 7.348 -87.791 1.00 83.81 1337 MET A O 1
ATOM 10702 N N . LYS A 1 1338 ? 44.277 7.947 -88.389 1.00 81.12 1338 LYS A N 1
ATOM 10703 C CA . LYS A 1 1338 ? 44.061 7.890 -89.837 1.00 81.12 1338 LYS A CA 1
ATOM 10704 C C . LYS A 1 1338 ? 44.093 6.460 -90.353 1.00 81.12 1338 LYS A C 1
ATOM 10706 O O . LYS A 1 1338 ? 43.223 6.099 -91.136 1.00 81.12 1338 LYS A O 1
ATOM 10711 N N . ASP A 1 1339 ? 45.048 5.658 -89.888 1.00 81.81 1339 ASP A N 1
ATOM 10712 C CA . ASP A 1 1339 ? 45.181 4.249 -90.269 1.00 81.81 1339 ASP A CA 1
ATOM 10713 C C . ASP A 1 1339 ? 43.937 3.436 -89.872 1.00 81.81 1339 ASP A C 1
ATOM 10715 O O . ASP A 1 1339 ? 43.500 2.565 -90.618 1.00 81.81 1339 ASP A O 1
ATOM 10719 N N . GLU A 1 1340 ? 43.328 3.753 -88.726 1.00 81.94 1340 GLU A N 1
ATOM 10720 C CA . GLU A 1 1340 ? 42.073 3.145 -88.254 1.00 81.94 1340 GLU A CA 1
ATOM 10721 C C . GLU A 1 1340 ? 40.809 3.852 -88.818 1.00 81.94 1340 GLU A C 1
ATOM 10723 O O . GLU A 1 1340 ? 39.692 3.516 -88.435 1.00 81.94 1340 GLU A O 1
ATOM 10728 N N . GLY A 1 1341 ? 40.948 4.826 -89.733 1.00 73.19 1341 GLY A N 1
ATOM 10729 C CA . GLY A 1 1341 ? 39.830 5.429 -90.485 1.00 73.19 1341 GLY A CA 1
ATOM 10730 C C . GLY A 1 1341 ? 38.890 6.342 -89.683 1.00 73.19 1341 GLY A C 1
ATOM 10731 O O . GLY A 1 1341 ? 37.736 6.546 -90.068 1.00 73.19 1341 GLY A O 1
ATOM 10732 N N . ILE A 1 1342 ? 39.347 6.879 -88.550 1.00 72.94 1342 ILE A N 1
ATOM 10733 C CA . ILE A 1 1342 ? 38.523 7.704 -87.648 1.00 72.94 1342 ILE A CA 1
ATOM 10734 C C . ILE A 1 1342 ? 38.684 9.197 -87.939 1.00 72.94 1342 ILE A C 1
ATOM 10736 O O . ILE A 1 1342 ? 37.718 9.948 -87.846 1.00 72.94 1342 ILE A O 1
ATOM 10740 N N . LEU A 1 1343 ? 39.890 9.648 -88.304 1.00 78.44 1343 LEU A N 1
ATOM 10741 C CA . LEU A 1 1343 ? 40.156 11.055 -88.618 1.00 78.44 1343 LEU A CA 1
ATOM 10742 C C . LEU A 1 1343 ? 40.103 11.317 -90.131 1.00 78.44 1343 LEU A C 1
ATOM 10744 O O . LEU A 1 1343 ? 41.125 11.590 -90.769 1.00 78.44 1343 LEU A O 1
ATOM 10748 N N . GLU A 1 1344 ? 38.898 11.256 -90.691 1.00 76.69 1344 GLU A N 1
ATOM 10749 C CA . GLU A 1 1344 ? 38.598 11.539 -92.100 1.00 76.69 1344 GLU A CA 1
ATOM 10750 C C . GLU A 1 1344 ? 37.634 12.732 -92.220 1.00 76.69 1344 GLU A C 1
ATOM 10752 O O . GLU A 1 1344 ? 36.763 12.887 -91.365 1.00 76.69 1344 GLU A O 1
ATOM 10757 N N . PRO A 1 1345 ? 37.746 13.576 -93.261 1.00 70.44 1345 PRO A N 1
ATOM 10758 C CA . PRO A 1 1345 ? 36.791 14.657 -93.491 1.00 70.44 1345 PRO A CA 1
ATOM 10759 C C . PRO A 1 1345 ? 35.410 14.075 -93.826 1.00 70.44 1345 PRO A C 1
ATOM 10761 O O . PRO A 1 1345 ? 35.232 13.444 -94.869 1.00 70.44 1345 PRO A O 1
ATOM 10764 N N . ARG A 1 1346 ? 34.432 14.272 -92.936 1.00 74.75 1346 ARG A N 1
ATOM 10765 C CA . ARG A 1 1346 ? 33.039 13.824 -93.094 1.00 74.75 1346 ARG A CA 1
ATOM 10766 C C . ARG A 1 1346 ? 32.106 15.017 -92.880 1.00 74.75 1346 ARG A C 1
ATOM 10768 O O . ARG A 1 1346 ? 32.309 15.778 -91.946 1.00 74.75 1346 ARG A O 1
ATOM 10775 N N . GLU A 1 1347 ? 31.086 15.181 -93.728 1.00 68.00 1347 GLU A N 1
ATOM 10776 C CA . GLU A 1 1347 ? 30.188 16.358 -93.692 1.00 68.00 1347 GLU A CA 1
ATOM 10777 C C . GLU A 1 1347 ? 29.430 16.518 -92.359 1.00 68.00 1347 GLU A C 1
ATOM 10779 O O . GLU A 1 1347 ? 29.092 17.635 -91.977 1.00 68.00 1347 GLU A O 1
ATOM 10784 N N . GLU A 1 1348 ? 29.180 15.417 -91.641 1.00 66.31 1348 GLU A N 1
ATOM 10785 C CA . GLU A 1 1348 ? 28.454 15.404 -90.360 1.00 66.31 1348 GLU A CA 1
ATOM 10786 C C . GLU A 1 1348 ? 29.375 15.365 -89.125 1.00 66.31 1348 GLU A C 1
ATOM 10788 O O . GLU A 1 1348 ? 28.890 15.503 -88.001 1.00 66.31 1348 GLU A O 1
ATOM 10793 N N . ASP A 1 1349 ? 30.690 15.190 -89.311 1.00 70.06 1349 ASP A N 1
ATOM 10794 C CA . ASP A 1 1349 ? 31.666 15.060 -88.224 1.00 70.06 1349 ASP A CA 1
ATOM 10795 C C . ASP A 1 1349 ? 32.825 16.046 -88.412 1.00 70.06 1349 ASP A C 1
ATOM 10797 O O . ASP A 1 1349 ? 33.766 15.848 -89.185 1.00 70.06 1349 ASP A O 1
ATOM 10801 N N . ASP A 1 1350 ? 32.756 17.132 -87.651 1.00 79.50 1350 ASP A N 1
ATOM 10802 C CA . ASP A 1 1350 ? 33.737 18.209 -87.616 1.00 79.50 1350 ASP A CA 1
ATOM 10803 C C . ASP A 1 1350 ? 35.049 17.807 -86.912 1.00 79.50 1350 ASP A C 1
ATOM 10805 O O . ASP A 1 1350 ? 35.959 18.628 -86.813 1.00 79.50 1350 ASP A O 1
ATOM 10809 N N . MET A 1 1351 ? 35.212 16.558 -86.451 1.00 80.88 1351 MET A N 1
ATOM 10810 C CA . MET A 1 1351 ? 36.448 16.066 -85.823 1.00 80.88 1351 MET A CA 1
ATOM 10811 C C . MET A 1 1351 ? 37.695 16.293 -86.684 1.00 80.88 1351 MET A C 1
ATOM 10813 O O . MET A 1 1351 ? 38.730 16.713 -86.153 1.00 80.88 1351 MET A O 1
ATOM 10817 N N . TRP A 1 1352 ? 37.618 16.049 -87.998 1.00 79.94 1352 TRP A N 1
ATOM 10818 C CA . TRP A 1 1352 ? 38.739 16.307 -88.908 1.00 79.94 1352 TRP A CA 1
ATOM 10819 C C . TRP A 1 1352 ? 39.066 17.799 -88.979 1.00 79.94 1352 TRP A C 1
ATOM 10821 O O . TRP A 1 1352 ? 40.225 18.170 -88.792 1.00 79.94 1352 TRP A O 1
ATOM 10831 N N . GLU A 1 1353 ? 38.053 18.652 -89.169 1.00 81.19 1353 GLU A N 1
ATOM 10832 C CA . GLU A 1 1353 ? 38.222 20.108 -89.245 1.00 81.19 1353 GLU A CA 1
ATOM 10833 C C . GLU A 1 1353 ? 38.747 20.687 -87.932 1.00 81.19 1353 GLU A C 1
ATOM 10835 O O . GLU A 1 1353 ? 39.703 21.460 -87.937 1.00 81.19 1353 GLU A O 1
ATOM 10840 N N . ILE A 1 1354 ? 38.187 20.283 -86.791 1.00 80.81 1354 ILE A N 1
ATOM 10841 C CA . ILE A 1 1354 ? 38.631 20.749 -85.478 1.00 80.81 1354 ILE A CA 1
ATOM 10842 C C . ILE A 1 1354 ? 40.065 20.298 -85.213 1.00 80.81 1354 ILE A C 1
ATOM 10844 O O . ILE A 1 1354 ? 40.872 21.101 -84.749 1.00 80.81 1354 ILE A O 1
ATOM 10848 N N . THR A 1 1355 ? 40.417 19.048 -85.528 1.00 84.31 1355 THR A N 1
ATOM 10849 C CA . THR A 1 1355 ? 41.796 18.561 -85.363 1.00 84.31 1355 THR A CA 1
ATOM 10850 C C . THR A 1 1355 ? 42.753 19.327 -86.264 1.00 84.31 1355 THR A C 1
ATOM 10852 O O . THR A 1 1355 ? 43.808 19.762 -85.807 1.00 84.31 1355 THR A O 1
ATOM 10855 N N . TYR A 1 1356 ? 42.372 19.541 -87.524 1.00 79.31 1356 TYR A N 1
ATOM 10856 C CA . TYR A 1 1356 ? 43.135 20.334 -88.478 1.00 79.31 1356 TYR A CA 1
ATOM 10857 C C . TYR A 1 1356 ? 43.369 21.759 -87.962 1.00 79.31 1356 TYR A C 1
ATOM 10859 O O . TYR A 1 1356 ? 44.511 22.220 -87.930 1.00 79.31 1356 TYR A O 1
ATOM 10867 N N . ILE A 1 1357 ? 42.315 22.435 -87.491 1.00 82.69 1357 ILE A N 1
ATOM 10868 C CA . ILE A 1 1357 ? 42.394 23.775 -86.899 1.00 82.69 1357 ILE A CA 1
ATOM 10869 C C . ILE A 1 1357 ? 43.326 23.741 -85.684 1.00 82.69 1357 ILE A C 1
ATOM 10871 O O . ILE A 1 1357 ? 44.280 24.516 -85.617 1.00 82.69 1357 ILE A O 1
ATOM 10875 N N . GLN A 1 1358 ? 43.117 22.822 -84.744 1.00 79.88 1358 GLN A N 1
ATOM 10876 C CA . GLN A 1 1358 ? 43.894 22.775 -83.509 1.00 79.88 1358 GLN A CA 1
ATOM 10877 C C . GLN A 1 1358 ? 45.378 22.487 -83.771 1.00 79.88 1358 GLN A C 1
ATOM 10879 O O . GLN A 1 1358 ? 46.237 23.113 -83.152 1.00 79.88 1358 GLN A O 1
ATOM 10884 N N . ILE A 1 1359 ? 45.709 21.596 -84.712 1.00 82.62 1359 ILE A N 1
ATOM 10885 C CA . ILE A 1 1359 ? 47.091 21.304 -85.124 1.00 82.62 1359 ILE A CA 1
ATOM 10886 C C . ILE A 1 1359 ? 47.704 22.479 -85.888 1.00 82.62 1359 ILE A C 1
ATOM 10888 O O . ILE A 1 1359 ? 48.857 22.816 -85.637 1.00 82.62 1359 ILE A O 1
ATOM 10892 N N . GLN A 1 1360 ? 46.943 23.166 -86.745 1.00 80.00 1360 GLN A N 1
ATOM 10893 C CA . GLN A 1 1360 ? 47.403 24.396 -87.394 1.00 80.00 1360 GLN A CA 1
ATOM 10894 C C . GLN A 1 1360 ? 47.811 25.461 -86.369 1.00 80.00 1360 GLN A C 1
ATOM 10896 O O . GLN A 1 1360 ? 48.814 26.143 -86.569 1.00 80.00 1360 GLN A O 1
ATOM 10901 N N . TRP A 1 1361 ? 47.050 25.609 -85.284 1.00 76.19 1361 TRP A N 1
ATOM 10902 C CA . TRP A 1 1361 ? 47.355 26.569 -84.222 1.00 76.19 1361 TRP A CA 1
ATOM 10903 C C . TRP A 1 1361 ? 48.473 26.109 -83.280 1.00 76.19 1361 TRP A C 1
ATOM 10905 O O . TRP A 1 1361 ? 49.215 26.945 -82.766 1.00 76.19 1361 TRP A O 1
ATOM 10915 N N . SER A 1 1362 ? 48.580 24.806 -83.024 1.00 76.94 1362 SER A N 1
ATOM 10916 C CA . SER A 1 1362 ? 49.473 24.252 -81.999 1.00 76.94 1362 SER A CA 1
ATOM 10917 C C . SER A 1 1362 ? 50.830 23.797 -82.547 1.00 76.94 1362 SER A C 1
ATOM 10919 O O . SER A 1 1362 ? 51.861 24.053 -81.930 1.00 76.94 1362 SER A O 1
ATOM 10921 N N . CYS A 1 1363 ? 50.862 23.165 -83.724 1.00 79.50 1363 CYS A N 1
ATOM 10922 C CA . CYS A 1 1363 ? 52.077 22.700 -84.392 1.00 79.50 1363 CYS A CA 1
ATOM 10923 C C . CYS A 1 1363 ? 51.957 22.825 -85.928 1.00 79.50 1363 CYS 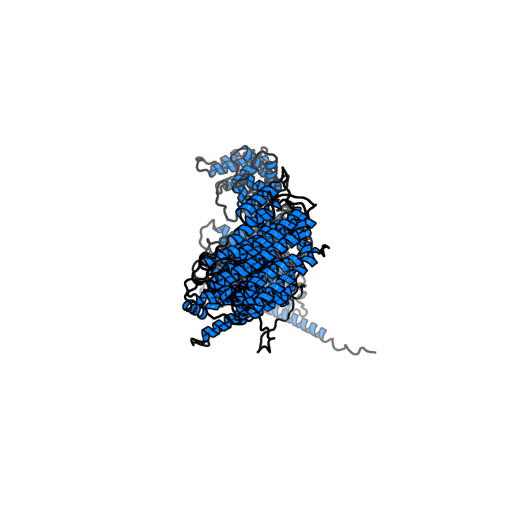A C 1
ATOM 10925 O O . CYS A 1 1363 ? 51.780 21.815 -86.619 1.00 79.50 1363 CYS A O 1
ATOM 10927 N N . PRO A 1 1364 ? 52.118 24.040 -86.491 1.00 76.88 1364 PRO A N 1
ATOM 10928 C CA . PRO A 1 1364 ? 51.981 24.292 -87.929 1.00 76.88 1364 PRO A CA 1
ATOM 10929 C C . PRO A 1 1364 ? 52.868 23.393 -88.801 1.00 76.88 1364 PRO A C 1
ATOM 10931 O O . PRO A 1 1364 ? 52.464 22.980 -89.878 1.00 76.88 1364 PRO A O 1
ATOM 10934 N N . SER A 1 1365 ? 54.058 23.025 -88.321 1.00 76.00 1365 SER A N 1
ATOM 10935 C CA . SER A 1 1365 ? 54.957 22.118 -89.046 1.00 76.00 1365 SER A CA 1
ATOM 10936 C C . SER A 1 1365 ? 54.417 20.692 -89.176 1.00 76.00 1365 SER A C 1
ATOM 10938 O O . SER A 1 1365 ? 54.698 20.016 -90.157 1.00 76.00 1365 SER A O 1
ATOM 10940 N N . LEU A 1 1366 ? 53.636 20.228 -88.196 1.00 77.19 1366 LEU A N 1
ATOM 10941 C CA . LEU A 1 1366 ? 52.995 18.915 -88.236 1.00 77.19 1366 LEU A CA 1
ATOM 10942 C C . LEU A 1 1366 ? 51.742 18.946 -89.122 1.00 77.19 1366 LEU A C 1
ATOM 10944 O O . LEU A 1 1366 ? 51.376 17.925 -89.695 1.00 77.19 1366 LEU A O 1
ATOM 10948 N N . LYS A 1 1367 ? 51.098 20.114 -89.258 1.00 75.69 1367 LYS A N 1
ATOM 10949 C CA . LYS A 1 1367 ? 49.983 20.321 -90.187 1.00 75.69 1367 LYS A CA 1
ATOM 10950 C C . LYS A 1 1367 ? 50.416 20.032 -91.624 1.00 75.69 1367 LYS A C 1
ATOM 10952 O O . LYS A 1 1367 ? 49.762 19.229 -92.271 1.00 75.69 1367 LYS A O 1
ATOM 10957 N N . ASP A 1 1368 ? 51.509 20.636 -92.089 1.00 74.31 1368 ASP A N 1
ATOM 10958 C CA . ASP A 1 1368 ? 51.990 20.437 -93.466 1.00 74.31 1368 ASP A CA 1
ATOM 10959 C C . ASP A 1 1368 ? 52.320 18.963 -93.758 1.00 74.31 1368 ASP A C 1
ATOM 10961 O O . ASP A 1 1368 ? 52.170 18.490 -94.881 1.00 74.31 1368 ASP A O 1
ATOM 10965 N N . GLU A 1 1369 ? 52.754 18.228 -92.732 1.00 76.94 1369 GLU A N 1
ATOM 10966 C CA . GLU A 1 1369 ? 53.148 16.825 -92.839 1.00 76.94 1369 GLU A CA 1
ATOM 10967 C C . GLU A 1 1369 ? 51.962 15.852 -92.762 1.00 76.94 1369 GLU A C 1
ATOM 10969 O O . GLU A 1 1369 ? 51.881 14.906 -93.542 1.00 76.94 1369 GLU A O 1
ATOM 10974 N N . LEU A 1 1370 ? 51.041 16.057 -91.816 1.00 75.50 1370 LEU A N 1
ATOM 10975 C CA . LEU A 1 1370 ? 49.920 15.146 -91.581 1.00 75.50 1370 LEU A CA 1
ATOM 10976 C C . LEU A 1 1370 ? 48.665 15.539 -92.351 1.00 75.50 1370 LEU A C 1
ATOM 10978 O O . LEU A 1 1370 ? 47.877 14.656 -92.667 1.00 75.50 1370 LEU A O 1
ATOM 10982 N N . PHE A 1 1371 ? 48.451 16.816 -92.649 1.00 74.06 1371 PHE A N 1
ATOM 10983 C CA . PHE A 1 1371 ? 47.287 17.343 -93.367 1.00 74.06 1371 PHE A CA 1
ATOM 10984 C C . PHE A 1 1371 ? 47.739 18.094 -94.625 1.00 74.06 1371 PHE A C 1
ATOM 10986 O O . PHE A 1 1371 ? 47.575 19.316 -94.703 1.00 74.06 1371 PHE A O 1
ATOM 10993 N N . PRO A 1 1372 ? 48.330 17.385 -95.604 1.00 65.19 1372 PRO A N 1
ATOM 10994 C CA . PRO A 1 1372 ? 48.604 17.986 -96.899 1.00 65.19 1372 PRO A CA 1
ATOM 10995 C C . PRO A 1 1372 ? 47.290 18.526 -97.487 1.00 65.19 1372 PRO A C 1
ATOM 10997 O O . PRO A 1 1372 ? 46.258 17.859 -97.384 1.00 65.19 1372 PRO A O 1
ATOM 11000 N N . LEU A 1 1373 ? 47.350 19.754 -98.016 1.00 51.03 1373 LEU A N 1
ATOM 11001 C CA . LEU A 1 1373 ? 46.235 20.483 -98.640 1.00 51.03 1373 LEU A CA 1
ATOM 11002 C C . LEU A 1 1373 ? 45.451 19.652 -99.660 1.00 51.03 1373 LEU A C 1
ATOM 11004 O O . LEU A 1 1373 ? 46.103 18.918 -100.441 1.00 51.03 1373 LEU A O 1
#

Sequence (1373 aa):
MEKEEDFMHDDGSKKETRKFKRRQMGLSCMLNTEVGAVLAVIRRPELTPLYNIPSSEDSCDSSVISSLRSLRSLIFNPQQEWRTIDPSIYLAPFLDVIQSDDVPAAATGVALSSVLKILKFEVFDDKSPGVREGMESIVSGITSCRLEKTDPASEDAVMMKILQILTGIMHHRASALLSDQSVCTLVNTCFQVVQQSATRGDLLQRSARYTMHELIQVVFTRLPEIEAKDREGDSESDMEDGDEGGGLESGYGVRCAIDIFHFLCSLLNVVSIVEADGSTSHTADEDVQIFALVLINSAIELSGDEIGKHPKLLRMIQDDLFHHLIYYGTWSSSFILSMICSTVLNAYHFLRRFIRFQLEAFFGYVLFRIASFGSTIPLQEVAVEGIINFCRQPTFIVEVFANYDCDPCCRNVFEEAGRLLCKHSFALNGHLTSLHIQSFEGLLIMIHNIADNIDKDGHHLGPHTIQLPTYRPFWEEMDKEEEDLEDWVKHVRMRRLQKKKLLIAANHFNRDNKKGLEYLKHAKLISDPPDPKAYAYFFRYTPGINKKAIGEFLGDPDAFYLQVLKEFTATFHFQGMNLDTGLRFYLESFWLPGESQKIQRVLEAFAERFYDHQSSDMFASKDTILILCYSLIMLNTDQHNPQVKKKMTEEEFIRNNRAINAGKDLPREYLSELFQSISTCAFSLEKTTVSLDMNPSRWIQIINRSKVVQPFTQCDFDRRICRDMFACIAGPAVAALSSFFEHADEEEMLHECIEGLFSVARICQYGLEDTLDELITSFCKFTTLLNPYASIEETMFTFSHDLKPRMATVAVFTIANYFRDSIQGGWKNIVDCLLKLKRLKLLPQSVIDFESVDVPTTPESGVVSPTDDHKFGSQRVASMISRFLHLSSESMEDGLTLGSEFEQNTKMIKMCNIGSIFSNCSNIPKECLQSLGRSLIFAAAGKGQKFSTPVEEEETVEFCWDLITAISIANVHRFHIFWPNFHEYLLSVAQFPMFSPIPFVEKGILGLLKVCLKLFSAPRDEKQAEELIFKSVNLMWKLDIEILDTFHDVISHSSSKILIEYHANLQTQIGWKSVLNLLSPVWRHPENYDVGFEVLIALFSDGTRLSRTNYGDCVDFAFGFFLAKNIPGEKKKMILDLLVGSVKMLIQWHRNQYTDPGSNASIASYSSNSSIEDYSRGTVASANFMSQLSKLGEVFRRTCLSRQEEVRNHAVSSLYKSFNLAEELFYLSPNCEHYFNSVIFAMVDEIHDKMLEYSKRENAERETRSMEGTLKLAVELLSDMYLQSFRQLTEIPGFRGIWLGLLRRMDTCMKADLGQYGSSNLGEIVRNLLRKIITQMKDEGILEPREEDDMWEITYIQIQWSCPSLKDELFPL

Secondary structure (DSSP, 8-state):
-------S-SHHHHHHHHHHHHHHHHHHHHHHHHHHHHHHHHTSPP---S-----------HHHHHHHHHHHHHHT-TT--GGGS-HHHHHHHHHHHHH-TTS-HHHHHHHHHHHHHHHHTTSS-TTSTTHHHHHHHHHHHHHT----S--HHHHHHHHHHHHHHHHHHHTSGGGGGS-HHHHHHHHHHHHHHHHHHTTT-HHHHHHHHHHHHHHHHHHHHTGGGS---------TT--SS--S-S-TT--S-HHHHHHHHHHHHHGGGGGGGTTTS----HHHHHHHHHHHHHHHHHHHHHHGGGGGG-HHHHHIIIIIIHHHHHHHHTT--HHHHHHHHHHHHHHHHHHGGG-HHHHHHIIIIIIHHHHSTTS-HHHHHHHHHHHHHHHTSTTHHHHHIIIIIS-TTS--HHHHHHHHHHHHH--SSSS--HHHHHHHHHHHHHHHHHHHHHTSS-S----------S---TTPPPPTTS--HHHHHHHHHHHHHHHHHHHHHHHHHHH-HHHHHHHHHHTTSS-SSPPHHHHHHHHHHSTT--HHHHHHHHT--SHHHHHHHHHHHHT---TT--HHHHHHHHHHSSPPPSSHHHHHHHHHHHHHHHHHT--STT-S-HHHHHHHHHHHHHHHHHHH-TT-SSPPPHHHHHHHTTTTBTTBPPPHHHHHHHHHHHHHS---SS--S---S--HHHHHHHHHHHHHSPPP------HHHHHHHHTTTHHHHHHHHHHHHHH--SHHHHHHHHHHHHHHHHHHTTT-HHHHHHHHHHHHHHTSTT-TT--HHHHHHHHHH-HHHHHHHHHHHHHHHHSTTT-STTHHHHHHHHHHHHHTT-S-GGGT--S---------S-----------SHHHHHHHHHHHHHHH---TTS--STTHHHHHHHHHHHHTTHHHHHHTGGGS-HHHHHHHHHHHHHHHTTTT---SSHHHHHHHHHHHHHHHHHHHHHTGGGHHHHHHHHHHHHHHHTT-TT--HHHHHHHHHHHHHHHHHHHHTS--S-HHHHHHHHHHHHHHHHH-STHHHHSHHHHHHHHHHHHHTSGGG--SHHHHHHHHHHHHHHTTSGGGHHHHHHHHHHHHHSSSS--TTTHHHHHHHHHHHHH-TT--HHHHHHHHHHHHHHHHHHHHHHH--S--TT----GGG--------TT-HHHHHHHHHHHHHHHHHHHHHHHTT-SSHHHHHHHHHHHHHHHHHTHHHHTT-THHHHHIIIIIIHHHHHHHHHHHHHHTSTT-HHHHHHHHHHHHHHHHHHHHHHHHTHHHHTTSTTHHHHHHHHHHHHHHHHT---GGG---SHHHHHHHHHHHHHHHHHHTT-S--BTTBTHHHHHHHHHHHH-HHHHHHHS--

Foldseek 3Di:
DDDPPDPPPPVVVVVVVVVQLVLLLVVLVLLLVLLVQLVVQQPDDDPDPDDDDDDDPPRQDPVLNVLSVVLNVVSPDSPDQLLADQLCSSLVSLLCQQLDASGDLVSNLSSLVSLLVCLVSCSYALNRPNVAVNLLSLLVSLLNGDYPPDDLVSVLSNLLSSLSVLLSSLPGNNVQAAALVSLLSSLVSLVVQCVVCPPPDDVSNVSSLVSNLSSLLSVLLCLVVAPLPDPPDPDPPDDPPPDPPPDNRGHYHVVSVLVVLVVLLVLLVPVVVPVVPPDDDPPVSLVSLLSSLSSLQSSLQSNFQSLVSPVSSLCCVQARVLVSLLACLQVDDLSSVLSSLSSVLSCCRRPQQQRLLSVLSCLQRHLLVQLDPPHDPSSVQSSLVSLLSQLLPLQRLVLLCQSALLQLQHHRSNLSNLLSLLVQLFDPDLADDPSNLSSVNSNLSLLVSLLVLLFPDDDALAPPPDACPAADALNDDDDPVPPDPVVSLSSSVVSNLLSVQLQVLLVLCQVPVVRSVVSCVVSNLADVVGDLLSLLSSLQRRPPHAQASLQVQCLDPDPSSLSNLLSNLVLDQQAPHQLLLLLLVLCVSHAHDPDPSSNLSNLLSSLVSNVVRDPDPQAQDSQLSSVVSVLLLVLLCQQPPPVNPDHQDLVNSQVVSALSRVHHGGDSVSSSVSNVVSNVDHRPNDDPDDPSHDDPSVSVRSVSCSVPDRTRDRDHDDSSCSLVSCVSCLVSSLSSLLSQLSNDPDPVSVLSSLLSLVSSLSSCLSHVLVSPLSSLVSLLVQLVLLVPPADLVRSLVCCLPPLRNLLSLLSSLLSLLPSLQRHFLSLLSVLSSVLSCVVNVLDDPLLLPLPDPDPDDDDDDDDDDDDPDPPPRDVVSVVSSVLSCVLRPPDPPPDPDPPVSSVNSSVSNVSSVNSSSQNVLQPHDQNSLLRNLLSLLCVLQVNSHDDPDVVSNLVRNLVSLSSNLSSLLSHLVPQLRRLVSSLVSNVVSLVDPPGDLVSNLLNQLLSLLSSVLSNLVDADPDQSSLLSSLSSNVSSCVSPVCSLVVCLPSLLVSLLCCLQVRLVRNDDLSNLLSSLVSNLVSCLDVVSVVSLLVSLCRCQPPLPSDDLSNLLSSLVSLLSVLPRDPDDLVSLLVSLVSLLSCLVSLVVQLVCPDDDPPPPDDPPPDPDDDDDDDPCPNVVSLVSSLVSLLSSLQSLLVQLPDQDLVSNLSSLVSSLSSLVSCVVSLLDDLSVVVSLVSHLLSSLVVLLVVLLVLLPDPPSLVSNVSSLVSSLSSLVSNLVSCVVCVVVLVVHPCSLVSVVSNLVSLLSQLVRDSDPNDDRPSVVSSLVSCVVNLVVCVVVPNQDDDPVDCSVVVSLVSCCVRPVPSSCVSPPD

InterPro domains:
  IPR000904 Sec7 domain [PF01369] (498-680)
  IPR000904 Sec7 domain [PS50190] (491-681)
  IPR000904 Sec7 domain [SM00222] (495-683)
  IPR000904 Sec7 domain [cd00171] (498-680)
  IPR016024 Armadillo-type fold [SSF48371] (154-1285)
  IPR023394 Sec7, C-terminal domain superfamily [G3DSA:1.10.1000.11] (574-691)
  IPR032691 Mon2/Sec7/BIG1-like, HUS domain [PF12783] (254-413)
  IPR035999 Sec7 domain superfamily [SSF48425] (498-685)
  IPR056604 GBF1-like, tetratricopeptide repeats domain [PF23325] (1191-1366)

Organism: Glycine max (NCBI:txid3847)

Radius of gyration: 54.02 Å; chains: 1; bounding box: 126×107×180 Å

pLDDT: mean 81.99, std 16.79, range [25.62, 97.75]